Protein AF-A0A6I0EYX5-F1 (afdb_monomer_lite)

Structure (mmCIF, N/CA/C/O backbone):
data_AF-A0A6I0EYX5-F1
#
_entry.id   AF-A0A6I0EYX5-F1
#
loop_
_atom_site.group_PDB
_atom_site.id
_atom_site.type_symbol
_atom_site.label_atom_id
_atom_site.label_alt_id
_atom_site.label_comp_id
_atom_site.label_asym_id
_atom_site.label_entity_id
_atom_site.label_seq_id
_atom_site.pdbx_PDB_ins_code
_atom_site.Cartn_x
_atom_site.Cartn_y
_atom_site.Cartn_z
_atom_site.occupancy
_atom_site.B_iso_or_equiv
_atom_site.auth_seq_id
_atom_site.auth_comp_id
_atom_site.auth_asym_id
_atom_site.auth_atom_id
_atom_site.pdbx_PDB_model_num
ATOM 1 N N . MET A 1 1 ? -55.024 -27.635 -10.609 1.00 46.06 1 MET A N 1
ATOM 2 C CA . MET A 1 1 ? -54.741 -26.179 -10.534 1.00 46.06 1 MET A CA 1
ATOM 3 C C . MET A 1 1 ? -55.210 -25.537 -9.210 1.00 46.06 1 MET A C 1
ATOM 5 O O . MET A 1 1 ? -55.904 -24.530 -9.242 1.00 46.06 1 MET A O 1
ATOM 9 N N . LYS A 1 2 ? -54.822 -26.064 -8.034 1.00 36.72 2 LYS A N 1
ATOM 10 C CA . LYS A 1 2 ? -55.029 -25.368 -6.735 1.00 36.72 2 LYS A CA 1
ATOM 11 C C . LYS A 1 2 ? -53.830 -25.413 -5.769 1.00 36.72 2 LYS A C 1
ATOM 13 O O . LYS A 1 2 ? -53.812 -24.631 -4.834 1.00 36.72 2 LYS A O 1
ATOM 18 N N . SER A 1 3 ? -52.804 -26.229 -6.029 1.00 40.97 3 SER A N 1
ATOM 19 C CA . SER A 1 3 ? -51.569 -26.297 -5.225 1.00 40.97 3 SER A CA 1
ATOM 20 C C . SER A 1 3 ? -50.452 -25.338 -5.668 1.00 40.97 3 SER A C 1
ATOM 22 O O . SER A 1 3 ? -49.517 -25.112 -4.912 1.00 40.97 3 SER A O 1
ATOM 24 N N . LEU A 1 4 ? -50.536 -24.746 -6.868 1.00 35.97 4 LEU A N 1
ATOM 25 C CA . LEU A 1 4 ? -49.438 -23.953 -7.449 1.00 35.97 4 LEU A CA 1
ATOM 26 C C . LEU A 1 4 ? -49.475 -22.446 -7.123 1.00 35.97 4 LEU A C 1
ATOM 28 O O . LEU A 1 4 ? -48.561 -21.725 -7.503 1.00 35.97 4 LEU A O 1
ATOM 32 N N . ARG A 1 5 ? -50.527 -21.946 -6.454 1.00 37.28 5 ARG A N 1
ATOM 33 C CA . ARG A 1 5 ? -50.674 -20.508 -6.129 1.00 37.28 5 ARG A CA 1
ATOM 34 C C . ARG A 1 5 ? -50.276 -20.133 -4.699 1.00 37.28 5 ARG A C 1
ATOM 36 O O . ARG A 1 5 ? -49.998 -18.967 -4.458 1.00 37.28 5 ARG A O 1
ATOM 43 N N . THR A 1 6 ? -50.191 -21.092 -3.777 1.00 35.88 6 THR A N 1
ATOM 44 C CA . THR A 1 6 ? -49.797 -20.822 -2.379 1.00 35.88 6 THR A CA 1
ATOM 45 C C . THR A 1 6 ? -48.276 -20.749 -2.203 1.00 35.88 6 THR A C 1
ATOM 47 O O . THR A 1 6 ? -47.791 -20.010 -1.356 1.00 35.88 6 THR A O 1
ATOM 50 N N . VAL A 1 7 ? -47.509 -21.466 -3.034 1.00 37.62 7 VAL A N 1
ATOM 51 C CA . VAL A 1 7 ? -46.035 -21.517 -2.943 1.00 37.62 7 VAL A CA 1
ATOM 52 C C . VAL A 1 7 ? -45.380 -20.219 -3.438 1.00 37.62 7 VAL A C 1
ATOM 54 O O . VAL A 1 7 ? -44.408 -19.759 -2.852 1.00 37.62 7 VAL A O 1
ATOM 57 N N . VAL A 1 8 ? -45.948 -19.574 -4.464 1.00 35.94 8 VAL A N 1
ATOM 58 C CA . VAL A 1 8 ? -45.394 -18.332 -5.044 1.00 35.94 8 VAL A CA 1
ATOM 59 C C . VAL A 1 8 ? -45.604 -17.110 -4.134 1.00 35.94 8 VAL A C 1
ATOM 61 O O . VAL A 1 8 ? -44.842 -16.156 -4.224 1.00 35.94 8 VAL A O 1
ATOM 64 N N . ALA A 1 9 ? -46.587 -17.143 -3.227 1.00 33.66 9 ALA A N 1
ATOM 65 C CA . ALA A 1 9 ? -46.856 -16.048 -2.290 1.00 33.66 9 ALA A CA 1
ATOM 66 C C . ALA A 1 9 ? -46.005 -16.099 -1.005 1.00 33.66 9 ALA A C 1
ATOM 68 O O . ALA A 1 9 ? -45.811 -15.069 -0.370 1.00 33.66 9 ALA A O 1
ATOM 69 N N . LEU A 1 10 ? -45.486 -17.271 -0.613 1.00 31.12 10 LEU A N 1
ATOM 70 C CA . LEU A 1 10 ? -44.603 -17.382 0.559 1.00 31.12 10 LEU A CA 1
ATOM 71 C C . LEU A 1 10 ? -43.159 -16.959 0.244 1.00 31.12 10 LEU A C 1
ATOM 73 O O . LEU A 1 10 ? -42.466 -16.419 1.104 1.00 31.12 10 LEU A O 1
ATOM 77 N N . ILE A 1 11 ? -42.717 -17.185 -0.997 1.00 36.56 11 ILE A N 1
ATOM 78 C CA . ILE A 1 11 ? -41.337 -16.927 -1.434 1.00 36.56 11 ILE A CA 1
ATOM 79 C C . ILE A 1 11 ? -41.055 -15.419 -1.569 1.00 36.56 11 ILE A C 1
ATOM 81 O O . ILE A 1 11 ? -39.943 -14.990 -1.290 1.00 36.56 11 ILE A O 1
ATOM 85 N N . THR A 1 12 ? -42.048 -14.588 -1.898 1.00 29.97 12 THR A N 1
ATOM 86 C CA . THR A 1 12 ? -41.880 -13.123 -1.990 1.00 29.97 12 THR A CA 1
ATOM 87 C C . THR A 1 12 ? -41.937 -12.381 -0.653 1.00 29.97 12 THR A C 1
ATOM 89 O O . THR A 1 12 ? -41.487 -11.241 -0.593 1.00 29.97 12 THR A O 1
ATOM 92 N N . SER A 1 13 ? -42.440 -12.990 0.428 1.00 30.88 13 SER A N 1
ATOM 93 C CA . SER A 1 13 ? -42.492 -12.340 1.751 1.00 30.88 13 SER A CA 1
ATOM 94 C C . SER A 1 13 ? -41.307 -12.676 2.660 1.00 30.88 13 SER A C 1
ATOM 96 O O . SER A 1 13 ? -40.979 -11.871 3.527 1.00 30.88 13 SER A O 1
ATOM 98 N N . PHE A 1 14 ? -40.624 -13.809 2.461 1.00 30.06 14 PHE A N 1
ATOM 99 C CA . PHE A 1 14 ? -39.436 -14.149 3.262 1.00 30.06 14 PHE A CA 1
ATOM 100 C C . PHE A 1 14 ? -38.163 -13.416 2.797 1.00 30.06 14 PHE A C 1
ATOM 102 O O . PHE A 1 14 ? -37.278 -13.145 3.604 1.00 30.06 14 PHE A O 1
ATOM 109 N N . SER A 1 15 ? -38.094 -13.010 1.523 1.00 31.97 15 SER A N 1
ATOM 110 C CA . SER A 1 15 ? -36.965 -12.245 0.964 1.00 31.97 15 SER A CA 1
ATOM 111 C C . SER A 1 15 ? -36.895 -10.778 1.413 1.00 31.97 15 SER A C 1
ATOM 113 O O . SER A 1 15 ? -35.872 -10.139 1.196 1.00 31.97 15 SER A O 1
ATOM 115 N N . LEU A 1 16 ? -37.950 -10.239 2.038 1.00 30.38 16 LEU A N 1
ATOM 116 C CA . LEU A 1 16 ? -38.005 -8.846 2.512 1.00 30.38 16 LEU A CA 1
ATOM 117 C C . LEU A 1 16 ? -37.761 -8.677 4.021 1.00 30.38 16 LEU A C 1
ATOM 119 O O . LEU A 1 16 ? -37.631 -7.547 4.479 1.00 30.38 16 LEU A O 1
ATOM 123 N N . PHE A 1 17 ? -37.668 -9.767 4.793 1.00 29.83 17 PHE A N 1
ATOM 124 C CA . PHE A 1 17 ? -37.456 -9.707 6.251 1.00 29.83 17 PHE A CA 1
ATOM 125 C C . PHE A 1 17 ? -36.028 -10.073 6.697 1.00 29.83 17 PHE A C 1
ATOM 127 O O . PHE A 1 17 ? -35.719 -10.030 7.883 1.00 29.83 17 PHE A O 1
ATOM 134 N N . LEU A 1 18 ? -35.151 -10.420 5.749 1.00 30.50 18 LEU A N 1
ATOM 135 C CA . LEU A 1 18 ? -33.746 -10.791 5.985 1.00 30.50 18 LEU A CA 1
ATOM 136 C C . LEU A 1 18 ? -32.741 -9.693 5.583 1.00 30.50 18 LEU A C 1
ATOM 138 O O . LEU A 1 18 ? -31.539 -9.887 5.720 1.00 30.50 18 LEU A O 1
ATOM 142 N N . PHE A 1 19 ? -33.225 -8.531 5.131 1.00 28.98 19 PHE A N 1
ATOM 143 C CA . PHE A 1 19 ? -32.396 -7.396 4.697 1.00 28.98 19 PHE A CA 1
ATOM 144 C C . PHE A 1 19 ? -32.144 -6.327 5.780 1.00 28.98 19 PHE A C 1
ATOM 146 O O . PHE A 1 19 ? -31.508 -5.317 5.496 1.00 28.98 19 PHE A O 1
ATOM 153 N N . SER A 1 20 ? -32.630 -6.522 7.011 1.00 31.20 20 SER A N 1
ATOM 154 C CA . SER A 1 20 ? -32.615 -5.499 8.074 1.00 31.20 20 SER A CA 1
ATOM 155 C C . SER A 1 20 ? -31.669 -5.771 9.255 1.00 31.20 20 SER A C 1
ATOM 157 O O . SER A 1 20 ? -31.618 -4.950 10.165 1.00 31.20 20 SER A O 1
ATOM 159 N N . PHE A 1 21 ? -30.911 -6.877 9.255 1.00 32.16 21 PHE A N 1
ATOM 160 C CA . PHE A 1 21 ? -29.957 -7.218 10.330 1.00 32.16 21 PHE A CA 1
ATOM 161 C C . PHE A 1 21 ? -28.644 -7.853 9.833 1.00 32.16 21 PHE A C 1
ATOM 163 O O . PHE A 1 21 ? -28.059 -8.707 10.497 1.00 32.16 21 PHE A O 1
ATOM 170 N N . LEU A 1 22 ? -28.141 -7.403 8.683 1.00 28.30 22 LEU A N 1
ATOM 171 C CA . LEU A 1 22 ? -26.702 -7.459 8.421 1.00 28.30 22 LEU A CA 1
ATOM 172 C C . LEU A 1 22 ? -26.082 -6.157 8.948 1.00 28.30 22 LEU A C 1
ATOM 174 O O . LEU A 1 22 ? -26.618 -5.090 8.638 1.00 28.30 22 LEU A O 1
ATOM 178 N N . PRO A 1 23 ? -24.955 -6.186 9.685 1.00 32.25 23 PRO A N 1
ATOM 179 C CA . PRO A 1 23 ? -24.099 -5.013 9.704 1.00 32.25 23 PRO A CA 1
ATOM 180 C C . PRO A 1 23 ? -23.655 -4.783 8.257 1.00 32.25 23 PRO A C 1
ATOM 182 O O . PRO A 1 23 ? -23.140 -5.703 7.617 1.00 32.25 23 PRO A O 1
ATOM 185 N N . PHE A 1 24 ? -23.875 -3.579 7.726 1.00 30.22 24 PHE A N 1
ATOM 186 C CA . PHE A 1 24 ? -23.270 -3.179 6.460 1.00 30.22 24 PHE A CA 1
ATOM 187 C C . PHE A 1 24 ? -21.750 -3.187 6.652 1.00 30.22 24 PHE A C 1
ATOM 189 O O . PHE A 1 24 ? -21.158 -2.218 7.123 1.00 30.22 24 PHE A O 1
ATOM 196 N N . ALA A 1 25 ? -21.113 -4.301 6.297 1.00 35.81 25 ALA A N 1
ATOM 197 C CA . ALA A 1 25 ? -19.703 -4.313 5.967 1.00 35.81 25 ALA A CA 1
ATOM 198 C C . ALA A 1 25 ? -19.576 -3.569 4.634 1.00 35.81 25 ALA A C 1
ATOM 200 O O . ALA A 1 25 ? -19.610 -4.183 3.568 1.00 35.81 25 ALA A O 1
ATOM 201 N N . GLU A 1 26 ? -19.535 -2.235 4.702 1.00 48.94 26 GLU A N 1
ATOM 202 C CA . GLU A 1 26 ? -19.276 -1.399 3.534 1.00 48.94 26 GLU A CA 1
ATOM 203 C C . GLU A 1 26 ? -17.995 -1.900 2.869 1.00 48.94 26 GLU A C 1
ATOM 205 O O . GLU A 1 26 ? -16.942 -1.997 3.509 1.00 48.94 26 GLU A O 1
ATOM 210 N N . ALA A 1 27 ? -18.104 -2.285 1.597 1.00 51.84 27 ALA A N 1
ATOM 211 C CA . ALA A 1 27 ? -16.985 -2.810 0.838 1.00 51.84 27 ALA A CA 1
ATOM 212 C C . ALA A 1 27 ? -15.971 -1.683 0.612 1.00 51.84 27 ALA A C 1
ATOM 214 O O . ALA A 1 27 ? -16.095 -0.903 -0.328 1.00 51.84 27 ALA A O 1
ATOM 215 N N . ARG A 1 28 ? -14.984 -1.579 1.507 1.00 73.50 28 ARG A N 1
ATOM 216 C CA . ARG A 1 28 ? -13.880 -0.629 1.366 1.00 73.50 28 ARG A CA 1
ATOM 217 C C . ARG A 1 28 ? -13.025 -1.019 0.169 1.00 73.50 28 ARG A C 1
ATOM 219 O O . ARG A 1 28 ? -12.548 -2.155 0.095 1.00 73.50 28 ARG A O 1
ATOM 226 N N . TRP A 1 29 ? -12.806 -0.051 -0.713 1.00 84.31 29 TRP A N 1
ATOM 227 C CA . TRP A 1 29 ? -11.843 -0.142 -1.802 1.00 84.31 29 TRP A CA 1
ATOM 228 C C . TRP A 1 29 ? -10.444 -0.491 -1.282 1.00 84.31 29 TRP A C 1
ATOM 230 O O . TRP A 1 29 ? -10.041 -0.044 -0.206 1.00 84.31 29 TRP A O 1
ATOM 240 N N . LYS A 1 30 ? -9.690 -1.268 -2.059 1.00 87.50 30 LYS A N 1
ATOM 241 C CA . LYS A 1 30 ? -8.296 -1.645 -1.798 1.00 87.50 30 LYS A CA 1
ATOM 242 C C . LYS A 1 30 ? -7.387 -1.122 -2.903 1.00 87.50 30 LYS A C 1
ATOM 244 O O . LYS A 1 30 ? -7.807 -0.929 -4.040 1.00 87.50 30 LYS A O 1
ATOM 249 N N . GLU A 1 31 ? -6.111 -0.921 -2.579 1.00 90.38 31 GLU A N 1
ATOM 250 C CA . GLU A 1 31 ? -5.102 -0.570 -3.583 1.00 90.38 31 GLU A CA 1
ATOM 251 C C . GLU A 1 31 ? -5.043 -1.628 -4.700 1.00 90.38 31 GLU A C 1
ATOM 253 O O . GLU A 1 31 ? -4.935 -2.825 -4.433 1.00 90.38 31 GLU A O 1
ATOM 258 N N . GLY A 1 32 ? -5.103 -1.179 -5.956 1.00 91.38 32 GLY A N 1
ATOM 259 C CA . GLY A 1 32 ? -5.141 -2.029 -7.147 1.00 91.38 32 GLY A CA 1
ATOM 260 C C . GLY A 1 32 ? -6.540 -2.374 -7.676 1.00 91.38 32 GLY A C 1
ATOM 261 O O . GLY A 1 32 ? -6.627 -2.797 -8.833 1.00 91.38 32 GLY A O 1
ATOM 262 N N . ASP A 1 33 ? -7.611 -2.157 -6.902 1.00 92.75 33 ASP A N 1
ATOM 263 C CA . ASP A 1 33 ? -8.990 -2.420 -7.341 1.00 92.75 33 ASP A CA 1
ATOM 264 C C . ASP A 1 33 ? -9.352 -1.593 -8.584 1.00 92.75 33 ASP A C 1
ATOM 266 O O . ASP A 1 33 ? -8.981 -0.421 -8.697 1.00 92.75 33 ASP A O 1
ATOM 270 N N . ILE A 1 34 ? -10.104 -2.197 -9.512 1.00 92.62 34 ILE A N 1
ATOM 271 C CA . ILE A 1 34 ? -10.719 -1.493 -10.647 1.00 92.62 34 ILE A CA 1
ATOM 272 C C . ILE A 1 34 ? -12.049 -0.907 -10.180 1.00 92.62 34 ILE A C 1
ATOM 274 O O . ILE A 1 34 ? -12.917 -1.637 -9.703 1.00 92.62 34 ILE A O 1
ATOM 278 N N . LEU A 1 35 ? -12.222 0.399 -10.362 1.00 92.56 35 LEU A N 1
ATOM 279 C CA . LEU A 1 35 ? -13.445 1.094 -9.978 1.00 92.56 35 LEU A CA 1
ATOM 280 C C . LEU A 1 35 ? -14.527 0.960 -11.068 1.00 92.56 35 LEU A C 1
ATOM 282 O O . LEU A 1 35 ? -14.225 1.165 -12.252 1.00 92.56 35 LEU A O 1
ATOM 286 N N . PRO A 1 36 ? -15.794 0.683 -10.703 1.00 91.81 36 PRO A N 1
ATOM 287 C CA . PRO A 1 36 ? -16.935 0.822 -11.604 1.00 91.81 36 PRO A CA 1
ATOM 288 C C . PRO A 1 36 ? -17.028 2.247 -12.157 1.00 91.81 36 PRO A C 1
ATOM 290 O O . PRO A 1 36 ? -16.757 3.212 -11.445 1.00 91.81 36 PRO A O 1
ATOM 293 N N . ARG A 1 37 ? -17.436 2.399 -13.425 1.00 90.19 37 ARG A N 1
ATOM 294 C CA . ARG A 1 37 ? -17.467 3.720 -14.081 1.00 90.19 37 ARG A CA 1
ATOM 295 C C . ARG A 1 37 ? -18.379 4.715 -13.365 1.00 90.19 37 ARG A C 1
ATOM 297 O O . ARG A 1 37 ? -18.042 5.891 -13.280 1.00 90.19 37 ARG A O 1
ATOM 304 N N . ASP A 1 38 ? -19.493 4.241 -12.817 1.00 90.25 38 ASP A N 1
ATOM 305 C CA . ASP A 1 38 ? -20.479 5.087 -12.142 1.00 90.25 38 ASP A CA 1
ATOM 306 C C . ASP A 1 38 ? -19.919 5.757 -10.874 1.00 90.25 38 ASP A C 1
ATOM 308 O O . ASP A 1 38 ? -20.288 6.889 -10.573 1.00 90.25 38 ASP A O 1
ATOM 312 N N . THR A 1 39 ? -18.948 5.129 -10.198 1.00 90.25 39 THR A N 1
ATOM 313 C CA . THR A 1 39 ? -18.297 5.644 -8.978 1.00 90.25 39 THR A CA 1
ATOM 314 C C . THR A 1 39 ? -17.519 6.950 -9.207 1.00 90.25 39 THR A C 1
ATOM 316 O O . THR A 1 39 ? -17.331 7.724 -8.272 1.00 90.25 39 THR A O 1
ATOM 319 N N . TYR A 1 40 ? -17.068 7.219 -10.439 1.00 92.19 40 TYR A N 1
ATOM 320 C CA . TYR A 1 40 ? -16.309 8.430 -10.794 1.00 92.19 40 TYR A CA 1
ATOM 321 C C . TYR A 1 40 ? -16.869 9.192 -12.007 1.00 92.19 40 TYR A C 1
ATOM 323 O O . TYR A 1 40 ? -16.319 10.225 -12.385 1.00 92.19 40 TYR A O 1
ATOM 331 N N . SER A 1 41 ? -17.974 8.742 -12.610 1.00 91.44 41 SER A N 1
ATOM 332 C CA . SER A 1 41 ? -18.598 9.410 -13.765 1.00 91.44 41 SER A CA 1
ATOM 333 C C . SER A 1 41 ? -19.108 10.821 -13.442 1.00 91.44 41 SER A C 1
ATOM 335 O O . SER A 1 41 ? -19.143 11.683 -14.320 1.00 91.44 41 SER A O 1
ATOM 337 N N . SER A 1 42 ? -19.461 11.067 -12.178 1.00 92.81 42 SER A N 1
ATOM 338 C CA . SER A 1 42 ? -19.901 12.359 -11.645 1.00 92.81 42 SER A CA 1
ATOM 339 C C . SER A 1 42 ? -18.754 13.277 -11.200 1.00 92.81 42 SER A C 1
ATOM 341 O O . SER A 1 42 ? -19.028 14.368 -10.698 1.00 92.81 42 SER A O 1
ATOM 343 N N . ALA A 1 43 ? -17.489 12.866 -11.372 1.00 94.94 43 ALA A N 1
ATOM 344 C CA . ALA A 1 43 ? -16.348 13.594 -10.833 1.00 94.94 43 ALA A CA 1
ATOM 345 C C . ALA A 1 43 ? -16.235 15.014 -11.405 1.00 94.94 43 ALA A C 1
ATOM 347 O O . ALA A 1 43 ? -16.074 15.215 -12.615 1.00 94.94 43 ALA A O 1
ATOM 348 N N . GLN A 1 44 ? -16.285 16.012 -10.522 1.00 96.19 44 GLN A N 1
ATOM 349 C CA . GLN A 1 44 ? -16.081 17.408 -10.908 1.00 96.19 44 GLN A CA 1
ATOM 350 C C . GLN A 1 44 ? -14.587 17.665 -11.163 1.00 96.19 44 GLN A C 1
ATOM 352 O O . GLN A 1 44 ? -13.725 16.941 -10.665 1.00 96.19 44 GLN A O 1
ATOM 357 N N . SER A 1 45 ? -14.255 18.654 -11.996 1.00 95.50 45 SER A N 1
ATOM 358 C CA . SER A 1 45 ? -12.857 18.954 -12.338 1.00 95.50 45 SER A CA 1
ATOM 359 C C . SER A 1 45 ? -12.304 20.068 -11.454 1.00 95.50 45 SER A C 1
ATOM 361 O O . SER A 1 45 ? -12.756 21.209 -11.532 1.00 95.50 45 SER A O 1
ATOM 363 N N . LEU A 1 46 ? -11.281 19.742 -10.664 1.00 96.81 46 LEU A N 1
ATOM 364 C CA . LEU A 1 46 ? -10.512 20.689 -9.855 1.00 96.81 46 LEU A CA 1
ATOM 365 C C . LEU A 1 46 ? -9.428 21.413 -10.672 1.00 96.81 46 LEU A C 1
ATOM 367 O O . LEU A 1 46 ? -8.972 22.489 -10.288 1.00 96.81 46 LEU A O 1
ATOM 371 N N . SER A 1 47 ? -8.999 20.833 -11.795 1.00 94.19 47 SER A N 1
ATOM 372 C CA . SER A 1 47 ? -7.975 21.372 -12.703 1.00 94.19 47 SER A CA 1
ATOM 373 C C . SER A 1 47 ? -8.537 22.292 -13.793 1.00 94.19 47 SER A C 1
ATOM 375 O O . SER A 1 47 ? -7.821 23.174 -14.275 1.00 94.19 47 SER A O 1
ATOM 377 N N . GLY A 1 48 ? -9.812 22.129 -14.159 1.00 90.06 48 GLY A N 1
ATOM 378 C CA . GLY A 1 48 ? -10.443 22.841 -15.268 1.00 90.06 48 GLY A CA 1
ATOM 379 C C . GLY A 1 48 ? -10.335 24.359 -15.143 1.00 90.06 48 GLY A C 1
ATOM 380 O O . GLY A 1 48 ? -10.761 24.966 -14.159 1.00 90.06 48 GLY A O 1
ATOM 381 N N . GLY A 1 49 ? -9.717 24.993 -16.141 1.00 84.81 49 GLY A N 1
ATOM 382 C CA . GLY A 1 49 ? -9.523 26.444 -16.186 1.00 84.81 49 GLY A CA 1
ATOM 383 C C . GLY A 1 49 ? -8.551 27.027 -15.145 1.00 84.81 49 GLY A C 1
ATOM 384 O O . GLY A 1 49 ? -8.378 28.254 -15.123 1.00 84.81 49 GLY A O 1
ATOM 385 N N . GLN A 1 50 ? -7.905 26.192 -14.320 1.00 91.38 50 GLN A N 1
ATOM 386 C CA . GLN A 1 50 ? -6.885 26.590 -13.347 1.00 91.38 50 GLN A CA 1
ATOM 387 C C . GLN A 1 50 ? -5.517 26.825 -13.999 1.00 91.38 50 GLN A C 1
ATOM 389 O O . GLN A 1 50 ? -5.240 26.398 -15.117 1.00 91.38 50 GLN A O 1
ATOM 394 N N . VAL A 1 51 ? -4.637 27.497 -13.255 1.00 89.56 51 VAL A N 1
ATOM 395 C CA . VAL A 1 51 ? -3.217 27.693 -13.585 1.00 89.56 51 VAL A CA 1
ATOM 396 C C . VAL A 1 51 ? -2.371 27.020 -12.498 1.00 89.56 51 VAL A C 1
ATOM 398 O O . VAL A 1 51 ? -2.699 27.127 -11.307 1.00 89.56 51 VAL A O 1
ATOM 401 N N . LEU A 1 52 ? -1.315 26.319 -12.911 1.00 91.44 52 LEU A N 1
ATOM 402 C CA . LEU A 1 52 ? -0.282 25.727 -12.059 1.00 91.44 52 LEU A CA 1
ATOM 403 C C . LEU A 1 52 ? 0.754 26.785 -11.668 1.00 91.44 52 LEU A C 1
ATOM 405 O O . LEU A 1 52 ? 1.159 27.595 -12.505 1.00 91.44 52 LEU A O 1
ATOM 409 N N . SER A 1 53 ? 1.216 26.749 -10.419 1.00 91.94 53 SER A N 1
ATOM 410 C CA . SER A 1 53 ? 2.405 27.500 -10.011 1.00 91.94 53 SER A CA 1
ATOM 411 C C . SER A 1 53 ? 3.640 26.845 -10.624 1.00 91.94 53 SER A C 1
ATOM 413 O O . SER A 1 53 ? 3.740 25.617 -10.637 1.00 91.94 53 SER A O 1
ATOM 415 N N . ILE A 1 54 ? 4.564 27.655 -11.133 1.00 88.12 54 ILE A N 1
ATOM 416 C CA . ILE A 1 54 ? 5.793 27.201 -11.784 1.00 88.12 54 ILE A CA 1
ATOM 417 C C . ILE A 1 54 ? 6.989 27.621 -10.939 1.00 88.12 54 ILE A C 1
ATOM 419 O O . ILE A 1 54 ? 7.126 28.798 -10.604 1.00 88.12 54 ILE A O 1
ATOM 423 N N . GLU A 1 55 ? 7.890 26.683 -10.669 1.00 83.88 55 GLU A N 1
ATOM 424 C CA . GLU A 1 55 ? 9.210 26.986 -10.124 1.00 83.88 55 GLU A CA 1
ATOM 425 C C . GLU A 1 55 ? 10.253 26.950 -11.250 1.00 83.88 55 GLU A C 1
ATOM 427 O O . GLU A 1 55 ? 10.310 26.023 -12.058 1.00 83.88 55 GLU A O 1
ATOM 432 N N . GLY A 1 56 ? 11.074 28.002 -11.330 1.00 75.25 56 GLY A N 1
ATOM 433 C CA . GLY A 1 56 ? 12.156 28.132 -12.314 1.00 75.25 56 GLY A CA 1
ATOM 434 C C . GLY A 1 56 ? 13.449 27.424 -11.901 1.00 75.25 56 GLY A C 1
ATOM 435 O O . GLY A 1 56 ? 14.525 27.790 -12.368 1.00 75.25 56 GLY A O 1
ATOM 436 N N . ASP A 1 57 ? 13.374 26.468 -10.975 1.00 83.88 57 ASP A N 1
ATOM 437 C CA . ASP A 1 57 ? 14.530 25.818 -10.362 1.00 83.88 57 ASP A CA 1
ATOM 438 C C . ASP A 1 57 ? 15.319 24.953 -11.357 1.00 83.88 57 ASP A C 1
ATOM 440 O O . ASP A 1 57 ? 16.542 24.881 -11.251 1.00 83.88 57 ASP A O 1
ATOM 444 N N . LYS A 1 58 ? 14.671 24.351 -12.359 1.00 90.56 58 LYS A N 1
ATOM 445 C CA . LYS A 1 58 ? 15.304 23.437 -13.324 1.00 90.56 58 LYS A CA 1
ATOM 446 C C . LYS A 1 58 ? 15.000 23.814 -14.770 1.00 90.56 58 LYS A C 1
ATOM 448 O O . LYS A 1 58 ? 13.866 24.130 -15.127 1.00 90.56 58 LYS A O 1
ATOM 453 N N . ASN A 1 59 ? 16.013 23.673 -15.622 1.00 93.44 59 ASN A N 1
ATOM 454 C CA . ASN A 1 59 ? 15.816 23.529 -17.065 1.00 93.44 59 ASN A CA 1
ATOM 455 C C . ASN A 1 59 ? 15.688 22.039 -17.406 1.00 93.44 59 ASN A C 1
ATOM 457 O O . ASN A 1 59 ? 16.292 21.206 -16.730 1.00 93.44 59 ASN A O 1
ATOM 461 N N . LEU A 1 60 ? 14.969 21.703 -18.476 1.00 94.06 60 LEU A N 1
ATOM 462 C CA . LEU A 1 60 ? 14.876 20.339 -19.002 1.00 94.06 60 LEU A CA 1
ATOM 463 C C . LEU A 1 60 ? 15.626 20.238 -20.336 1.00 94.06 60 LEU A C 1
ATOM 465 O O . LEU A 1 60 ? 15.218 20.833 -21.332 1.00 94.06 60 LEU A O 1
ATOM 469 N N . PHE A 1 61 ? 16.689 19.438 -20.374 1.00 94.31 61 PHE A N 1
ATOM 470 C CA . PHE A 1 61 ? 17.267 18.937 -21.619 1.00 94.31 61 PHE A CA 1
ATOM 471 C C . PHE A 1 61 ? 16.529 17.655 -22.017 1.00 94.31 61 PHE A C 1
ATOM 473 O O . PHE A 1 61 ? 16.681 16.618 -21.365 1.00 94.31 61 PHE A O 1
ATOM 480 N N . PHE A 1 62 ? 15.721 17.732 -23.076 1.00 91.56 62 PHE A N 1
ATOM 481 C CA . PHE A 1 62 ? 14.930 16.609 -23.579 1.00 91.56 62 PHE A CA 1
ATOM 482 C C . PHE A 1 62 ? 15.462 16.118 -24.928 1.00 91.56 62 PHE A C 1
ATOM 484 O O . PHE A 1 62 ? 15.787 16.916 -25.812 1.00 91.56 62 PHE A O 1
ATOM 491 N N . SER A 1 63 ? 15.542 14.796 -25.104 1.00 88.88 63 SER A N 1
ATOM 492 C CA . SER A 1 63 ? 16.005 14.185 -26.349 1.00 88.88 63 SER A CA 1
ATOM 493 C C . SER A 1 63 ? 15.323 12.849 -26.657 1.00 88.88 63 SER A C 1
ATOM 495 O O . SER A 1 63 ? 15.595 11.837 -26.019 1.00 88.88 63 SER A O 1
ATOM 497 N N . ASN A 1 64 ? 14.484 12.863 -27.689 1.00 81.31 64 ASN A N 1
ATOM 498 C CA . ASN A 1 64 ? 13.752 11.731 -28.265 1.00 81.31 64 ASN A CA 1
ATOM 499 C C . ASN A 1 64 ? 13.733 11.823 -29.813 1.00 81.31 64 ASN A C 1
ATOM 501 O O . ASN A 1 64 ? 12.852 11.274 -30.463 1.00 81.31 64 ASN A O 1
ATOM 505 N N . ALA A 1 65 ? 14.655 12.591 -30.413 1.00 66.81 65 ALA A N 1
ATOM 506 C CA . ALA A 1 65 ? 14.737 12.814 -31.858 1.00 66.81 65 ALA A CA 1
ATOM 507 C C . ALA A 1 65 ? 16.196 12.868 -32.374 1.00 66.81 65 ALA A C 1
ATOM 509 O O . ALA A 1 65 ? 17.015 13.542 -31.740 1.00 66.81 65 ALA A O 1
ATOM 510 N N . PRO A 1 66 ? 16.507 12.252 -33.535 1.00 69.56 66 PRO A N 1
ATOM 511 C CA . PRO A 1 66 ? 15.675 11.247 -34.201 1.00 69.56 66 PRO A CA 1
ATOM 512 C C . PRO A 1 66 ? 15.361 10.090 -33.245 1.00 69.56 66 PRO A C 1
ATOM 514 O O . PRO A 1 66 ? 16.207 9.697 -32.445 1.00 69.56 66 PRO A O 1
ATOM 517 N N . GLU A 1 67 ? 14.122 9.605 -33.276 1.00 64.75 67 GLU A N 1
ATOM 518 C CA . GLU A 1 67 ? 13.631 8.570 -32.352 1.00 64.75 67 GLU A CA 1
ATOM 519 C C . GLU A 1 67 ? 14.244 7.214 -32.725 1.00 64.75 67 GLU A C 1
ATOM 521 O O . GLU A 1 67 ? 14.543 6.382 -31.869 1.00 64.75 67 GLU A O 1
ATOM 526 N N . MET A 1 68 ? 14.462 7.031 -34.032 1.00 76.75 68 MET A N 1
ATOM 527 C CA . MET A 1 68 ? 14.851 5.782 -34.685 1.00 76.75 68 MET A CA 1
ATOM 528 C C . MET A 1 68 ? 16.091 5.968 -35.590 1.00 76.75 68 MET A C 1
ATOM 530 O O . MET A 1 68 ? 16.027 5.697 -36.793 1.00 76.75 68 MET A O 1
ATOM 534 N N . PRO A 1 69 ? 17.232 6.450 -35.056 1.00 81.19 69 PRO A N 1
ATOM 535 C CA . PRO A 1 69 ? 18.448 6.715 -35.825 1.00 81.19 69 PRO A CA 1
ATOM 536 C C . PRO A 1 69 ? 19.013 5.449 -36.477 1.00 81.19 69 PRO A C 1
ATOM 538 O O . PRO A 1 69 ? 19.365 4.484 -35.798 1.00 81.19 69 PRO A O 1
ATOM 541 N N . THR A 1 70 ? 19.177 5.483 -37.800 1.00 85.50 70 THR A N 1
ATOM 542 C CA . THR A 1 70 ? 19.833 4.414 -38.574 1.00 85.50 70 THR A CA 1
ATOM 543 C C . THR A 1 70 ? 21.344 4.605 -38.717 1.00 85.50 70 THR A C 1
ATOM 545 O O . THR A 1 70 ? 22.048 3.675 -39.112 1.00 85.50 70 THR A O 1
ATOM 548 N N . THR A 1 71 ? 21.862 5.790 -38.377 1.00 87.44 71 THR A N 1
ATOM 549 C CA . THR A 1 71 ? 23.282 6.159 -38.463 1.00 87.44 71 THR A CA 1
ATOM 550 C C . THR A 1 71 ? 23.801 6.710 -37.128 1.00 87.44 71 THR A C 1
ATOM 552 O O . THR A 1 71 ? 23.044 7.331 -36.380 1.00 87.44 71 THR A O 1
ATOM 555 N N . PRO A 1 72 ? 25.087 6.493 -36.791 1.00 91.31 72 PRO A N 1
ATOM 556 C CA . PRO A 1 72 ? 25.662 6.980 -35.542 1.00 91.31 72 PRO A CA 1
ATOM 557 C C . PRO A 1 72 ? 25.983 8.486 -35.613 1.00 91.31 72 PRO A C 1
ATOM 559 O O . PRO A 1 72 ? 26.608 8.960 -36.568 1.00 91.31 72 PRO A O 1
ATOM 562 N N . GLY A 1 73 ? 25.594 9.240 -34.581 1.00 92.19 73 GLY A N 1
ATOM 563 C CA . GLY A 1 73 ? 25.738 10.698 -34.522 1.00 92.19 73 GLY A CA 1
ATOM 564 C C . GLY A 1 73 ? 25.211 11.332 -33.228 1.00 92.19 73 GLY A C 1
ATOM 565 O O . GLY A 1 73 ? 24.882 10.639 -32.261 1.00 92.19 73 GLY A O 1
ATOM 566 N N . ILE A 1 74 ? 25.151 12.667 -33.214 1.00 91.94 74 ILE A N 1
ATOM 567 C CA . ILE A 1 74 ? 24.578 13.463 -32.119 1.00 91.94 74 ILE A CA 1
ATOM 568 C C . ILE A 1 74 ? 23.069 13.601 -32.343 1.00 91.94 74 ILE A C 1
ATOM 570 O O . ILE A 1 74 ? 22.638 13.963 -33.433 1.00 91.94 74 ILE A O 1
ATOM 574 N N . LEU A 1 75 ? 22.264 13.324 -31.320 1.00 88.81 75 LEU A N 1
ATOM 575 C CA . LEU A 1 75 ? 20.799 13.287 -31.415 1.00 88.81 75 LEU A CA 1
ATOM 576 C C . LEU A 1 75 ? 20.184 14.640 -31.036 1.00 88.81 75 LEU A C 1
ATOM 578 O O . LEU A 1 75 ? 19.439 15.232 -31.815 1.00 88.81 75 LEU A O 1
ATOM 582 N N . ALA A 1 76 ? 20.568 15.180 -29.878 1.00 89.75 76 ALA A N 1
ATOM 583 C CA . ALA A 1 76 ? 20.224 16.532 -29.447 1.00 89.75 76 ALA A CA 1
ATOM 584 C C . ALA A 1 76 ? 21.432 17.259 -28.853 1.00 89.75 76 ALA A C 1
ATOM 586 O O . ALA A 1 76 ? 22.383 16.642 -28.362 1.00 89.75 76 ALA A O 1
ATOM 587 N N . ARG A 1 77 ? 21.372 18.591 -28.881 1.00 90.50 77 ARG A N 1
ATOM 588 C CA . ARG A 1 77 ? 22.450 19.493 -28.482 1.00 90.50 77 ARG A CA 1
ATOM 589 C C . ARG A 1 77 ? 21.884 20.727 -27.779 1.00 90.50 77 ARG A C 1
ATOM 591 O O . ARG A 1 77 ? 20.904 21.294 -28.241 1.00 90.50 77 ARG A O 1
ATOM 598 N N . ALA A 1 78 ? 22.540 21.144 -26.701 1.00 92.31 78 ALA A N 1
ATOM 599 C CA . ALA A 1 78 ? 22.349 22.447 -26.070 1.00 92.31 78 ALA A CA 1
ATOM 600 C C . ALA A 1 78 ? 23.701 22.944 -25.542 1.00 92.31 78 ALA A C 1
ATOM 602 O O . ALA A 1 78 ? 24.449 22.168 -24.936 1.00 92.31 78 ALA A O 1
ATOM 603 N N . ASP A 1 79 ? 24.048 24.204 -25.803 1.00 90.69 79 ASP A N 1
ATOM 604 C CA . ASP A 1 79 ? 25.397 24.713 -25.513 1.00 90.69 79 ASP A CA 1
ATOM 605 C C . ASP A 1 79 ? 25.546 25.315 -24.115 1.00 90.69 79 ASP A C 1
ATOM 607 O O . ASP A 1 79 ? 26.630 25.208 -23.545 1.00 90.69 79 ASP A O 1
ATOM 611 N N . ASN A 1 80 ? 24.470 25.847 -23.527 1.00 91.75 80 ASN A N 1
ATOM 612 C CA . ASN A 1 80 ? 24.423 26.236 -22.117 1.00 91.75 80 ASN A CA 1
ATOM 613 C C . ASN A 1 80 ? 23.110 25.774 -21.472 1.00 91.75 80 ASN A C 1
ATOM 615 O O . ASN A 1 80 ? 22.048 26.315 -21.772 1.00 91.75 80 ASN A O 1
ATOM 619 N N . VAL A 1 81 ? 23.177 24.770 -20.596 1.00 94.44 81 VAL A N 1
ATOM 620 C CA . VAL A 1 81 ? 21.979 24.118 -20.038 1.00 94.44 81 VAL A CA 1
ATOM 621 C C . VAL A 1 81 ? 21.547 24.621 -18.659 1.00 94.44 81 VAL A C 1
ATOM 623 O O . VAL A 1 81 ? 20.438 24.303 -18.236 1.00 94.44 81 VAL A O 1
ATOM 626 N N . LEU A 1 82 ? 22.373 25.405 -17.957 1.00 93.50 82 LEU A N 1
ATOM 627 C CA . LEU A 1 82 ? 22.152 25.734 -16.542 1.00 93.50 82 LEU A CA 1
ATOM 628 C C . LEU A 1 82 ? 20.901 26.596 -16.298 1.00 93.50 82 LEU A C 1
ATOM 630 O O . LEU A 1 82 ? 20.671 27.607 -16.971 1.00 93.50 82 LEU A O 1
ATOM 634 N N . SER A 1 83 ? 20.119 26.224 -15.282 1.00 90.44 83 SER A N 1
ATOM 635 C CA . SER A 1 83 ? 19.042 27.056 -14.740 1.00 90.44 83 SER A CA 1
ATOM 636 C C . SER A 1 83 ? 19.586 28.180 -13.842 1.00 90.44 83 SER A C 1
ATOM 638 O O . SER A 1 83 ? 20.795 28.308 -13.617 1.00 90.44 83 SER A O 1
ATOM 640 N N . ILE A 1 84 ? 18.681 28.984 -13.276 1.00 85.31 84 ILE A N 1
ATOM 641 C CA . ILE A 1 84 ? 19.016 29.969 -12.234 1.00 85.31 84 ILE A CA 1
ATOM 642 C C . ILE A 1 84 ? 19.496 29.326 -10.920 1.00 85.31 84 ILE A C 1
ATOM 644 O O . ILE A 1 84 ? 20.217 29.970 -10.164 1.00 85.31 84 ILE A O 1
ATOM 648 N N . SER A 1 85 ? 19.140 28.067 -10.637 1.00 89.12 85 SER A N 1
ATOM 649 C CA . SER A 1 85 ? 19.607 27.353 -9.437 1.00 89.12 85 SER A CA 1
ATOM 650 C C . SER A 1 85 ? 20.938 26.621 -9.657 1.00 89.12 85 SER A C 1
ATOM 652 O O . SER A 1 85 ? 21.643 26.347 -8.682 1.00 89.12 85 SER A O 1
ATOM 654 N N . GLY A 1 86 ? 21.280 26.345 -10.926 1.00 91.06 86 GLY A N 1
ATOM 655 C CA . GLY A 1 86 ? 22.373 25.466 -11.357 1.00 91.06 86 GLY A CA 1
ATOM 656 C C . GLY A 1 86 ? 21.937 24.027 -11.675 1.00 91.06 86 GLY A C 1
ATOM 657 O O . GLY A 1 86 ? 22.763 23.230 -12.117 1.00 91.06 86 GLY A O 1
ATOM 658 N N . GLU A 1 87 ? 20.659 23.688 -11.480 1.00 92.69 87 GLU A N 1
ATOM 659 C CA . GLU A 1 87 ? 20.121 22.344 -11.726 1.00 92.69 87 GLU A CA 1
ATOM 660 C C . GLU A 1 87 ? 19.580 22.150 -13.150 1.00 92.69 87 GLU A C 1
ATOM 662 O O . GLU A 1 87 ? 18.948 23.033 -13.742 1.00 92.69 87 GLU A O 1
ATOM 667 N N . VAL A 1 88 ? 19.800 20.954 -13.697 1.00 95.25 88 VAL A N 1
ATOM 668 C CA . VAL A 1 88 ? 19.338 20.556 -15.031 1.00 95.25 88 VAL A CA 1
ATOM 669 C C . VAL A 1 88 ? 18.712 19.174 -14.957 1.00 95.25 88 VAL A C 1
ATOM 671 O O . VAL A 1 88 ? 19.398 18.191 -14.674 1.00 95.25 88 VAL A O 1
ATOM 674 N N . ARG A 1 89 ? 17.421 19.076 -15.277 1.00 95.00 89 ARG A N 1
ATOM 675 C CA . ARG A 1 89 ? 16.804 17.788 -15.571 1.00 95.00 89 ARG A CA 1
ATOM 676 C C . ARG A 1 89 ? 17.250 17.325 -16.944 1.00 95.00 89 ARG A C 1
ATOM 678 O O . ARG A 1 89 ? 17.154 18.065 -17.923 1.00 95.00 89 ARG A O 1
ATOM 685 N N . ILE A 1 90 ? 17.684 16.079 -17.030 1.00 95.38 90 ILE A N 1
ATOM 686 C CA . ILE A 1 90 ? 17.955 15.417 -18.297 1.00 95.38 90 ILE A CA 1
ATOM 687 C C . ILE A 1 90 ? 16.967 14.270 -18.457 1.00 95.38 90 ILE A C 1
ATOM 689 O O . ILE A 1 90 ? 16.855 13.436 -17.562 1.00 95.38 90 ILE A O 1
ATOM 693 N N . LEU A 1 91 ? 16.284 14.221 -19.600 1.00 93.62 91 LEU A N 1
ATOM 694 C CA . LEU A 1 91 ? 15.456 13.096 -20.027 1.00 93.62 91 LEU A CA 1
ATOM 695 C C . LEU A 1 91 ? 15.815 12.736 -21.468 1.00 93.62 91 LEU A C 1
ATOM 697 O O . LEU A 1 91 ? 15.697 13.570 -22.369 1.00 93.62 91 LEU A O 1
ATOM 701 N N . TYR A 1 92 ? 16.212 11.489 -21.705 1.00 91.75 92 TYR A N 1
ATOM 702 C CA . TYR A 1 92 ? 16.334 10.965 -23.061 1.00 91.75 92 TYR A CA 1
ATOM 703 C C . TYR A 1 92 ? 15.672 9.600 -23.218 1.00 91.75 92 TYR A C 1
ATOM 705 O O . TYR A 1 92 ? 15.577 8.826 -22.265 1.00 91.75 92 TYR A O 1
ATOM 713 N N . SER A 1 93 ? 15.206 9.331 -24.434 1.00 90.06 93 SER A N 1
ATOM 714 C CA . SER A 1 93 ? 14.461 8.134 -24.816 1.00 90.06 93 SER A CA 1
ATOM 715 C C . SER A 1 93 ? 14.747 7.850 -26.290 1.00 90.06 93 SER A C 1
ATOM 717 O O . SER A 1 93 ? 14.379 8.645 -27.146 1.00 90.06 93 SER A O 1
ATOM 719 N N . HIS A 1 94 ? 15.466 6.765 -26.585 1.00 88.31 94 HIS A N 1
ATOM 720 C CA . HIS A 1 94 ? 16.005 6.493 -27.927 1.00 88.31 94 HIS A CA 1
ATOM 721 C C . HIS A 1 94 ? 15.849 5.024 -28.317 1.00 88.31 94 HIS A C 1
ATOM 723 O O . HIS A 1 94 ? 16.136 4.134 -27.509 1.00 88.31 94 HIS A O 1
ATOM 729 N N . PHE A 1 95 ? 15.468 4.765 -29.571 1.00 87.25 95 PHE A N 1
ATOM 730 C CA . PHE A 1 95 ? 15.361 3.419 -30.129 1.00 87.25 95 PHE A CA 1
ATOM 731 C C . PHE A 1 95 ? 16.554 3.092 -31.033 1.00 87.25 95 PHE A C 1
ATOM 733 O O . PHE A 1 95 ? 16.808 3.748 -32.043 1.00 87.25 95 PHE A O 1
ATOM 740 N N . ASN A 1 96 ? 17.297 2.041 -30.691 1.00 90.25 96 ASN A N 1
ATOM 741 C CA . ASN A 1 96 ? 18.457 1.604 -31.453 1.00 90.25 96 ASN A CA 1
ATOM 742 C C . ASN A 1 96 ? 18.049 0.953 -32.785 1.00 90.25 96 ASN A C 1
ATOM 744 O O . ASN A 1 96 ? 17.775 -0.252 -32.857 1.00 90.25 96 ASN A O 1
ATOM 748 N N . MET A 1 97 ? 18.098 1.764 -33.840 1.00 88.81 97 MET A N 1
ATOM 749 C CA . MET A 1 97 ? 17.920 1.362 -35.231 1.00 88.81 97 MET A CA 1
ATOM 750 C C . MET A 1 97 ? 19.224 1.361 -36.037 1.00 88.81 97 MET A C 1
ATOM 752 O O . MET A 1 97 ? 19.148 1.287 -37.260 1.00 88.81 97 MET A O 1
ATOM 756 N N . LEU A 1 98 ? 20.411 1.387 -35.408 1.00 90.62 98 LEU A N 1
ATOM 757 C CA . LEU A 1 98 ? 21.676 1.322 -36.152 1.00 90.62 98 LEU A CA 1
ATOM 758 C C . LEU A 1 98 ? 21.758 0.039 -36.981 1.00 90.62 98 LEU A C 1
ATOM 760 O O . LEU A 1 98 ? 21.549 -1.054 -36.451 1.00 90.62 98 LEU A O 1
ATOM 764 N N . ILE A 1 99 ? 22.106 0.182 -38.261 1.00 88.25 99 ILE A N 1
ATOM 765 C CA . ILE A 1 99 ? 22.226 -0.919 -39.223 1.00 88.25 99 ILE A CA 1
ATOM 766 C C . ILE A 1 99 ? 23.682 -1.046 -39.675 1.00 88.25 99 ILE A C 1
ATOM 768 O O . ILE A 1 99 ? 24.297 -0.063 -40.091 1.00 88.25 99 ILE A O 1
ATOM 772 N N . ASP A 1 100 ? 24.218 -2.265 -39.643 1.00 86.19 100 ASP A N 1
ATOM 773 C CA . ASP A 1 100 ? 25.465 -2.594 -40.329 1.00 86.19 100 ASP A CA 1
ATOM 774 C C . ASP A 1 100 ? 25.181 -2.994 -41.784 1.00 86.19 100 ASP A C 1
ATOM 776 O O . ASP A 1 100 ? 24.484 -3.972 -42.062 1.00 86.19 100 ASP A O 1
ATOM 780 N N . TYR A 1 101 ? 25.740 -2.214 -42.710 1.00 84.81 101 TYR A N 1
ATOM 781 C CA . TYR A 1 101 ? 25.661 -2.407 -44.160 1.00 84.81 101 TYR A CA 1
ATOM 782 C C . TYR A 1 101 ? 26.910 -3.089 -44.750 1.00 84.81 101 TYR A C 1
ATOM 784 O O . TYR A 1 101 ? 27.013 -3.222 -45.968 1.00 84.81 101 TYR A O 1
ATOM 792 N N . SER A 1 102 ? 27.868 -3.522 -43.922 1.00 80.12 102 SER A N 1
ATOM 793 C CA . SER A 1 102 ? 29.094 -4.203 -44.368 1.00 80.12 102 SER A CA 1
ATOM 794 C C . SER A 1 102 ? 28.840 -5.578 -45.004 1.00 80.12 102 SER A C 1
ATOM 796 O O . SER A 1 102 ? 29.705 -6.116 -45.696 1.00 80.12 102 SER A O 1
ATOM 798 N N . SER A 1 103 ? 27.644 -6.139 -44.797 1.00 76.56 103 SER A N 1
ATOM 799 C CA . SER A 1 103 ? 27.213 -7.436 -45.315 1.00 76.56 103 SER A CA 1
ATOM 800 C C . SER A 1 103 ? 26.073 -7.305 -46.335 1.00 76.56 103 SER A C 1
ATOM 802 O O . SER A 1 103 ? 25.245 -6.399 -46.263 1.00 76.56 103 SER A O 1
ATOM 804 N N . ASN A 1 104 ? 25.957 -8.288 -47.236 1.00 80.31 104 ASN A N 1
ATOM 805 C CA . ASN A 1 104 ? 24.877 -8.376 -48.234 1.00 80.31 104 ASN A CA 1
ATOM 806 C C . ASN A 1 104 ? 23.463 -8.551 -47.633 1.00 80.31 104 ASN A C 1
ATOM 808 O O . ASN A 1 104 ? 22.481 -8.573 -48.374 1.00 80.31 104 ASN A O 1
ATOM 812 N N . LYS A 1 105 ? 23.345 -8.718 -46.312 1.00 81.44 105 LYS A N 1
ATOM 813 C CA . LYS A 1 105 ? 22.086 -8.679 -45.563 1.00 81.44 105 LYS A CA 1
ATOM 814 C C . LYS A 1 105 ? 22.248 -7.663 -44.428 1.00 81.44 105 LYS A C 1
ATOM 816 O O . LYS A 1 105 ? 22.868 -8.012 -43.422 1.00 81.44 105 LYS A O 1
ATOM 821 N N . PRO A 1 106 ? 21.748 -6.426 -44.580 1.00 83.44 106 PRO A N 1
ATOM 822 C CA . PRO A 1 106 ? 21.846 -5.427 -43.526 1.00 83.44 106 PRO A CA 1
ATOM 823 C C . PRO A 1 106 ? 21.160 -5.919 -42.250 1.00 83.44 106 PRO A C 1
ATOM 825 O O . PRO A 1 106 ? 20.058 -6.469 -42.313 1.00 83.44 106 PRO A O 1
ATOM 828 N N . VAL A 1 107 ? 21.818 -5.748 -41.105 1.00 88.31 107 VAL A N 1
ATOM 829 C CA . VAL A 1 107 ? 21.313 -6.190 -39.796 1.00 88.31 107 VAL A CA 1
ATOM 830 C C . VAL A 1 107 ? 21.410 -5.070 -38.778 1.00 88.31 107 VAL A C 1
ATOM 832 O O . VAL A 1 107 ? 22.377 -4.309 -38.770 1.00 88.31 107 VAL A O 1
ATOM 835 N N . ASN A 1 108 ? 20.420 -4.984 -37.893 1.00 89.75 108 ASN A N 1
ATOM 836 C CA . ASN A 1 108 ? 20.496 -4.081 -36.756 1.00 89.75 108 ASN A CA 1
ATOM 837 C C . ASN A 1 108 ? 21.558 -4.565 -35.765 1.00 89.75 108 ASN A C 1
ATOM 839 O O . ASN A 1 108 ? 21.640 -5.756 -35.459 1.00 89.75 108 ASN A O 1
ATOM 843 N N . VAL A 1 109 ? 22.356 -3.632 -35.254 1.00 92.31 109 VAL A N 1
ATOM 844 C CA . VAL A 1 109 ? 23.545 -3.912 -34.438 1.00 92.31 109 VAL A CA 1
ATOM 845 C C . VAL A 1 109 ? 23.472 -3.244 -33.062 1.00 92.31 109 VAL A C 1
ATOM 847 O O . VAL A 1 109 ? 22.763 -2.249 -32.904 1.00 92.31 109 VAL A O 1
ATOM 850 N N . PRO A 1 110 ? 24.173 -3.766 -32.036 1.00 94.50 110 PRO A N 1
ATOM 851 C CA . PRO A 1 110 ? 24.181 -3.151 -30.713 1.00 94.50 110 PRO A CA 1
ATOM 852 C C . PRO A 1 110 ? 24.832 -1.761 -30.718 1.00 94.50 110 PRO A C 1
ATOM 854 O O . PRO A 1 110 ? 25.838 -1.525 -31.395 1.00 94.50 110 PRO A O 1
ATOM 857 N N . ALA A 1 111 ? 24.295 -0.857 -29.904 1.00 95.19 111 ALA A N 1
ATOM 858 C CA . ALA A 1 111 ? 24.734 0.531 -29.818 1.00 95.19 111 ALA A CA 1
ATOM 859 C C . ALA A 1 111 ? 25.165 0.921 -28.399 1.00 95.19 111 ALA A C 1
ATOM 861 O O . ALA A 1 111 ? 24.677 0.369 -27.416 1.00 95.19 111 ALA A O 1
ATOM 862 N N . GLN A 1 112 ? 26.044 1.917 -28.307 1.00 95.31 112 GLN A N 1
ATOM 863 C CA . GLN A 1 112 ? 26.214 2.750 -27.122 1.00 95.31 112 GLN A CA 1
ATOM 864 C C . GLN A 1 112 ? 25.352 4.003 -27.296 1.00 95.31 112 GLN A C 1
ATOM 866 O O . GLN A 1 112 ? 25.502 4.725 -28.284 1.00 95.31 112 GLN A O 1
ATOM 871 N N . ILE A 1 113 ? 24.462 4.268 -26.344 1.00 94.94 113 ILE A N 1
ATOM 872 C CA . ILE A 1 113 ? 23.613 5.467 -26.320 1.00 94.94 113 ILE A CA 1
ATOM 873 C C . ILE A 1 113 ? 23.818 6.171 -24.984 1.00 94.94 113 ILE A C 1
ATOM 875 O O . ILE A 1 113 ? 23.988 5.514 -23.956 1.00 94.94 113 ILE A O 1
ATOM 879 N N . GLY A 1 114 ? 23.828 7.502 -24.983 1.00 94.44 114 GLY A N 1
ATOM 880 C CA . GLY A 1 114 ? 24.058 8.247 -23.754 1.00 94.44 114 GLY A CA 1
ATOM 881 C C . GLY A 1 114 ? 24.177 9.751 -23.928 1.00 94.44 114 GLY A C 1
ATOM 882 O O . GLY A 1 114 ? 23.622 10.336 -24.860 1.00 94.44 114 GLY A O 1
ATOM 883 N N . LEU A 1 115 ? 24.913 10.364 -23.001 1.00 95.81 115 LEU A N 1
ATOM 884 C CA . LEU A 1 115 ? 25.127 11.803 -22.889 1.00 95.81 115 LEU A CA 1
ATOM 885 C C . LEU A 1 115 ? 26.616 12.131 -22.782 1.00 95.81 115 LEU A C 1
ATOM 887 O O . LEU A 1 115 ? 27.318 11.530 -21.970 1.00 95.81 115 LEU A O 1
ATOM 891 N N . PHE A 1 116 ? 27.059 13.146 -23.520 1.00 97.38 116 PHE A N 1
ATOM 892 C CA . PHE A 1 116 ? 28.296 13.875 -23.250 1.00 97.38 116 PHE A CA 1
ATOM 893 C C . PHE A 1 116 ? 27.993 15.142 -22.446 1.00 97.38 116 PHE A C 1
ATOM 895 O O . PHE A 1 116 ? 27.095 15.912 -22.800 1.00 97.38 116 PHE A O 1
ATOM 902 N N . PHE A 1 117 ? 28.795 15.372 -21.412 1.00 97.69 117 PHE A N 1
ATOM 903 C CA . PHE A 1 117 ? 28.873 16.609 -20.646 1.00 97.69 117 PHE A CA 1
ATOM 904 C C . PHE A 1 117 ? 30.094 17.397 -21.119 1.00 97.69 117 PHE A C 1
ATOM 906 O O . PHE A 1 117 ? 31.208 16.868 -21.113 1.00 97.69 117 PHE A O 1
ATOM 913 N N . LEU A 1 118 ? 29.888 18.643 -21.538 1.00 96.94 118 LEU A N 1
ATOM 914 C CA . LEU A 1 118 ? 30.937 19.519 -22.056 1.00 96.94 118 LEU A CA 1
ATOM 915 C C . LEU A 1 118 ? 31.236 20.593 -21.019 1.00 96.94 118 LEU A C 1
ATOM 917 O O . LEU A 1 118 ? 30.359 21.400 -20.698 1.00 96.94 118 LEU A O 1
ATOM 921 N N . ASN A 1 119 ? 32.474 20.627 -20.533 1.00 97.31 119 ASN A N 1
ATOM 922 C CA . ASN A 1 119 ? 32.931 21.673 -19.635 1.00 97.31 119 ASN A CA 1
ATOM 923 C C . ASN A 1 119 ? 33.610 22.798 -20.431 1.00 97.31 119 ASN A C 1
ATOM 925 O O . ASN A 1 119 ? 34.833 22.836 -20.553 1.00 97.31 119 ASN A O 1
ATOM 929 N N . ASN A 1 120 ? 32.821 23.747 -20.937 1.00 95.94 120 ASN A N 1
ATOM 930 C CA . ASN A 1 120 ? 33.337 24.947 -21.601 1.00 95.94 120 ASN A CA 1
ATOM 931 C C . ASN A 1 120 ? 33.565 26.083 -20.586 1.00 95.94 120 ASN A C 1
ATOM 933 O O . ASN A 1 120 ? 33.257 27.240 -20.866 1.00 95.94 120 ASN A O 1
ATOM 937 N N . THR A 1 121 ? 34.061 25.763 -19.390 1.00 95.88 121 THR A N 1
ATOM 938 C CA . THR A 1 121 ? 34.462 26.744 -18.372 1.00 95.88 121 THR A CA 1
ATOM 939 C C . THR A 1 121 ? 35.982 26.740 -18.190 1.00 95.88 121 THR A C 1
ATOM 941 O O . THR A 1 121 ? 36.680 25.829 -18.635 1.00 95.88 121 THR A O 1
ATOM 944 N N . SER A 1 122 ? 36.510 27.759 -17.517 1.00 94.25 122 SER A N 1
ATOM 945 C CA . SER A 1 122 ? 37.929 27.892 -17.159 1.00 94.25 122 SER A CA 1
ATOM 946 C C . SER A 1 122 ? 38.359 27.036 -15.955 1.00 94.25 122 SER A C 1
ATOM 948 O O . SER A 1 122 ? 39.529 27.054 -15.573 1.00 94.25 122 SER A O 1
ATOM 950 N N . ARG A 1 123 ? 37.429 26.282 -15.357 1.00 94.25 123 ARG A N 1
ATOM 951 C CA . ARG A 1 123 ? 37.591 25.542 -14.097 1.00 94.25 123 ARG A CA 1
ATOM 952 C C . ARG A 1 123 ? 37.207 24.072 -14.261 1.00 94.25 123 ARG A C 1
ATOM 954 O O . ARG A 1 123 ? 36.538 23.699 -15.219 1.00 94.25 123 ARG A O 1
ATOM 961 N N . SER A 1 124 ? 37.650 23.215 -13.346 1.00 97.50 124 SER A N 1
ATOM 962 C CA . SER A 1 124 ? 37.202 21.815 -13.315 1.00 97.50 124 SER A CA 1
ATOM 963 C C . SER A 1 124 ? 35.813 21.720 -12.686 1.00 97.50 124 SER A C 1
ATOM 965 O O . SER A 1 124 ? 35.518 22.446 -11.735 1.00 97.50 124 SER A O 1
ATOM 967 N N . VAL A 1 125 ? 34.972 20.835 -13.218 1.00 98.06 125 VAL A N 1
ATOM 968 C CA . VAL A 1 125 ? 33.566 20.696 -12.826 1.00 98.06 125 VAL A CA 1
ATOM 969 C C . VAL A 1 125 ? 33.274 19.270 -12.377 1.00 98.06 125 VAL A C 1
ATOM 971 O O . VAL A 1 125 ? 33.421 18.321 -13.148 1.00 98.06 125 VAL A O 1
ATOM 974 N N . ASP A 1 126 ? 32.807 19.129 -11.142 1.00 98.06 126 ASP A N 1
ATOM 975 C CA . ASP A 1 126 ? 32.239 17.895 -10.615 1.00 98.06 126 ASP A CA 1
ATOM 976 C C . ASP A 1 126 ? 30.749 17.836 -10.966 1.00 98.06 126 ASP A C 1
ATOM 978 O O . ASP A 1 126 ? 29.987 18.769 -10.694 1.00 98.06 126 ASP A O 1
ATOM 982 N N . ILE A 1 127 ? 30.327 16.730 -11.573 1.00 97.50 127 ILE A N 1
ATOM 983 C CA . ILE A 1 127 ? 28.956 16.518 -12.035 1.00 97.50 127 ILE A CA 1
ATOM 984 C C . ILE A 1 127 ? 28.274 15.555 -11.073 1.00 97.50 127 ILE A C 1
ATOM 986 O O . ILE A 1 127 ? 28.642 14.383 -10.999 1.00 97.50 127 ILE A O 1
ATOM 990 N N . TYR A 1 128 ? 27.274 16.041 -10.349 1.00 96.12 128 TYR A N 1
ATOM 991 C CA . TYR A 1 128 ? 26.474 15.270 -9.402 1.00 96.12 128 TYR A CA 1
ATOM 992 C C . TYR A 1 128 ? 25.071 15.006 -9.952 1.00 96.12 128 TYR A C 1
ATOM 994 O O . TYR A 1 128 ? 24.584 15.748 -10.804 1.00 96.12 128 TYR A O 1
ATOM 1002 N N . HIS A 1 129 ? 24.394 13.985 -9.424 1.00 93.81 129 HIS A N 1
ATOM 1003 C CA . HIS A 1 129 ? 22.962 13.772 -9.643 1.00 93.81 129 HIS A CA 1
ATOM 1004 C C . HIS A 1 129 ? 22.178 13.657 -8.324 1.00 93.81 129 HIS A C 1
ATOM 1006 O O . HIS A 1 129 ? 22.668 13.089 -7.346 1.00 93.81 129 HIS A O 1
ATOM 1012 N N . LYS A 1 130 ? 20.943 14.175 -8.316 1.00 90.06 130 LYS A N 1
ATOM 1013 C CA . LYS A 1 130 ? 19.959 14.179 -7.213 1.00 90.06 130 LYS A CA 1
ATOM 1014 C C . LYS A 1 130 ? 18.841 13.158 -7.458 1.00 90.06 130 LYS A C 1
ATOM 1016 O O . LYS A 1 130 ? 17.652 13.447 -7.353 1.00 90.06 130 LYS A O 1
ATOM 1021 N N . GLY A 1 131 ? 19.251 11.948 -7.819 1.00 88.94 131 GLY A N 1
ATOM 1022 C CA . GLY A 1 131 ? 18.381 10.925 -8.400 1.00 88.94 131 GLY A CA 1
ATOM 1023 C C . GLY A 1 131 ? 18.679 10.739 -9.886 1.00 88.94 131 GLY A C 1
ATOM 1024 O O . GLY A 1 131 ? 18.834 11.701 -10.636 1.00 88.94 131 GLY A O 1
ATOM 1025 N N . LEU A 1 132 ? 18.858 9.483 -10.281 1.00 91.94 132 LEU A N 1
ATOM 1026 C CA . LEU A 1 132 ? 19.146 9.054 -11.648 1.00 91.94 132 LEU A CA 1
ATOM 1027 C C . LEU A 1 132 ? 18.558 7.661 -11.822 1.00 91.94 132 LEU A C 1
ATOM 1029 O O . LEU A 1 132 ? 18.877 6.748 -11.061 1.00 91.94 132 LEU A O 1
ATOM 1033 N N . ALA A 1 133 ? 17.742 7.509 -12.851 1.00 94.38 133 ALA A N 1
ATOM 1034 C CA . ALA A 1 133 ? 17.192 6.245 -13.289 1.00 94.38 133 ALA A CA 1
ATOM 1035 C C . ALA A 1 133 ? 17.542 6.022 -14.755 1.00 94.38 133 ALA A C 1
ATOM 1037 O O . ALA A 1 133 ? 17.522 6.951 -15.562 1.00 94.38 133 ALA A O 1
ATOM 1038 N N . LYS A 1 134 ? 17.877 4.780 -15.095 1.00 93.62 134 LYS A N 1
ATOM 1039 C CA . LYS A 1 134 ? 18.240 4.363 -16.450 1.00 93.62 134 LYS A CA 1
ATOM 1040 C C . LYS A 1 134 ? 17.686 2.969 -16.695 1.00 93.62 134 LYS A C 1
ATOM 1042 O O . LYS A 1 134 ? 17.670 2.145 -15.782 1.00 93.62 134 LYS A O 1
ATOM 1047 N N . GLY A 1 135 ? 17.295 2.677 -17.924 1.00 93.06 135 GLY A N 1
ATOM 1048 C CA . GLY A 1 135 ? 16.873 1.342 -18.305 1.00 93.06 135 GLY A CA 1
ATOM 1049 C C . GLY A 1 135 ? 17.021 1.091 -19.798 1.00 93.06 135 GLY A C 1
ATOM 1050 O O . GLY A 1 135 ? 16.897 2.000 -20.613 1.00 93.06 135 GLY A O 1
ATOM 1051 N N . ILE A 1 136 ? 17.233 -0.178 -20.137 1.00 93.00 136 ILE A N 1
ATOM 1052 C CA . ILE A 1 136 ? 17.221 -0.709 -21.503 1.00 93.00 136 ILE A CA 1
ATOM 1053 C C . ILE A 1 136 ? 16.170 -1.816 -21.587 1.00 93.00 136 ILE A C 1
ATOM 1055 O O . ILE A 1 136 ? 15.986 -2.541 -20.610 1.00 93.00 136 ILE A O 1
ATOM 1059 N N . ASN A 1 137 ? 15.491 -1.990 -22.724 1.00 90.81 137 ASN A N 1
ATOM 1060 C CA . ASN A 1 137 ? 14.535 -3.098 -22.898 1.00 90.81 137 ASN A CA 1
ATOM 1061 C C . ASN A 1 137 ? 15.158 -4.386 -23.463 1.00 90.81 137 ASN A C 1
ATOM 1063 O O . ASN A 1 137 ? 14.509 -5.434 -23.434 1.00 90.81 137 ASN A O 1
ATOM 1067 N N . LYS A 1 138 ? 16.377 -4.303 -24.012 1.00 90.12 138 LYS A N 1
ATOM 1068 C CA . LYS A 1 138 ? 17.078 -5.406 -24.670 1.00 90.12 138 LYS A CA 1
ATOM 1069 C C . LYS A 1 138 ? 18.556 -5.415 -24.327 1.00 90.12 138 LYS A C 1
ATOM 1071 O O . LYS A 1 138 ? 19.237 -4.397 -24.451 1.00 90.12 138 LYS A O 1
ATOM 1076 N N . THR A 1 139 ? 19.041 -6.595 -23.967 1.00 90.75 139 THR A N 1
ATOM 1077 C CA . THR A 1 139 ? 20.462 -6.885 -23.767 1.00 90.75 139 THR A CA 1
ATOM 1078 C C . THR A 1 139 ? 21.235 -6.817 -25.087 1.00 90.75 139 THR A C 1
ATOM 1080 O O . THR A 1 139 ? 20.651 -6.859 -26.169 1.00 90.75 139 THR A O 1
ATOM 1083 N N . VAL A 1 140 ? 22.567 -6.736 -25.016 1.00 90.94 140 VAL A N 1
ATOM 1084 C CA . VAL A 1 140 ? 23.455 -6.629 -26.195 1.00 90.94 140 VAL A CA 1
ATOM 1085 C C . VAL A 1 140 ? 23.299 -7.805 -27.170 1.00 90.94 140 VAL A C 1
ATOM 1087 O O . VAL A 1 140 ? 23.394 -7.606 -28.377 1.00 90.94 140 VAL A O 1
ATOM 1090 N N . ASP A 1 141 ? 23.003 -9.006 -26.670 1.00 89.62 141 ASP A N 1
ATOM 1091 C CA . ASP A 1 141 ? 22.710 -10.213 -27.457 1.00 89.62 141 ASP A CA 1
ATOM 1092 C C . ASP A 1 141 ? 21.249 -10.296 -27.957 1.00 89.62 141 ASP A C 1
ATOM 1094 O O . ASP A 1 141 ? 20.866 -11.264 -28.607 1.00 89.62 141 ASP A O 1
ATOM 1098 N N . GLY A 1 142 ? 20.435 -9.266 -27.703 1.00 86.94 142 GLY A N 1
ATOM 1099 C CA . GLY A 1 142 ? 19.088 -9.101 -28.256 1.00 86.94 142 GLY A CA 1
ATOM 1100 C C . GLY A 1 142 ? 17.946 -9.690 -27.421 1.00 86.94 142 GLY A C 1
ATOM 1101 O O . GLY A 1 142 ? 16.795 -9.627 -27.862 1.00 86.94 142 GLY A O 1
ATOM 1102 N N . GLN A 1 143 ? 18.212 -10.228 -26.225 1.00 89.38 143 GLN A N 1
ATOM 1103 C CA . GLN A 1 143 ? 17.159 -10.754 -25.350 1.00 89.38 143 GLN A CA 1
ATOM 1104 C C . GLN A 1 143 ? 16.297 -9.619 -24.788 1.00 89.38 143 GLN A C 1
ATOM 1106 O O . GLN A 1 143 ? 16.807 -8.609 -24.308 1.00 89.38 143 GLN A O 1
ATOM 1111 N N . MET A 1 144 ? 14.975 -9.795 -24.825 1.00 87.00 144 MET A N 1
ATOM 1112 C CA . MET A 1 144 ? 14.011 -8.835 -24.279 1.00 87.00 144 MET A CA 1
ATOM 1113 C C . MET A 1 144 ? 13.861 -8.987 -22.765 1.00 87.00 144 MET A C 1
ATOM 1115 O O . MET A 1 144 ? 13.591 -10.085 -22.274 1.00 87.00 144 MET A O 1
ATOM 1119 N N . LEU A 1 145 ? 13.965 -7.864 -22.054 1.00 88.56 145 LEU A N 1
ATOM 1120 C CA . LEU A 1 145 ? 13.833 -7.771 -20.598 1.00 88.56 145 LEU A CA 1
ATOM 1121 C C . LEU A 1 145 ? 12.377 -7.556 -20.152 1.00 88.56 145 LEU A C 1
ATOM 1123 O O . LEU A 1 145 ? 11.963 -8.131 -19.152 1.00 88.56 145 LEU A O 1
ATOM 1127 N N . TYR A 1 146 ? 11.582 -6.814 -20.930 1.00 85.38 146 TYR A N 1
ATOM 1128 C CA . TYR A 1 146 ? 10.164 -6.537 -20.652 1.00 85.38 146 TYR A CA 1
ATOM 1129 C C . TYR A 1 146 ? 9.288 -7.206 -21.716 1.00 85.38 146 TYR A C 1
ATOM 1131 O O . TYR A 1 146 ? 8.872 -6.590 -22.694 1.00 85.38 146 TYR A O 1
ATOM 1139 N N . LYS A 1 147 ? 9.064 -8.518 -21.581 1.00 78.81 147 LYS A N 1
ATOM 1140 C CA . LYS A 1 147 ? 8.314 -9.306 -22.581 1.00 78.81 147 LYS A CA 1
ATOM 1141 C C . LYS A 1 147 ? 6.825 -8.950 -22.643 1.00 78.81 147 LYS A C 1
ATOM 1143 O O . LYS A 1 147 ? 6.171 -9.268 -23.630 1.00 78.81 147 LYS A O 1
ATOM 1148 N N . GLU A 1 148 ? 6.284 -8.316 -21.608 1.00 73.25 148 GLU A N 1
ATOM 1149 C CA . GLU A 1 148 ? 4.851 -8.031 -21.507 1.00 73.25 148 GLU A CA 1
ATOM 1150 C C . GLU A 1 148 ? 4.424 -6.721 -22.184 1.00 73.25 148 GLU A C 1
ATOM 1152 O O . GLU A 1 148 ? 3.238 -6.566 -22.480 1.00 73.25 148 GLU A O 1
ATOM 1157 N N . ASP A 1 149 ? 5.372 -5.821 -22.459 1.00 76.62 149 ASP A N 1
ATOM 1158 C CA . ASP A 1 149 ? 5.213 -4.568 -23.221 1.00 76.62 149 ASP A CA 1
ATOM 1159 C C . ASP A 1 149 ? 5.388 -4.773 -24.743 1.00 76.62 149 ASP A C 1
ATOM 1161 O O . ASP A 1 149 ? 5.570 -3.832 -25.518 1.00 76.62 149 ASP A O 1
ATOM 1165 N N . LEU A 1 150 ? 5.382 -6.037 -25.184 1.00 79.38 150 LEU A N 1
ATOM 1166 C CA . LEU A 1 150 ? 5.421 -6.402 -26.593 1.00 79.38 150 LEU A CA 1
ATOM 1167 C C . LEU A 1 150 ? 4.156 -5.948 -27.320 1.00 79.38 150 LEU A C 1
ATOM 1169 O O . LEU A 1 150 ? 3.037 -6.286 -26.930 1.00 79.38 150 LEU A O 1
ATOM 1173 N N . ALA A 1 151 ? 4.357 -5.244 -28.431 1.00 78.31 151 ALA A N 1
ATOM 1174 C CA . ALA A 1 151 ? 3.285 -4.814 -29.310 1.00 78.31 151 ALA A CA 1
ATOM 1175 C C . ALA A 1 151 ? 2.562 -6.017 -29.949 1.00 78.31 151 ALA A C 1
ATOM 1177 O O . ALA A 1 151 ? 3.217 -6.997 -30.321 1.00 78.31 151 ALA A O 1
ATOM 1178 N N . PRO A 1 152 ? 1.243 -5.928 -30.196 1.00 82.69 152 PRO A N 1
ATOM 1179 C CA . PRO A 1 152 ? 0.527 -6.913 -30.996 1.00 82.69 152 PRO A CA 1
ATOM 1180 C C . PRO A 1 152 ? 1.091 -6.940 -32.429 1.00 82.69 152 PRO A C 1
ATOM 1182 O O . PRO A 1 152 ? 1.389 -5.875 -32.986 1.00 82.69 152 PRO A O 1
ATOM 1185 N N . PRO A 1 153 ? 1.224 -8.120 -33.061 1.00 78.12 153 PRO A N 1
ATOM 1186 C CA . PRO A 1 153 ? 1.781 -8.224 -34.404 1.00 78.12 153 PRO A CA 1
ATOM 1187 C C . PRO A 1 153 ? 0.902 -7.481 -35.415 1.00 78.12 153 PRO A C 1
ATOM 1189 O O . PRO A 1 153 ? -0.313 -7.682 -35.491 1.00 78.12 153 PRO A O 1
ATOM 1192 N N . ARG A 1 154 ? 1.527 -6.612 -36.213 1.00 81.38 154 ARG A N 1
ATOM 1193 C CA . ARG A 1 154 ? 0.863 -5.908 -37.317 1.00 81.38 154 ARG A CA 1
ATOM 1194 C C . ARG A 1 154 ? 0.796 -6.831 -38.544 1.00 81.38 154 ARG A C 1
ATOM 1196 O O . ARG A 1 154 ? 1.809 -7.449 -38.871 1.00 81.38 154 ARG A O 1
ATOM 1203 N N . PRO A 1 155 ? -0.337 -6.906 -39.267 1.00 79.12 155 PRO A N 1
ATOM 1204 C CA . PRO A 1 155 ? -0.423 -7.643 -40.524 1.00 79.12 155 PRO A CA 1
ATOM 1205 C C . PRO A 1 155 ? 0.689 -7.231 -41.499 1.00 79.12 155 PRO A C 1
ATOM 1207 O O . PRO A 1 155 ? 0.853 -6.048 -41.789 1.00 79.12 155 PRO A O 1
ATOM 1210 N N . GLY A 1 156 ? 1.459 -8.208 -41.987 1.00 75.50 156 GLY A N 1
ATOM 1211 C CA . GLY A 1 156 ? 2.579 -7.982 -42.909 1.00 75.50 156 GLY A CA 1
ATOM 1212 C C . GLY A 1 156 ? 3.914 -7.569 -42.268 1.00 75.50 156 GLY A C 1
ATOM 1213 O O . GLY A 1 156 ? 4.851 -7.275 -43.005 1.00 75.50 156 GLY A O 1
ATOM 1214 N N . LEU A 1 157 ? 4.034 -7.552 -40.935 1.00 73.25 157 LEU A N 1
ATOM 1215 C CA . LEU A 1 157 ? 5.294 -7.307 -40.220 1.00 73.25 157 LEU A CA 1
ATOM 1216 C C . LEU A 1 157 ? 5.778 -8.580 -39.510 1.00 73.25 157 LEU A C 1
ATOM 1218 O O . LEU A 1 157 ? 5.092 -9.117 -38.647 1.00 73.25 157 LEU A O 1
ATOM 1222 N N . GLU A 1 158 ? 6.988 -9.030 -39.851 1.00 64.88 158 GLU A N 1
ATOM 1223 C CA . GLU A 1 158 ? 7.624 -10.233 -39.278 1.00 64.88 158 GLU A CA 1
ATOM 1224 C C . GLU A 1 158 ? 8.387 -9.965 -37.963 1.00 64.88 158 GLU A C 1
ATOM 1226 O O . GLU A 1 158 ? 8.928 -10.886 -37.353 1.00 64.88 158 GLU A O 1
ATOM 1231 N N . LEU A 1 159 ? 8.454 -8.704 -37.518 1.00 65.62 159 LEU A N 1
ATOM 1232 C CA . LEU A 1 159 ? 9.217 -8.278 -36.342 1.00 65.62 159 LEU A CA 1
ATOM 1233 C C . LEU A 1 159 ? 8.299 -7.834 -35.198 1.00 65.62 159 LEU A C 1
ATOM 1235 O O . LEU A 1 159 ? 7.417 -6.993 -35.376 1.00 65.62 159 LEU A O 1
ATOM 1239 N N . ASN A 1 160 ? 8.583 -8.341 -33.997 1.00 64.12 160 ASN A N 1
ATOM 1240 C CA . ASN A 1 160 ? 7.947 -7.898 -32.758 1.00 64.12 160 ASN A CA 1
ATOM 1241 C C . ASN A 1 160 ? 8.348 -6.447 -32.442 1.00 64.12 160 ASN A C 1
ATOM 1243 O O . ASN A 1 160 ? 9.516 -6.172 -32.144 1.00 64.12 160 ASN A O 1
ATOM 1247 N N . LEU A 1 161 ? 7.375 -5.534 -32.489 1.00 66.94 161 LEU A N 1
ATOM 1248 C CA . LEU A 1 161 ? 7.544 -4.137 -32.088 1.00 66.94 161 LEU A CA 1
ATOM 1249 C C . LEU A 1 161 ? 7.441 -3.988 -30.559 1.00 66.94 161 LEU A C 1
ATOM 1251 O O . LEU A 1 161 ? 6.953 -4.873 -29.855 1.00 66.94 161 LEU A O 1
ATOM 1255 N N . TYR A 1 162 ? 7.924 -2.861 -30.046 1.00 73.81 162 TYR A N 1
ATOM 1256 C CA . TYR A 1 162 ? 7.949 -2.544 -28.621 1.00 73.81 162 TYR A CA 1
ATOM 1257 C C . TYR A 1 162 ? 7.886 -1.026 -28.450 1.00 73.81 162 TYR A C 1
ATOM 1259 O O . TYR A 1 162 ? 8.626 -0.313 -29.136 1.00 73.81 162 TYR A O 1
ATOM 1267 N N . TYR A 1 163 ? 7.040 -0.551 -27.537 1.00 71.44 163 TYR A N 1
ATOM 1268 C CA . TYR A 1 163 ? 6.717 0.874 -27.404 1.00 71.44 163 TYR A CA 1
ATOM 1269 C C . TYR A 1 163 ? 7.375 1.562 -26.200 1.00 71.44 163 TYR A C 1
ATOM 1271 O O . TYR A 1 163 ? 7.556 2.775 -26.225 1.00 71.44 163 TYR A O 1
ATOM 1279 N N . GLY A 1 164 ? 7.834 0.818 -25.189 1.00 79.38 164 GLY A N 1
ATOM 1280 C CA . GLY A 1 164 ? 8.658 1.366 -24.106 1.00 79.38 164 GLY A CA 1
ATOM 1281 C C . GLY A 1 164 ? 7.898 2.065 -22.996 1.00 79.38 164 GLY A C 1
ATOM 1282 O O . GLY A 1 164 ? 8.531 2.668 -22.132 1.00 79.38 164 GLY A O 1
ATOM 1283 N N . THR A 1 165 ? 6.579 1.920 -22.957 1.00 80.69 165 THR A N 1
ATOM 1284 C CA . THR A 1 165 ? 5.719 2.436 -21.890 1.00 80.69 165 THR A CA 1
ATOM 1285 C C . THR A 1 165 ? 6.042 1.776 -20.545 1.00 80.69 165 THR A C 1
ATOM 1287 O O . THR A 1 165 ? 6.119 2.467 -19.524 1.00 80.69 165 THR A O 1
ATOM 1290 N N . GLU A 1 166 ? 6.321 0.463 -20.530 1.00 87.06 166 GLU A N 1
ATOM 1291 C CA . GLU A 1 166 ? 6.761 -0.252 -19.318 1.00 87.06 166 GLU A CA 1
ATOM 1292 C C . GLU A 1 166 ? 8.158 0.219 -18.879 1.00 87.06 166 GLU A C 1
ATOM 1294 O O . GLU A 1 166 ? 8.380 0.516 -17.703 1.00 87.06 166 GLU A O 1
ATOM 1299 N N . LEU A 1 167 ? 9.085 0.380 -19.833 1.00 90.25 167 LEU A N 1
ATOM 1300 C CA . LEU A 1 167 ? 10.438 0.879 -19.567 1.00 90.25 167 LEU A CA 1
ATOM 1301 C C . LEU A 1 167 ? 10.426 2.310 -19.011 1.00 90.25 167 LEU A C 1
ATOM 1303 O O . LEU A 1 167 ? 11.126 2.600 -18.040 1.00 90.25 167 LEU A O 1
ATOM 1307 N N . GLY A 1 168 ? 9.624 3.196 -19.601 1.00 90.56 168 GLY A N 1
ATOM 1308 C CA . GLY A 1 168 ? 9.472 4.578 -19.162 1.00 90.56 168 GLY A CA 1
ATOM 1309 C C . GLY A 1 168 ? 8.936 4.651 -17.735 1.00 90.56 168 GLY A C 1
ATOM 1310 O O . GLY A 1 168 ? 9.518 5.335 -16.896 1.00 90.56 168 GLY A O 1
ATOM 1311 N N . ASN A 1 169 ? 7.887 3.885 -17.419 1.00 90.94 169 ASN A N 1
ATOM 1312 C CA . ASN A 1 169 ? 7.333 3.829 -16.062 1.00 90.94 169 ASN A CA 1
ATOM 1313 C C . ASN A 1 169 ? 8.309 3.246 -15.042 1.00 90.94 169 ASN A C 1
ATOM 1315 O O . ASN A 1 169 ? 8.399 3.759 -13.925 1.00 90.94 169 ASN A O 1
ATOM 1319 N N . LYS A 1 170 ? 9.087 2.231 -15.433 1.00 92.38 170 LYS A N 1
ATOM 1320 C CA . LYS A 1 170 ? 10.172 1.677 -14.618 1.00 92.38 170 LYS A CA 1
ATOM 1321 C C . LYS A 1 170 ? 11.234 2.738 -14.313 1.00 92.38 170 LYS A C 1
ATOM 1323 O O . LYS A 1 170 ? 11.667 2.840 -13.168 1.00 92.38 170 LYS A O 1
ATOM 1328 N N . VAL A 1 171 ? 11.601 3.572 -15.290 1.00 93.81 171 VAL A N 1
ATOM 1329 C CA . VAL A 1 171 ? 12.524 4.706 -15.095 1.00 93.81 171 VAL A CA 1
ATOM 1330 C C . VAL A 1 171 ? 11.917 5.796 -14.199 1.00 93.81 171 VAL A C 1
ATOM 1332 O O . VAL A 1 171 ? 12.619 6.294 -13.325 1.00 93.81 171 VAL A O 1
ATOM 1335 N N . VAL A 1 172 ? 10.627 6.131 -14.322 1.00 93.19 172 VAL A N 1
ATOM 1336 C CA . VAL A 1 172 ? 9.955 7.077 -13.401 1.00 93.19 172 VAL A CA 1
ATOM 1337 C C . VAL A 1 172 ? 9.919 6.530 -11.967 1.00 93.19 172 VAL A C 1
ATOM 1339 O O . VAL A 1 172 ? 10.267 7.245 -11.029 1.00 93.19 172 VAL A O 1
ATOM 1342 N N . SER A 1 173 ? 9.574 5.252 -11.784 1.00 93.06 173 SER A N 1
ATOM 1343 C CA . SER A 1 173 ? 9.548 4.598 -10.467 1.00 93.06 173 SER A CA 1
ATOM 1344 C C . SER A 1 173 ? 10.932 4.569 -9.808 1.00 93.06 173 SER A C 1
ATOM 1346 O O . SER A 1 173 ? 11.067 4.903 -8.631 1.00 93.06 173 SER A O 1
ATOM 1348 N N . ASP A 1 174 ? 11.976 4.209 -10.559 1.00 93.31 174 ASP A N 1
ATOM 1349 C CA . ASP A 1 174 ? 13.364 4.252 -10.087 1.00 93.31 174 ASP A CA 1
ATOM 1350 C C . ASP A 1 174 ? 13.815 5.693 -9.774 1.00 93.31 174 ASP A C 1
ATOM 1352 O O . ASP A 1 174 ? 14.559 5.928 -8.818 1.00 93.31 174 ASP A O 1
ATOM 1356 N N . PHE A 1 175 ? 13.366 6.682 -10.555 1.00 92.69 175 PHE A N 1
ATOM 1357 C CA . PHE A 1 175 ? 13.705 8.088 -10.339 1.00 92.69 175 PHE A CA 1
ATOM 1358 C C . PHE A 1 175 ? 13.090 8.606 -9.036 1.00 92.69 175 PHE A C 1
ATOM 1360 O O . PHE A 1 175 ? 13.800 9.188 -8.213 1.00 92.69 175 PHE A O 1
ATOM 1367 N N . PHE A 1 176 ? 11.814 8.311 -8.777 1.00 92.19 176 PHE A N 1
ATOM 1368 C CA . PHE A 1 176 ? 11.193 8.566 -7.477 1.00 92.19 176 PHE A CA 1
ATOM 1369 C C . PHE A 1 176 ? 11.963 7.851 -6.351 1.00 92.19 176 PHE A C 1
ATOM 1371 O O . PHE A 1 176 ? 12.422 8.508 -5.421 1.00 92.19 176 PHE A O 1
ATOM 1378 N N . ALA A 1 177 ? 12.238 6.547 -6.469 1.00 89.81 177 ALA A N 1
ATOM 1379 C CA . ALA A 1 177 ? 12.929 5.772 -5.427 1.00 89.81 177 ALA A CA 1
ATOM 1380 C C . ALA A 1 177 ? 14.393 6.198 -5.165 1.00 89.81 177 ALA A C 1
ATOM 1382 O O . ALA A 1 177 ? 14.948 5.920 -4.096 1.00 89.81 177 ALA A O 1
ATOM 1383 N N . SER A 1 178 ? 15.043 6.842 -6.139 1.00 86.75 178 SER A N 1
ATOM 1384 C CA . SER A 1 178 ? 16.392 7.403 -5.992 1.00 86.75 178 SER A CA 1
ATOM 1385 C C . SER A 1 178 ? 16.378 8.837 -5.447 1.00 86.75 178 SER A C 1
ATOM 1387 O O . SER A 1 178 ? 17.225 9.177 -4.621 1.00 86.75 178 SER A O 1
ATOM 1389 N N . SER A 1 179 ? 15.400 9.660 -5.836 1.00 77.81 179 SER A N 1
ATOM 1390 C CA . SER A 1 179 ? 15.286 11.069 -5.424 1.00 77.81 179 SER A CA 1
ATOM 1391 C C . SER A 1 179 ? 14.711 11.275 -4.013 1.00 77.81 179 SER A C 1
ATOM 1393 O O . SER A 1 179 ? 14.900 12.347 -3.430 1.00 77.81 179 SER A O 1
ATOM 1395 N N . THR A 1 180 ? 14.068 10.265 -3.412 1.00 68.38 180 THR A N 1
ATOM 1396 C CA . THR A 1 180 ? 13.675 10.277 -1.985 1.00 68.38 180 THR A CA 1
ATOM 1397 C C . THR A 1 180 ? 14.873 10.211 -1.034 1.00 68.38 180 THR A C 1
ATOM 1399 O O . THR A 1 180 ? 14.770 10.649 0.107 1.00 68.38 180 THR A O 1
ATOM 1402 N N . ARG A 1 181 ? 16.038 9.727 -1.493 1.00 64.38 181 ARG A N 1
ATOM 1403 C CA . ARG A 1 181 ? 17.238 9.547 -0.651 1.00 64.38 181 ARG A CA 1
ATOM 1404 C C . ARG A 1 181 ? 18.013 10.837 -0.370 1.00 64.38 181 ARG A C 1
ATOM 1406 O O . ARG A 1 181 ? 18.901 10.823 0.477 1.00 64.38 181 ARG A O 1
ATOM 1413 N N . GLY A 1 182 ? 17.736 11.921 -1.098 1.00 64.62 182 GLY A N 1
ATOM 1414 C CA . GLY A 1 182 ? 18.305 13.260 -0.871 1.00 64.62 182 GLY A CA 1
ATOM 1415 C C . GLY A 1 182 ? 19.823 13.426 -1.066 1.00 64.62 182 GLY A C 1
ATOM 1416 O O . GLY A 1 182 ? 20.320 14.544 -0.966 1.00 64.62 182 GLY A O 1
ATOM 1417 N N . GLN A 1 183 ? 20.573 12.355 -1.344 1.00 78.12 183 GLN A N 1
ATOM 1418 C CA . GLN A 1 183 ? 22.030 12.392 -1.488 1.00 78.12 183 GLN A CA 1
ATOM 1419 C C . GLN A 1 183 ? 22.460 12.712 -2.924 1.00 78.12 183 GLN A C 1
ATOM 1421 O O . GLN A 1 183 ? 22.148 11.973 -3.858 1.00 78.12 183 GLN A O 1
ATOM 1426 N N . GLU A 1 184 ? 23.245 13.781 -3.086 1.00 89.75 184 GLU A N 1
ATOM 1427 C CA . GLU A 1 184 ? 24.000 14.039 -4.314 1.00 89.75 184 GLU A CA 1
ATOM 1428 C C . GLU A 1 184 ? 25.078 12.961 -4.503 1.00 89.75 184 GLU A C 1
ATOM 1430 O O . GLU A 1 184 ? 25.914 12.743 -3.626 1.00 89.75 184 GLU A O 1
ATOM 1435 N N . SER A 1 185 ? 25.080 12.300 -5.660 1.00 92.38 185 SER A N 1
ATOM 1436 C CA . SER A 1 185 ? 26.076 11.282 -6.021 1.00 92.38 185 SER A CA 1
ATOM 1437 C C . SER A 1 185 ? 26.938 11.760 -7.188 1.00 92.38 185 SER A C 1
ATOM 1439 O O . SER A 1 185 ? 26.407 12.244 -8.187 1.00 92.38 185 SER A O 1
ATOM 1441 N N . LEU A 1 186 ? 28.266 11.657 -7.055 1.00 94.62 186 LEU A N 1
ATOM 1442 C CA . LEU A 1 186 ? 29.220 12.085 -8.083 1.00 94.62 186 LEU A CA 1
ATOM 1443 C C . LEU A 1 186 ? 29.171 11.127 -9.281 1.00 94.62 186 LEU A C 1
ATOM 1445 O O . LEU A 1 186 ? 29.403 9.930 -9.131 1.00 94.62 186 LEU A O 1
ATOM 1449 N N . VAL A 1 187 ? 28.914 11.673 -10.467 1.00 94.19 187 VAL A N 1
ATOM 1450 C CA . VAL A 1 187 ? 28.947 10.962 -11.751 1.00 94.19 187 VAL A CA 1
ATOM 1451 C C . VAL A 1 187 ? 30.371 10.929 -12.295 1.00 94.19 187 VAL A C 1
ATOM 1453 O O . VAL A 1 187 ? 30.889 9.871 -12.637 1.00 94.19 187 VAL A O 1
ATOM 1456 N N . THR A 1 188 ? 30.991 12.105 -12.413 1.00 95.81 188 THR A N 1
ATOM 1457 C CA . THR A 1 188 ? 32.332 12.288 -12.981 1.00 95.81 188 THR A CA 1
ATOM 1458 C C . THR A 1 188 ? 32.861 13.694 -12.675 1.00 95.81 188 THR A C 1
ATOM 1460 O O . THR A 1 188 ? 32.081 14.596 -12.362 1.00 95.81 188 THR A O 1
ATOM 1463 N N . SER A 1 189 ? 34.172 13.885 -12.804 1.00 97.44 189 SER A N 1
ATOM 1464 C CA . SER A 1 189 ? 34.844 15.187 -12.726 1.00 97.44 189 SER A CA 1
ATOM 1465 C C . SER A 1 189 ? 35.466 15.506 -14.084 1.00 97.44 189 SER A C 1
ATOM 1467 O O . SER A 1 189 ? 36.258 14.721 -14.607 1.00 97.44 189 SER A O 1
ATOM 1469 N N . VAL A 1 190 ? 35.118 16.655 -14.661 1.00 98.00 190 VAL A N 1
ATOM 1470 C CA . VAL A 1 190 ? 35.518 17.062 -16.014 1.00 98.00 190 VAL A CA 1
ATOM 1471 C C . VAL A 1 190 ? 36.433 18.280 -15.933 1.00 98.00 190 VAL A C 1
ATOM 1473 O O . VAL A 1 190 ? 36.045 19.323 -15.410 1.00 98.00 190 VAL A O 1
ATOM 1476 N N . ALA A 1 191 ? 37.654 18.171 -16.456 1.00 97.94 191 ALA A N 1
ATOM 1477 C CA . ALA A 1 191 ? 38.595 19.292 -16.505 1.00 97.94 191 ALA A CA 1
ATOM 1478 C C . ALA A 1 191 ? 38.119 20.408 -17.459 1.00 97.94 191 ALA A C 1
ATOM 1480 O O . ALA A 1 191 ? 37.277 20.178 -18.327 1.00 97.94 191 ALA A O 1
ATOM 1481 N N . ALA A 1 192 ? 38.665 21.615 -17.299 1.00 96.81 192 ALA A N 1
ATOM 1482 C CA . ALA A 1 192 ? 38.383 22.753 -18.176 1.00 96.81 192 ALA A CA 1
ATOM 1483 C C . ALA A 1 192 ? 38.663 22.410 -19.655 1.00 96.81 192 ALA A C 1
ATOM 1485 O O . ALA A 1 192 ? 39.762 21.966 -19.990 1.00 96.81 192 ALA A O 1
ATOM 1486 N N . GLY A 1 193 ? 37.677 22.606 -20.535 1.00 93.88 193 GLY A N 1
ATOM 1487 C CA . GLY A 1 193 ? 37.758 22.300 -21.970 1.00 93.88 193 GLY A CA 1
ATOM 1488 C C . GLY A 1 193 ? 37.660 20.813 -22.345 1.00 93.88 193 GLY A C 1
ATOM 1489 O O . GLY A 1 193 ? 37.733 20.484 -23.528 1.00 93.88 193 GLY A O 1
ATOM 1490 N N . GLU A 1 194 ? 37.499 19.911 -21.375 1.00 96.38 194 GLU A N 1
ATOM 1491 C CA . GLU A 1 194 ? 37.359 18.467 -21.596 1.00 96.38 194 GLU A CA 1
ATOM 1492 C C . GLU A 1 194 ? 35.886 18.011 -21.565 1.00 96.38 194 GLU A C 1
ATOM 1494 O O . GLU A 1 194 ? 34.955 18.788 -21.322 1.00 96.38 194 GLU A O 1
ATOM 1499 N N . ILE A 1 195 ? 35.676 16.717 -21.828 1.00 96.75 195 ILE A N 1
ATOM 1500 C CA . ILE A 1 195 ? 34.362 16.064 -21.793 1.00 96.75 195 ILE A CA 1
ATOM 1501 C C . ILE A 1 195 ? 34.292 14.958 -20.739 1.00 96.75 195 ILE A C 1
ATOM 1503 O O . ILE A 1 195 ? 35.261 14.235 -20.505 1.00 96.75 195 ILE A O 1
ATOM 1507 N N . GLY A 1 196 ? 33.107 14.782 -20.163 1.00 96.50 196 GLY A N 1
ATOM 1508 C CA . GLY A 1 196 ? 32.693 13.557 -19.476 1.00 96.50 196 GLY A CA 1
ATOM 1509 C C . GLY A 1 196 ? 31.531 12.903 -20.222 1.00 96.50 196 GLY A C 1
ATOM 1510 O O . GLY A 1 196 ? 30.905 13.537 -21.071 1.00 96.50 196 GLY A O 1
ATOM 1511 N N . TRP A 1 197 ? 31.206 11.648 -19.916 1.00 96.25 197 TRP A N 1
ATOM 1512 C CA . TRP A 1 197 ? 30.016 11.000 -20.473 1.00 96.25 197 TRP A CA 1
ATOM 1513 C C . TRP A 1 197 ? 29.428 9.941 -19.547 1.00 96.25 197 TRP A C 1
ATOM 1515 O O . TRP A 1 197 ? 30.118 9.378 -18.698 1.00 96.25 197 TRP A O 1
ATOM 1525 N N . ILE A 1 198 ? 28.148 9.651 -19.766 1.00 94.81 198 ILE A N 1
ATOM 1526 C CA . ILE A 1 198 ? 27.489 8.423 -19.318 1.00 94.81 198 ILE A CA 1
ATOM 1527 C C . ILE A 1 198 ? 26.836 7.759 -20.525 1.00 94.81 198 ILE A C 1
ATOM 1529 O O . ILE A 1 198 ? 26.259 8.443 -21.368 1.00 94.81 198 ILE A O 1
ATOM 1533 N N . SER A 1 199 ? 26.918 6.436 -20.610 1.00 94.00 199 SER A N 1
ATOM 1534 C CA . SER A 1 199 ? 26.300 5.653 -21.678 1.00 94.00 199 SER A CA 1
ATOM 1535 C C . SER A 1 199 ? 25.833 4.294 -21.175 1.00 94.00 199 SER A C 1
ATOM 1537 O O . SER A 1 199 ? 26.272 3.818 -20.126 1.00 94.00 199 SER A O 1
ATOM 1539 N N . ASP A 1 200 ? 24.932 3.684 -21.936 1.00 94.38 200 ASP A N 1
ATOM 1540 C CA . ASP A 1 200 ? 24.463 2.317 -21.757 1.00 94.38 200 ASP A CA 1
ATOM 1541 C C . ASP A 1 200 ? 24.572 1.554 -23.082 1.00 94.38 200 ASP A C 1
ATOM 1543 O O . ASP A 1 200 ? 24.442 2.124 -24.170 1.00 94.38 200 ASP A O 1
ATOM 1547 N N . ASN A 1 201 ? 24.826 0.249 -22.978 1.00 94.50 201 ASN A N 1
ATOM 1548 C CA . ASN A 1 201 ? 24.880 -0.657 -24.119 1.00 94.50 201 ASN A CA 1
ATOM 1549 C C . ASN A 1 201 ? 23.484 -1.216 -24.401 1.00 94.50 201 ASN A C 1
ATOM 1551 O O . ASN A 1 201 ? 22.881 -1.846 -23.533 1.00 94.50 201 ASN A O 1
ATOM 1555 N N . VAL A 1 202 ? 22.995 -1.023 -25.622 1.00 92.75 202 VAL A N 1
ATOM 1556 C CA . VAL A 1 202 ? 21.618 -1.318 -26.031 1.00 92.75 202 VAL A CA 1
ATOM 1557 C C . VAL A 1 202 ? 21.622 -2.361 -27.143 1.00 92.75 202 VAL A C 1
ATOM 1559 O O . VAL A 1 202 ? 22.363 -2.237 -28.121 1.00 92.75 202 VAL A O 1
ATOM 1562 N N . GLY A 1 203 ? 20.788 -3.393 -27.009 1.00 92.12 203 GLY A N 1
ATOM 1563 C CA . GLY A 1 203 ? 20.625 -4.423 -28.036 1.00 92.12 203 GLY A CA 1
ATOM 1564 C C . GLY A 1 203 ? 20.071 -3.904 -29.371 1.00 92.12 203 GLY A C 1
ATOM 1565 O O . GLY A 1 203 ? 19.540 -2.790 -29.438 1.00 92.12 203 GLY A O 1
ATOM 1566 N N . PRO A 1 204 ? 20.138 -4.711 -30.446 1.00 89.81 204 PRO A N 1
ATOM 1567 C CA . PRO A 1 204 ? 19.465 -4.417 -31.710 1.00 89.81 204 PRO A CA 1
ATOM 1568 C C . PRO A 1 204 ? 17.951 -4.260 -31.525 1.00 89.81 204 PRO A C 1
ATOM 1570 O O . PRO A 1 204 ? 17.319 -5.073 -30.838 1.00 89.81 204 PRO A O 1
ATOM 1573 N N . HIS A 1 205 ? 17.345 -3.249 -32.159 1.00 87.12 205 HIS A N 1
ATOM 1574 C CA . HIS A 1 205 ? 15.925 -2.917 -31.975 1.00 87.12 205 HIS A CA 1
ATOM 1575 C C . HIS A 1 205 ? 15.564 -2.706 -30.491 1.00 87.12 205 HIS A C 1
ATOM 1577 O O . HIS A 1 205 ? 14.514 -3.174 -30.031 1.00 87.12 205 HIS A O 1
ATOM 1583 N N . GLY A 1 206 ? 16.481 -2.127 -29.713 1.00 88.88 206 GLY A N 1
ATOM 1584 C CA . GLY A 1 206 ? 16.338 -1.911 -28.277 1.00 88.88 206 GLY A CA 1
ATOM 1585 C C . GLY A 1 206 ? 16.078 -0.447 -27.935 1.00 88.88 206 GLY A C 1
ATOM 1586 O O . GLY A 1 206 ? 16.697 0.442 -28.504 1.00 88.88 206 GLY A O 1
ATOM 1587 N N . TRP A 1 207 ? 15.181 -0.202 -26.989 1.00 89.12 207 TRP A N 1
ATOM 1588 C CA . TRP A 1 207 ? 14.987 1.095 -26.353 1.00 89.12 207 TRP A CA 1
ATOM 1589 C C . TRP A 1 207 ? 15.954 1.285 -25.193 1.00 89.12 207 TRP A C 1
ATOM 1591 O O . TRP A 1 207 ? 16.216 0.345 -24.436 1.00 89.12 207 TRP A O 1
ATOM 1601 N N . VAL A 1 208 ? 16.387 2.528 -25.011 1.00 91.38 208 VAL A N 1
ATOM 1602 C CA . VAL A 1 208 ? 16.985 3.035 -23.777 1.00 91.38 208 VAL A CA 1
ATOM 1603 C C . VAL A 1 208 ? 16.263 4.301 -23.346 1.00 91.38 208 VAL A C 1
ATOM 1605 O O . VAL A 1 208 ? 15.948 5.156 -24.173 1.00 91.38 208 VAL A O 1
ATOM 1608 N N . ILE A 1 209 ? 16.012 4.416 -22.047 1.00 93.06 209 ILE A N 1
ATOM 1609 C CA . ILE A 1 209 ? 15.433 5.604 -21.425 1.00 93.06 209 ILE A CA 1
ATOM 1610 C C . ILE A 1 209 ? 16.259 5.923 -20.180 1.00 93.06 209 ILE A C 1
ATOM 1612 O O . ILE A 1 209 ? 16.593 5.024 -19.404 1.00 93.06 209 ILE A O 1
ATOM 1616 N N . ALA A 1 210 ? 16.583 7.195 -19.971 1.00 93.38 210 ALA A N 1
ATOM 1617 C CA . ALA A 1 210 ? 17.199 7.653 -18.735 1.00 93.38 210 ALA A CA 1
ATOM 1618 C C . ALA A 1 210 ? 16.699 9.036 -18.333 1.00 93.38 210 ALA A C 1
ATOM 1620 O O . ALA A 1 210 ? 16.423 9.889 -19.179 1.00 93.38 210 ALA A O 1
ATOM 1621 N N . MET A 1 211 ? 16.631 9.247 -17.022 1.00 94.00 211 MET A N 1
ATOM 1622 C CA . MET A 1 211 ? 16.138 10.470 -16.414 1.00 94.00 211 MET A CA 1
ATOM 1623 C C . MET A 1 211 ? 16.886 10.773 -15.117 1.00 94.00 211 MET A C 1
ATOM 1625 O O . MET A 1 211 ? 17.082 9.883 -14.288 1.00 94.00 211 MET A O 1
ATOM 1629 N N . GLY A 1 212 ? 17.289 12.024 -14.919 1.00 93.69 212 GLY A N 1
ATOM 1630 C CA . GLY A 1 212 ? 17.938 12.453 -13.684 1.00 93.69 212 GLY A CA 1
ATOM 1631 C C . GLY A 1 212 ? 18.004 13.968 -13.542 1.00 93.69 212 GLY A C 1
ATOM 1632 O O . GLY A 1 212 ? 17.994 14.687 -14.542 1.00 93.69 212 GLY A O 1
ATOM 1633 N N . ASP A 1 213 ? 18.110 14.429 -12.299 1.00 94.44 213 ASP A N 1
ATOM 1634 C CA . ASP A 1 213 ? 18.358 15.834 -11.965 1.00 94.44 213 ASP A CA 1
ATOM 1635 C C . ASP A 1 213 ? 19.850 16.003 -11.677 1.00 94.44 213 ASP A C 1
ATOM 1637 O O . ASP A 1 213 ? 20.379 15.378 -10.758 1.00 94.44 213 ASP A O 1
ATOM 1641 N N . PHE A 1 214 ? 20.541 16.809 -12.480 1.00 95.81 214 PHE A N 1
ATOM 1642 C CA . PHE A 1 214 ? 21.991 16.983 -12.431 1.00 95.81 214 PHE A CA 1
ATOM 1643 C C . PHE A 1 214 ? 22.370 18.352 -11.870 1.00 95.81 214 PHE A C 1
ATOM 1645 O O . PHE A 1 214 ? 21.731 19.362 -12.171 1.00 95.81 214 PHE A O 1
ATOM 1652 N N . VAL A 1 215 ? 23.442 18.378 -11.078 1.00 95.44 215 VAL A N 1
ATOM 1653 C CA . VAL A 1 215 ? 23.997 19.581 -10.448 1.00 95.44 215 VAL A CA 1
ATOM 1654 C C . VAL A 1 215 ? 25.486 19.654 -10.744 1.00 95.44 215 VAL A C 1
ATOM 1656 O O . VAL A 1 215 ? 26.217 18.679 -10.573 1.00 95.44 215 VAL A O 1
ATOM 1659 N N . PHE A 1 216 ? 25.936 20.825 -11.175 1.00 96.38 216 PHE A N 1
ATOM 1660 C CA . PHE A 1 216 ? 27.318 21.076 -11.561 1.00 96.38 216 PHE A CA 1
ATOM 1661 C C . PHE A 1 216 ? 27.994 21.881 -10.455 1.00 96.38 216 PHE A C 1
ATOM 1663 O O . PHE A 1 216 ? 27.463 22.905 -10.025 1.00 96.38 216 PHE A O 1
ATOM 1670 N N . ARG A 1 217 ? 29.145 21.418 -9.965 1.00 96.62 217 ARG A N 1
ATOM 1671 C CA . ARG A 1 217 ? 29.905 22.079 -8.898 1.00 96.62 217 ARG A CA 1
ATOM 1672 C C . ARG A 1 217 ? 31.330 22.355 -9.339 1.00 96.62 217 ARG A C 1
ATOM 1674 O O . ARG A 1 217 ? 31.913 21.565 -10.073 1.00 96.62 217 ARG A O 1
ATOM 1681 N N . ASP A 1 218 ? 31.912 23.443 -8.858 1.00 96.38 218 ASP A N 1
ATOM 1682 C CA . ASP A 1 218 ? 33.348 23.680 -9.010 1.00 96.38 218 ASP A CA 1
ATOM 1683 C C . ASP A 1 218 ? 34.127 22.583 -8.259 1.00 96.38 218 ASP A C 1
ATOM 1685 O O . ASP A 1 218 ? 33.890 22.348 -7.070 1.00 96.38 218 ASP A O 1
ATOM 1689 N N . SER A 1 219 ? 35.046 21.881 -8.930 1.00 96.69 219 SER A N 1
ATOM 1690 C CA . SER A 1 219 ? 35.777 20.760 -8.319 1.00 96.69 219 SER A CA 1
ATOM 1691 C C . SER A 1 219 ? 36.667 21.177 -7.141 1.00 96.69 219 SER A C 1
ATOM 1693 O O . SER A 1 219 ? 37.054 20.313 -6.348 1.00 96.69 219 SER A O 1
ATOM 1695 N N . HIS A 1 220 ? 37.010 22.460 -7.007 1.00 94.75 220 HIS A N 1
ATOM 1696 C CA . HIS A 1 220 ? 37.828 22.997 -5.924 1.00 94.75 220 HIS A CA 1
ATOM 1697 C C . HIS A 1 220 ? 36.977 23.609 -4.802 1.00 94.75 220 HIS A C 1
ATOM 1699 O O . HIS A 1 220 ? 37.113 23.180 -3.657 1.00 94.75 220 HIS A O 1
ATOM 1705 N N . THR A 1 221 ? 36.085 24.562 -5.105 1.00 95.75 221 THR A N 1
ATOM 1706 C CA . THR A 1 221 ? 35.277 25.249 -4.071 1.00 95.75 221 THR A CA 1
ATOM 1707 C C . THR A 1 221 ? 34.061 24.441 -3.616 1.00 95.75 221 THR A C 1
ATOM 1709 O O . THR A 1 221 ? 33.533 24.685 -2.533 1.00 95.75 221 THR A O 1
ATOM 1712 N N . LYS A 1 222 ? 33.625 23.458 -4.419 1.00 94.44 222 LYS A N 1
ATOM 1713 C CA . LYS A 1 222 ? 32.382 22.674 -4.267 1.00 94.44 222 LYS A CA 1
ATOM 1714 C C . LYS A 1 222 ? 31.089 23.499 -4.330 1.00 94.44 222 LYS A C 1
ATOM 1716 O O . LYS A 1 222 ? 30.003 22.957 -4.103 1.00 94.44 222 LYS A O 1
ATOM 1721 N N . GLU A 1 223 ? 31.170 24.779 -4.676 1.00 95.06 223 GLU A N 1
ATOM 1722 C CA . GLU A 1 223 ? 30.005 25.637 -4.892 1.00 95.06 223 GLU A CA 1
ATOM 1723 C C . GLU A 1 223 ? 29.244 25.216 -6.155 1.00 95.06 223 GLU A C 1
ATOM 1725 O O . GLU A 1 223 ? 29.835 24.705 -7.107 1.00 95.06 223 GLU A O 1
ATOM 1730 N N . ILE A 1 224 ? 27.922 25.414 -6.158 1.00 95.19 224 ILE A N 1
ATOM 1731 C CA . ILE A 1 224 ? 27.079 25.118 -7.324 1.00 95.19 224 ILE A CA 1
ATOM 1732 C C . ILE A 1 224 ? 27.356 26.157 -8.410 1.00 95.19 224 ILE A C 1
ATOM 1734 O O . ILE A 1 224 ? 27.223 27.358 -8.171 1.00 95.19 224 ILE A O 1
ATOM 1738 N N . ILE A 1 225 ? 27.674 25.688 -9.613 1.00 94.50 225 ILE A N 1
ATOM 1739 C CA . ILE A 1 225 ? 27.803 26.527 -10.798 1.00 94.50 225 ILE A CA 1
ATOM 1740 C C . ILE A 1 225 ? 26.396 26.833 -11.307 1.00 94.50 225 ILE A C 1
ATOM 1742 O O . ILE A 1 225 ? 25.642 25.953 -11.722 1.00 94.50 225 ILE A O 1
ATOM 1746 N N . ARG A 1 226 ? 26.050 28.113 -11.257 1.00 91.69 226 ARG A N 1
ATOM 1747 C CA . ARG A 1 226 ? 24.786 28.696 -11.710 1.00 91.69 226 ARG A CA 1
ATOM 1748 C C . ARG A 1 226 ? 24.985 29.534 -12.962 1.00 91.69 226 ARG A C 1
ATOM 1750 O O . ARG A 1 226 ? 26.093 30.005 -13.225 1.00 91.69 226 ARG A O 1
ATOM 1757 N N . ARG A 1 227 ? 23.907 29.788 -13.703 1.00 85.50 227 ARG A N 1
ATOM 1758 C CA . ARG A 1 227 ? 23.944 30.594 -14.934 1.00 85.50 227 ARG A CA 1
ATOM 1759 C C . ARG A 1 227 ? 24.528 32.007 -14.751 1.00 85.50 227 ARG A C 1
ATOM 1761 O O . ARG A 1 227 ? 25.147 32.513 -15.679 1.00 85.50 227 ARG A O 1
ATOM 1768 N N . ASP A 1 228 ? 24.354 32.622 -13.584 1.00 86.75 228 ASP A N 1
ATOM 1769 C CA . ASP A 1 228 ? 24.889 33.941 -13.202 1.00 86.75 228 ASP A CA 1
ATOM 1770 C C . ASP A 1 228 ? 26.339 33.904 -12.673 1.00 86.75 228 ASP A C 1
ATOM 1772 O O . ASP A 1 228 ? 27.000 34.937 -12.618 1.00 86.75 228 ASP A O 1
ATOM 1776 N N . SER A 1 229 ? 26.856 32.717 -12.335 1.00 89.31 229 SER A N 1
ATOM 1777 C CA . SER A 1 229 ? 28.241 32.492 -11.872 1.00 89.31 229 SER A CA 1
ATOM 1778 C C . SER A 1 229 ? 29.250 32.188 -12.995 1.00 89.31 229 SER A C 1
ATOM 1780 O O . SER A 1 229 ? 30.455 32.063 -12.740 1.00 89.31 229 SER A O 1
ATOM 1782 N N . LEU A 1 230 ? 28.761 32.037 -14.230 1.00 91.50 230 LEU A N 1
ATOM 1783 C CA . LEU A 1 230 ? 29.566 31.824 -15.433 1.00 91.50 230 LEU A CA 1
ATOM 1784 C C . LEU A 1 230 ? 30.198 33.144 -15.898 1.00 91.50 230 LEU A C 1
ATOM 1786 O O . LEU A 1 230 ? 29.512 34.158 -16.042 1.00 91.50 230 LEU A O 1
ATOM 1790 N N . ALA A 1 231 ? 31.500 33.133 -16.181 1.00 91.75 231 ALA A N 1
ATOM 1791 C CA . ALA A 1 231 ? 32.163 34.267 -16.820 1.00 91.75 231 ALA A CA 1
ATOM 1792 C C . ALA A 1 231 ? 31.730 34.400 -18.302 1.00 91.75 231 ALA A C 1
ATOM 1794 O O . ALA A 1 231 ? 31.247 33.432 -18.894 1.00 91.75 231 ALA A O 1
ATOM 1795 N N . PRO A 1 232 ? 31.892 35.575 -18.944 1.00 91.81 232 PRO A N 1
ATOM 1796 C CA . PRO A 1 232 ? 31.486 35.771 -20.336 1.00 91.81 232 PRO A CA 1
ATOM 1797 C C . PRO A 1 232 ? 32.114 34.743 -21.290 1.00 91.81 232 PRO A C 1
ATOM 1799 O O . PRO A 1 232 ? 33.332 34.684 -21.437 1.00 91.81 232 PRO A O 1
ATOM 1802 N N . GLY A 1 233 ? 31.266 33.951 -21.950 1.00 88.88 233 GLY A N 1
ATOM 1803 C CA . GLY A 1 233 ? 31.677 32.870 -22.852 1.00 88.88 233 GLY A CA 1
ATOM 1804 C C . GLY A 1 233 ? 31.844 31.495 -22.193 1.00 88.88 233 GLY A C 1
ATOM 1805 O O . GLY A 1 233 ? 31.975 30.515 -22.921 1.00 88.88 233 GLY A O 1
ATOM 1806 N N . GLU A 1 234 ? 31.792 31.388 -20.860 1.00 95.00 234 GLU A N 1
ATOM 1807 C CA . GLU A 1 234 ? 31.726 30.087 -20.186 1.00 95.00 234 GLU A CA 1
ATOM 1808 C C . GLU A 1 234 ? 30.345 29.440 -20.361 1.00 95.00 234 GLU A C 1
ATOM 1810 O O . GLU A 1 234 ? 29.312 30.116 -20.334 1.00 95.00 234 GLU A O 1
ATOM 1815 N N . ALA A 1 235 ? 30.314 28.113 -20.495 1.00 95.38 235 ALA A N 1
ATOM 1816 C CA . ALA A 1 235 ? 29.072 27.345 -20.536 1.00 95.38 235 ALA A CA 1
ATOM 1817 C C . ALA A 1 235 ? 29.253 25.891 -20.075 1.00 95.38 235 ALA A C 1
ATOM 1819 O O . ALA A 1 235 ? 30.341 25.319 -20.160 1.00 95.38 235 ALA A O 1
ATOM 1820 N N . ILE A 1 236 ? 28.150 25.272 -19.649 1.00 96.81 236 ILE A N 1
ATOM 1821 C CA . ILE A 1 236 ? 28.037 23.819 -19.480 1.00 96.81 236 ILE A CA 1
ATOM 1822 C C . ILE A 1 236 ? 27.106 23.303 -20.574 1.00 96.81 236 ILE A C 1
ATOM 1824 O O . ILE A 1 236 ? 25.936 23.687 -20.618 1.00 96.81 236 ILE A O 1
ATOM 1828 N N . GLY A 1 237 ? 27.627 22.452 -21.457 1.00 95.56 237 GLY A N 1
ATOM 1829 C CA . GLY A 1 237 ? 26.896 21.927 -22.611 1.00 95.56 237 GLY A CA 1
ATOM 1830 C C . GLY A 1 237 ? 26.516 20.456 -22.458 1.00 95.56 237 GLY A C 1
ATOM 1831 O O . GLY A 1 237 ? 27.218 19.685 -21.803 1.00 95.56 237 GLY A O 1
ATOM 1832 N N . LEU A 1 238 ? 25.433 20.050 -23.124 1.00 96.12 238 LEU A N 1
ATOM 1833 C CA . LEU A 1 238 ? 25.001 18.653 -23.226 1.00 96.12 238 LEU A CA 1
ATOM 1834 C C . LEU A 1 238 ? 24.876 18.213 -24.685 1.00 96.12 238 LEU A C 1
ATOM 1836 O O . LEU A 1 238 ? 24.474 18.990 -25.560 1.00 96.12 238 LEU A O 1
ATOM 1840 N N . ARG A 1 239 ? 25.199 16.944 -24.945 1.00 94.00 239 ARG A N 1
ATOM 1841 C CA . ARG A 1 239 ? 24.882 16.237 -26.195 1.00 94.00 239 ARG A CA 1
ATOM 1842 C C . ARG A 1 239 ? 24.312 14.874 -25.850 1.00 94.00 239 ARG A C 1
ATOM 1844 O O . ARG A 1 239 ? 24.971 14.143 -25.119 1.00 94.00 239 ARG A O 1
ATOM 1851 N N . SER A 1 240 ? 23.169 14.489 -26.402 1.00 94.44 240 SER A N 1
ATOM 1852 C CA . SER A 1 240 ? 22.801 13.069 -26.462 1.00 94.44 240 SER A CA 1
ATOM 1853 C C . SER A 1 240 ? 23.343 12.454 -27.751 1.00 94.44 240 SER A C 1
ATOM 1855 O O . SER A 1 240 ? 23.502 13.149 -28.758 1.00 94.44 240 SER A O 1
ATOM 1857 N N . PHE A 1 241 ? 23.663 11.164 -27.735 1.00 94.06 241 PHE A N 1
ATOM 1858 C CA . PHE A 1 241 ? 24.299 10.506 -28.875 1.00 94.06 241 PHE A CA 1
ATOM 1859 C C . PHE A 1 241 ? 23.892 9.042 -29.025 1.00 94.06 241 PHE A C 1
ATOM 1861 O O . PHE A 1 241 ? 23.479 8.397 -28.062 1.00 94.06 241 PHE A O 1
ATOM 1868 N N . ILE A 1 242 ? 24.113 8.519 -30.231 1.00 94.06 242 ILE A N 1
ATOM 1869 C CA . ILE A 1 242 ? 24.135 7.087 -30.529 1.00 94.06 242 ILE A CA 1
ATOM 1870 C C . ILE A 1 242 ? 25.391 6.745 -31.336 1.00 94.06 242 ILE A C 1
ATOM 1872 O O . ILE A 1 242 ? 25.710 7.400 -32.329 1.00 94.06 242 ILE A O 1
ATOM 1876 N N . ALA A 1 243 ? 26.105 5.707 -30.915 1.00 94.56 243 ALA A N 1
ATOM 1877 C CA . ALA A 1 243 ? 27.284 5.168 -31.584 1.00 94.56 243 ALA A CA 1
ATOM 1878 C C . ALA A 1 243 ? 27.176 3.640 -31.678 1.00 94.56 243 ALA A C 1
ATOM 1880 O O . ALA A 1 243 ? 26.524 3.011 -30.847 1.00 94.56 243 ALA A O 1
ATOM 1881 N N . HIS A 1 244 ? 27.827 3.008 -32.658 1.00 91.88 244 HIS A N 1
ATOM 1882 C CA . HIS A 1 244 ? 27.951 1.544 -32.642 1.00 91.88 244 HIS A CA 1
ATOM 1883 C C . HIS A 1 244 ? 28.783 1.111 -31.422 1.00 91.88 244 HIS A C 1
ATOM 1885 O O . HIS A 1 244 ? 29.712 1.818 -31.028 1.00 91.88 244 HIS A O 1
ATOM 1891 N N . ASN A 1 245 ? 28.476 -0.041 -30.818 1.00 90.19 245 ASN A N 1
ATOM 1892 C CA . ASN A 1 245 ? 29.098 -0.461 -29.555 1.00 90.19 245 ASN A CA 1
ATOM 1893 C C . ASN A 1 245 ? 30.646 -0.490 -29.623 1.00 90.19 245 ASN A C 1
ATOM 1895 O O . ASN A 1 245 ? 31.318 -0.136 -28.662 1.00 90.19 245 ASN A O 1
ATOM 1899 N N . SER A 1 246 ? 31.234 -0.784 -30.787 1.00 89.00 246 SER A N 1
ATOM 1900 C CA . SER A 1 246 ? 32.695 -0.815 -30.968 1.00 89.00 246 SER A CA 1
ATOM 1901 C C . SER A 1 246 ? 33.414 0.549 -31.035 1.00 89.00 246 SER A C 1
ATOM 1903 O O . SER A 1 246 ? 34.626 0.554 -31.254 1.00 89.00 246 SER A O 1
ATOM 1905 N N . TYR A 1 247 ? 32.726 1.695 -30.940 1.00 92.06 247 TYR A N 1
ATOM 1906 C CA . TYR A 1 247 ? 33.383 3.009 -31.027 1.00 92.06 247 TYR A CA 1
ATOM 1907 C C . TYR A 1 247 ? 34.104 3.408 -29.732 1.00 92.06 247 TYR A C 1
ATOM 1909 O O . TYR A 1 247 ? 33.584 3.265 -28.626 1.00 92.06 247 TYR A O 1
ATOM 1917 N N . ASP A 1 248 ? 35.274 4.028 -29.897 1.00 95.38 248 ASP A N 1
ATOM 1918 C CA . ASP A 1 248 ? 35.887 4.873 -28.871 1.00 95.38 248 ASP A CA 1
ATOM 1919 C C . ASP A 1 248 ? 35.082 6.176 -28.763 1.00 95.38 248 ASP A C 1
ATOM 1921 O O . ASP A 1 248 ? 35.009 6.947 -29.725 1.00 95.38 248 ASP A O 1
ATOM 1925 N N . LEU A 1 249 ? 34.461 6.420 -27.606 1.00 95.75 249 LEU A N 1
ATOM 1926 C CA . LEU A 1 249 ? 33.559 7.559 -27.429 1.00 95.75 249 LEU A CA 1
ATOM 1927 C C . LEU A 1 249 ? 34.267 8.924 -27.452 1.00 95.75 249 LEU A C 1
ATOM 1929 O O . LEU A 1 249 ? 33.644 9.902 -27.865 1.00 95.75 249 LEU A O 1
ATOM 1933 N N . LYS A 1 250 ? 35.555 9.016 -27.084 1.00 95.12 250 LYS A N 1
ATOM 1934 C CA . LYS A 1 250 ? 36.295 10.291 -27.138 1.00 95.12 250 LYS A CA 1
ATOM 1935 C C . LYS A 1 250 ? 36.635 10.656 -28.585 1.00 95.12 250 LYS A C 1
ATOM 1937 O O . LYS A 1 250 ? 36.444 11.808 -28.972 1.00 95.12 250 LYS A O 1
ATOM 1942 N N . LYS A 1 251 ? 37.047 9.685 -29.407 1.00 95.75 251 LYS A N 1
ATOM 1943 C CA . LYS A 1 251 ? 37.241 9.878 -30.858 1.00 95.75 251 LYS A CA 1
ATOM 1944 C C . LYS A 1 251 ? 35.925 10.153 -31.575 1.00 95.75 251 LYS A C 1
ATOM 1946 O O . LYS A 1 251 ? 35.835 11.118 -32.325 1.00 95.75 251 LYS A O 1
ATOM 1951 N N . PHE A 1 252 ? 34.888 9.368 -31.287 1.00 95.69 252 PHE A N 1
ATOM 1952 C CA . PHE A 1 252 ? 33.550 9.578 -31.838 1.00 95.69 252 PHE A CA 1
ATOM 1953 C C . PHE A 1 252 ? 33.035 10.994 -31.545 1.00 95.69 252 PHE A C 1
ATOM 1955 O O . PHE A 1 252 ? 32.537 11.666 -32.446 1.00 95.69 252 PHE A O 1
ATOM 1962 N N . PHE A 1 253 ? 33.216 11.494 -30.318 1.00 95.19 253 PHE A N 1
ATOM 1963 C CA . PHE A 1 253 ? 32.882 12.876 -29.986 1.00 95.19 253 PHE A CA 1
ATOM 1964 C C . PHE A 1 253 ? 33.690 13.888 -30.810 1.00 95.19 253 PHE A C 1
ATOM 1966 O O . PHE A 1 253 ? 33.106 14.814 -31.364 1.00 95.19 253 PHE A O 1
ATOM 1973 N N . GLN A 1 254 ? 35.010 13.715 -30.932 1.00 93.00 254 GLN A N 1
ATOM 1974 C CA . GLN A 1 254 ? 35.860 14.601 -31.742 1.00 93.00 254 GLN A CA 1
ATOM 1975 C C . GLN A 1 254 ? 35.430 14.633 -33.219 1.00 93.00 254 GLN A C 1
ATOM 1977 O O . GLN A 1 254 ? 35.421 15.696 -33.832 1.00 93.00 254 GLN A O 1
ATOM 1982 N N . GLU A 1 255 ? 35.022 13.491 -33.775 1.00 92.19 255 GLU A N 1
ATOM 1983 C CA . GLU A 1 255 ? 34.521 13.374 -35.148 1.00 92.19 255 GLU A CA 1
ATOM 1984 C C . GLU A 1 255 ? 33.112 13.967 -35.332 1.00 92.19 255 GLU A C 1
ATOM 1986 O O . GLU A 1 255 ? 32.803 14.485 -36.406 1.00 92.19 255 GLU A O 1
ATOM 1991 N N . LYS A 1 256 ? 32.236 13.884 -34.319 1.00 91.50 256 LYS A N 1
ATOM 1992 C CA . LYS A 1 256 ? 30.794 14.188 -34.443 1.00 91.50 256 LYS A CA 1
ATOM 1993 C C . LYS A 1 256 ? 30.312 15.440 -33.706 1.00 91.50 256 LYS A C 1
ATOM 1995 O O . LYS A 1 256 ? 29.180 15.855 -33.924 1.00 91.50 256 LYS A O 1
ATOM 2000 N N . ASN A 1 257 ? 31.118 16.087 -32.868 1.00 88.62 257 ASN A N 1
ATOM 2001 C CA . ASN A 1 257 ? 30.723 17.318 -32.173 1.00 88.62 257 ASN A CA 1
ATOM 2002 C C . ASN A 1 257 ? 30.988 18.571 -33.029 1.00 88.62 257 ASN A C 1
ATOM 2004 O O . ASN A 1 257 ? 31.839 19.400 -32.711 1.00 88.62 257 ASN A O 1
ATOM 2008 N N . HIS A 1 258 ? 30.226 18.726 -34.111 1.00 83.06 258 HIS A N 1
ATOM 2009 C CA . HIS A 1 258 ? 30.156 19.961 -34.898 1.00 83.06 258 HIS A CA 1
ATOM 2010 C C . HIS A 1 258 ? 28.696 20.363 -35.164 1.00 83.06 258 HIS A C 1
ATOM 2012 O O . HIS A 1 258 ? 27.774 19.581 -34.941 1.00 83.06 258 HIS A O 1
ATOM 2018 N N . ALA A 1 259 ? 28.470 21.620 -35.558 1.00 65.69 259 ALA A N 1
ATOM 2019 C CA . ALA A 1 259 ? 27.131 22.212 -35.692 1.00 65.69 259 ALA A CA 1
ATOM 2020 C C . ALA A 1 259 ? 26.218 21.442 -36.671 1.00 65.69 259 ALA A C 1
ATOM 2022 O O . ALA A 1 259 ? 25.046 21.207 -36.380 1.00 65.69 259 ALA A O 1
ATOM 2023 N N . GLU A 1 260 ? 26.795 20.976 -37.781 1.00 72.38 260 GLU A N 1
ATOM 2024 C CA . GLU A 1 260 ? 26.115 20.241 -38.857 1.00 72.38 260 GLU A CA 1
ATOM 2025 C C . GLU A 1 260 ? 25.911 18.738 -38.561 1.00 72.38 260 GLU A C 1
ATOM 2027 O O . GLU A 1 260 ? 25.247 18.048 -39.328 1.00 72.38 260 GLU A O 1
ATOM 2032 N N . ALA A 1 261 ? 26.465 18.212 -37.458 1.00 72.69 261 ALA A N 1
ATOM 2033 C CA . ALA A 1 261 ? 26.430 16.782 -37.115 1.00 72.69 261 ALA A CA 1
ATOM 2034 C C . ALA A 1 261 ? 25.326 16.376 -36.123 1.00 72.69 261 ALA A C 1
ATOM 2036 O O . ALA A 1 261 ? 25.258 15.211 -35.715 1.00 72.69 261 ALA A O 1
ATOM 2037 N N . VAL A 1 262 ? 24.446 17.309 -35.748 1.00 84.38 262 VAL A N 1
ATOM 2038 C CA . VAL A 1 262 ? 23.158 16.953 -35.142 1.00 84.38 262 VAL A CA 1
ATOM 2039 C C . VAL A 1 262 ? 22.332 16.248 -36.217 1.00 84.38 262 VAL A C 1
ATOM 2041 O O . VAL A 1 262 ? 22.080 16.821 -37.276 1.00 84.38 262 VAL A O 1
ATOM 2044 N N . LEU A 1 263 ? 21.938 14.998 -35.969 1.00 83.44 263 LEU A N 1
ATOM 2045 C CA . LEU A 1 263 ? 21.231 14.191 -36.958 1.00 83.44 263 LEU A CA 1
ATOM 2046 C C . LEU A 1 263 ? 19.923 14.879 -37.373 1.00 83.44 263 LEU A C 1
ATOM 2048 O O . LEU A 1 263 ? 19.141 15.352 -36.538 1.00 83.44 263 LEU A O 1
ATOM 2052 N N . ALA A 1 264 ? 19.716 14.946 -38.688 1.00 74.81 264 ALA A N 1
ATOM 2053 C CA . ALA A 1 264 ? 18.513 15.501 -39.285 1.00 74.81 264 ALA A CA 1
ATOM 2054 C C . ALA A 1 264 ? 17.290 14.641 -38.942 1.00 74.81 264 ALA A C 1
ATOM 2056 O O . ALA A 1 264 ? 17.394 13.421 -38.812 1.00 74.81 264 ALA A O 1
ATOM 2057 N N . LEU A 1 265 ? 16.133 15.295 -38.831 1.00 69.81 265 LEU A N 1
ATOM 2058 C CA . LEU A 1 265 ? 14.865 14.619 -38.578 1.00 69.81 265 LEU A CA 1
ATOM 2059 C C . LEU A 1 265 ? 14.461 13.745 -39.774 1.00 69.81 265 LEU A C 1
ATOM 2061 O O . LEU A 1 265 ? 14.538 14.168 -40.931 1.00 69.81 265 LEU A O 1
ATOM 2065 N N . GLY A 1 266 ? 14.015 12.527 -39.483 1.00 61.09 266 GLY A N 1
ATOM 2066 C CA . GLY A 1 266 ? 13.484 11.577 -40.453 1.00 61.09 266 GLY A CA 1
ATOM 2067 C C . GLY A 1 266 ? 12.110 11.976 -41.000 1.00 61.09 266 GLY A C 1
ATOM 2068 O O . GLY A 1 266 ? 11.379 12.786 -40.426 1.00 61.09 266 GLY A O 1
ATOM 2069 N N . ALA A 1 267 ? 11.719 11.374 -42.125 1.00 49.12 267 ALA A N 1
ATOM 2070 C CA . ALA A 1 267 ? 10.414 11.619 -42.734 1.00 49.12 267 ALA A CA 1
ATOM 2071 C C . ALA A 1 267 ? 9.273 11.136 -41.814 1.00 49.12 267 ALA A C 1
ATOM 2073 O O . ALA A 1 267 ? 9.035 9.937 -41.683 1.00 49.12 267 ALA A O 1
ATOM 2074 N N . GLY A 1 268 ? 8.553 12.081 -41.203 1.00 51.59 268 GLY 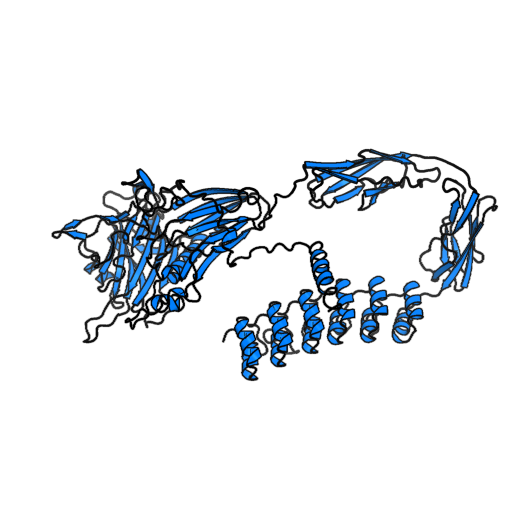A N 1
ATOM 2075 C CA . GLY A 1 268 ? 7.461 11.814 -40.259 1.00 51.59 268 GLY A CA 1
ATOM 2076 C C . GLY A 1 268 ? 7.799 12.079 -38.788 1.00 51.59 268 GLY A C 1
ATOM 2077 O O . GLY A 1 268 ? 6.892 11.995 -37.957 1.00 51.59 268 GLY A O 1
ATOM 2078 N N . GLU A 1 269 ? 9.048 12.435 -38.473 1.00 61.53 269 GLU A N 1
ATOM 2079 C CA . GLU A 1 269 ? 9.442 12.974 -37.167 1.00 61.53 269 GLU A CA 1
ATOM 2080 C C . GLU A 1 269 ? 9.003 14.442 -37.019 1.00 61.53 269 GLU A C 1
ATOM 2082 O O . GLU A 1 269 ? 8.776 15.150 -38.003 1.00 61.53 269 GLU A O 1
ATOM 2087 N N . HIS A 1 270 ? 8.854 14.909 -35.777 1.00 59.88 270 HIS A N 1
ATOM 2088 C CA . HIS A 1 270 ? 8.244 16.206 -35.461 1.00 59.88 270 HIS A CA 1
ATOM 2089 C C . HIS A 1 270 ? 9.119 17.028 -34.511 1.00 59.88 270 HIS A C 1
ATOM 2091 O O . HIS A 1 270 ? 9.774 16.489 -33.625 1.00 59.88 270 HIS A O 1
ATOM 2097 N N . LEU A 1 271 ? 9.021 18.357 -34.612 1.00 56.06 271 LEU A N 1
ATOM 2098 C CA . LEU A 1 271 ? 9.786 19.348 -33.830 1.00 56.06 271 LEU A CA 1
ATOM 2099 C C . LEU A 1 271 ? 9.526 19.342 -32.304 1.00 56.06 271 LEU A C 1
ATOM 2101 O O . LEU A 1 271 ? 10.059 20.173 -31.578 1.00 56.06 271 LEU A O 1
ATOM 2105 N N . HIS A 1 272 ? 8.705 18.422 -31.794 1.00 62.03 272 HIS A N 1
ATOM 2106 C CA . HIS A 1 272 ? 8.292 18.359 -30.388 1.00 62.03 272 HIS A CA 1
ATOM 2107 C C . HIS A 1 272 ? 9.103 17.337 -29.552 1.00 62.03 272 HIS A C 1
ATOM 2109 O O . HIS A 1 272 ? 8.738 16.991 -28.432 1.00 62.03 272 HIS A O 1
ATOM 2115 N N . MET A 1 273 ? 10.187 16.793 -30.112 1.00 71.00 273 MET A N 1
ATOM 2116 C CA . MET A 1 273 ? 10.874 15.617 -29.558 1.00 71.00 273 MET A CA 1
ATOM 2117 C C . MET A 1 273 ? 12.316 15.872 -29.085 1.00 71.00 273 MET A C 1
ATOM 2119 O O . MET A 1 273 ? 12.942 14.966 -28.547 1.00 71.00 273 MET A O 1
ATOM 2123 N N . ARG A 1 274 ? 12.876 17.077 -29.239 1.00 84.00 274 ARG A N 1
ATOM 2124 C CA . ARG A 1 274 ? 14.167 17.447 -28.625 1.00 84.00 274 ARG A CA 1
ATOM 2125 C C . ARG A 1 274 ? 14.270 18.947 -28.379 1.00 84.00 274 ARG A C 1
ATOM 2127 O O . ARG A 1 274 ? 13.638 19.712 -29.096 1.00 84.00 274 ARG A O 1
ATOM 2134 N N . GLY A 1 275 ? 15.089 19.354 -27.412 1.00 88.12 275 GLY A N 1
ATOM 2135 C CA . GLY A 1 275 ? 15.423 20.759 -27.164 1.00 88.12 275 GLY A CA 1
ATOM 2136 C C . GLY A 1 275 ? 15.789 21.044 -25.708 1.00 88.12 275 GLY A C 1
ATOM 2137 O O . GLY A 1 275 ? 15.718 20.161 -24.848 1.00 88.12 275 GLY A O 1
ATOM 2138 N N . LEU A 1 276 ? 16.163 22.296 -25.437 1.00 91.81 276 LEU A N 1
ATOM 2139 C CA . LEU A 1 276 ? 16.313 22.823 -24.082 1.00 91.81 276 LEU A CA 1
ATOM 2140 C C . LEU A 1 276 ? 15.061 23.622 -23.711 1.00 91.81 276 LEU A C 1
ATOM 2142 O O . LEU A 1 276 ? 14.736 24.609 -24.369 1.00 91.81 276 LEU A O 1
ATOM 2146 N N . PHE A 1 277 ? 14.379 23.198 -22.651 1.00 90.56 277 PHE A N 1
ATOM 2147 C CA . PHE A 1 277 ? 13.194 23.847 -22.100 1.00 90.56 277 PHE A CA 1
ATOM 2148 C C . PHE A 1 277 ? 13.581 24.649 -20.860 1.00 90.56 277 PHE A C 1
ATOM 2150 O O . PHE A 1 277 ? 14.146 24.101 -19.909 1.00 90.56 277 PHE A O 1
ATOM 2157 N N . VAL A 1 278 ? 13.287 25.948 -20.882 1.00 88.44 278 VAL A N 1
ATOM 2158 C CA . VAL A 1 278 ? 13.692 26.917 -19.852 1.00 88.44 278 VAL A CA 1
ATOM 2159 C C . VAL A 1 278 ? 12.449 27.511 -19.191 1.00 88.44 278 VAL A C 1
ATOM 2161 O O . VAL A 1 278 ? 11.456 27.784 -19.866 1.00 88.44 278 VAL A O 1
ATOM 2164 N N . GLY A 1 279 ? 12.495 27.713 -17.872 1.00 84.31 279 GLY A N 1
ATOM 2165 C CA . GLY A 1 279 ? 11.397 28.342 -17.133 1.00 84.31 279 GLY A CA 1
ATOM 2166 C C . GLY A 1 279 ? 11.180 29.813 -17.520 1.00 84.31 279 GLY A C 1
ATOM 2167 O O . GLY A 1 279 ? 12.148 30.562 -17.673 1.00 84.31 279 GLY A O 1
ATOM 2168 N N . GLY A 1 280 ? 9.920 30.235 -17.653 1.00 80.62 280 GLY A N 1
ATOM 2169 C CA . GLY A 1 280 ? 9.535 31.630 -17.911 1.00 80.62 280 GLY A CA 1
ATOM 2170 C C . GLY A 1 280 ? 8.227 31.776 -18.695 1.00 80.62 280 GLY A C 1
ATOM 2171 O O . GLY A 1 280 ? 7.459 30.823 -18.832 1.00 80.62 280 GLY A O 1
ATOM 2172 N N . LYS A 1 281 ? 7.978 32.963 -19.264 1.00 77.56 281 LYS A N 1
ATOM 2173 C CA . LYS A 1 281 ? 6.755 33.233 -20.036 1.00 77.56 281 LYS A CA 1
ATOM 2174 C C . LYS A 1 281 ? 6.771 32.629 -21.431 1.00 77.56 281 LYS A C 1
ATOM 2176 O O . LYS A 1 281 ? 7.659 32.905 -22.232 1.00 77.56 281 LYS A O 1
ATOM 2181 N N . SER A 1 282 ? 5.713 31.885 -21.727 1.00 70.12 282 SER A N 1
ATOM 2182 C CA . SER A 1 282 ? 5.379 31.387 -23.058 1.00 70.12 282 SER A CA 1
ATOM 2183 C C . SER A 1 282 ? 5.187 32.513 -24.072 1.00 70.12 282 SER A C 1
ATOM 2185 O O . SER A 1 282 ? 4.419 33.452 -23.860 1.00 70.12 282 SER A O 1
ATOM 2187 N N . VAL A 1 283 ? 5.861 32.380 -25.216 1.00 63.44 283 VAL A N 1
ATOM 2188 C CA . VAL A 1 283 ? 5.797 33.348 -26.327 1.00 63.44 283 VAL A CA 1
ATOM 2189 C C . VAL A 1 283 ? 4.392 33.435 -26.943 1.00 63.44 283 VAL A C 1
ATOM 2191 O O . VAL A 1 283 ? 3.991 34.505 -27.391 1.00 63.44 283 VAL A O 1
ATOM 2194 N N . ASP A 1 284 ? 3.634 32.331 -26.934 1.00 61.41 284 ASP A N 1
ATOM 2195 C CA . ASP A 1 284 ? 2.349 32.231 -27.646 1.00 61.41 284 ASP A CA 1
ATOM 2196 C C . ASP A 1 284 ? 1.133 32.497 -26.739 1.00 61.41 284 ASP A C 1
ATOM 2198 O O . ASP A 1 284 ? 0.107 32.972 -27.218 1.00 61.41 284 ASP A O 1
ATOM 2202 N N . LEU A 1 285 ? 1.226 32.157 -25.443 1.00 64.62 285 LEU A N 1
ATOM 2203 C CA . LEU A 1 285 ? 0.103 32.195 -24.492 1.00 64.62 285 LEU A CA 1
ATOM 2204 C C . LEU A 1 285 ? 0.287 33.238 -23.374 1.00 64.62 285 LEU A C 1
ATOM 2206 O O . LEU A 1 285 ? -0.668 33.548 -22.666 1.00 64.62 285 LEU A O 1
ATOM 2210 N N . GLY A 1 286 ? 1.496 33.779 -23.178 1.00 72.38 286 GLY A N 1
ATOM 2211 C CA . GLY A 1 286 ? 1.806 34.758 -22.127 1.00 72.38 286 GLY A CA 1
ATOM 2212 C C . GLY A 1 286 ? 1.786 34.211 -20.690 1.00 72.38 286 GLY A C 1
ATOM 2213 O O . GLY A 1 286 ? 2.024 34.971 -19.748 1.00 72.38 286 GLY A O 1
ATOM 2214 N N . LEU A 1 287 ? 1.516 32.914 -20.518 1.00 76.88 287 LEU A N 1
ATOM 2215 C CA . LEU A 1 287 ? 1.516 32.191 -19.245 1.00 76.88 287 LEU A CA 1
ATOM 2216 C C . LEU A 1 287 ? 2.932 31.740 -18.866 1.00 76.88 287 LEU A C 1
ATOM 2218 O O . LEU A 1 287 ? 3.738 31.450 -19.750 1.00 76.88 287 LEU A O 1
ATOM 2222 N N . GLU A 1 288 ? 3.218 31.645 -17.567 1.00 83.94 288 GLU A N 1
ATOM 2223 C CA . GLU A 1 288 ? 4.454 31.030 -17.068 1.00 83.94 288 GLU A CA 1
ATOM 2224 C C . GLU A 1 288 ? 4.431 29.511 -17.311 1.00 83.94 288 GLU A C 1
ATOM 2226 O O . GLU A 1 288 ? 3.437 28.840 -17.014 1.00 83.94 288 GLU A O 1
ATOM 2231 N N . GLU A 1 289 ? 5.540 28.969 -17.810 1.00 83.44 289 GLU A N 1
ATOM 2232 C CA . GLU A 1 289 ? 5.773 27.541 -18.043 1.00 83.44 289 GLU A CA 1
ATOM 2233 C C . GLU A 1 289 ? 7.117 27.111 -17.437 1.00 83.44 289 GLU A C 1
ATOM 2235 O O . GLU A 1 289 ? 8.077 27.885 -17.404 1.00 83.44 289 GLU A O 1
ATOM 2240 N N . GLY A 1 290 ? 7.212 25.853 -17.000 1.00 88.19 290 GLY A N 1
ATOM 2241 C CA . GLY A 1 290 ? 8.445 25.268 -16.472 1.00 88.19 290 GLY A CA 1
ATOM 2242 C C . GLY A 1 290 ? 8.305 23.788 -16.109 1.00 88.19 290 GLY A C 1
ATOM 2243 O O . GLY A 1 290 ? 7.237 23.188 -16.282 1.00 88.19 290 GLY A O 1
ATOM 2244 N N . VAL A 1 291 ? 9.416 23.208 -15.646 1.00 89.56 291 VAL A N 1
ATOM 2245 C CA . VAL A 1 291 ? 9.565 21.771 -15.340 1.00 89.56 291 VAL A CA 1
ATOM 2246 C C . VAL A 1 291 ? 8.914 21.404 -14.010 1.00 89.56 291 VAL A C 1
ATOM 2248 O O . VAL A 1 291 ? 8.257 20.370 -13.922 1.00 89.56 291 VAL A O 1
ATOM 2251 N N . SER A 1 292 ? 9.081 22.252 -12.997 1.00 90.88 292 SER A N 1
ATOM 2252 C CA . SER A 1 292 ? 8.562 22.045 -11.648 1.00 90.88 292 SER A CA 1
ATOM 2253 C C . SER A 1 292 ? 7.225 22.759 -11.500 1.00 90.88 292 SER A C 1
ATOM 2255 O O . SER A 1 292 ? 7.147 23.984 -11.624 1.00 90.88 292 SER A O 1
ATOM 2257 N N . ARG A 1 293 ? 6.155 21.993 -11.277 1.00 91.50 293 ARG A N 1
ATOM 2258 C CA . ARG A 1 293 ? 4.775 22.486 -11.247 1.00 91.50 293 ARG A CA 1
ATOM 2259 C C . ARG A 1 293 ? 4.095 22.127 -9.937 1.00 91.50 293 ARG A C 1
ATOM 2261 O O . ARG A 1 293 ? 4.217 20.998 -9.460 1.00 91.50 293 ARG A O 1
ATOM 2268 N N . ARG A 1 294 ? 3.397 23.097 -9.348 1.00 94.38 294 ARG A N 1
ATOM 2269 C CA . ARG A 1 294 ? 2.813 23.013 -8.004 1.00 94.38 294 ARG A CA 1
ATOM 2270 C C . ARG A 1 294 ? 1.378 23.522 -7.980 1.00 94.38 294 ARG A C 1
ATOM 2272 O O . ARG A 1 294 ? 1.049 24.520 -8.627 1.00 94.38 294 ARG A O 1
ATOM 2279 N N . LYS A 1 295 ? 0.524 22.861 -7.200 1.00 95.69 295 LYS A N 1
ATOM 2280 C CA . LYS A 1 295 ? -0.839 23.320 -6.897 1.00 95.69 295 LYS A CA 1
ATOM 2281 C C . LYS A 1 295 ? -1.319 22.696 -5.590 1.00 95.69 295 LYS A C 1
ATOM 2283 O O . LYS A 1 295 ? -1.029 21.534 -5.327 1.00 95.69 295 LYS A O 1
ATOM 2288 N N . THR A 1 296 ? -2.069 23.459 -4.805 1.00 97.31 296 THR A N 1
ATOM 2289 C CA . THR A 1 296 ? -2.770 22.951 -3.622 1.00 97.31 296 THR A CA 1
ATOM 2290 C C . THR A 1 296 ? -4.241 22.743 -3.959 1.00 97.31 296 THR A C 1
ATOM 2292 O O . THR A 1 296 ? -4.855 23.612 -4.583 1.00 97.31 296 THR A O 1
ATOM 2295 N N . PHE A 1 297 ? -4.794 21.615 -3.529 1.00 96.88 297 PHE A N 1
ATOM 2296 C CA . PHE A 1 297 ? -6.209 21.275 -3.604 1.00 96.88 297 PHE A CA 1
ATOM 2297 C C . PHE A 1 297 ? -6.706 20.942 -2.204 1.00 96.88 297 PHE A C 1
ATOM 2299 O O . PHE A 1 297 ? -6.045 20.196 -1.489 1.00 96.88 297 PHE A O 1
ATOM 2306 N N . ALA A 1 298 ? -7.863 21.477 -1.827 1.00 95.44 298 ALA A N 1
ATOM 2307 C CA . ALA A 1 298 ? -8.615 20.969 -0.690 1.00 95.44 298 ALA A CA 1
ATOM 2308 C C . ALA A 1 298 ? -9.624 19.936 -1.196 1.00 95.44 298 ALA A C 1
ATOM 2310 O O . ALA A 1 298 ? -10.153 20.094 -2.298 1.00 95.44 298 ALA A O 1
ATOM 2311 N N . TYR A 1 299 ? -9.856 18.894 -0.404 1.00 95.38 299 TYR A N 1
ATOM 2312 C CA . TYR A 1 299 ? -10.863 17.881 -0.686 1.00 95.38 299 TYR A CA 1
ATOM 2313 C C . TYR A 1 299 ? -11.490 17.394 0.617 1.00 95.38 299 TYR A C 1
ATOM 2315 O O . TYR A 1 299 ? -10.804 16.802 1.454 1.00 95.38 299 TYR A O 1
ATOM 2323 N N . ASP A 1 300 ? -12.786 17.630 0.796 1.00 93.62 300 ASP A N 1
ATOM 2324 C CA . ASP A 1 300 ? -13.563 17.067 1.890 1.00 93.62 300 ASP A CA 1
ATOM 2325 C C . ASP A 1 300 ? -14.407 15.891 1.389 1.00 93.62 300 ASP A C 1
ATOM 2327 O O . ASP A 1 300 ? -15.457 16.040 0.762 1.00 93.62 300 ASP A O 1
ATOM 2331 N N . SER A 1 301 ? -13.932 14.692 1.716 1.00 91.81 301 SER A N 1
ATOM 2332 C CA . SER A 1 301 ? -14.540 13.411 1.345 1.00 91.81 301 SER A CA 1
ATOM 2333 C C . SER A 1 301 ? -15.969 13.196 1.870 1.00 91.81 301 SER A C 1
ATOM 2335 O O . SER A 1 301 ? -16.623 12.242 1.450 1.00 91.81 301 SER A O 1
ATOM 2337 N N . TYR A 1 302 ? -16.466 14.048 2.774 1.00 88.56 302 TYR A N 1
ATOM 2338 C CA . TYR A 1 302 ? -17.840 14.003 3.281 1.00 88.56 302 TYR A CA 1
ATOM 2339 C C . TYR A 1 302 ? -18.807 14.940 2.537 1.00 88.56 302 TYR A C 1
ATOM 2341 O O . TYR A 1 302 ? -20.018 14.795 2.698 1.00 88.56 302 TYR A O 1
ATOM 2349 N N . GLU A 1 303 ? -18.304 15.916 1.772 1.00 90.50 303 GLU A N 1
ATOM 2350 C CA . GLU A 1 303 ? -19.119 16.990 1.174 1.00 90.50 303 GLU A CA 1
ATOM 2351 C C . GLU A 1 303 ? -18.906 17.154 -0.341 1.00 90.50 303 GLU A C 1
ATOM 2353 O O . GLU A 1 303 ? -19.872 17.397 -1.063 1.00 90.50 303 GLU A O 1
ATOM 2358 N N . ASP A 1 304 ? -17.683 16.963 -0.846 1.00 92.81 304 ASP A N 1
ATOM 2359 C CA . ASP A 1 304 ? -17.326 17.281 -2.238 1.00 92.81 304 ASP A CA 1
ATOM 2360 C C . ASP A 1 304 ? -17.721 16.195 -3.258 1.00 92.81 304 ASP A C 1
ATOM 2362 O O . ASP A 1 304 ? -17.733 16.453 -4.466 1.00 92.81 304 ASP A O 1
ATOM 2366 N N . GLY A 1 305 ? -18.019 14.974 -2.796 1.00 92.44 305 GLY A N 1
ATOM 2367 C CA . GLY A 1 305 ? -18.259 13.806 -3.653 1.00 92.44 305 GLY A CA 1
ATOM 2368 C C . GLY A 1 305 ? -17.035 13.428 -4.508 1.00 92.44 305 GLY A C 1
ATOM 2369 O O . GLY A 1 305 ? -15.906 13.751 -4.144 1.00 92.44 305 GLY A O 1
ATOM 2370 N N . PRO A 1 306 ? -17.206 12.714 -5.633 1.00 95.81 306 PRO A N 1
ATOM 2371 C CA . PRO A 1 306 ? -16.116 12.451 -6.571 1.00 95.81 306 PRO A CA 1
ATOM 2372 C C . PRO A 1 306 ? -15.516 13.729 -7.182 1.00 95.81 306 PRO A C 1
ATOM 2374 O O . PRO A 1 306 ? -16.231 14.604 -7.675 1.00 95.81 306 PRO A O 1
ATOM 2377 N N . GLN A 1 307 ? -14.187 13.814 -7.210 1.00 97.69 307 GLN A N 1
ATOM 2378 C CA . GLN A 1 307 ? -13.422 14.936 -7.764 1.00 97.69 307 GLN A CA 1
ATOM 2379 C C . GLN A 1 307 ? -12.271 14.430 -8.649 1.00 97.69 307 GLN A C 1
ATOM 2381 O O . GLN A 1 307 ? -11.802 13.301 -8.505 1.00 97.69 307 GLN A O 1
ATOM 2386 N N . SER A 1 308 ? -11.813 15.258 -9.589 1.00 97.12 308 SER A N 1
ATOM 2387 C CA . SER A 1 308 ? -10.801 14.894 -10.590 1.00 97.12 308 SER A CA 1
ATOM 2388 C C . SER A 1 308 ? -9.789 16.012 -10.851 1.00 97.12 308 SER A C 1
ATOM 2390 O O . SER A 1 308 ? -10.142 17.186 -10.978 1.00 97.12 308 SER A O 1
ATOM 2392 N N . ILE A 1 309 ? -8.518 15.635 -10.970 1.00 96.62 309 ILE A N 1
ATOM 2393 C CA . ILE A 1 309 ? -7.410 16.488 -11.404 1.00 96.62 309 ILE A CA 1
ATOM 2394 C C . ILE A 1 309 ? -6.870 15.891 -12.709 1.00 96.62 309 ILE A C 1
ATOM 2396 O O . ILE A 1 309 ? -6.255 14.824 -12.710 1.00 96.62 309 ILE A O 1
ATOM 2400 N N . THR A 1 310 ? -7.125 16.573 -13.821 1.00 91.31 310 THR A N 1
ATOM 2401 C CA . THR A 1 310 ? -6.789 16.138 -15.180 1.00 91.31 310 THR A CA 1
ATOM 2402 C C . THR A 1 310 ? -5.415 16.665 -15.590 1.00 91.31 310 THR A C 1
ATOM 2404 O O . THR A 1 310 ? -5.196 17.876 -15.665 1.00 91.31 310 THR A O 1
ATOM 2407 N N . ILE A 1 311 ? -4.497 15.745 -15.887 1.00 88.50 311 ILE A N 1
ATOM 2408 C CA . ILE A 1 311 ? -3.126 16.006 -16.342 1.00 88.50 311 ILE A CA 1
ATOM 2409 C C . ILE A 1 311 ? -3.048 15.679 -17.840 1.00 88.50 311 ILE A C 1
ATOM 2411 O O . ILE A 1 311 ? -3.469 14.604 -18.275 1.00 88.50 311 ILE A O 1
ATOM 2415 N N . GLY A 1 312 ? -2.526 16.598 -18.650 1.00 78.31 312 GLY A N 1
ATOM 2416 C CA . GLY A 1 312 ? -2.456 16.454 -20.108 1.00 78.31 312 GLY A CA 1
ATOM 2417 C C . GLY A 1 312 ? -1.249 15.634 -20.577 1.00 78.31 312 GLY A C 1
ATOM 2418 O O . GLY A 1 312 ? -0.172 15.739 -20.004 1.00 78.31 312 GLY A O 1
ATOM 2419 N N . ALA A 1 313 ? -1.392 14.855 -21.660 1.00 69.75 313 ALA A N 1
ATOM 2420 C CA . ALA A 1 313 ? -0.261 14.174 -22.314 1.00 69.75 313 ALA A CA 1
ATOM 2421 C C . ALA A 1 313 ? -0.455 14.016 -23.843 1.00 69.75 313 ALA A C 1
ATOM 2423 O O . ALA A 1 313 ? -1.462 14.464 -24.396 1.00 69.75 313 ALA A O 1
ATOM 2424 N N . HIS A 1 314 ? 0.498 13.354 -24.517 1.00 64.50 314 HIS A N 1
ATOM 2425 C CA . HIS A 1 314 ? 0.584 13.107 -25.973 1.00 64.50 314 HIS A CA 1
ATOM 2426 C C . HIS A 1 314 ? 0.807 14.345 -26.883 1.00 64.50 314 HIS A C 1
ATOM 2428 O O . HIS A 1 314 ? 0.958 15.447 -26.390 1.00 64.50 314 HIS A O 1
ATOM 2434 N N . TYR A 1 315 ? 0.893 14.177 -28.219 1.00 50.06 315 TYR A N 1
ATOM 2435 C CA . TYR A 1 315 ? 1.208 15.244 -29.192 1.00 50.06 315 TYR A CA 1
ATOM 2436 C C . TYR A 1 315 ? 0.243 15.382 -30.383 1.00 50.06 315 TYR A C 1
ATOM 2438 O O . TYR A 1 315 ? 0.094 16.483 -30.905 1.00 50.06 315 TYR A O 1
ATOM 2446 N N . ARG A 1 316 ? -0.432 14.308 -30.833 1.00 50.75 316 ARG A N 1
ATOM 2447 C CA . ARG A 1 316 ? -1.454 14.408 -31.911 1.00 50.75 316 ARG A CA 1
ATOM 2448 C C . ARG A 1 316 ? -2.865 14.673 -31.399 1.00 50.75 316 ARG A C 1
ATOM 2450 O O . ARG A 1 316 ? -3.717 15.089 -32.174 1.00 50.75 316 ARG A O 1
ATOM 2457 N N . ALA A 1 317 ? -3.094 14.434 -30.110 1.00 47.19 317 ALA A N 1
ATOM 2458 C CA . ALA A 1 317 ? -4.393 14.621 -29.472 1.00 47.19 317 ALA A CA 1
ATOM 2459 C C . ALA A 1 317 ? -4.547 16.014 -28.828 1.00 47.19 317 ALA A C 1
ATOM 2461 O O . ALA A 1 317 ? -5.638 16.392 -28.421 1.00 47.19 317 ALA A O 1
ATOM 2462 N N . GLN A 1 318 ? -3.470 16.812 -28.787 1.00 51.41 318 GLN A N 1
ATOM 2463 C CA . GLN A 1 318 ? -3.445 18.120 -28.128 1.00 51.41 318 GLN A CA 1
ATOM 2464 C C . GLN A 1 318 ? -4.003 19.237 -29.003 1.00 51.41 318 GLN A C 1
ATOM 2466 O O . GLN A 1 318 ? -3.345 20.223 -29.331 1.00 51.41 318 GLN A O 1
ATOM 2471 N N . ARG A 1 319 ? -5.286 19.113 -29.315 1.00 52.38 319 ARG A N 1
ATOM 2472 C CA . ARG A 1 319 ? -6.138 20.237 -29.693 1.00 52.38 319 ARG A CA 1
ATOM 2473 C C . ARG A 1 319 ? -6.640 20.962 -28.430 1.00 52.38 319 ARG A C 1
ATOM 2475 O O . ARG A 1 319 ? -7.741 21.476 -28.401 1.00 52.38 319 ARG A O 1
ATOM 2482 N N . PHE A 1 320 ? -5.805 21.044 -27.392 1.00 54.28 320 PHE A N 1
ATOM 2483 C CA . PHE A 1 320 ? -6.137 21.589 -26.068 1.00 54.28 320 PHE A CA 1
ATOM 2484 C C . PHE A 1 320 ? -6.160 23.123 -25.997 1.00 54.28 320 PHE A C 1
ATOM 2486 O O . PHE A 1 320 ? -6.272 23.688 -24.916 1.00 54.28 320 PHE A O 1
ATOM 2493 N N . GLU A 1 321 ? -6.095 23.814 -27.129 1.00 57.53 321 GLU A N 1
ATOM 2494 C CA . GLU A 1 321 ? -6.294 25.261 -27.205 1.00 57.53 321 GLU A CA 1
ATOM 2495 C C . GLU A 1 321 ? -7.786 25.519 -27.463 1.00 57.53 321 GLU A C 1
ATOM 2497 O O . GLU A 1 321 ? -8.355 24.865 -28.332 1.00 57.53 321 GLU A O 1
ATOM 2502 N N . GLU A 1 322 ? -8.411 26.481 -26.772 1.00 58.50 322 GLU A N 1
ATOM 2503 C CA . GLU A 1 322 ? -9.869 26.758 -26.835 1.00 58.50 322 GLU A CA 1
ATOM 2504 C C . GLU A 1 322 ? -10.428 26.943 -28.267 1.00 58.50 322 GLU A C 1
ATOM 2506 O O . GLU A 1 322 ? -11.623 26.795 -28.502 1.00 58.50 322 GLU A O 1
ATOM 2511 N N . HIS A 1 323 ? -9.566 27.265 -29.237 1.00 60.66 323 HIS A N 1
ATOM 2512 C CA . HIS A 1 323 ? -9.902 27.498 -30.644 1.00 60.66 323 HIS A CA 1
ATOM 2513 C C . HIS A 1 323 ? -9.760 26.258 -31.556 1.00 60.66 323 HIS A C 1
ATOM 2515 O O . HIS A 1 323 ? -9.812 26.394 -32.780 1.00 60.66 323 HIS A O 1
ATOM 2521 N N . ARG A 1 324 ? -9.518 25.064 -31.004 1.00 62.50 324 ARG A N 1
ATOM 2522 C CA . ARG A 1 324 ? -9.343 23.811 -31.758 1.00 62.50 324 ARG A CA 1
ATOM 2523 C C . ARG A 1 324 ? -10.516 22.865 -31.515 1.00 62.50 324 ARG A C 1
ATOM 2525 O O . ARG A 1 324 ? -10.974 22.718 -30.390 1.00 62.50 324 ARG A O 1
ATOM 2532 N N . ASP A 1 325 ? -10.899 22.112 -32.545 1.00 54.59 325 ASP A N 1
ATOM 2533 C CA . ASP A 1 325 ? -12.108 21.264 -32.538 1.00 54.59 325 ASP A CA 1
ATOM 2534 C C . ASP A 1 325 ? -12.143 20.120 -31.491 1.00 54.59 325 ASP A C 1
ATOM 2536 O O . ASP A 1 325 ? -13.141 19.412 -31.416 1.00 54.59 325 ASP A O 1
ATOM 2540 N N . VAL A 1 326 ? -11.064 19.876 -30.730 1.00 61.94 326 VAL A N 1
ATOM 2541 C CA . VAL A 1 326 ? -10.952 18.770 -29.752 1.00 61.94 326 VAL A CA 1
ATOM 2542 C C . VAL A 1 326 ? -10.192 19.244 -28.499 1.00 61.94 326 VAL A C 1
ATOM 2544 O O . VAL A 1 326 ? -9.101 18.769 -28.178 1.00 61.94 326 VAL A O 1
ATOM 2547 N N . HIS A 1 327 ? -10.746 20.255 -27.832 1.00 68.44 327 HIS A N 1
ATOM 2548 C CA . HIS A 1 327 ? -10.236 20.806 -26.574 1.00 68.44 327 HIS A CA 1
ATOM 2549 C C . HIS A 1 327 ? -10.867 20.087 -25.374 1.00 68.44 327 HIS A C 1
ATOM 2551 O O . HIS A 1 327 ? -12.089 19.981 -25.294 1.00 68.44 327 HIS A O 1
ATOM 2557 N N . ASP A 1 328 ? -10.039 19.633 -24.428 1.00 76.88 328 ASP A N 1
ATOM 2558 C CA . ASP A 1 328 ? -10.503 19.183 -23.114 1.00 76.88 328 ASP A CA 1
ATOM 2559 C C . ASP A 1 328 ? -10.453 20.371 -22.131 1.00 76.88 328 ASP A C 1
ATOM 2561 O O . ASP A 1 328 ? -9.357 20.819 -21.786 1.00 76.88 328 ASP A O 1
ATOM 2565 N N . PRO A 1 329 ? -11.599 20.899 -21.661 1.00 79.12 329 PRO A N 1
ATOM 2566 C CA . PRO A 1 329 ? -11.634 22.029 -20.734 1.00 79.12 329 PRO A CA 1
ATOM 2567 C C . PRO A 1 329 ? -11.221 21.666 -19.298 1.00 79.12 329 PRO A C 1
ATOM 2569 O O . PRO A 1 329 ? -11.143 22.558 -18.449 1.00 79.12 329 PRO A O 1
ATOM 2572 N N . LYS A 1 330 ? -10.979 20.383 -18.995 1.00 86.56 330 LYS A N 1
ATOM 2573 C CA . LYS A 1 330 ? -10.603 19.910 -17.656 1.00 86.56 330 LYS A CA 1
ATOM 2574 C C . LYS A 1 330 ? -9.110 20.059 -17.354 1.00 86.56 330 LYS A C 1
ATOM 2576 O O . LYS A 1 330 ? -8.751 20.047 -16.181 1.00 86.56 330 LYS A O 1
ATOM 2581 N N . VAL A 1 331 ? -8.230 20.210 -18.349 1.00 86.44 331 VAL A N 1
ATOM 2582 C CA . VAL A 1 331 ? -6.782 20.399 -18.104 1.00 86.44 331 VAL A CA 1
ATOM 2583 C C . VAL A 1 331 ? -6.449 21.814 -17.609 1.00 86.44 331 VAL A C 1
ATOM 2585 O O . VAL A 1 331 ? -7.224 22.761 -17.768 1.00 86.44 331 VAL A O 1
ATOM 2588 N N . PHE A 1 332 ? -5.257 21.977 -17.029 1.00 87.62 332 PHE A N 1
ATOM 2589 C CA . PHE A 1 332 ? -4.733 23.287 -16.638 1.00 87.62 332 PHE A CA 1
ATOM 2590 C C . PHE A 1 332 ? -4.394 24.170 -17.853 1.00 87.62 332 PHE A C 1
ATOM 2592 O O . PHE A 1 332 ? -3.954 23.701 -18.901 1.00 87.62 332 PHE A O 1
ATOM 2599 N N . LYS A 1 333 ? -4.510 25.492 -17.696 1.00 81.50 333 LYS A N 1
ATOM 2600 C CA . LYS A 1 333 ? -4.240 26.473 -18.765 1.00 81.50 333 LYS A CA 1
ATOM 2601 C C . LYS A 1 333 ? -2.771 26.554 -19.192 1.00 81.50 333 LYS A C 1
ATOM 2603 O O . LYS A 1 333 ? -2.499 26.861 -20.347 1.00 81.50 333 LYS A O 1
ATOM 2608 N N . ASN A 1 334 ? -1.830 26.291 -18.283 1.00 80.75 334 ASN A N 1
ATOM 2609 C CA . ASN A 1 334 ? -0.383 26.254 -18.546 1.00 80.75 334 ASN A CA 1
ATOM 2610 C C . ASN A 1 334 ? 0.195 24.830 -18.451 1.00 80.75 334 ASN A C 1
ATOM 2612 O O . ASN A 1 334 ? 1.325 24.626 -18.013 1.00 80.75 334 ASN A O 1
ATOM 2616 N N . GLU A 1 335 ? -0.593 23.838 -18.871 1.00 79.31 335 GLU A N 1
ATOM 2617 C CA . GLU A 1 335 ? -0.223 22.420 -18.836 1.00 79.31 335 GLU A CA 1
ATOM 2618 C C . GLU A 1 335 ? 0.885 22.037 -19.829 1.00 79.31 335 GLU A C 1
ATOM 2620 O O . GLU A 1 335 ? 1.524 20.993 -19.695 1.00 79.31 335 GLU A O 1
ATOM 2625 N N . LEU A 1 336 ? 1.149 22.871 -20.831 1.00 76.62 336 LEU A N 1
ATOM 2626 C CA . LEU A 1 336 ? 2.105 22.570 -21.893 1.00 76.62 336 LEU A CA 1
ATOM 2627 C C . LEU A 1 336 ? 3.470 23.196 -21.599 1.00 76.62 336 LEU A C 1
ATOM 2629 O O . LEU A 1 336 ? 3.564 24.286 -21.046 1.00 76.62 336 LEU A O 1
ATOM 2633 N N . LEU A 1 337 ? 4.541 22.488 -21.957 1.00 80.81 337 LEU A N 1
ATOM 2634 C CA . LEU A 1 337 ? 5.912 22.982 -21.840 1.00 80.81 337 LEU A CA 1
ATOM 2635 C C . LEU A 1 337 ? 6.427 23.328 -23.247 1.00 80.81 337 LEU A C 1
ATOM 2637 O O . LEU A 1 337 ? 6.951 22.482 -23.969 1.00 80.81 337 LEU A O 1
ATOM 2641 N N . ARG A 1 338 ? 6.207 24.576 -23.666 1.00 76.75 338 ARG A N 1
ATOM 2642 C CA . ARG A 1 338 ? 6.440 25.122 -25.014 1.00 76.75 338 ARG A CA 1
ATOM 2643 C C . ARG A 1 338 ? 7.604 26.113 -25.094 1.00 76.75 338 ARG A C 1
ATOM 2645 O O . ARG A 1 338 ? 7.990 26.473 -26.205 1.00 76.75 338 ARG A O 1
ATOM 2652 N N . ASN A 1 339 ? 8.192 26.523 -23.971 1.00 81.81 339 ASN A N 1
ATOM 2653 C CA . ASN A 1 339 ? 9.445 27.296 -23.894 1.00 81.81 339 ASN A CA 1
ATOM 2654 C C . ASN A 1 339 ? 10.702 26.478 -24.244 1.00 81.81 339 ASN A C 1
ATOM 2656 O O . ASN A 1 339 ? 11.768 26.651 -23.649 1.00 81.81 339 ASN A O 1
ATOM 2660 N N . GLY A 1 340 ? 10.570 25.559 -25.197 1.00 86.31 340 GLY A N 1
ATOM 2661 C CA . GLY A 1 340 ? 11.675 24.804 -25.751 1.00 86.31 340 GLY A CA 1
ATOM 2662 C C . GLY A 1 340 ? 12.298 25.531 -26.929 1.00 86.31 340 GLY A C 1
ATOM 2663 O O . GLY A 1 340 ? 11.602 26.040 -27.811 1.00 86.31 340 GLY A O 1
ATOM 2664 N N . ILE A 1 341 ? 13.622 25.505 -26.994 1.00 86.19 341 ILE A N 1
ATOM 2665 C CA . ILE A 1 341 ? 14.368 25.895 -28.188 1.00 86.19 341 ILE A CA 1
ATOM 2666 C C . ILE A 1 341 ? 15.268 24.722 -28.578 1.00 86.19 341 ILE A C 1
ATOM 2668 O O . ILE A 1 341 ? 16.027 24.200 -27.759 1.00 86.19 341 ILE A O 1
ATOM 2672 N N . ASP A 1 342 ? 15.173 24.301 -29.838 1.00 85.81 342 ASP A N 1
ATOM 2673 C CA . ASP A 1 342 ? 16.232 23.545 -30.498 1.00 85.81 342 ASP A CA 1
ATOM 2674 C C . ASP A 1 342 ? 17.038 24.553 -31.325 1.00 85.81 342 ASP A C 1
ATOM 2676 O O . ASP A 1 342 ? 16.661 24.925 -32.438 1.00 85.81 342 ASP A O 1
ATOM 2680 N N . GLU A 1 343 ? 18.133 25.039 -30.734 1.00 82.75 343 GLU A N 1
ATOM 2681 C CA . GLU A 1 343 ? 19.058 26.006 -31.345 1.00 82.75 343 GLU A CA 1
ATOM 2682 C C . GLU A 1 343 ? 19.688 25.454 -32.639 1.00 82.75 343 GLU A C 1
ATOM 2684 O O . GLU A 1 343 ? 20.144 26.221 -33.486 1.00 82.75 343 GLU A O 1
ATOM 2689 N N . PHE A 1 344 ? 19.686 24.125 -32.801 1.00 80.19 344 PHE A N 1
ATOM 2690 C CA . PHE A 1 344 ? 20.364 23.396 -33.870 1.00 80.19 344 PHE A CA 1
ATOM 2691 C C . PHE A 1 344 ? 19.392 22.871 -34.945 1.00 80.19 344 PHE A C 1
ATOM 2693 O O . PHE A 1 344 ? 19.800 22.660 -36.089 1.00 80.19 344 PHE A O 1
ATOM 2700 N N . GLY A 1 345 ? 18.111 22.729 -34.595 1.00 77.94 345 GLY A N 1
ATOM 2701 C CA . GLY A 1 345 ? 16.940 22.624 -35.467 1.00 77.94 345 GLY A CA 1
ATOM 2702 C C . GLY A 1 345 ? 17.135 21.808 -36.743 1.00 77.94 345 GLY A C 1
ATOM 2703 O O . GLY A 1 345 ? 17.268 20.583 -36.694 1.00 77.94 345 GLY A O 1
ATOM 2704 N N . TYR A 1 346 ? 17.099 22.485 -37.892 1.00 73.88 346 TYR A N 1
ATOM 2705 C CA . TYR A 1 346 ? 17.357 21.889 -39.206 1.00 73.88 346 TYR A CA 1
ATOM 2706 C C . TYR A 1 346 ? 18.332 22.739 -40.029 1.00 73.88 346 TYR A C 1
ATOM 2708 O O . TYR A 1 346 ? 18.485 23.939 -39.801 1.00 73.88 346 TYR A O 1
ATOM 2716 N N . ILE A 1 347 ? 18.985 22.115 -41.011 1.00 73.81 347 ILE A N 1
ATOM 2717 C CA . ILE A 1 347 ? 19.888 22.807 -41.936 1.00 73.81 347 ILE A CA 1
ATOM 2718 C C . ILE A 1 347 ? 19.084 23.313 -43.138 1.00 73.81 347 ILE A C 1
ATOM 2720 O O . ILE A 1 347 ? 18.400 22.539 -43.811 1.00 73.81 347 ILE A O 1
ATOM 2724 N N . LYS A 1 348 ? 19.204 24.606 -43.442 1.00 74.50 348 LYS A N 1
ATOM 2725 C CA . LYS A 1 348 ? 18.661 25.249 -44.640 1.00 74.50 348 LYS A CA 1
ATOM 2726 C C . LYS A 1 348 ? 19.783 26.000 -45.349 1.00 74.50 348 LYS A C 1
ATOM 2728 O O . LYS A 1 348 ? 20.440 26.829 -44.737 1.00 74.50 348 LYS A O 1
ATOM 2733 N N . GLU A 1 349 ? 20.005 25.705 -46.630 1.00 81.25 349 GLU A N 1
ATOM 2734 C CA . GLU A 1 349 ? 21.020 26.392 -47.458 1.00 81.25 349 GLU A CA 1
ATOM 2735 C C . GLU A 1 349 ? 22.446 26.354 -46.851 1.00 81.25 349 GLU A C 1
ATOM 2737 O O . GLU A 1 349 ? 23.243 27.269 -47.030 1.00 81.25 349 GLU A O 1
ATOM 2742 N N . GLY A 1 350 ? 22.774 25.280 -46.118 1.00 73.50 350 GLY A N 1
ATOM 2743 C CA . GLY A 1 350 ? 24.056 25.130 -45.413 1.00 73.50 350 GLY A CA 1
ATOM 2744 C C . GLY A 1 350 ? 24.164 25.921 -44.103 1.00 73.50 350 GLY A C 1
ATOM 2745 O O . GLY A 1 350 ? 25.214 25.903 -43.472 1.00 73.50 350 GLY A O 1
ATOM 2746 N N . GLN A 1 351 ? 23.098 26.597 -43.669 1.00 75.44 351 GLN A N 1
ATOM 2747 C CA . GLN A 1 351 ? 23.027 27.285 -42.382 1.00 75.44 351 GLN A CA 1
ATOM 2748 C C . GLN A 1 351 ? 22.068 26.588 -41.419 1.00 75.44 351 GLN A C 1
ATOM 2750 O O . GLN A 1 351 ? 21.087 25.957 -41.812 1.00 75.44 351 GLN A O 1
ATOM 2755 N N . GLN A 1 352 ? 22.364 26.722 -40.133 1.00 76.38 352 GLN A N 1
ATOM 2756 C CA . GLN A 1 352 ? 21.565 26.172 -39.050 1.00 76.38 352 GLN A CA 1
ATOM 2757 C C . GLN A 1 352 ? 20.373 27.082 -38.747 1.00 76.38 352 GLN A C 1
ATOM 2759 O O . GLN A 1 352 ? 20.548 28.274 -38.493 1.00 76.38 352 GLN A O 1
ATOM 2764 N N . VAL A 1 353 ? 19.164 26.525 -38.763 1.00 81.62 353 VAL A N 1
ATOM 2765 C CA . VAL A 1 353 ? 17.929 27.246 -38.446 1.00 81.62 353 VAL A CA 1
ATOM 2766 C C . VAL A 1 353 ? 17.391 26.740 -37.116 1.00 81.62 353 VAL A C 1
ATOM 2768 O O . VAL A 1 353 ? 16.823 25.648 -37.042 1.00 81.62 353 VAL A O 1
ATOM 2771 N N . ALA A 1 354 ? 17.561 27.560 -36.077 1.00 83.88 354 ALA A N 1
ATOM 2772 C CA . ALA A 1 354 ? 16.945 27.341 -34.776 1.00 83.88 354 ALA A CA 1
ATOM 2773 C C . ALA A 1 354 ? 15.415 27.272 -34.904 1.00 83.88 354 ALA A C 1
ATOM 2775 O O . ALA A 1 354 ? 14.802 27.977 -35.712 1.00 83.88 354 ALA A O 1
ATOM 2776 N N . THR A 1 355 ? 14.792 26.420 -34.099 1.00 81.38 355 THR A N 1
ATOM 2777 C CA . THR A 1 355 ? 13.361 26.126 -34.181 1.00 81.38 355 THR A CA 1
ATOM 2778 C C . THR A 1 355 ? 12.746 25.983 -32.795 1.00 81.38 355 THR A C 1
ATOM 2780 O O . THR A 1 355 ? 13.425 25.661 -31.816 1.00 81.38 355 THR A O 1
ATOM 2783 N N . LYS A 1 356 ? 11.441 26.243 -32.702 1.00 81.06 356 LYS A N 1
ATOM 2784 C CA . LYS A 1 356 ? 10.698 26.081 -31.455 1.00 81.06 356 LYS A CA 1
ATOM 2785 C C . LYS A 1 356 ? 10.565 24.594 -31.139 1.00 81.06 356 LYS A C 1
ATOM 2787 O O . LYS A 1 356 ? 9.980 23.849 -31.925 1.00 81.06 356 LYS A O 1
ATOM 2792 N N . ALA A 1 357 ? 11.075 24.193 -29.981 1.00 80.25 357 ALA A N 1
ATOM 2793 C CA . ALA A 1 357 ? 10.847 22.874 -29.419 1.00 80.25 357 ALA A CA 1
ATOM 2794 C C . ALA A 1 357 ? 9.624 22.911 -28.496 1.00 80.25 357 ALA A C 1
ATOM 2796 O O . ALA A 1 357 ? 9.370 23.894 -27.801 1.00 80.25 357 ALA A O 1
ATOM 2797 N N . ILE A 1 358 ? 8.844 21.836 -28.490 1.00 76.06 358 ILE A N 1
ATOM 2798 C CA . ILE A 1 358 ? 7.598 21.752 -27.721 1.00 76.06 358 ILE A CA 1
ATOM 2799 C C . ILE A 1 358 ? 7.569 20.402 -27.014 1.00 76.06 358 ILE A C 1
ATOM 2801 O O . ILE A 1 358 ? 7.597 19.393 -27.689 1.00 76.06 358 ILE A O 1
ATOM 2805 N N . ASN A 1 359 ? 7.485 20.324 -25.691 1.00 81.00 359 ASN A N 1
ATOM 2806 C CA . ASN A 1 359 ? 7.303 19.051 -24.996 1.00 81.00 359 ASN A CA 1
ATOM 2807 C C . ASN A 1 359 ? 5.799 18.832 -24.799 1.00 81.00 359 ASN A C 1
ATOM 2809 O O . ASN A 1 359 ? 5.250 19.101 -23.734 1.00 81.00 359 ASN A O 1
ATOM 2813 N N . ASN A 1 360 ? 5.124 18.396 -25.868 1.00 70.75 360 ASN A N 1
ATOM 2814 C CA . ASN A 1 360 ? 3.670 18.191 -25.863 1.00 70.75 360 ASN A CA 1
ATOM 2815 C C . ASN A 1 360 ? 3.239 17.171 -24.792 1.00 70.75 360 ASN A C 1
ATOM 2817 O O . ASN A 1 360 ? 2.240 17.365 -24.112 1.00 70.75 360 ASN A O 1
ATOM 2821 N N . GLY A 1 361 ? 4.022 16.109 -24.580 1.00 72.50 361 GLY A N 1
ATOM 2822 C CA . GLY A 1 361 ? 3.719 15.109 -23.555 1.00 72.50 361 GLY A CA 1
ATOM 2823 C C . GLY A 1 361 ? 3.959 15.567 -22.113 1.00 72.50 361 GLY A C 1
ATOM 2824 O O . GLY A 1 361 ? 3.692 14.781 -21.210 1.00 72.50 361 GLY A O 1
ATOM 2825 N N . SER A 1 362 ? 4.510 16.772 -21.897 1.00 81.94 362 SER A N 1
ATOM 2826 C CA . SER A 1 362 ? 5.036 17.238 -20.601 1.00 81.94 362 SER A CA 1
ATOM 2827 C C . SER A 1 362 ? 5.908 16.169 -19.918 1.00 81.94 362 SER A C 1
ATOM 2829 O O . SER A 1 362 ? 5.886 15.968 -18.703 1.00 81.94 362 SER A O 1
ATOM 2831 N N . TYR A 1 363 ? 6.677 15.432 -20.729 1.00 86.06 363 TYR A N 1
ATOM 2832 C CA . TYR A 1 363 ? 7.480 14.308 -20.266 1.00 86.06 363 TYR A CA 1
ATOM 2833 C C . TYR A 1 363 ? 8.624 14.808 -19.386 1.00 86.06 363 TYR A C 1
ATOM 2835 O O . TYR A 1 363 ? 9.338 15.740 -19.763 1.00 86.06 363 TYR A O 1
ATOM 2843 N N . GLY A 1 364 ? 8.807 14.183 -18.223 1.00 86.69 364 GLY A N 1
ATOM 2844 C CA . GLY A 1 364 ? 9.799 14.625 -17.240 1.00 86.69 364 GLY A CA 1
ATOM 2845 C C . GLY A 1 364 ? 9.440 15.926 -16.511 1.00 86.69 364 GLY A C 1
ATOM 2846 O O . GLY A 1 364 ? 10.308 16.495 -15.856 1.00 86.69 364 GLY A O 1
ATOM 2847 N N . THR A 1 365 ? 8.199 16.411 -16.592 1.00 89.31 365 THR A N 1
ATOM 2848 C CA . THR A 1 365 ? 7.672 17.470 -15.714 1.00 89.31 365 THR A CA 1
ATOM 2849 C C . THR A 1 365 ? 7.348 16.900 -14.325 1.00 89.31 365 THR A C 1
ATOM 2851 O O . THR A 1 365 ? 6.754 15.827 -14.226 1.00 89.31 365 THR A O 1
ATOM 2854 N N . ASP A 1 366 ? 7.716 17.618 -13.257 1.00 89.56 366 ASP A N 1
ATOM 2855 C CA . ASP A 1 366 ? 7.281 17.319 -11.884 1.00 89.56 366 ASP A CA 1
ATOM 2856 C C . ASP A 1 366 ? 5.922 17.976 -11.633 1.00 89.56 366 ASP A C 1
ATOM 2858 O O . ASP A 1 366 ? 5.862 19.184 -11.393 1.00 89.56 366 ASP A O 1
ATOM 2862 N N . TYR A 1 367 ? 4.842 17.197 -11.626 1.00 93.19 367 TYR A N 1
ATOM 2863 C CA . TYR A 1 367 ? 3.585 17.632 -11.023 1.00 93.19 367 TYR A CA 1
ATOM 2864 C C . TYR A 1 367 ? 3.602 17.218 -9.561 1.00 93.19 367 TYR A C 1
ATOM 2866 O O . TYR A 1 367 ? 3.681 16.034 -9.253 1.00 93.19 367 TYR A O 1
ATOM 2874 N N . GLU A 1 368 ? 3.538 18.174 -8.648 1.00 94.44 368 GLU A N 1
ATOM 2875 C CA . GLU A 1 368 ? 3.488 17.894 -7.217 1.00 94.44 368 GLU A CA 1
ATOM 2876 C C . GLU A 1 368 ? 2.315 18.673 -6.630 1.00 94.44 368 GLU A C 1
ATOM 2878 O O . GLU A 1 368 ? 2.282 19.908 -6.628 1.00 94.44 368 GLU A O 1
ATOM 2883 N N . PHE A 1 369 ? 1.303 17.916 -6.220 1.00 96.94 369 PHE A N 1
ATOM 2884 C CA . PHE A 1 369 ? 0.044 18.433 -5.723 1.00 96.94 369 PHE A CA 1
ATOM 2885 C C . PHE A 1 369 ? -0.021 18.250 -4.213 1.00 96.94 369 PHE A C 1
ATOM 2887 O O . PHE A 1 369 ? 0.069 17.129 -3.710 1.00 96.94 369 PHE A O 1
ATOM 2894 N N . THR A 1 370 ? -0.198 19.357 -3.501 1.00 97.00 370 THR A N 1
ATOM 2895 C CA . THR A 1 370 ? -0.523 19.338 -2.076 1.00 97.00 370 THR A CA 1
ATOM 2896 C C . THR A 1 370 ? -2.021 19.098 -1.948 1.00 97.00 370 THR A C 1
ATOM 2898 O O . THR A 1 370 ? -2.821 19.901 -2.426 1.00 97.00 370 THR A O 1
ATOM 2901 N N . LEU A 1 371 ? -2.398 17.979 -1.350 1.00 96.44 371 LEU A N 1
ATOM 2902 C CA . LEU A 1 371 ? -3.773 17.557 -1.140 1.00 96.44 371 LEU A CA 1
ATOM 2903 C C . LEU A 1 371 ? -4.112 17.759 0.339 1.00 96.44 371 LEU A C 1
ATOM 2905 O O . LEU A 1 371 ? -3.670 16.989 1.187 1.00 96.44 371 LEU A O 1
ATOM 2909 N N . GLU A 1 372 ? -4.880 18.801 0.647 1.00 95.38 372 GLU A N 1
ATOM 2910 C CA . GLU A 1 372 ? -5.459 19.039 1.971 1.00 95.38 372 GLU A CA 1
ATOM 2911 C C . GLU A 1 372 ? -6.735 18.198 2.094 1.00 95.38 372 GLU A C 1
ATOM 2913 O O . GLU A 1 372 ? -7.841 18.649 1.782 1.00 95.38 372 GLU A O 1
ATOM 2918 N N . LEU A 1 373 ? -6.558 16.933 2.473 1.00 94.00 373 LEU A N 1
ATOM 2919 C CA . LEU A 1 373 ? -7.620 15.934 2.536 1.00 94.00 373 LEU A CA 1
ATOM 2920 C C . LEU A 1 373 ? -8.320 15.990 3.894 1.00 94.00 373 LEU A C 1
ATOM 2922 O O . LEU A 1 373 ? -7.664 15.955 4.934 1.00 94.00 373 LEU A O 1
ATOM 2926 N N . THR A 1 374 ? -9.650 16.030 3.898 1.00 92.00 374 THR A N 1
ATOM 2927 C CA . THR A 1 374 ? -10.473 15.891 5.104 1.00 92.00 374 THR A CA 1
ATOM 2928 C C . THR A 1 374 ? -11.337 14.640 5.007 1.00 92.00 374 THR A C 1
ATOM 2930 O O . T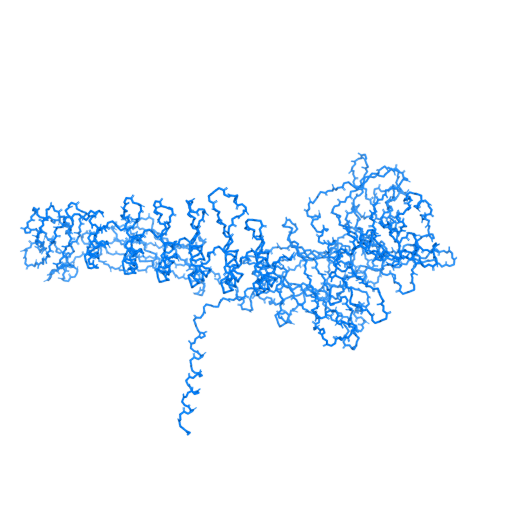HR A 1 374 ? -12.205 14.527 4.143 1.00 92.00 374 THR A O 1
ATOM 2933 N N . GLY A 1 375 ? -11.103 13.709 5.933 1.00 88.56 375 GLY A N 1
ATOM 2934 C CA . GLY A 1 375 ? -11.806 12.431 6.018 1.00 88.56 375 GLY A CA 1
ATOM 2935 C C . GLY A 1 375 ? -11.245 11.328 5.104 1.00 88.56 375 GLY A C 1
ATOM 2936 O O . GLY A 1 375 ? -10.359 11.587 4.281 1.00 88.56 375 GLY A O 1
ATOM 2937 N N . PRO A 1 376 ? -11.748 10.086 5.256 1.00 91.06 376 PRO A N 1
ATOM 2938 C CA . PRO A 1 376 ? -11.243 8.931 4.533 1.00 91.06 376 PRO A CA 1
ATOM 2939 C C . PRO A 1 376 ? -11.339 9.114 3.020 1.00 91.06 376 PRO A C 1
ATOM 2941 O O . PRO A 1 376 ? -12.420 9.341 2.478 1.00 91.06 376 PRO A O 1
ATOM 2944 N N . THR A 1 377 ? -10.198 9.017 2.345 1.00 93.25 377 THR A N 1
ATOM 2945 C CA . THR A 1 377 ? -10.067 9.362 0.927 1.00 93.25 377 THR A CA 1
ATOM 2946 C C . THR A 1 377 ? -9.433 8.217 0.150 1.00 93.25 377 THR A C 1
ATOM 2948 O O . THR A 1 377 ? -8.408 7.656 0.544 1.00 93.25 377 THR A O 1
ATOM 2951 N N . VAL A 1 378 ? -10.017 7.906 -1.001 1.00 94.75 378 VAL A N 1
ATOM 2952 C CA . VAL A 1 378 ? -9.438 7.035 -2.021 1.00 94.75 378 VAL A CA 1
ATOM 2953 C C . VAL A 1 378 ? -8.818 7.911 -3.103 1.00 94.75 378 VAL A C 1
ATOM 2955 O O . VAL A 1 378 ? -9.491 8.752 -3.697 1.00 94.75 378 VAL A O 1
ATOM 2958 N N . ILE A 1 379 ? -7.530 7.695 -3.372 1.00 96.56 379 ILE A N 1
ATOM 2959 C CA . ILE A 1 379 ? -6.839 8.288 -4.519 1.00 96.56 379 ILE A CA 1
ATOM 2960 C C . ILE A 1 379 ? -6.749 7.206 -5.592 1.00 96.56 379 ILE A C 1
ATOM 2962 O O . ILE A 1 379 ? -6.086 6.183 -5.401 1.00 96.56 379 ILE A O 1
ATOM 2966 N N . ALA A 1 380 ? -7.398 7.430 -6.727 1.00 97.19 380 ALA A N 1
ATOM 2967 C CA . ALA A 1 380 ? -7.378 6.531 -7.877 1.00 97.19 380 ALA A CA 1
ATOM 2968 C C . ALA A 1 380 ? -6.800 7.232 -9.112 1.00 97.19 380 ALA A C 1
ATOM 2970 O O . ALA A 1 380 ? -6.759 8.457 -9.185 1.00 97.19 380 ALA A O 1
ATOM 2971 N N . LEU A 1 381 ? -6.339 6.455 -10.088 1.00 96.12 381 LEU A N 1
ATOM 2972 C CA . LEU A 1 381 ? -5.868 6.956 -11.377 1.00 96.12 381 LEU A CA 1
ATOM 2973 C C . LEU A 1 381 ? -6.750 6.391 -12.486 1.00 96.12 381 LEU A C 1
ATOM 2975 O O . LEU A 1 381 ? -7.015 5.188 -12.501 1.00 96.12 381 LEU A O 1
ATOM 2979 N N . GLN A 1 382 ? -7.175 7.242 -13.412 1.00 93.44 382 GLN A N 1
ATOM 2980 C CA . GLN A 1 382 ? -7.884 6.850 -14.627 1.00 93.44 382 GLN A CA 1
ATOM 2981 C C . GLN A 1 382 ? -6.914 6.812 -15.812 1.00 93.44 382 GLN A C 1
ATOM 2983 O O . GLN A 1 382 ? -6.144 7.757 -16.012 1.00 93.44 382 GLN A O 1
ATOM 2988 N N . GLU A 1 383 ? -6.969 5.735 -16.597 1.00 88.75 383 GLU A N 1
ATOM 2989 C CA . GLU A 1 383 ? -6.313 5.659 -17.908 1.00 88.75 383 GLU A CA 1
ATOM 2990 C C . GLU A 1 383 ? -6.941 6.663 -18.895 1.00 88.75 383 GLU A C 1
ATOM 2992 O O . GLU A 1 383 ? -8.020 7.210 -18.651 1.00 88.75 383 GLU A O 1
ATOM 2997 N N . ALA A 1 384 ? -6.283 6.898 -20.027 1.00 83.06 384 ALA A N 1
ATOM 2998 C CA . ALA A 1 384 ? -6.732 7.909 -20.975 1.00 83.06 384 ALA A CA 1
ATOM 2999 C C . ALA A 1 384 ? -8.002 7.521 -21.746 1.00 83.06 384 ALA A C 1
ATOM 3001 O O . ALA A 1 384 ? -8.072 6.468 -22.382 1.00 83.06 384 ALA A O 1
ATOM 3002 N N . GLU A 1 385 ? -8.982 8.427 -21.772 1.00 79.19 385 GLU A N 1
ATOM 3003 C CA . GLU A 1 385 ? -10.156 8.307 -22.640 1.00 79.19 385 GLU A CA 1
ATOM 3004 C C . GLU A 1 385 ? -9.834 8.731 -24.094 1.00 79.19 385 GLU A C 1
ATOM 3006 O O . GLU A 1 385 ? -8.945 9.558 -24.330 1.00 79.19 385 GLU A O 1
ATOM 3011 N N . PRO A 1 386 ? -10.536 8.188 -25.111 1.00 71.12 386 PRO A N 1
ATOM 3012 C CA . PRO A 1 386 ? -10.351 8.601 -26.498 1.00 71.12 386 PRO A CA 1
ATOM 3013 C C . PRO A 1 386 ? -10.826 10.041 -26.708 1.00 71.12 386 PRO A C 1
ATOM 3015 O O . PRO A 1 386 ? -12.006 10.342 -26.562 1.00 71.12 386 PRO A O 1
ATOM 3018 N N . LEU A 1 387 ? -9.919 10.922 -27.127 1.00 59.94 387 LEU A N 1
ATOM 3019 C CA . LEU A 1 387 ? -10.258 12.321 -27.413 1.00 59.94 387 LEU A CA 1
ATOM 3020 C C . LEU A 1 387 ? -11.006 12.523 -28.744 1.00 59.94 387 LEU A C 1
ATOM 3022 O O . LEU A 1 387 ? -11.586 13.581 -28.955 1.00 59.94 387 LEU A O 1
ATOM 3026 N N . HIS A 1 388 ? -11.006 11.549 -29.659 1.00 61.09 388 HIS A N 1
ATOM 3027 C CA . HIS A 1 388 ? -11.710 11.673 -30.941 1.00 61.09 388 HIS A CA 1
ATOM 3028 C C . HIS A 1 388 ? -13.147 11.125 -30.855 1.00 61.09 388 HIS A C 1
ATOM 3030 O O . HIS A 1 388 ? -13.298 9.933 -30.590 1.00 61.09 388 HIS A O 1
ATOM 3036 N N . PRO A 1 389 ? -14.186 11.943 -31.128 1.00 51.25 389 PRO A N 1
ATOM 3037 C CA . PRO A 1 389 ? -15.578 11.484 -31.116 1.00 51.25 389 PRO A CA 1
ATOM 3038 C C . PRO A 1 389 ? -16.000 10.696 -32.373 1.00 51.25 389 PRO A C 1
ATOM 3040 O O . PRO A 1 389 ? -16.982 9.963 -32.304 1.00 51.25 389 PRO A O 1
ATOM 3043 N N . ASP A 1 390 ? -15.265 10.807 -33.490 1.00 47.25 390 ASP A N 1
ATOM 3044 C CA . ASP A 1 390 ? -15.638 10.220 -34.789 1.00 47.25 390 ASP A CA 1
ATOM 3045 C C . ASP A 1 390 ? -14.624 9.159 -35.269 1.00 47.25 390 ASP A C 1
ATOM 3047 O O . ASP A 1 390 ? -13.477 9.518 -35.551 1.00 47.25 390 ASP A O 1
ATOM 3051 N N . ASP A 1 391 ? -15.065 7.893 -35.388 1.00 50.34 391 ASP A N 1
ATOM 3052 C CA . ASP A 1 391 ? -14.544 6.707 -36.128 1.00 50.34 391 ASP A CA 1
ATOM 3053 C C . ASP A 1 391 ? -13.026 6.377 -36.168 1.00 50.34 391 ASP A C 1
ATOM 3055 O O . ASP A 1 391 ? -12.623 5.318 -36.661 1.00 50.34 391 ASP A O 1
ATOM 3059 N N . ASN A 1 392 ? -12.143 7.221 -35.643 1.00 61.88 392 ASN A N 1
ATOM 3060 C CA . ASN A 1 392 ? -10.700 7.016 -35.659 1.00 61.88 392 ASN A CA 1
ATOM 3061 C C . ASN A 1 392 ? -10.265 6.125 -34.496 1.00 61.88 392 ASN A C 1
ATOM 3063 O O . ASN A 1 392 ? -10.320 6.503 -33.326 1.00 61.88 392 ASN A O 1
ATOM 3067 N N . LYS A 1 393 ? -9.748 4.951 -34.853 1.00 74.94 393 LYS A N 1
ATOM 3068 C CA . LYS A 1 393 ? -9.188 3.959 -33.935 1.00 74.94 393 LYS A CA 1
ATOM 3069 C C . LYS A 1 393 ? -8.158 4.585 -32.961 1.00 74.94 393 LYS A C 1
ATOM 3071 O O . LYS A 1 393 ? -7.158 5.127 -33.443 1.00 74.94 393 LYS A O 1
ATOM 3076 N N . PRO A 1 394 ? -8.348 4.486 -31.627 1.00 80.44 394 PRO A N 1
ATOM 3077 C CA . PRO A 1 394 ? -7.376 4.955 -30.633 1.00 80.44 394 PRO A CA 1
ATOM 3078 C C . PRO A 1 394 ? -6.020 4.264 -30.796 1.00 80.44 394 PRO A C 1
ATOM 3080 O O . PRO A 1 394 ? -5.964 3.142 -31.290 1.00 80.44 394 PRO A O 1
ATOM 3083 N N . PHE A 1 395 ? -4.923 4.900 -30.369 1.00 79.56 395 PHE A N 1
ATOM 3084 C CA . PHE A 1 395 ? -3.587 4.301 -30.479 1.00 79.56 395 PHE A CA 1
ATOM 3085 C C . PHE A 1 395 ? -3.503 2.973 -29.719 1.00 79.56 395 PHE A C 1
ATOM 3087 O O . PHE A 1 395 ? -4.063 2.833 -28.635 1.00 79.56 395 PHE A O 1
ATOM 3094 N N . VAL A 1 396 ? -2.747 2.015 -30.267 1.00 81.69 396 VAL A N 1
ATOM 3095 C CA . VAL A 1 396 ? -2.538 0.701 -29.637 1.00 81.69 396 VAL A CA 1
ATOM 3096 C C . VAL A 1 396 ? -2.006 0.850 -28.210 1.00 81.69 396 VAL A C 1
ATOM 3098 O O . VAL A 1 396 ? -2.488 0.182 -27.306 1.00 81.69 396 VAL A O 1
ATOM 3101 N N . ASP A 1 397 ? -1.111 1.806 -27.982 1.00 81.00 397 ASP A N 1
ATOM 3102 C CA . ASP A 1 397 ? -0.495 2.112 -26.687 1.00 81.00 397 ASP A CA 1
ATOM 3103 C C . ASP A 1 397 ? -1.504 2.475 -25.589 1.00 81.00 397 ASP A C 1
ATOM 3105 O O . ASP A 1 397 ? -1.246 2.231 -24.412 1.00 81.00 397 ASP A O 1
ATOM 3109 N N . MET A 1 398 ? -2.684 2.990 -25.956 1.00 84.06 398 MET A N 1
ATOM 3110 C CA . MET A 1 398 ? -3.752 3.292 -24.998 1.00 84.06 398 MET A CA 1
ATOM 3111 C C . MET A 1 398 ? -4.347 2.035 -24.346 1.00 84.06 398 MET A C 1
ATOM 3113 O O . MET A 1 398 ? -4.951 2.141 -23.292 1.00 84.06 398 MET A O 1
ATOM 3117 N N . TYR A 1 399 ? -4.127 0.847 -24.914 1.00 87.19 399 TYR A N 1
ATOM 3118 C CA . TYR A 1 399 ? -4.605 -0.432 -24.374 1.00 87.19 399 TYR A CA 1
ATOM 3119 C C . TYR A 1 399 ? -3.532 -1.207 -23.573 1.00 87.19 399 TYR A C 1
ATOM 3121 O O . TYR A 1 399 ? -3.750 -2.363 -23.202 1.00 87.19 399 TYR A O 1
ATOM 3129 N N . ASN A 1 400 ? -2.365 -0.602 -23.321 1.00 88.12 400 ASN A N 1
ATOM 3130 C CA . ASN A 1 400 ? -1.314 -1.106 -22.423 1.00 88.12 400 ASN A CA 1
ATOM 3131 C C . ASN A 1 400 ? -0.581 0.088 -21.781 1.00 88.12 400 ASN A C 1
ATOM 3133 O O . ASN A 1 400 ? 0.609 0.315 -22.002 1.00 88.12 400 ASN A O 1
ATOM 3137 N N . GLN A 1 401 ? -1.323 0.880 -21.010 1.00 86.44 401 GLN A N 1
ATOM 3138 C CA . GLN A 1 401 ? -0.804 2.044 -20.302 1.00 86.44 401 GLN A CA 1
ATOM 3139 C C . GLN A 1 401 ? -0.233 1.669 -18.939 1.00 86.44 401 GLN A C 1
ATOM 3141 O O . GLN A 1 401 ? -0.619 0.684 -18.306 1.00 86.44 401 GLN A O 1
ATOM 3146 N N . PHE A 1 402 ? 0.675 2.506 -18.462 1.00 88.75 402 PHE A N 1
ATOM 3147 C CA . PHE A 1 402 ? 1.227 2.441 -17.121 1.00 88.75 402 PHE A CA 1
ATOM 3148 C C . PHE A 1 402 ? 1.360 3.877 -16.607 1.00 88.75 402 PHE A C 1
ATOM 3150 O O . PHE A 1 402 ? 1.743 4.763 -17.376 1.00 88.75 402 PHE A O 1
ATOM 3157 N N . LEU A 1 403 ? 1.056 4.098 -15.329 1.00 89.12 403 LEU A N 1
ATOM 3158 C CA . LEU A 1 403 ? 1.212 5.393 -14.673 1.00 89.12 403 LEU A CA 1
ATOM 3159 C C . LEU A 1 403 ? 1.835 5.211 -13.284 1.00 89.12 403 LEU A C 1
ATOM 3161 O O . LEU A 1 403 ? 1.307 4.467 -12.452 1.00 89.12 403 LEU A O 1
ATOM 3165 N N . THR A 1 404 ? 2.949 5.903 -13.038 1.00 91.81 404 THR A N 1
ATOM 3166 C CA . THR A 1 404 ? 3.651 5.909 -11.749 1.00 91.81 404 THR A CA 1
ATOM 3167 C C . THR A 1 404 ? 3.379 7.203 -10.988 1.00 91.81 404 THR A C 1
ATOM 3169 O O . THR A 1 404 ? 3.577 8.303 -11.504 1.00 91.81 404 THR A O 1
ATOM 3172 N N . VAL A 1 405 ? 2.982 7.061 -9.727 1.00 94.38 405 VAL A N 1
ATOM 3173 C CA . VAL A 1 405 ? 2.780 8.148 -8.764 1.00 94.38 405 VAL A CA 1
ATOM 3174 C C . VAL A 1 405 ? 3.528 7.867 -7.461 1.00 94.38 405 VAL A C 1
ATOM 3176 O O . VAL A 1 405 ? 3.902 6.728 -7.169 1.00 94.38 405 VAL A O 1
ATOM 3179 N N . MET A 1 406 ? 3.769 8.914 -6.679 1.00 95.06 406 MET A N 1
ATOM 3180 C CA . MET A 1 406 ? 4.374 8.834 -5.353 1.00 95.06 406 MET A CA 1
ATOM 3181 C C . MET A 1 406 ? 3.583 9.704 -4.381 1.00 95.06 406 MET A C 1
ATOM 3183 O O . MET A 1 406 ? 3.423 10.897 -4.619 1.00 95.06 406 MET A O 1
ATOM 3187 N N . LEU A 1 407 ? 3.132 9.118 -3.275 1.00 94.12 407 LEU A N 1
ATOM 3188 C CA . LEU A 1 407 ? 2.503 9.839 -2.172 1.00 94.12 407 LEU A CA 1
ATOM 3189 C C . LEU A 1 407 ? 3.518 10.029 -1.040 1.00 94.12 407 LEU A C 1
ATOM 3191 O O . LEU A 1 407 ? 4.229 9.087 -0.689 1.00 94.12 407 LEU A O 1
ATOM 3195 N N . ASP A 1 408 ? 3.570 11.235 -0.478 1.00 90.94 408 ASP A N 1
ATOM 3196 C CA . ASP A 1 408 ? 4.395 11.648 0.661 1.00 90.94 408 ASP A CA 1
ATOM 3197 C C . ASP A 1 408 ? 5.860 11.201 0.523 1.00 90.94 408 ASP A C 1
ATOM 3199 O O . ASP A 1 408 ? 6.260 10.163 1.057 1.00 90.94 408 ASP A O 1
ATOM 3203 N N . LYS A 1 409 ? 6.671 11.994 -0.194 1.00 78.62 409 LYS A N 1
ATOM 3204 C CA . LYS A 1 409 ? 8.066 11.686 -0.580 1.00 78.62 409 LYS A CA 1
ATOM 3205 C C . LYS A 1 409 ? 8.906 11.034 0.532 1.00 78.62 409 LYS A C 1
ATOM 3207 O O . LYS A 1 409 ? 9.606 10.057 0.276 1.00 78.62 409 LYS A O 1
ATOM 3212 N N . GLU A 1 410 ? 8.802 11.520 1.768 1.00 71.06 410 GLU A N 1
ATOM 3213 C CA . GLU A 1 410 ? 9.522 10.983 2.937 1.00 71.06 410 GLU A CA 1
ATOM 3214 C C . GLU A 1 410 ? 9.188 9.512 3.245 1.00 71.06 410 GLU A C 1
ATOM 3216 O O . GLU A 1 410 ? 10.045 8.754 3.692 1.00 71.06 410 GLU A O 1
ATOM 3221 N N . THR A 1 411 ? 7.960 9.079 2.953 1.00 69.62 411 THR A N 1
ATOM 3222 C CA . THR A 1 411 ? 7.479 7.705 3.171 1.00 69.62 411 THR A CA 1
ATOM 3223 C C . THR A 1 411 ? 7.740 6.769 1.987 1.00 69.62 411 THR A C 1
ATOM 3225 O O . THR A 1 411 ? 7.551 5.560 2.110 1.00 69.62 411 THR A O 1
ATOM 3228 N N . SER A 1 412 ? 8.185 7.302 0.839 1.00 75.06 412 SER A N 1
ATOM 3229 C CA . SER A 1 412 ? 8.474 6.545 -0.392 1.00 75.06 412 SER A CA 1
ATOM 3230 C C . SER A 1 412 ? 7.328 5.624 -0.863 1.00 75.06 412 SER A C 1
ATOM 3232 O O . SER A 1 412 ? 7.585 4.563 -1.439 1.00 75.06 412 SER A O 1
ATOM 3234 N N . LYS A 1 413 ? 6.055 6.011 -0.663 1.00 90.25 413 LYS A N 1
ATOM 3235 C CA . LYS A 1 413 ? 4.881 5.252 -1.144 1.00 90.25 413 LYS A CA 1
ATOM 3236 C C . LYS A 1 413 ? 4.714 5.405 -2.659 1.00 90.25 413 LYS A C 1
ATOM 3238 O O . LYS A 1 413 ? 3.802 6.072 -3.142 1.00 90.25 413 LYS A O 1
ATOM 3243 N N . ILE A 1 414 ? 5.599 4.784 -3.426 1.00 93.88 414 ILE A N 1
ATOM 3244 C CA . ILE A 1 414 ? 5.530 4.751 -4.890 1.00 93.88 414 ILE A CA 1
ATOM 3245 C C . ILE A 1 414 ? 4.515 3.680 -5.318 1.00 93.88 414 ILE A C 1
ATOM 3247 O O . ILE A 1 414 ? 4.436 2.603 -4.714 1.00 93.88 414 ILE A O 1
ATOM 3251 N N . ARG A 1 415 ? 3.720 3.975 -6.348 1.00 93.88 415 ARG A N 1
ATOM 3252 C CA . ARG A 1 415 ? 2.769 3.049 -6.978 1.00 93.88 415 ARG A CA 1
ATOM 3253 C C . ARG A 1 415 ? 2.871 3.167 -8.490 1.00 93.88 415 ARG A C 1
ATOM 3255 O O . ARG A 1 415 ? 2.849 4.268 -9.021 1.00 93.88 415 ARG A O 1
ATOM 3262 N N . THR A 1 416 ? 2.967 2.032 -9.175 1.00 92.38 416 THR A N 1
ATOM 3263 C CA . THR A 1 416 ? 2.864 1.934 -10.637 1.00 92.38 416 THR A CA 1
ATOM 3264 C C . THR A 1 416 ? 1.597 1.158 -10.960 1.00 92.38 416 THR A C 1
ATOM 3266 O O . THR A 1 416 ? 1.510 -0.028 -10.645 1.00 92.38 416 THR A O 1
ATOM 3269 N N . LEU A 1 417 ? 0.607 1.813 -11.563 1.00 92.31 417 LEU A N 1
ATOM 3270 C CA . LEU A 1 417 ? -0.633 1.168 -11.986 1.00 92.31 417 LEU A CA 1
ATOM 3271 C C . LEU A 1 417 ? -0.569 0.863 -13.480 1.00 92.31 417 LEU A C 1
ATOM 3273 O O . LEU A 1 417 ? -0.314 1.753 -14.287 1.00 92.31 417 LEU A O 1
ATOM 3277 N N . ARG A 1 418 ? -0.811 -0.400 -13.845 1.00 90.44 418 ARG A N 1
ATOM 3278 C CA . ARG A 1 418 ? -0.906 -0.849 -15.239 1.00 90.44 418 ARG A CA 1
ATOM 3279 C C . ARG A 1 418 ? -2.359 -1.005 -15.661 1.00 90.44 418 ARG A C 1
ATOM 3281 O O . ARG A 1 418 ? -3.133 -1.694 -14.987 1.00 90.44 418 ARG A O 1
ATOM 3288 N N . PHE A 1 419 ? -2.685 -0.477 -16.828 1.00 90.38 419 PHE A N 1
ATOM 3289 C CA . PHE A 1 419 ? -3.958 -0.642 -17.508 1.00 90.38 419 PHE A CA 1
ATOM 3290 C C . PHE A 1 419 ? -3.697 -1.353 -18.836 1.00 90.38 419 PHE A C 1
ATOM 3292 O O . PHE A 1 419 ? -3.277 -0.752 -19.821 1.00 90.38 419 PHE A O 1
ATOM 3299 N N . LYS A 1 420 ? -3.857 -2.678 -18.829 1.00 90.06 420 LYS A N 1
ATOM 3300 C CA . LYS A 1 420 ? -3.684 -3.524 -20.009 1.00 90.06 420 LYS A CA 1
ATOM 3301 C C . LYS A 1 420 ? -5.000 -4.200 -20.332 1.00 90.06 420 LYS A C 1
ATOM 3303 O O . LYS A 1 420 ? -5.596 -4.829 -19.460 1.00 90.06 420 LYS A O 1
ATOM 3308 N N . ASP A 1 421 ? -5.424 -4.082 -21.579 1.00 90.75 421 ASP A N 1
ATOM 3309 C CA . ASP A 1 421 ? -6.594 -4.782 -22.079 1.00 90.75 421 ASP A CA 1
ATOM 3310 C C . ASP A 1 421 ? -6.309 -6.297 -22.181 1.00 90.75 421 ASP A C 1
ATOM 3312 O O . ASP A 1 421 ? -5.288 -6.683 -22.764 1.00 90.75 421 ASP A O 1
ATOM 3316 N N . PRO A 1 422 ? -7.174 -7.186 -21.655 1.00 91.62 422 PRO A N 1
ATOM 3317 C CA . PRO A 1 422 ? -6.987 -8.635 -21.787 1.00 91.62 422 PRO A CA 1
ATOM 3318 C C . PRO A 1 422 ? -6.878 -9.094 -23.253 1.00 91.62 422 PRO A C 1
ATOM 3320 O O . PRO A 1 422 ? -6.124 -10.014 -23.586 1.00 91.62 422 PRO A O 1
ATOM 3323 N N . ASN A 1 423 ? -7.572 -8.397 -24.154 1.00 92.31 423 ASN A N 1
ATOM 3324 C CA . ASN A 1 423 ? -7.616 -8.643 -25.589 1.00 92.31 423 ASN A CA 1
ATOM 3325 C C . ASN A 1 423 ? -6.641 -7.747 -26.376 1.00 92.31 423 ASN A C 1
ATOM 3327 O O . ASN A 1 423 ? -6.722 -7.703 -27.602 1.00 92.31 423 ASN A O 1
ATOM 3331 N N . TYR A 1 424 ? -5.662 -7.103 -25.722 1.00 88.69 424 TYR A N 1
ATOM 3332 C CA . TYR A 1 424 ? -4.634 -6.255 -26.352 1.00 88.69 424 TYR A CA 1
ATOM 3333 C C . TYR A 1 424 ? -3.994 -6.894 -27.597 1.00 88.69 424 TYR A C 1
ATOM 3335 O O . TYR A 1 424 ? -3.836 -6.256 -28.638 1.00 88.69 424 TYR A O 1
ATOM 3343 N N . HIS A 1 425 ? -3.698 -8.193 -27.519 1.00 86.12 425 HIS A N 1
ATOM 3344 C CA . HIS A 1 425 ? -3.125 -8.994 -28.603 1.00 86.12 425 HIS A CA 1
ATOM 3345 C C . HIS A 1 425 ? -3.998 -9.061 -29.878 1.00 86.12 425 HIS A C 1
ATOM 3347 O O . HIS A 1 425 ? -3.483 -9.359 -30.955 1.00 86.12 425 HIS A O 1
ATOM 3353 N N . LEU A 1 426 ? -5.297 -8.757 -29.777 1.00 88.81 426 LEU A N 1
ATOM 3354 C CA . LEU A 1 426 ? -6.249 -8.709 -30.888 1.00 88.81 426 LEU A CA 1
ATOM 3355 C C . LEU A 1 426 ? -6.338 -7.336 -31.565 1.00 88.81 426 LEU A C 1
ATOM 3357 O O . LEU A 1 426 ? -7.024 -7.228 -32.579 1.00 88.81 426 LEU A O 1
ATOM 3361 N N . TYR A 1 427 ? -5.642 -6.298 -31.080 1.00 89.31 427 TYR A N 1
ATOM 3362 C CA . TYR A 1 427 ? -5.811 -4.920 -31.567 1.00 89.31 427 TYR A CA 1
ATOM 3363 C C . TYR A 1 427 ? -5.796 -4.802 -33.102 1.00 89.31 427 TYR A C 1
ATOM 3365 O O . TYR A 1 427 ? -6.635 -4.099 -33.665 1.00 89.31 427 TYR A O 1
ATOM 3373 N N . TYR A 1 428 ? -4.885 -5.482 -33.811 1.00 86.69 428 TYR A N 1
ATOM 3374 C CA . TYR A 1 428 ? -4.824 -5.433 -35.282 1.00 86.69 428 TYR A CA 1
ATOM 3375 C C . TYR A 1 428 ? -5.684 -6.479 -36.012 1.00 86.69 428 TYR A C 1
ATOM 3377 O O . TYR A 1 428 ? -5.895 -6.321 -37.212 1.00 86.69 428 TYR A O 1
ATOM 3385 N N . SER A 1 429 ? -6.162 -7.527 -35.336 1.00 87.38 429 SER A N 1
ATOM 3386 C CA . SER A 1 429 ? -6.855 -8.668 -35.958 1.00 87.38 429 SER A CA 1
ATOM 3387 C C . SER A 1 429 ? -8.362 -8.706 -35.691 1.00 87.38 429 SER A C 1
ATOM 3389 O O . SER A 1 429 ? -9.113 -9.171 -36.545 1.00 87.38 429 SER A O 1
ATOM 3391 N N . ASN A 1 430 ? -8.814 -8.219 -34.534 1.00 88.31 430 ASN A N 1
ATOM 3392 C CA . ASN A 1 430 ? -10.220 -8.131 -34.149 1.00 88.31 430 ASN A CA 1
ATOM 3393 C C . ASN A 1 430 ? -10.404 -7.016 -33.104 1.00 88.31 430 ASN A C 1
ATOM 3395 O O . ASN A 1 430 ? -10.370 -7.264 -31.900 1.00 88.31 430 ASN A O 1
ATOM 3399 N N . PHE A 1 431 ? -10.541 -5.774 -33.576 1.00 87.12 431 PHE A N 1
ATOM 3400 C CA . PHE A 1 431 ? -10.583 -4.598 -32.702 1.00 87.12 431 PHE A CA 1
ATOM 3401 C C . PHE A 1 431 ? -11.833 -4.550 -31.809 1.00 87.12 431 PHE A C 1
ATOM 3403 O O . PHE A 1 431 ? -11.734 -4.159 -30.651 1.00 87.12 431 PHE A O 1
ATOM 3410 N N . ASP A 1 432 ? -12.969 -5.049 -32.300 1.00 89.00 432 ASP A N 1
ATOM 3411 C CA . ASP A 1 432 ? -14.267 -5.034 -31.603 1.00 89.00 432 ASP A CA 1
ATOM 3412 C C . ASP A 1 432 ? -14.308 -5.941 -30.352 1.00 89.00 432 ASP A C 1
ATOM 3414 O O . ASP A 1 432 ? -15.337 -6.062 -29.686 1.00 89.00 432 ASP A O 1
ATOM 3418 N N . ARG A 1 433 ? -13.198 -6.628 -30.044 1.00 92.69 433 ARG A N 1
ATOM 3419 C CA . ARG A 1 433 ? -13.004 -7.442 -28.836 1.00 92.69 433 ARG A CA 1
ATOM 3420 C C . ARG A 1 433 ? -12.311 -6.706 -27.691 1.00 92.69 433 ARG A C 1
ATOM 3422 O O . ARG A 1 433 ? -12.289 -7.256 -26.592 1.00 92.69 433 ARG A O 1
ATOM 3429 N N . LEU A 1 434 ? -11.724 -5.534 -27.924 1.00 90.06 434 LEU A N 1
ATOM 3430 C CA . LEU A 1 434 ? -11.091 -4.757 -26.859 1.00 90.06 434 LEU A CA 1
ATOM 3431 C C . LEU A 1 434 ? -12.163 -4.055 -26.020 1.00 90.06 434 LEU A C 1
ATOM 3433 O O . LEU A 1 434 ? -13.227 -3.687 -26.521 1.00 90.06 434 LEU A O 1
ATOM 3437 N N . GLU A 1 435 ? -11.899 -3.893 -24.730 1.00 90.81 435 GLU A N 1
ATOM 3438 C CA . GLU A 1 435 ? -12.818 -3.221 -23.817 1.00 90.81 435 GLU A CA 1
ATOM 3439 C C . GLU A 1 435 ? -12.739 -1.692 -24.005 1.00 90.81 435 GLU A C 1
ATOM 3441 O O . GLU A 1 435 ? -11.712 -1.172 -24.451 1.00 90.81 435 GLU A O 1
ATOM 3446 N N . PRO A 1 436 ? -13.789 -0.930 -23.648 1.00 88.50 436 PRO A N 1
ATOM 3447 C CA . PRO A 1 436 ? -13.720 0.527 -23.648 1.00 88.50 436 PRO A CA 1
ATOM 3448 C C . PRO A 1 436 ? -12.583 1.055 -22.762 1.00 88.50 436 PRO A C 1
ATOM 3450 O O . PRO A 1 436 ? -12.366 0.564 -21.653 1.00 88.50 436 PRO A O 1
ATOM 3453 N N . LEU A 1 437 ? -11.895 2.081 -23.263 1.00 88.50 437 LEU A N 1
ATOM 3454 C CA . LEU A 1 437 ? -10.879 2.835 -22.528 1.00 88.50 437 LEU A CA 1
ATOM 3455 C C . LEU A 1 437 ? -11.514 3.766 -21.484 1.00 88.50 437 LEU A C 1
ATOM 3457 O O . LEU A 1 437 ? -12.690 4.125 -21.587 1.00 88.50 437 LEU A O 1
ATOM 3461 N N . GLY A 1 438 ? -10.706 4.192 -20.515 1.00 88.94 438 GLY A N 1
ATOM 3462 C CA . GLY A 1 438 ? -11.093 5.112 -19.444 1.00 88.94 438 GLY A CA 1
ATOM 3463 C C . GLY A 1 438 ? -11.316 4.436 -18.092 1.00 88.94 438 GLY A C 1
ATOM 3464 O O . GLY A 1 438 ? -11.992 5.009 -17.242 1.00 88.94 438 GLY A O 1
ATOM 3465 N N . LYS A 1 439 ? -10.787 3.227 -17.878 1.00 92.75 439 LYS A N 1
ATOM 3466 C CA . LYS A 1 439 ? -10.852 2.490 -16.608 1.00 92.75 439 LYS A CA 1
ATOM 3467 C C . LYS A 1 439 ? -10.068 3.227 -15.518 1.00 92.75 439 LYS A C 1
ATOM 3469 O O . LYS A 1 439 ? -8.971 3.729 -15.766 1.00 92.75 439 LYS A O 1
ATOM 3474 N N . ALA A 1 440 ? -10.588 3.222 -14.292 1.00 95.38 440 ALA A N 1
ATOM 3475 C CA . ALA A 1 440 ? -9.890 3.741 -13.117 1.00 95.38 440 ALA A CA 1
ATOM 3476 C C . ALA A 1 440 ? -9.429 2.618 -12.181 1.00 95.38 440 ALA A C 1
ATOM 3478 O O . ALA A 1 440 ? -10.113 1.604 -12.028 1.00 95.38 440 ALA A O 1
ATOM 3479 N N . LYS A 1 441 ? -8.271 2.813 -11.543 1.00 96.31 441 LYS A N 1
ATOM 3480 C CA . LYS A 1 441 ? -7.704 1.910 -10.536 1.00 96.31 441 LYS A CA 1
ATOM 3481 C C . LYS A 1 441 ? -7.267 2.661 -9.288 1.00 96.31 441 LYS A C 1
ATOM 3483 O O . LYS A 1 441 ? -6.677 3.735 -9.386 1.00 96.31 441 LYS A O 1
ATOM 3488 N N . VAL A 1 442 ? -7.502 2.072 -8.123 1.00 96.06 442 VAL A N 1
ATOM 3489 C CA . VAL A 1 442 ? -7.102 2.643 -6.830 1.00 96.06 442 VAL A CA 1
ATOM 3490 C C . VAL A 1 442 ? -5.579 2.623 -6.684 1.00 96.06 442 VAL A C 1
ATOM 3492 O O . VAL A 1 442 ? -4.955 1.568 -6.799 1.00 96.06 442 VAL A O 1
ATOM 3495 N N . ALA A 1 443 ? -4.980 3.781 -6.404 1.00 96.31 443 ALA A N 1
ATOM 3496 C CA . ALA A 1 443 ? -3.556 3.916 -6.098 1.00 96.31 443 ALA A CA 1
ATOM 3497 C C . ALA A 1 443 ? -3.294 3.873 -4.589 1.00 96.31 443 ALA A C 1
ATOM 3499 O O . ALA A 1 443 ? -2.372 3.182 -4.158 1.00 96.31 443 ALA A O 1
ATOM 3500 N N . TYR A 1 444 ? -4.108 4.586 -3.805 1.00 95.38 444 TYR A N 1
ATOM 3501 C CA . TYR A 1 444 ? -3.963 4.712 -2.355 1.00 95.38 444 TYR A CA 1
ATOM 3502 C C . TYR A 1 444 ? -5.321 4.726 -1.657 1.00 95.38 444 TYR A C 1
ATOM 3504 O O . TYR A 1 444 ? -6.285 5.306 -2.162 1.00 95.38 444 TYR A O 1
ATOM 3512 N N . VAL A 1 445 ? -5.356 4.149 -0.459 1.00 93.12 445 VAL A N 1
ATOM 3513 C CA . VAL A 1 445 ? -6.492 4.201 0.467 1.00 93.12 445 VAL A CA 1
ATOM 3514 C C . VAL A 1 445 ? -6.014 4.876 1.750 1.00 93.12 445 VAL A C 1
ATOM 3516 O O . VAL A 1 445 ? -5.025 4.446 2.344 1.00 93.12 445 VAL A O 1
ATOM 3519 N N . LEU A 1 446 ? -6.669 5.966 2.148 1.00 91.12 446 LEU A N 1
ATOM 3520 C CA . LEU A 1 446 ? -6.290 6.777 3.304 1.00 91.12 446 LEU A CA 1
ATOM 3521 C C . LEU A 1 446 ? -7.436 6.756 4.322 1.00 91.12 446 LEU A C 1
ATOM 3523 O O . LEU A 1 446 ? -8.388 7.516 4.198 1.00 91.12 446 LEU A O 1
ATOM 3527 N N . ASP A 1 447 ? -7.351 5.871 5.319 1.00 79.56 447 ASP A N 1
ATOM 3528 C CA . ASP A 1 447 ? -8.416 5.623 6.312 1.00 79.56 447 ASP A CA 1
ATOM 3529 C C . ASP A 1 447 ? -8.532 6.681 7.439 1.00 79.56 447 ASP A C 1
ATOM 3531 O O . ASP A 1 447 ? -9.416 6.577 8.291 1.00 79.56 447 ASP A O 1
ATOM 3535 N N . ASP A 1 448 ? -7.628 7.665 7.517 1.00 69.94 448 ASP A N 1
ATOM 3536 C CA . ASP A 1 448 ? -7.516 8.554 8.685 1.00 69.94 448 ASP A CA 1
ATOM 3537 C C . ASP A 1 448 ? -8.500 9.739 8.631 1.00 69.94 448 ASP A C 1
ATOM 3539 O O . ASP A 1 448 ? -8.489 10.556 7.715 1.00 69.94 448 ASP A O 1
ATOM 3543 N N . VAL A 1 449 ? -9.352 9.847 9.653 1.00 58.78 449 VAL A N 1
ATOM 3544 C CA . VAL A 1 449 ? -10.488 10.786 9.741 1.00 58.78 449 VAL A CA 1
ATOM 3545 C C . VAL A 1 449 ? -10.112 12.218 10.175 1.00 58.78 449 VAL A C 1
ATOM 3547 O O . VAL A 1 449 ? -10.976 12.969 10.629 1.00 58.78 449 VAL A O 1
ATOM 3550 N N . SER A 1 450 ? -8.842 12.616 10.063 1.00 67.19 450 SER A N 1
ATOM 3551 C CA . SER A 1 450 ? -8.356 13.964 10.402 1.00 67.19 450 SER A CA 1
ATOM 3552 C C . SER A 1 450 ? -7.941 14.757 9.157 1.00 67.19 450 SER A C 1
ATOM 3554 O O . SER A 1 450 ? -7.454 14.171 8.196 1.00 67.19 450 SER A O 1
ATOM 3556 N N . THR A 1 451 ? -8.122 16.085 9.157 1.00 81.38 451 THR A N 1
ATOM 3557 C CA . THR A 1 451 ? -7.628 16.939 8.060 1.00 81.38 451 THR A CA 1
ATOM 3558 C C . THR A 1 451 ? -6.105 16.859 7.986 1.00 81.38 451 THR A C 1
ATOM 3560 O O . THR A 1 451 ? -5.424 17.178 8.966 1.00 81.38 451 THR A O 1
ATOM 3563 N N . ARG A 1 452 ? -5.566 16.423 6.843 1.00 87.75 452 ARG A N 1
ATOM 3564 C CA . ARG A 1 452 ? -4.128 16.236 6.620 1.00 87.75 452 ARG A CA 1
ATOM 3565 C C . ARG A 1 452 ? -3.690 16.693 5.239 1.00 87.75 452 ARG A C 1
ATOM 3567 O O . ARG A 1 452 ? -4.337 16.401 4.239 1.00 87.75 452 ARG A O 1
ATOM 3574 N N . SER A 1 453 ? -2.524 17.326 5.222 1.00 92.56 453 SER A N 1
ATOM 3575 C CA . SER A 1 453 ? -1.789 17.650 4.009 1.00 92.56 453 SER A CA 1
ATOM 3576 C C . SER A 1 453 ? -0.998 16.427 3.544 1.00 92.56 453 SER A C 1
ATOM 3578 O O . SER A 1 453 ? -0.203 15.872 4.308 1.00 92.56 453 SER A O 1
ATOM 3580 N N . HIS A 1 454 ? -1.218 16.013 2.302 1.00 93.62 454 HIS A N 1
ATOM 3581 C CA . HIS A 1 454 ? -0.466 14.969 1.611 1.00 93.62 454 HIS A CA 1
ATOM 3582 C C . HIS A 1 454 ? 0.185 15.534 0.351 1.00 93.62 454 HIS A C 1
ATOM 3584 O O . HIS A 1 454 ? -0.381 16.405 -0.305 1.00 93.62 454 HIS A O 1
ATOM 3590 N N . THR A 1 455 ? 1.341 15.006 -0.046 1.00 95.38 455 THR A N 1
ATOM 3591 C CA . THR A 1 455 ? 2.020 15.450 -1.276 1.00 95.38 455 THR A CA 1
ATOM 3592 C C . THR A 1 455 ? 2.004 14.336 -2.311 1.00 95.38 455 THR A C 1
ATOM 3594 O O . THR A 1 455 ? 2.721 13.346 -2.168 1.00 95.38 455 THR A O 1
ATOM 3597 N N . LEU A 1 456 ? 1.204 14.500 -3.366 1.00 96.62 456 LEU A N 1
ATOM 3598 C CA . LEU A 1 456 ? 1.143 13.578 -4.498 1.00 96.62 456 LEU A CA 1
ATOM 3599 C C . LEU A 1 456 ? 2.040 14.081 -5.635 1.00 96.62 456 LEU A C 1
ATOM 3601 O O . LEU A 1 456 ? 1.733 15.083 -6.281 1.00 96.62 456 LEU A O 1
ATOM 3605 N N . THR A 1 457 ? 3.125 13.363 -5.913 1.00 94.62 457 THR A N 1
ATOM 3606 C CA . THR A 1 457 ? 3.961 13.582 -7.097 1.00 94.62 457 THR A CA 1
ATOM 3607 C C . THR A 1 457 ? 3.503 12.677 -8.242 1.00 94.62 457 THR A C 1
ATOM 3609 O O . THR A 1 457 ? 3.441 11.453 -8.099 1.00 94.62 457 THR A O 1
ATOM 3612 N N . VAL A 1 458 ? 3.228 13.277 -9.398 1.00 92.81 458 VAL A N 1
ATOM 3613 C CA . VAL A 1 458 ? 2.915 12.605 -10.662 1.00 92.81 458 VAL A CA 1
ATOM 3614 C C . VAL A 1 458 ? 3.947 13.023 -11.704 1.00 92.81 458 VAL A C 1
ATOM 3616 O O . VAL A 1 458 ? 4.324 14.191 -11.798 1.00 92.81 458 VAL A O 1
ATOM 3619 N N . MET A 1 459 ? 4.406 12.068 -12.505 1.00 90.44 459 MET A N 1
ATOM 3620 C CA . MET A 1 459 ? 5.292 12.339 -13.630 1.00 90.44 459 MET A CA 1
ATOM 3621 C C . MET A 1 459 ? 4.920 11.437 -14.794 1.00 90.44 459 MET A C 1
ATOM 3623 O O . MET A 1 459 ? 4.770 10.229 -14.626 1.00 90.44 459 MET A O 1
ATOM 3627 N N . LEU A 1 460 ? 4.802 12.031 -15.978 1.00 85.44 460 LEU A N 1
ATOM 3628 C CA . LEU A 1 460 ? 4.472 11.312 -17.199 1.00 85.44 460 LEU A CA 1
ATOM 3629 C C . LEU A 1 460 ? 5.752 10.748 -17.839 1.00 85.44 460 LEU A C 1
ATOM 3631 O O . LEU A 1 460 ? 6.632 11.527 -18.230 1.00 85.44 460 LEU A O 1
ATOM 3635 N N . PRO A 1 461 ? 5.887 9.415 -17.956 1.00 80.44 461 PRO A N 1
ATOM 3636 C CA . PRO A 1 461 ? 6.999 8.811 -18.675 1.00 80.44 461 PRO A CA 1
ATOM 3637 C C . PRO A 1 461 ? 6.895 9.045 -20.188 1.00 80.44 461 PRO A C 1
ATOM 3639 O O . PRO A 1 461 ? 5.788 9.246 -20.703 1.00 80.44 461 PRO A O 1
ATOM 3642 N N . PRO A 1 462 ? 8.019 8.946 -20.925 1.00 77.00 462 PRO A N 1
ATOM 3643 C CA . PRO A 1 462 ? 8.000 8.875 -22.383 1.00 77.00 462 PRO A CA 1
ATOM 3644 C C . PRO A 1 462 ? 7.006 7.822 -22.888 1.00 77.00 462 PRO A C 1
ATOM 3646 O O . PRO A 1 462 ? 6.811 6.787 -22.251 1.00 77.00 462 PRO A O 1
ATOM 3649 N N . ASN A 1 463 ? 6.390 8.100 -24.037 1.00 74.56 463 ASN A N 1
ATOM 3650 C CA . ASN A 1 463 ? 5.393 7.242 -24.691 1.00 74.56 463 ASN A CA 1
ATOM 3651 C C . ASN A 1 463 ? 4.127 6.979 -23.842 1.00 74.56 463 ASN A C 1
ATOM 3653 O O . ASN A 1 463 ? 3.459 5.958 -23.986 1.00 74.56 463 ASN A O 1
ATOM 3657 N N . SER A 1 464 ? 3.752 7.951 -23.001 1.00 75.75 464 SER A N 1
ATOM 3658 C CA . SER A 1 464 ? 2.455 7.993 -22.309 1.00 75.75 464 SER A CA 1
ATOM 3659 C C . SER A 1 464 ? 1.429 8.822 -23.084 1.00 75.75 464 SER A C 1
ATOM 3661 O O . SER A 1 464 ? 1.708 9.942 -23.517 1.00 75.75 464 SER A O 1
ATOM 3663 N N . TYR A 1 465 ? 0.213 8.294 -23.218 1.00 76.06 465 TYR A N 1
ATOM 3664 C CA . TYR A 1 465 ? -0.866 8.895 -24.003 1.00 76.06 465 TYR A CA 1
ATOM 3665 C C . TYR A 1 465 ? -2.004 9.312 -23.073 1.00 76.06 465 TYR A C 1
ATOM 3667 O O . TYR A 1 465 ? -2.492 8.470 -22.337 1.00 76.06 465 TYR A O 1
ATOM 3675 N N . GLY A 1 466 ? -2.409 10.582 -23.095 1.00 76.44 466 GLY A N 1
ATOM 3676 C CA . GLY A 1 466 ? -3.342 11.170 -22.123 1.00 76.44 466 GLY A CA 1
ATOM 3677 C C . GLY A 1 466 ? -4.504 11.925 -22.779 1.00 76.44 466 GLY A C 1
ATOM 3678 O O . GLY A 1 466 ? -4.641 11.867 -24.006 1.00 76.44 466 GLY A O 1
ATOM 3679 N N . PRO A 1 467 ? -5.297 12.680 -21.995 1.00 82.38 467 PRO A N 1
ATOM 3680 C CA . PRO A 1 467 ? -5.082 13.031 -20.585 1.00 82.38 467 PRO A CA 1
ATOM 3681 C C . PRO A 1 467 ? -5.268 11.860 -19.612 1.00 82.38 467 PRO A C 1
ATOM 3683 O O . PRO A 1 467 ? -5.903 10.868 -19.946 1.00 82.38 467 PRO A O 1
ATOM 3686 N N . PHE A 1 468 ? -4.732 12.003 -18.402 1.00 87.31 468 PHE A N 1
ATOM 3687 C CA . PHE A 1 468 ? -4.949 11.095 -17.272 1.00 87.31 468 PHE A CA 1
ATOM 3688 C C . PHE A 1 468 ? -5.645 11.848 -16.138 1.00 87.31 468 PHE A C 1
ATOM 3690 O O . PHE A 1 468 ? -5.344 13.022 -15.912 1.00 87.31 468 PHE A O 1
ATOM 3697 N N . ASN A 1 469 ? -6.521 11.182 -15.384 1.00 92.12 469 ASN A N 1
ATOM 3698 C CA . ASN A 1 469 ? -7.146 11.782 -14.201 1.00 92.12 469 ASN A CA 1
ATOM 3699 C C . ASN A 1 469 ? -6.576 11.177 -12.919 1.00 92.12 469 ASN A C 1
ATOM 3701 O O . ASN A 1 469 ? -6.584 9.959 -12.749 1.00 92.12 469 ASN A O 1
ATOM 3705 N N . VAL A 1 470 ? -6.154 12.031 -11.988 1.00 96.88 470 VAL A N 1
ATOM 3706 C CA . VAL A 1 470 ? -6.106 11.681 -10.565 1.00 96.88 470 VAL A CA 1
ATOM 3707 C C . VAL A 1 470 ? -7.509 11.908 -10.013 1.00 96.88 470 VAL A C 1
ATOM 3709 O O . VAL A 1 470 ? -8.023 13.023 -10.073 1.00 96.88 470 VAL A O 1
ATOM 3712 N N . LEU A 1 471 ? -8.135 10.859 -9.502 1.00 97.88 471 LEU A N 1
ATOM 3713 C CA . LEU A 1 471 ? -9.455 10.895 -8.887 1.00 97.88 471 LEU A CA 1
ATOM 3714 C C . LEU A 1 471 ? -9.301 10.946 -7.366 1.00 97.88 471 LEU A C 1
ATOM 3716 O O . LEU A 1 471 ? -8.548 10.153 -6.798 1.00 97.88 471 LEU A O 1
ATOM 3720 N N . LEU A 1 472 ? -10.036 11.852 -6.727 1.00 97.25 472 LEU A N 1
ATOM 3721 C CA . LEU A 1 472 ? -10.219 11.911 -5.279 1.00 97.25 472 LEU A CA 1
ATOM 3722 C C . LEU A 1 472 ? -11.664 11.504 -4.992 1.00 97.25 472 LEU A C 1
ATOM 3724 O O . LEU A 1 472 ? -12.595 12.097 -5.540 1.00 97.25 472 LEU A O 1
ATOM 3728 N N . LEU A 1 473 ? -11.842 10.445 -4.210 1.00 95.12 473 LEU A N 1
ATOM 3729 C CA . LEU A 1 473 ? -13.134 9.802 -3.982 1.00 95.12 473 LEU A CA 1
ATOM 3730 C C . LEU A 1 473 ? -13.351 9.564 -2.478 1.00 95.12 473 LEU A C 1
ATOM 3732 O O . LEU A 1 473 ? -12.372 9.318 -1.762 1.00 95.12 473 LEU A O 1
ATOM 3736 N N . PRO A 1 474 ? -14.605 9.549 -1.991 1.00 92.06 474 PRO A N 1
ATOM 3737 C CA . PRO A 1 474 ? -14.915 9.036 -0.660 1.00 92.06 474 PRO A CA 1
ATOM 3738 C C . PRO A 1 474 ? -14.568 7.541 -0.561 1.00 92.06 474 PRO A C 1
ATOM 3740 O O . PRO A 1 474 ? -14.560 6.826 -1.567 1.00 92.06 474 PRO A O 1
ATOM 3743 N N . LEU A 1 475 ? -14.311 7.037 0.648 1.00 87.75 475 LEU A N 1
ATOM 3744 C CA . LEU A 1 475 ? -14.036 5.612 0.869 1.00 87.75 475 LEU A CA 1
ATOM 3745 C C . LEU A 1 475 ? -15.282 4.732 0.663 1.00 87.75 475 LEU A C 1
ATOM 3747 O O . LEU A 1 475 ? -15.142 3.573 0.272 1.00 87.75 475 LEU A O 1
ATOM 3751 N N . SER A 1 476 ? -16.483 5.275 0.886 1.00 80.19 476 SER A N 1
ATOM 3752 C CA . SER A 1 476 ? -17.764 4.633 0.567 1.00 80.19 476 SER A CA 1
ATOM 3753 C C . SER A 1 476 ? -18.795 5.635 0.031 1.00 80.19 476 SER A C 1
ATOM 3755 O O . SER A 1 476 ? -18.749 6.824 0.337 1.00 80.19 476 SER A O 1
ATOM 3757 N N . GLU A 1 477 ? -19.752 5.163 -0.777 1.00 68.94 477 GLU A N 1
ATOM 3758 C CA . GLU A 1 477 ? -20.765 6.020 -1.429 1.00 68.94 477 GLU A CA 1
ATOM 3759 C C . GLU A 1 477 ? -21.684 6.759 -0.440 1.00 68.94 477 GLU A C 1
ATOM 3761 O O . GLU A 1 477 ? -22.238 7.801 -0.779 1.00 68.94 477 GLU A O 1
ATOM 3766 N N . ASN A 1 478 ? -21.832 6.239 0.784 1.00 71.69 478 ASN A N 1
ATOM 3767 C CA . ASN A 1 478 ? -22.654 6.823 1.849 1.00 71.69 478 ASN A CA 1
ATOM 3768 C C . ASN A 1 478 ? -21.806 7.384 3.004 1.00 71.69 478 ASN A C 1
ATOM 3770 O O . ASN A 1 478 ? -22.296 7.500 4.128 1.00 71.69 478 ASN A O 1
ATOM 3774 N N . GLN A 1 479 ? -20.540 7.723 2.749 1.00 79.44 479 GLN A N 1
ATOM 3775 C CA . GLN A 1 479 ? -19.625 8.251 3.756 1.00 79.44 479 GLN A CA 1
ATOM 3776 C C . GLN A 1 479 ? -20.141 9.571 4.357 1.00 79.44 479 GLN A C 1
ATOM 3778 O O . GLN A 1 479 ? -20.132 10.620 3.718 1.00 79.44 479 GLN A O 1
ATOM 3783 N N . GLN A 1 480 ? -20.563 9.527 5.623 1.00 77.00 480 GLN A N 1
ATOM 3784 C CA . GLN A 1 480 ? -21.060 10.689 6.365 1.00 77.00 480 GLN A CA 1
ATOM 3785 C C . GLN A 1 480 ? -20.009 11.228 7.336 1.00 77.00 480 GLN A C 1
ATOM 3787 O O . GLN A 1 480 ? -19.253 10.464 7.942 1.00 77.00 480 GLN A O 1
ATOM 3792 N N . ARG A 1 481 ? -19.987 12.555 7.519 1.00 82.50 481 ARG A N 1
ATOM 3793 C CA . ARG A 1 481 ? -19.098 13.213 8.484 1.00 82.50 481 ARG A CA 1
ATOM 3794 C C . ARG A 1 481 ? -19.391 12.679 9.897 1.00 82.50 481 ARG A C 1
ATOM 3796 O O . ARG A 1 481 ? -20.548 12.737 10.317 1.00 82.50 481 ARG A O 1
ATOM 3803 N N . PRO A 1 482 ? -18.383 12.196 10.653 1.00 73.12 482 PRO A N 1
ATOM 3804 C CA . PRO A 1 482 ? -18.573 11.745 12.024 1.00 73.12 482 PRO A CA 1
ATOM 3805 C C . PRO A 1 482 ? -19.269 12.809 12.871 1.00 73.12 482 PRO A C 1
ATOM 3807 O O . PRO A 1 482 ? -18.868 13.975 12.898 1.00 73.12 482 PRO A O 1
ATOM 3810 N N . VAL A 1 483 ? -20.324 12.393 13.565 1.00 72.50 483 VAL A N 1
ATOM 3811 C CA . VAL A 1 483 ? -21.160 13.290 14.357 1.00 72.50 483 VAL A CA 1
ATOM 3812 C C . VAL A 1 483 ? -20.437 13.630 15.663 1.00 72.50 483 VAL A C 1
ATOM 3814 O O . VAL A 1 483 ? -20.483 12.879 16.636 1.00 72.50 483 VAL A O 1
ATOM 3817 N N . SER A 1 484 ? -19.727 14.758 15.664 1.00 72.38 484 SER A N 1
ATOM 3818 C CA . SER A 1 484 ? -18.964 15.244 16.818 1.00 72.38 484 SER A CA 1
ATOM 3819 C C . SER A 1 484 ? -19.861 15.634 17.994 1.00 72.38 484 SER A C 1
ATOM 3821 O O . SER A 1 484 ? -20.861 16.335 17.831 1.00 72.38 484 SER A O 1
ATOM 3823 N N . ILE A 1 485 ? -19.446 15.242 19.199 1.00 79.50 485 ILE A N 1
ATOM 3824 C CA . ILE A 1 485 ? -20.122 15.578 20.455 1.00 79.50 485 ILE A CA 1
ATOM 3825 C C . ILE A 1 485 ? -19.973 17.083 20.732 1.00 79.50 485 ILE A C 1
ATOM 3827 O O . ILE A 1 485 ? -18.883 17.565 21.043 1.00 79.50 485 ILE A O 1
ATOM 3831 N N . SER A 1 486 ? -21.078 17.825 20.647 1.00 81.00 486 SER A N 1
ATOM 3832 C CA . SER A 1 486 ? -21.155 19.256 20.975 1.00 81.00 486 SER A CA 1
ATOM 3833 C C . SER A 1 486 ? -21.535 19.518 22.436 1.00 81.00 486 SER A C 1
ATOM 3835 O O . SER A 1 486 ? -21.216 20.577 22.975 1.00 81.00 486 SER A O 1
ATOM 3837 N N . SER A 1 487 ? -22.173 18.552 23.105 1.00 84.56 487 SER A N 1
ATOM 3838 C CA . SER A 1 487 ? -22.433 18.588 24.548 1.00 84.56 487 SER A CA 1
ATOM 3839 C C . SER A 1 487 ? -22.362 17.190 25.156 1.00 84.56 487 SER A C 1
ATOM 3841 O O . SER A 1 487 ? -22.783 16.223 24.526 1.00 84.56 487 SER A O 1
ATOM 3843 N N . PHE A 1 488 ? -21.825 17.095 26.371 1.00 90.69 488 PHE A N 1
ATOM 3844 C CA . PHE A 1 488 ? -21.615 15.846 27.104 1.00 90.69 488 PHE A CA 1
ATOM 3845 C C . PHE A 1 488 ? -21.841 16.125 28.591 1.00 90.69 488 PHE A C 1
ATOM 3847 O O . PHE A 1 488 ? -20.921 16.551 29.291 1.00 90.69 488 PHE A O 1
ATOM 3854 N N . ASN A 1 489 ? -23.075 15.949 29.057 1.00 91.62 489 ASN A N 1
ATOM 3855 C CA . ASN A 1 489 ? -23.483 16.315 30.412 1.00 91.62 489 ASN A CA 1
ATOM 3856 C C . ASN A 1 489 ? -23.983 15.096 31.174 1.00 91.62 489 ASN A C 1
ATOM 3858 O O . ASN A 1 489 ? -24.793 14.330 30.661 1.00 91.62 489 ASN A O 1
ATOM 3862 N N . VAL A 1 490 ? -23.538 14.931 32.417 1.00 91.69 490 VAL A N 1
ATOM 3863 C CA . VAL A 1 490 ? -24.188 13.997 33.336 1.00 91.69 490 VAL A CA 1
ATOM 3864 C C . VAL A 1 490 ? -25.482 14.611 33.865 1.00 91.69 490 VAL A C 1
ATOM 3866 O O . VAL A 1 490 ? -25.507 15.779 34.243 1.00 91.69 490 VAL A O 1
ATOM 3869 N N . VAL A 1 491 ? -26.556 13.823 33.873 1.00 89.44 491 VAL A N 1
ATOM 3870 C CA . VAL A 1 491 ? -27.883 14.243 34.328 1.00 89.44 491 VAL A CA 1
ATOM 3871 C C . VAL A 1 491 ? -28.473 13.172 35.258 1.00 89.44 491 VAL A C 1
ATOM 3873 O O . VAL A 1 491 ? -28.492 11.993 34.885 1.00 89.44 491 VAL A O 1
ATOM 3876 N N . PRO A 1 492 ? -28.987 13.549 36.444 1.00 89.00 492 PRO A N 1
ATOM 3877 C CA . PRO A 1 492 ? -28.872 14.875 37.067 1.00 89.00 492 PRO A CA 1
ATOM 3878 C C . PRO A 1 492 ? -27.422 15.218 37.467 1.00 89.00 492 PRO A C 1
ATOM 3880 O O . PRO A 1 492 ? -26.622 14.337 37.773 1.00 89.00 492 PRO A O 1
ATOM 3883 N N . ASP A 1 493 ? -27.090 16.507 37.487 1.00 86.44 493 ASP A N 1
ATOM 3884 C CA . ASP A 1 493 ? -25.791 17.044 37.921 1.00 86.44 493 ASP A CA 1
ATOM 3885 C C . ASP A 1 493 ? -25.680 17.185 39.454 1.00 86.44 493 ASP A C 1
ATOM 3887 O O . ASP A 1 493 ? -24.576 17.264 39.998 1.00 86.44 493 ASP A O 1
ATOM 3891 N N . GLN A 1 494 ? -26.809 17.145 40.167 1.00 88.56 494 GLN A N 1
ATOM 3892 C CA . GLN A 1 494 ? -26.879 17.044 41.626 1.00 88.56 494 GLN A CA 1
ATOM 3893 C C . GLN A 1 494 ? -27.847 15.939 42.073 1.00 88.56 494 GLN A C 1
ATOM 3895 O O . GLN A 1 494 ? -28.981 15.852 41.603 1.00 88.56 494 GLN A O 1
ATOM 3900 N N . VAL A 1 495 ? -27.416 15.110 43.028 1.00 87.75 495 VAL A N 1
ATOM 3901 C CA . VAL A 1 495 ? -28.200 14.009 43.606 1.00 87.75 495 VAL A CA 1
ATOM 3902 C C . VAL A 1 495 ? -28.201 14.090 45.131 1.00 87.75 495 VAL A C 1
ATOM 3904 O O . VAL A 1 495 ? -27.154 14.167 45.766 1.00 87.75 495 VAL A O 1
ATOM 3907 N N . SER A 1 496 ? -29.385 13.997 45.737 1.00 82.12 496 SER A N 1
ATOM 3908 C CA . SER A 1 496 ? -29.545 13.785 47.180 1.00 82.12 496 SER A CA 1
ATOM 3909 C C . SER A 1 496 ? -30.107 12.393 47.447 1.00 82.12 496 SER A C 1
ATOM 3911 O O . SER A 1 496 ? -31.221 12.083 47.032 1.00 82.12 496 SER A O 1
ATOM 3913 N N . LEU A 1 497 ? -29.341 11.577 48.163 1.00 80.69 497 LEU A N 1
ATOM 3914 C CA . LEU A 1 497 ? -29.716 10.247 48.630 1.00 80.69 497 LEU A CA 1
ATOM 3915 C C . LEU A 1 497 ? -30.091 10.295 50.118 1.00 80.69 497 LEU A C 1
ATOM 3917 O O . LEU A 1 497 ? -29.727 11.217 50.860 1.00 80.69 497 LEU A O 1
ATOM 3921 N N . LEU A 1 498 ? -30.808 9.275 50.575 1.00 67.25 498 LEU A N 1
ATOM 3922 C CA . LEU 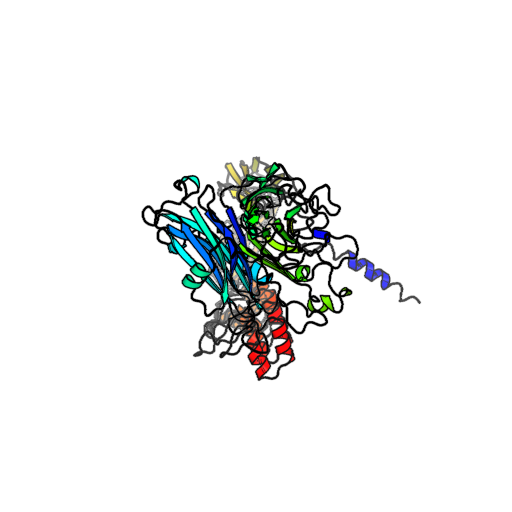A 1 498 ? -31.084 9.044 51.989 1.00 67.25 498 LEU A CA 1
ATOM 3923 C C . LEU A 1 498 ? -30.501 7.681 52.368 1.00 67.25 498 LEU A C 1
ATOM 3925 O O . LEU A 1 498 ? -30.857 6.672 51.765 1.00 67.25 498 LEU A O 1
ATOM 3929 N N . LEU A 1 499 ? -29.616 7.659 53.367 1.00 64.62 499 LEU A N 1
ATOM 3930 C CA . LEU A 1 499 ? -29.457 6.459 54.180 1.00 64.62 499 LEU A CA 1
ATOM 3931 C C . LEU A 1 499 ? -30.673 6.353 55.110 1.00 64.62 499 LEU A C 1
ATOM 3933 O O . LEU A 1 499 ? -31.576 7.195 55.102 1.00 64.62 499 LEU A O 1
ATOM 3937 N N . ASP A 1 500 ? -30.688 5.337 55.949 1.00 55.00 500 ASP A N 1
ATOM 3938 C CA . ASP A 1 500 ? -31.595 5.240 57.076 1.00 55.00 500 ASP A CA 1
ATOM 3939 C C . ASP A 1 500 ? -30.810 4.833 58.343 1.00 55.00 500 ASP A C 1
ATOM 3941 O O . ASP A 1 500 ? -29.575 4.821 58.335 1.00 55.00 500 ASP A O 1
ATOM 3945 N N . GLY A 1 501 ? -31.479 4.662 59.487 1.00 50.59 501 GLY A N 1
ATOM 3946 C CA . GLY A 1 501 ? -30.895 4.729 60.842 1.00 50.59 501 GLY A CA 1
ATOM 3947 C C . GLY A 1 501 ? -29.733 3.775 61.174 1.00 50.59 501 GLY A C 1
ATOM 3948 O O . GLY A 1 501 ? -29.136 3.898 62.243 1.00 50.59 501 GLY A O 1
ATOM 3949 N N . VAL A 1 502 ? -29.391 2.851 60.273 1.00 47.28 502 VAL A N 1
ATOM 3950 C CA . VAL A 1 502 ? -28.320 1.847 60.415 1.00 47.28 502 VAL A CA 1
ATOM 3951 C C . VAL A 1 502 ? -27.126 2.115 59.475 1.00 47.28 502 VAL A C 1
ATOM 3953 O O . VAL A 1 502 ? -26.181 1.332 59.431 1.00 47.28 502 VAL A O 1
ATOM 3956 N N . GLY A 1 503 ? -27.131 3.208 58.702 1.00 48.81 503 GLY A N 1
ATOM 3957 C CA . GLY A 1 503 ? -26.025 3.560 57.796 1.00 48.81 503 GLY A CA 1
ATOM 3958 C C . GLY A 1 503 ? -25.926 2.690 56.537 1.00 48.81 503 GLY A C 1
ATOM 3959 O O . GLY A 1 503 ? -24.984 2.831 55.766 1.00 48.81 503 GLY A O 1
ATOM 3960 N N . ARG A 1 504 ? -26.918 1.829 56.297 1.00 48.03 504 ARG A N 1
ATOM 3961 C CA . ARG A 1 504 ? -27.329 1.437 54.943 1.00 48.03 504 ARG A CA 1
ATOM 3962 C C . ARG A 1 504 ? -28.456 2.366 54.517 1.00 48.03 504 ARG A C 1
ATOM 3964 O O . ARG A 1 504 ? -29.034 3.043 55.364 1.00 48.03 504 ARG A O 1
ATOM 3971 N N . GLY A 1 505 ? -28.701 2.449 53.217 1.00 44.22 505 GLY A N 1
ATOM 3972 C CA . GLY A 1 505 ? -29.763 3.283 52.687 1.00 44.22 505 GLY A CA 1
ATOM 3973 C C . GLY A 1 505 ? -30.788 2.474 51.946 1.00 44.22 505 GLY A C 1
ATOM 3974 O O . GLY A 1 505 ? -30.435 1.666 51.086 1.00 44.22 505 GLY A O 1
ATOM 3975 N N . GLN A 1 506 ? -32.045 2.776 52.247 1.00 41.88 506 GLN A N 1
ATOM 3976 C CA . GLN A 1 506 ? -33.180 2.565 51.370 1.00 41.88 506 GLN A CA 1
ATOM 3977 C C . GLN A 1 506 ? -32.748 2.854 49.922 1.00 41.88 506 GLN A C 1
ATOM 3979 O O . GLN A 1 506 ? -32.315 3.969 49.611 1.00 41.88 506 GLN A O 1
ATOM 3984 N N . GLN A 1 507 ? -32.816 1.842 49.048 1.00 49.34 507 GLN A N 1
ATOM 3985 C CA . GLN A 1 507 ? -32.360 1.933 47.657 1.00 49.34 507 GLN A CA 1
ATOM 3986 C C . GLN A 1 507 ? -33.257 2.871 46.835 1.00 49.34 507 GLN A C 1
ATOM 3988 O O . GLN A 1 507 ? -34.035 2.465 45.973 1.00 49.34 507 GLN A O 1
ATOM 3993 N N . THR A 1 508 ? -33.071 4.172 47.030 1.00 47.25 508 THR A N 1
ATOM 3994 C CA . THR A 1 508 ? -33.349 5.174 46.006 1.00 47.25 508 THR A CA 1
ATOM 3995 C C . THR A 1 508 ? -32.295 5.000 44.916 1.00 47.25 508 THR A C 1
ATOM 3997 O O . THR A 1 508 ? -31.274 5.676 44.895 1.00 47.25 508 THR A O 1
ATOM 4000 N N . SER A 1 509 ? -32.527 4.017 44.037 1.00 50.91 509 SER A N 1
ATOM 4001 C CA . SER A 1 509 ? -31.718 3.723 42.849 1.00 50.91 509 SER A CA 1
ATOM 4002 C C . SER A 1 509 ? -31.704 4.938 41.920 1.00 50.91 509 SER A C 1
ATOM 4004 O O . SER A 1 509 ? -32.479 5.024 40.966 1.00 50.91 509 SER A O 1
ATOM 4006 N N . THR A 1 510 ? -30.844 5.911 42.206 1.00 71.06 510 THR A N 1
ATOM 4007 C CA . THR A 1 510 ? -30.661 7.089 41.367 1.00 71.06 510 THR A CA 1
ATOM 4008 C C . THR A 1 510 ? -29.600 6.783 40.327 1.00 71.06 510 THR A C 1
ATOM 4010 O O . THR A 1 510 ? -28.406 6.718 40.620 1.00 71.06 510 THR A O 1
ATOM 4013 N N . LYS A 1 511 ? -30.064 6.584 39.095 1.00 87.12 511 LYS A N 1
ATOM 4014 C CA . LYS A 1 511 ? -29.214 6.364 37.934 1.00 87.12 511 LYS A CA 1
ATOM 4015 C C . LYS A 1 511 ? -28.795 7.703 37.337 1.00 87.12 511 LYS A C 1
ATOM 4017 O O . LYS A 1 511 ? -29.648 8.468 36.889 1.00 87.12 511 LYS A O 1
ATOM 4022 N N . LEU A 1 512 ? -27.493 7.954 37.279 1.00 89.69 512 LEU A N 1
ATOM 4023 C CA . LEU A 1 512 ? -26.938 9.003 36.437 1.00 89.69 512 LEU A CA 1
ATOM 4024 C C . LEU A 1 512 ? -26.975 8.546 34.977 1.00 89.69 512 LEU A C 1
ATOM 4026 O O . LEU A 1 512 ? -26.621 7.414 34.648 1.00 89.69 512 LEU A O 1
ATOM 4030 N N . SER A 1 513 ? -27.407 9.437 34.097 1.00 89.12 513 SER A N 1
ATOM 4031 C CA . SER A 1 513 ? -27.360 9.260 32.645 1.00 89.12 513 SER A CA 1
ATOM 4032 C C . SER A 1 513 ? -26.397 10.276 32.037 1.00 89.12 513 SER A C 1
ATOM 4034 O O . SER A 1 513 ? -26.061 11.268 32.680 1.00 89.12 513 SER A O 1
ATOM 4036 N N . VAL A 1 514 ? -25.953 10.046 30.801 1.00 90.06 514 VAL A N 1
ATOM 4037 C CA . VAL A 1 514 ? -25.221 11.063 30.032 1.00 90.06 514 VAL A CA 1
ATOM 4038 C C . VAL A 1 514 ? -26.122 11.565 28.916 1.00 90.06 514 VAL A C 1
ATOM 4040 O O . VAL A 1 514 ? -26.543 10.789 28.060 1.00 90.06 514 VAL A O 1
ATOM 4043 N N . GLU A 1 515 ? -26.404 12.860 28.919 1.00 89.31 515 GLU A N 1
ATOM 4044 C CA . GLU A 1 515 ? -26.976 13.547 27.772 1.00 89.31 515 GLU A CA 1
ATOM 4045 C C . GLU A 1 515 ? -25.850 13.939 26.818 1.00 89.31 515 GLU A C 1
ATOM 4047 O O . GLU A 1 515 ? -24.945 14.709 27.156 1.00 89.31 515 GLU A O 1
ATOM 4052 N N . ILE A 1 516 ? -25.911 13.367 25.619 1.00 87.44 516 ILE A N 1
ATOM 4053 C CA . ILE A 1 516 ? -24.966 13.603 24.533 1.00 87.44 516 ILE A CA 1
ATOM 4054 C C . ILE A 1 516 ? -25.720 14.334 23.431 1.00 87.44 516 ILE A C 1
ATOM 4056 O O . ILE A 1 516 ? -26.797 13.899 23.018 1.00 87.44 516 ILE A O 1
ATOM 4060 N N . MET A 1 517 ? -25.164 15.457 22.980 1.00 83.44 517 MET A N 1
ATOM 4061 C CA . MET A 1 517 ? -25.712 16.232 21.872 1.00 83.44 517 MET A CA 1
ATOM 4062 C C . MET A 1 517 ? -24.726 16.273 20.699 1.00 83.44 517 MET A C 1
ATOM 4064 O O . MET A 1 517 ? -23.539 16.521 20.926 1.00 83.44 517 MET A O 1
ATOM 4068 N N . PRO A 1 518 ? -25.208 16.106 19.455 1.00 83.81 518 PRO A N 1
ATOM 4069 C CA . PRO A 1 518 ? -26.546 15.601 19.109 1.00 83.81 518 PRO A CA 1
ATOM 4070 C C . PRO A 1 518 ? -26.698 14.115 19.520 1.00 83.81 518 PRO A C 1
ATOM 4072 O O . PRO A 1 518 ? -25.704 13.444 19.793 1.00 83.81 518 PRO A O 1
ATOM 4075 N N . LYS A 1 519 ? -27.932 13.600 19.608 1.00 77.12 519 LYS A N 1
ATOM 4076 C CA . LYS A 1 519 ? -28.218 12.261 20.179 1.00 77.12 519 LYS A CA 1
ATOM 4077 C C . LYS A 1 519 ? -27.655 11.105 19.351 1.00 77.12 519 LYS A C 1
ATOM 4079 O O . LYS A 1 519 ? -27.506 9.994 19.847 1.00 77.12 519 LYS A O 1
ATOM 4084 N N . GLU A 1 520 ? -27.378 11.385 18.089 1.00 72.94 520 GLU A N 1
ATOM 4085 C CA . GLU A 1 520 ? -26.846 10.484 17.080 1.00 72.94 520 GLU A CA 1
ATOM 4086 C C . GLU A 1 520 ? -25.315 10.331 17.192 1.00 72.94 520 GLU A C 1
ATOM 4088 O O . GLU A 1 520 ? -24.741 9.467 16.532 1.00 72.94 520 GLU A O 1
ATOM 4093 N N . ALA A 1 521 ? -24.646 11.140 18.027 1.00 74.00 521 ALA A N 1
ATOM 4094 C CA . ALA A 1 521 ? -23.211 11.039 18.277 1.00 74.00 521 ALA A CA 1
ATOM 4095 C C . ALA A 1 521 ? -22.879 9.767 19.091 1.00 74.00 521 ALA A C 1
ATOM 4097 O O . ALA A 1 521 ? -23.317 9.641 20.241 1.00 74.00 521 ALA A O 1
ATOM 4098 N N . PRO A 1 522 ? -22.092 8.817 18.552 1.00 65.69 522 PRO A N 1
ATOM 4099 C CA . PRO A 1 522 ? -21.764 7.590 19.263 1.00 65.69 522 PRO A CA 1
ATOM 4100 C C . PRO A 1 522 ? -20.729 7.855 20.363 1.00 65.69 522 PRO A C 1
ATOM 4102 O O . PRO A 1 522 ? -19.618 8.305 20.086 1.00 65.69 522 PRO A O 1
ATOM 4105 N N . ALA A 1 523 ? -21.049 7.499 21.609 1.00 67.12 523 ALA A N 1
ATOM 4106 C CA . ALA A 1 523 ? -20.063 7.462 22.684 1.00 67.12 523 ALA A CA 1
ATOM 4107 C C . ALA A 1 523 ? -20.294 6.286 23.634 1.00 67.12 523 ALA A C 1
ATOM 4109 O O . ALA A 1 523 ? -21.375 6.113 24.197 1.00 67.12 523 ALA A O 1
ATOM 4110 N N . LYS A 1 524 ? -19.228 5.530 23.890 1.00 80.19 524 LYS A N 1
ATOM 4111 C CA . LYS A 1 524 ? -19.092 4.783 25.139 1.00 80.19 524 LYS A CA 1
ATOM 4112 C C . LYS A 1 524 ? -18.555 5.704 26.226 1.00 80.19 524 LYS A C 1
ATOM 4114 O O . LYS A 1 524 ? -17.794 6.634 25.947 1.00 80.19 524 LYS A O 1
ATOM 4119 N N . VAL A 1 525 ? -18.927 5.407 27.467 1.00 89.75 525 VAL A N 1
ATOM 4120 C CA . VAL A 1 525 ? -18.584 6.218 28.635 1.00 89.75 525 VAL A CA 1
ATOM 4121 C C . VAL A 1 525 ? -18.006 5.369 29.762 1.00 89.75 525 VAL A C 1
ATOM 4123 O O . VAL A 1 525 ? -18.343 4.196 29.915 1.00 89.75 525 VAL A O 1
ATOM 4126 N N . ILE A 1 526 ? -17.129 5.981 30.550 1.00 91.81 526 ILE A N 1
ATOM 4127 C CA . ILE A 1 526 ? -16.437 5.400 31.698 1.00 91.81 526 ILE A CA 1
ATOM 4128 C C . ILE A 1 526 ? -16.779 6.254 32.920 1.00 91.81 526 ILE A C 1
ATOM 4130 O O . ILE A 1 526 ? -16.596 7.474 32.896 1.00 91.81 526 ILE A O 1
ATOM 4134 N N . TRP A 1 527 ? -17.266 5.613 33.981 1.00 94.12 527 TRP A N 1
ATOM 4135 C CA . TRP A 1 527 ? -17.676 6.257 35.231 1.00 94.12 527 TRP A CA 1
ATOM 4136 C C . TRP A 1 527 ? -16.631 6.064 36.336 1.00 94.12 527 TRP A C 1
ATOM 4138 O O . TRP A 1 527 ? -15.984 5.020 36.413 1.00 94.12 527 TRP A O 1
ATOM 4148 N N . SER A 1 528 ? -16.482 7.049 37.221 1.00 94.12 528 SER A N 1
ATOM 4149 C CA . SER A 1 528 ? -15.649 6.950 38.425 1.00 94.12 528 SER A CA 1
ATOM 4150 C C . SER A 1 528 ? -16.172 7.823 39.572 1.00 94.12 528 SER A C 1
ATOM 4152 O O . SER A 1 528 ? -16.865 8.813 39.351 1.00 94.12 528 SER A O 1
ATOM 4154 N N . SER A 1 529 ? -15.836 7.457 40.812 1.00 94.12 529 SER A N 1
ATOM 4155 C CA . SER A 1 529 ? -16.122 8.236 42.026 1.00 94.12 529 SER A CA 1
ATOM 4156 C C . SER A 1 529 ? -14.817 8.720 42.649 1.00 94.12 529 SER A C 1
ATOM 4158 O O . SER A 1 529 ? -13.862 7.947 42.742 1.00 94.12 529 SER A O 1
ATOM 4160 N N . ASN A 1 530 ? -14.768 9.972 43.112 1.00 94.94 530 ASN A N 1
ATOM 4161 C CA . ASN A 1 530 ? -13.621 10.482 43.873 1.00 94.94 530 ASN A CA 1
ATOM 4162 C C . ASN A 1 530 ? -13.616 10.037 45.352 1.00 94.94 530 ASN A C 1
ATOM 4164 O O . ASN A 1 530 ? -12.588 10.155 46.019 1.00 94.94 530 ASN A O 1
ATOM 4168 N N . ARG A 1 531 ? -14.753 9.544 45.860 1.00 93.12 531 ARG A N 1
ATOM 4169 C CA . ARG A 1 531 ? -14.973 9.072 47.236 1.00 93.12 531 ARG A CA 1
ATOM 4170 C C . ARG A 1 531 ? -15.819 7.791 47.217 1.00 93.12 531 ARG A C 1
ATOM 4172 O O . ARG A 1 531 ? -16.988 7.815 47.611 1.00 93.12 531 ARG A O 1
ATOM 4179 N N . PRO A 1 532 ? -15.257 6.661 46.739 1.00 89.88 532 PRO A N 1
ATOM 4180 C CA . PRO A 1 532 ? -15.961 5.376 46.697 1.00 89.88 532 PRO A CA 1
ATOM 4181 C C . PRO A 1 532 ? -16.348 4.852 48.090 1.00 89.88 532 PRO A C 1
ATOM 4183 O O . PRO A 1 532 ? -17.236 4.017 48.200 1.00 89.88 532 PRO A O 1
ATOM 4186 N N . ASP A 1 533 ? -15.727 5.368 49.152 1.00 84.94 533 ASP A N 1
ATOM 4187 C CA . ASP A 1 533 ? -16.092 5.129 50.550 1.00 84.94 533 ASP A CA 1
ATOM 4188 C C . ASP A 1 533 ? -17.418 5.795 50.972 1.00 84.94 533 ASP A C 1
ATOM 4190 O O . ASP A 1 533 ? -18.027 5.373 51.951 1.00 84.94 533 ASP A O 1
ATOM 4194 N N . ILE A 1 534 ? -17.878 6.812 50.234 1.00 85.31 534 ILE A N 1
ATOM 4195 C CA . ILE A 1 534 ? -19.167 7.491 50.443 1.00 85.31 534 ILE A CA 1
ATOM 4196 C C . ILE A 1 534 ? -20.200 7.006 49.423 1.00 85.31 534 ILE A C 1
ATOM 4198 O O . ILE A 1 534 ? -21.325 6.679 49.800 1.00 85.31 534 ILE A O 1
ATOM 4202 N N . VAL A 1 535 ? -19.834 6.942 48.138 1.00 89.00 535 VAL A N 1
ATOM 4203 C CA . VAL A 1 535 ? -20.718 6.485 47.054 1.00 89.00 535 VAL A CA 1
ATOM 4204 C C . VAL A 1 535 ? -19.919 5.882 45.897 1.00 89.00 535 VAL A C 1
ATOM 4206 O O . VAL A 1 535 ? -18.951 6.472 45.409 1.00 89.00 535 VAL A O 1
ATOM 4209 N N . THR A 1 536 ? -20.343 4.715 45.420 1.00 89.94 536 THR A N 1
ATOM 4210 C CA . THR A 1 536 ? -19.810 4.074 44.206 1.00 89.94 536 THR A CA 1
ATOM 4211 C C . THR A 1 536 ? -20.749 4.260 43.019 1.00 89.94 536 THR A C 1
ATOM 4213 O O . THR A 1 536 ? -21.955 4.423 43.197 1.00 89.94 536 THR A O 1
ATOM 4216 N N . VAL A 1 537 ? -20.193 4.194 41.806 1.00 92.56 537 VAL A N 1
ATOM 4217 C CA . VAL A 1 537 ? -20.936 4.242 40.538 1.00 92.56 537 VAL A CA 1
ATOM 4218 C C . VAL A 1 537 ? -20.601 3.022 39.673 1.00 92.56 537 VAL A C 1
ATOM 4220 O O . VAL A 1 537 ? -19.442 2.610 39.614 1.00 92.56 537 VAL A O 1
ATOM 4223 N N . SER A 1 538 ? -21.606 2.426 39.031 1.00 90.25 538 SER A N 1
ATOM 4224 C CA . SER A 1 538 ? -21.446 1.290 38.108 1.00 90.25 538 SER A CA 1
ATOM 4225 C C . SER A 1 538 ? -21.122 1.729 36.672 1.00 90.25 538 SER A C 1
ATOM 4227 O O . SER A 1 538 ? -21.217 2.903 36.318 1.00 90.25 538 SER A O 1
ATOM 4229 N N . SER A 1 539 ? -20.790 0.771 35.800 1.00 87.38 539 SER A N 1
ATOM 4230 C CA . SER A 1 539 ? -20.570 1.024 34.366 1.00 87.38 539 SER A CA 1
ATOM 4231 C C . SER A 1 539 ? -21.811 1.545 33.630 1.00 87.38 539 SER A C 1
ATOM 4233 O O . SER A 1 539 ? -21.667 2.207 32.605 1.00 87.38 539 SER A O 1
ATOM 4235 N N . ASP A 1 540 ? -23.017 1.290 34.148 1.00 87.88 540 ASP A N 1
ATOM 4236 C CA . ASP A 1 540 ? -24.274 1.805 33.599 1.00 87.88 540 ASP A CA 1
ATOM 4237 C C . ASP A 1 540 ? -24.773 3.092 34.284 1.00 87.88 540 ASP A C 1
ATOM 4239 O O . ASP A 1 540 ? -25.856 3.558 33.933 1.00 87.88 540 ASP A O 1
ATOM 4243 N N . GLY A 1 541 ? -24.008 3.673 35.218 1.00 88.00 541 GLY A N 1
ATOM 4244 C CA . GLY A 1 541 ? -24.317 4.947 35.883 1.00 88.00 541 GLY A CA 1
ATOM 4245 C C . GLY A 1 541 ? -25.169 4.851 37.158 1.00 88.00 541 GLY A C 1
ATOM 4246 O O . GLY A 1 541 ? -25.608 5.879 37.671 1.00 88.00 541 GLY A O 1
ATOM 4247 N N . GLN A 1 542 ? -25.424 3.656 37.699 1.00 90.19 542 GLN A N 1
ATOM 4248 C CA . GLN A 1 542 ? -26.159 3.493 38.964 1.00 90.19 542 GLN A CA 1
ATOM 4249 C C . GLN A 1 542 ? -25.304 3.910 40.160 1.00 90.19 542 GLN A C 1
ATOM 4251 O O . GLN A 1 542 ? -24.145 3.504 40.263 1.00 90.19 542 GLN A O 1
ATOM 4256 N N . LEU A 1 543 ? -25.890 4.677 41.081 1.00 89.62 543 LEU A N 1
ATOM 4257 C CA . LEU A 1 543 ? -25.246 5.096 42.325 1.00 89.62 543 LEU A CA 1
ATOM 4258 C C . LEU A 1 543 ? -25.601 4.179 43.497 1.00 89.62 543 LEU A C 1
ATOM 4260 O O . LEU A 1 543 ? -26.749 3.770 43.660 1.00 89.62 543 LEU A O 1
ATOM 4264 N N . GLN A 1 544 ? -24.622 3.927 44.365 1.00 86.88 544 GLN A N 1
ATOM 4265 C CA . GLN A 1 544 ? -24.806 3.207 45.625 1.00 86.88 544 GLN A CA 1
ATOM 4266 C C . GLN A 1 544 ? -24.115 3.964 46.761 1.00 86.88 544 GLN A C 1
ATOM 4268 O O . GLN A 1 544 ? -22.891 4.081 46.762 1.00 86.88 544 GLN A O 1
ATOM 4273 N N . ALA A 1 545 ? -24.896 4.478 47.716 1.00 82.94 545 ALA A N 1
ATOM 4274 C CA . ALA A 1 545 ? -24.386 5.163 48.903 1.00 82.94 545 ALA A CA 1
ATOM 4275 C C . ALA A 1 545 ? -23.972 4.177 50.005 1.00 82.94 545 ALA A C 1
ATOM 4277 O O . ALA A 1 545 ? -24.670 3.197 50.267 1.00 82.94 545 ALA A O 1
ATOM 4278 N N . HIS A 1 546 ? -22.866 4.494 50.679 1.00 81.19 546 HIS A N 1
ATOM 4279 C CA . HIS A 1 546 ? -22.247 3.689 51.739 1.00 81.19 546 HIS A CA 1
ATOM 4280 C C . HIS A 1 546 ? -22.074 4.454 53.060 1.00 81.19 546 HIS A C 1
ATOM 4282 O O . HIS A 1 546 ? -21.988 3.829 54.113 1.00 81.19 546 HIS A O 1
ATOM 4288 N N . ALA A 1 547 ? -22.026 5.793 53.026 1.00 77.88 547 ALA A N 1
ATOM 4289 C CA . ALA A 1 547 ? -21.864 6.634 54.214 1.00 77.88 547 ALA A CA 1
ATOM 4290 C C . ALA A 1 547 ? -22.505 8.026 54.048 1.00 77.88 547 ALA A C 1
ATOM 4292 O O . ALA A 1 547 ? -22.717 8.501 52.933 1.00 77.88 547 ALA A O 1
ATOM 4293 N N . VAL A 1 548 ? -22.804 8.691 55.172 1.00 80.69 548 VAL A N 1
ATOM 4294 C CA . VAL A 1 548 ? -23.237 10.100 55.197 1.00 80.69 548 VAL A CA 1
ATOM 4295 C C . VAL A 1 548 ? -22.059 10.984 54.783 1.00 80.69 548 VAL A C 1
ATOM 4297 O O . VAL A 1 548 ? -21.010 10.956 55.427 1.00 80.69 548 VAL A O 1
ATOM 4300 N N . GLY A 1 549 ? -22.229 11.783 53.731 1.00 82.62 549 GLY A N 1
ATOM 4301 C CA . GLY A 1 549 ? -21.188 12.675 53.226 1.00 82.62 549 GLY A CA 1
ATOM 4302 C C . GLY A 1 549 ? -21.486 13.210 51.828 1.00 82.62 549 GLY A C 1
ATOM 4303 O O . GLY A 1 549 ? -22.607 13.082 51.337 1.00 82.62 549 GLY A O 1
ATOM 4304 N N . GLU A 1 550 ? -20.461 13.795 51.206 1.00 88.44 550 GLU A N 1
ATOM 4305 C CA . GLU A 1 550 ? -20.498 14.345 49.847 1.00 88.44 550 GLU A CA 1
ATOM 4306 C C . GLU A 1 550 ? -19.415 13.717 48.959 1.00 88.44 550 GLU A C 1
ATOM 4308 O O . GLU A 1 550 ? -18.309 13.416 49.421 1.00 88.44 550 GLU A O 1
ATOM 4313 N N . ALA A 1 551 ? -19.716 13.555 47.672 1.00 91.88 551 ALA A N 1
ATOM 4314 C CA . ALA A 1 551 ? -18.806 13.003 46.673 1.00 91.88 551 ALA A CA 1
ATOM 4315 C C . ALA A 1 551 ? -19.053 13.588 45.274 1.00 91.88 551 ALA A C 1
ATOM 4317 O O . ALA A 1 551 ? -20.116 14.141 44.991 1.00 91.88 551 ALA A O 1
ATOM 4318 N N . ILE A 1 552 ? -18.067 13.429 44.388 1.00 93.69 552 ILE A N 1
ATOM 4319 C CA . ILE A 1 552 ? -18.156 13.793 42.971 1.00 93.69 552 ILE A CA 1
ATOM 4320 C C . ILE A 1 552 ? -18.013 12.532 42.124 1.00 93.69 552 ILE A C 1
ATOM 4322 O O . ILE A 1 552 ? -16.998 11.831 42.181 1.00 93.69 552 ILE A O 1
ATOM 4326 N N . ILE A 1 553 ? -19.021 12.290 41.294 1.00 94.62 553 ILE A N 1
ATOM 4327 C CA . ILE A 1 553 ? -19.008 11.268 40.254 1.00 94.62 553 ILE A CA 1
ATOM 4328 C C . ILE A 1 553 ? -18.567 11.915 38.946 1.00 94.62 553 ILE A C 1
ATOM 4330 O O . ILE A 1 553 ? -19.113 12.940 38.551 1.00 94.62 553 ILE A O 1
ATOM 4334 N N . THR A 1 554 ? -17.582 11.328 38.273 1.00 93.88 554 THR A N 1
ATOM 4335 C CA . THR A 1 554 ? -17.092 11.779 36.966 1.00 93.88 554 THR A CA 1
ATOM 4336 C C . THR A 1 554 ? -17.470 10.767 35.898 1.00 93.88 554 THR A C 1
ATOM 4338 O O . THR A 1 554 ? -17.275 9.566 36.080 1.00 93.88 554 THR A O 1
ATOM 4341 N N . VAL A 1 555 ? -17.946 11.254 34.756 1.00 93.62 555 VAL A N 1
ATOM 4342 C CA . VAL A 1 555 ? -18.109 10.467 33.534 1.00 93.62 555 VAL A CA 1
ATOM 4343 C C . VAL A 1 555 ? -17.182 10.999 32.448 1.00 93.62 555 VAL A C 1
ATOM 4345 O O . VAL A 1 555 ? -16.989 12.207 32.321 1.00 93.62 555 VAL A O 1
ATOM 4348 N N . THR A 1 556 ? -16.548 10.098 31.705 1.00 91.56 556 THR A N 1
ATOM 4349 C CA . THR A 1 556 ? -15.546 10.391 30.668 1.00 91.56 556 THR A CA 1
ATOM 4350 C C . THR A 1 556 ? -15.865 9.585 29.407 1.00 91.56 556 THR A C 1
ATOM 4352 O O . THR A 1 556 ? -16.248 8.424 29.524 1.00 91.56 556 THR A O 1
ATOM 4355 N N . SER A 1 557 ? -15.723 10.157 28.209 1.00 88.31 557 SER A N 1
ATOM 4356 C CA . SER A 1 557 ? -15.821 9.400 26.948 1.00 88.31 557 SER A CA 1
ATOM 4357 C C . SER A 1 557 ? -14.697 8.358 26.829 1.00 88.31 557 SER A C 1
ATOM 4359 O O . SER A 1 557 ? -13.613 8.558 27.368 1.00 88.31 557 SER A O 1
ATOM 4361 N N . GLU A 1 558 ? -14.915 7.243 26.120 1.00 81.44 558 GLU A N 1
ATOM 4362 C CA . GLU A 1 558 ? -13.897 6.175 25.966 1.00 81.44 558 GLU A CA 1
ATOM 4363 C C . GLU A 1 558 ? -12.579 6.687 25.337 1.00 81.44 558 GLU A C 1
ATOM 4365 O O . GLU A 1 558 ? -11.505 6.196 25.673 1.00 81.44 558 GLU A O 1
ATOM 4370 N N . ASP A 1 559 ? -12.638 7.736 24.505 1.00 76.44 559 ASP A N 1
ATOM 4371 C CA . ASP A 1 559 ? -11.468 8.415 23.924 1.00 76.44 559 ASP A CA 1
ATOM 4372 C C . ASP A 1 559 ? -10.802 9.461 24.850 1.00 76.44 559 ASP A C 1
ATOM 4374 O O . ASP A 1 559 ? -9.811 10.091 24.478 1.00 76.44 559 ASP A O 1
ATOM 4378 N N . GLY A 1 560 ? -11.351 9.673 26.048 1.00 79.62 560 GLY A N 1
ATOM 4379 C CA . GLY A 1 560 ? -10.844 10.573 27.082 1.00 79.62 560 GLY A CA 1
ATOM 4380 C C . GLY A 1 560 ? -11.103 12.071 26.872 1.00 79.62 560 GLY A C 1
ATOM 4381 O O . GLY A 1 560 ? -10.774 12.850 27.774 1.00 79.62 560 GLY A O 1
ATOM 4382 N N . LYS A 1 561 ? -11.670 12.492 25.730 1.00 81.56 561 LYS A N 1
ATOM 4383 C CA . LYS A 1 561 ? -11.760 13.913 25.335 1.00 81.56 561 LYS A CA 1
ATOM 4384 C C . LYS A 1 561 ? -12.886 14.694 26.012 1.00 81.56 561 LYS A C 1
ATOM 4386 O O . LYS A 1 561 ? -12.721 15.887 26.256 1.00 81.56 561 LYS A O 1
ATOM 4391 N N . HIS A 1 562 ? -14.004 14.046 26.330 1.00 86.81 562 HIS A N 1
ATOM 4392 C CA . HIS A 1 562 ? -15.174 14.683 26.937 1.00 86.81 562 HIS A CA 1
ATOM 4393 C C . HIS A 1 562 ? -15.361 14.192 28.371 1.00 86.81 562 HIS A C 1
ATOM 4395 O O . HIS A 1 562 ? -15.231 12.998 28.645 1.00 86.81 562 HIS A O 1
ATOM 4401 N N . LYS A 1 563 ? -15.648 15.114 29.298 1.00 91.56 563 LYS A N 1
ATOM 4402 C CA . LYS A 1 563 ? -15.830 14.821 30.726 1.00 91.56 563 LYS A CA 1
ATOM 4403 C C . LYS A 1 563 ? -16.951 15.659 31.322 1.00 91.56 563 LYS A C 1
ATOM 4405 O O . LYS A 1 563 ? -17.083 16.830 30.982 1.00 91.56 563 LYS A O 1
ATOM 4410 N N . SER A 1 564 ? -17.706 15.067 32.240 1.00 94.19 564 SER A N 1
ATOM 4411 C CA . SER A 1 564 ? -18.747 15.741 33.020 1.00 94.19 564 SER A CA 1
ATOM 4412 C C . SER A 1 564 ? -18.782 15.200 34.448 1.00 94.19 564 SER A C 1
ATOM 4414 O O . SER A 1 564 ? -18.281 14.102 34.704 1.00 94.19 564 SER A O 1
ATOM 4416 N N . THR A 1 565 ? -19.341 15.961 35.389 1.00 94.88 565 THR A N 1
ATOM 4417 C CA . THR A 1 565 ? -19.305 15.632 36.824 1.00 94.88 565 THR A CA 1
ATOM 4418 C C . THR A 1 565 ? -20.618 15.936 37.532 1.00 94.88 565 THR A C 1
ATOM 4420 O O . THR A 1 565 ? -21.154 17.024 37.347 1.00 94.88 565 THR A O 1
ATOM 4423 N N . ALA A 1 566 ? -21.073 15.023 38.392 1.00 94.38 566 ALA A N 1
ATOM 4424 C CA . ALA A 1 566 ? -22.244 15.190 39.251 1.00 94.38 566 ALA A CA 1
ATOM 4425 C C . ALA A 1 566 ? -21.846 15.196 40.735 1.00 94.38 566 ALA A C 1
ATOM 4427 O O . ALA A 1 566 ? -20.948 14.453 41.143 1.00 94.38 566 ALA A O 1
ATOM 4428 N N . GLN A 1 567 ? -22.525 16.007 41.546 1.00 93.06 567 GLN A N 1
ATOM 4429 C CA . GLN A 1 567 ? -22.380 16.043 43.006 1.00 93.06 567 GLN A CA 1
ATOM 4430 C C . GLN A 1 567 ? -23.421 15.140 43.680 1.00 93.06 567 GLN A C 1
ATOM 4432 O O . GLN A 1 567 ? -24.581 15.119 43.269 1.00 93.06 567 GLN A O 1
ATOM 4437 N N . VAL A 1 568 ? -23.026 14.411 44.727 1.00 91.50 568 VAL A N 1
ATOM 4438 C CA . VAL A 1 568 ? -23.904 13.479 45.460 1.00 91.50 568 VAL A CA 1
ATOM 4439 C C . VAL A 1 568 ? -23.797 13.704 46.974 1.00 91.50 568 VAL A C 1
ATOM 4441 O O . VAL A 1 568 ? -22.682 13.701 47.494 1.00 91.50 568 VAL A O 1
ATOM 4444 N N . SER A 1 569 ? -24.933 13.838 47.675 1.00 86.25 569 SER A N 1
ATOM 4445 C CA . SER A 1 569 ? -25.049 14.073 49.137 1.00 86.25 569 SER A CA 1
ATOM 4446 C C . SER A 1 569 ? -26.021 13.077 49.811 1.00 86.25 569 SER A C 1
ATOM 4448 O O . SER A 1 569 ? -26.944 12.611 49.146 1.00 86.25 569 SER A O 1
ATOM 4450 N N . VAL A 1 570 ? -25.865 12.731 51.106 1.00 84.25 570 VAL A N 1
ATOM 4451 C CA . VAL A 1 570 ? -26.541 11.549 51.726 1.00 84.25 570 VAL A CA 1
ATOM 4452 C C . VAL A 1 570 ? -27.067 11.753 53.190 1.00 84.25 570 VAL A C 1
ATOM 4454 O O . VAL A 1 570 ? -26.304 12.245 54.016 1.00 84.25 570 VAL A O 1
ATOM 4457 N N . HIS A 1 571 ? -28.321 11.349 53.551 1.00 71.38 571 HIS A N 1
ATOM 4458 C CA . HIS A 1 571 ? -29.019 11.659 54.860 1.00 71.38 571 HIS A CA 1
ATOM 4459 C C . HIS A 1 571 ? -29.724 10.456 55.614 1.00 71.38 571 HIS A C 1
ATOM 4461 O O . HIS A 1 571 ? -29.142 9.390 55.557 1.00 71.38 571 HIS A O 1
ATOM 4467 N N . SER A 1 572 ? -30.858 10.551 56.382 1.00 56.69 572 SER A N 1
ATOM 4468 C CA . SER A 1 572 ? -31.402 9.449 57.287 1.00 56.69 572 SER A CA 1
ATOM 4469 C C . SER A 1 572 ? -32.955 9.390 57.597 1.00 56.69 572 SER A C 1
ATOM 4471 O O . SER A 1 572 ? -33.610 10.428 57.470 1.00 56.69 572 SER A O 1
ATOM 4473 N N . ARG A 1 573 ? -33.562 8.231 58.029 1.00 52.12 573 ARG A N 1
ATOM 4474 C CA . ARG A 1 573 ? -35.026 7.991 58.393 1.00 52.12 573 ARG A CA 1
ATOM 4475 C C . ARG A 1 573 ? -35.380 6.648 59.170 1.00 52.12 573 ARG A C 1
ATOM 4477 O O . ARG A 1 573 ? -34.461 5.859 59.358 1.00 52.12 573 ARG A O 1
ATOM 4484 N N . VAL A 1 574 ? -36.651 6.378 59.626 1.00 47.31 574 VAL A N 1
ATOM 4485 C CA . VAL A 1 574 ? -37.153 5.191 60.458 1.00 47.31 574 VAL A CA 1
ATOM 4486 C C . VAL A 1 574 ? -38.678 4.790 60.284 1.00 47.31 574 VAL A C 1
ATOM 4488 O O . VAL A 1 574 ? -39.488 5.716 60.197 1.00 47.31 574 VAL A O 1
ATOM 4491 N N . VAL A 1 575 ? -39.091 3.482 60.322 1.00 51.84 575 VAL A N 1
ATOM 4492 C CA . VAL A 1 575 ? -40.492 2.863 60.295 1.00 51.84 575 VAL A CA 1
ATOM 4493 C C . VAL A 1 575 ? -40.542 1.450 61.034 1.00 51.84 575 VAL A C 1
ATOM 4495 O O . VAL A 1 575 ? -39.452 0.973 61.352 1.00 51.84 575 VAL A O 1
ATOM 4498 N N . PRO A 1 576 ? -41.694 0.773 61.388 1.00 54.41 576 PRO A N 1
ATOM 4499 C CA . PRO A 1 576 ? -41.751 -0.539 62.125 1.00 54.41 576 PRO A CA 1
ATOM 4500 C C . PRO A 1 576 ? -42.241 -1.816 61.352 1.00 54.41 576 PRO A C 1
ATOM 4502 O O . PRO A 1 576 ? -42.763 -1.694 60.249 1.00 54.41 576 PRO A O 1
ATOM 4505 N N . ALA A 1 577 ? -42.100 -3.030 61.943 1.00 63.91 577 ALA A N 1
ATOM 4506 C CA . ALA A 1 577 ? -42.188 -4.371 61.288 1.00 63.91 577 ALA A CA 1
ATOM 4507 C C . ALA A 1 577 ? -43.485 -5.206 61.429 1.00 63.91 577 ALA A C 1
ATOM 4509 O O . ALA A 1 577 ? -44.192 -5.116 62.430 1.00 63.91 577 ALA A O 1
ATOM 4510 N N . GLU A 1 578 ? -43.697 -6.135 60.480 1.00 80.00 578 GLU A N 1
ATOM 4511 C CA . GLU A 1 578 ? -44.835 -7.075 60.402 1.00 80.00 578 GLU A CA 1
ATOM 4512 C C . GLU A 1 578 ? -44.471 -8.563 60.147 1.00 80.00 578 GLU A C 1
ATOM 4514 O O . GLU A 1 578 ? -45.185 -9.445 60.626 1.00 80.00 578 GLU A O 1
ATOM 4519 N N . SER A 1 579 ? -43.402 -8.897 59.406 1.00 80.31 579 SER A N 1
ATOM 4520 C CA . SER A 1 579 ? -42.985 -10.303 59.160 1.00 80.31 579 SER A CA 1
ATOM 4521 C C . SER A 1 579 ? -41.481 -10.460 58.880 1.00 80.31 579 SER A C 1
ATOM 4523 O O . SER A 1 579 ? -40.812 -9.468 58.619 1.00 80.31 579 SER A O 1
ATOM 4525 N N . ILE A 1 580 ? -40.938 -11.688 58.933 1.00 89.94 580 ILE A N 1
ATOM 4526 C CA . ILE A 1 580 ? -39.528 -12.004 58.614 1.00 89.94 580 ILE A CA 1
ATOM 4527 C C . ILE A 1 580 ? -39.426 -13.267 57.743 1.00 89.94 580 ILE A C 1
ATOM 4529 O O . ILE A 1 580 ? -40.152 -14.236 57.969 1.00 89.94 580 ILE A O 1
ATOM 4533 N N . TYR A 1 581 ? -38.513 -13.281 56.771 1.00 87.19 581 TYR A N 1
ATOM 4534 C CA . TYR A 1 581 ? -38.190 -14.450 55.943 1.00 87.19 581 TYR A CA 1
ATOM 4535 C C . TYR A 1 581 ? -36.686 -14.544 55.655 1.00 87.19 581 TYR A C 1
ATOM 4537 O O . TYR A 1 581 ? -35.953 -13.569 55.814 1.00 87.19 581 TYR A O 1
ATOM 4545 N N . LEU A 1 582 ? -36.219 -15.722 55.228 1.00 90.25 582 LEU A N 1
ATOM 4546 C CA . LEU A 1 582 ? -34.840 -15.937 54.776 1.00 90.25 582 LEU A CA 1
ATOM 4547 C C . LEU A 1 582 ? -34.770 -16.028 53.251 1.00 90.25 582 LEU A C 1
ATOM 4549 O O . LEU A 1 582 ? -35.648 -16.605 52.615 1.00 90.25 582 LEU A O 1
ATOM 4553 N N . ASN A 1 583 ? -33.682 -15.528 52.665 1.00 89.31 583 ASN A N 1
ATOM 4554 C CA . ASN A 1 583 ? -33.416 -15.616 51.226 1.00 89.31 583 ASN A CA 1
ATOM 4555 C C . ASN A 1 583 ? -33.232 -17.053 50.698 1.00 89.31 583 ASN A C 1
ATOM 4557 O O . ASN A 1 583 ? -33.279 -17.267 49.486 1.00 89.31 583 ASN A O 1
ATOM 4561 N N . ARG A 1 584 ? -32.970 -18.028 51.579 1.00 86.56 584 ARG A N 1
ATOM 4562 C CA . ARG A 1 584 ? -32.785 -19.448 51.251 1.00 86.56 584 ARG A CA 1
ATOM 4563 C C . ARG A 1 584 ? -33.291 -20.318 52.398 1.00 86.56 584 ARG A C 1
ATOM 4565 O O . ARG A 1 584 ? -32.907 -20.103 53.541 1.00 86.56 584 ARG A O 1
ATOM 4572 N N . GLU A 1 585 ? -34.062 -21.358 52.086 1.00 85.69 585 GLU A N 1
ATOM 4573 C CA . GLU A 1 585 ? -34.466 -22.388 53.062 1.00 85.69 585 GLU A CA 1
ATOM 4574 C C . GLU A 1 585 ? -33.368 -23.432 53.322 1.00 85.69 585 GLU A C 1
ATOM 4576 O O . GLU A 1 585 ? -33.455 -24.213 54.271 1.00 85.69 585 GLU A O 1
ATOM 4581 N N . ARG A 1 586 ? -32.340 -23.493 52.464 1.00 85.44 586 ARG A N 1
ATOM 4582 C CA . ARG A 1 586 ? -31.223 -24.441 52.564 1.00 85.44 586 ARG A CA 1
ATOM 4583 C C . ARG A 1 586 ? -29.895 -23.784 52.205 1.00 85.44 586 ARG A C 1
ATOM 4585 O O . ARG A 1 586 ? -29.835 -22.954 51.300 1.00 85.44 586 ARG A O 1
ATOM 4592 N N . LEU A 1 587 ? -28.830 -24.211 52.875 1.00 86.31 587 LEU A N 1
ATOM 4593 C CA . LEU A 1 587 ? -27.455 -23.780 52.638 1.00 86.31 587 LEU A CA 1
ATOM 4594 C C . LEU A 1 587 ? -26.537 -25.007 52.601 1.00 86.31 587 LEU A C 1
ATOM 4596 O O . LEU A 1 587 ? -26.701 -25.924 53.404 1.00 86.31 587 LEU A O 1
ATOM 4600 N N . GLN A 1 588 ? -25.567 -25.021 51.689 1.00 84.31 588 GLN A N 1
ATOM 4601 C CA . GLN A 1 588 ? -24.483 -26.002 51.697 1.00 84.31 588 GLN A CA 1
ATOM 4602 C C . GLN A 1 588 ? -23.164 -25.279 51.943 1.00 84.31 588 GLN A C 1
ATOM 4604 O O . GLN A 1 588 ? -22.853 -24.309 51.255 1.00 84.31 588 GLN A O 1
ATOM 4609 N N . LEU A 1 589 ? -22.413 -25.763 52.925 1.00 83.56 589 LEU A N 1
ATOM 4610 C CA . LEU A 1 589 ? -21.095 -25.278 53.311 1.00 83.56 589 LEU A CA 1
ATOM 4611 C C . LEU A 1 589 ? -20.092 -26.427 53.244 1.00 83.56 589 LEU A C 1
ATOM 4613 O O . LEU A 1 589 ? -20.462 -27.602 53.333 1.00 83.56 589 LEU A O 1
ATOM 4617 N N . THR A 1 590 ? -18.817 -26.081 53.173 1.00 80.00 590 THR A N 1
ATOM 4618 C CA . THR A 1 590 ? -17.713 -27.004 53.423 1.00 80.00 590 THR A CA 1
ATOM 4619 C C . THR A 1 590 ? -17.117 -26.722 54.814 1.00 80.00 590 THR A C 1
ATOM 4621 O O . THR A 1 590 ? -17.213 -25.604 55.321 1.00 80.00 590 THR A O 1
ATOM 4624 N N . VAL A 1 591 ? -16.554 -27.736 55.482 1.00 79.94 591 VAL A N 1
ATOM 4625 C CA . VAL A 1 591 ? -15.832 -27.550 56.758 1.00 79.94 591 VAL A CA 1
ATOM 4626 C C . VAL A 1 591 ? -14.678 -26.562 56.561 1.00 79.94 591 VAL A C 1
ATOM 4628 O O . VAL A 1 591 ? -13.862 -26.755 55.663 1.00 79.94 591 VAL A O 1
ATOM 4631 N N . ASP A 1 592 ? -14.617 -25.541 57.419 1.00 70.75 592 ASP A N 1
ATOM 4632 C CA . ASP A 1 592 ? -13.617 -24.458 57.428 1.00 70.75 592 ASP A CA 1
ATOM 4633 C C . ASP A 1 592 ? -13.574 -23.531 56.201 1.00 70.75 592 ASP A C 1
ATOM 4635 O O . ASP A 1 592 ? -12.684 -22.682 56.100 1.00 70.75 592 ASP A O 1
ATOM 4639 N N . ASP A 1 593 ? -14.575 -23.634 55.330 1.00 68.75 593 ASP A N 1
ATOM 4640 C CA . ASP A 1 593 ? -14.768 -22.790 54.148 1.00 68.75 593 ASP A CA 1
ATOM 4641 C C . ASP A 1 593 ? -15.137 -21.333 54.500 1.00 68.75 593 ASP A C 1
ATOM 4643 O O . ASP A 1 593 ? -15.453 -20.997 55.652 1.00 68.75 593 ASP A O 1
ATOM 4647 N N . GLU A 1 594 ? -15.113 -20.451 53.500 1.00 75.31 594 GLU A N 1
ATOM 4648 C CA . GLU A 1 594 ? -15.552 -19.065 53.661 1.00 75.31 594 GLU A CA 1
ATOM 4649 C C . GLU A 1 594 ? -17.039 -18.986 54.041 1.00 75.31 594 GLU A C 1
ATOM 4651 O O . GLU A 1 594 ? -17.886 -19.780 53.621 1.00 75.31 594 GLU A O 1
ATOM 4656 N N . THR A 1 595 ? -17.378 -18.017 54.891 1.00 84.00 595 THR A N 1
ATOM 4657 C CA . THR A 1 595 ? -18.715 -17.937 55.479 1.00 84.00 595 THR A CA 1
ATOM 4658 C C . THR A 1 595 ? -19.747 -17.446 54.470 1.00 84.00 595 THR A C 1
ATOM 4660 O O . THR A 1 595 ? -19.640 -16.319 53.984 1.00 84.00 595 THR A O 1
ATOM 4663 N N . GLN A 1 596 ? -20.798 -18.226 54.214 1.00 86.94 596 GLN A N 1
ATOM 4664 C CA . GLN A 1 596 ? -21.893 -17.796 53.337 1.00 86.94 596 GLN A CA 1
ATOM 4665 C C . GLN A 1 596 ? -23.000 -17.106 54.133 1.00 86.94 596 GLN A C 1
ATOM 4667 O O . GLN A 1 596 ? -23.392 -17.567 55.204 1.00 86.94 596 GLN A O 1
ATOM 4672 N N . GLN A 1 597 ? -23.540 -16.014 53.593 1.00 92.38 597 GLN A N 1
ATOM 4673 C CA . GLN A 1 597 ? -24.575 -15.232 54.264 1.00 92.38 597 GLN A CA 1
ATOM 4674 C C . GLN A 1 597 ? -25.984 -15.764 53.974 1.00 92.38 597 GLN A C 1
ATOM 4676 O O . GLN A 1 597 ? -26.419 -15.822 52.819 1.00 92.38 597 GLN A O 1
ATOM 4681 N N . LEU A 1 598 ? -26.731 -16.075 55.032 1.00 90.25 598 LEU A N 1
ATOM 4682 C CA . LEU A 1 598 ? -28.189 -16.062 54.993 1.00 90.25 598 LEU A CA 1
ATOM 4683 C C . LEU A 1 598 ? -28.650 -14.623 55.213 1.00 90.25 598 LEU A C 1
ATOM 4685 O O . LEU A 1 598 ? -28.220 -13.957 56.152 1.00 90.25 598 LEU A O 1
ATOM 4689 N N . ILE A 1 599 ? -29.528 -14.139 54.343 1.00 91.31 599 ILE A N 1
ATOM 4690 C CA . ILE A 1 599 ? -30.105 -12.801 54.459 1.00 91.31 599 ILE A CA 1
ATOM 4691 C C . ILE A 1 599 ? -31.506 -12.972 55.023 1.00 91.31 599 ILE A C 1
ATOM 4693 O O . ILE A 1 599 ? -32.340 -13.641 54.413 1.00 91.31 599 ILE A O 1
ATOM 4697 N N . ALA A 1 600 ? -31.738 -12.376 56.189 1.00 87.19 600 ALA A N 1
ATOM 4698 C CA . ALA A 1 600 ? -33.066 -12.217 56.749 1.00 87.19 600 ALA A CA 1
ATOM 4699 C C . ALA A 1 600 ? -33.638 -10.872 56.303 1.00 87.19 600 ALA A C 1
ATOM 4701 O O . ALA A 1 600 ? -33.007 -9.833 56.498 1.00 87.19 600 ALA A O 1
ATOM 4702 N N . SER A 1 601 ? -34.829 -10.908 55.722 1.00 87.56 601 SER A N 1
ATOM 4703 C CA . SER A 1 601 ? -35.571 -9.734 55.278 1.00 87.56 601 SER A CA 1
ATOM 4704 C C . SER A 1 601 ? -36.817 -9.591 56.136 1.00 87.56 601 SER A C 1
ATOM 4706 O O . SER A 1 601 ? -37.559 -10.556 56.323 1.00 87.56 601 SER A O 1
ATOM 4708 N N . ILE A 1 602 ? -37.026 -8.390 56.669 1.00 81.81 602 ILE A N 1
ATOM 4709 C CA . ILE A 1 602 ? -38.228 -8.015 57.411 1.00 81.81 602 ILE A CA 1
ATOM 4710 C C . ILE A 1 602 ? -39.145 -7.229 56.466 1.00 81.81 602 ILE A C 1
ATOM 4712 O O . ILE A 1 602 ? -38.657 -6.456 55.644 1.00 81.81 602 ILE A O 1
ATOM 4716 N N . LEU A 1 603 ? -40.460 -7.441 56.565 1.00 74.31 603 LEU A N 1
ATOM 4717 C CA . LEU A 1 603 ? -41.469 -6.636 55.869 1.00 74.31 603 LEU A CA 1
ATOM 4718 C C . LEU A 1 603 ? -42.362 -5.889 56.867 1.00 74.31 603 LEU A C 1
ATOM 4720 O O . LEU A 1 603 ? -42.613 -6.439 57.944 1.00 74.31 603 LEU A O 1
ATOM 4724 N N . PRO A 1 604 ? -42.895 -4.707 56.503 1.00 67.81 604 PRO A N 1
ATOM 4725 C CA . PRO A 1 604 ? -42.530 -3.926 55.311 1.00 67.81 604 PRO A CA 1
ATOM 4726 C C . PRO A 1 604 ? -41.055 -3.470 55.382 1.00 67.81 604 PRO A C 1
ATOM 4728 O O . PRO A 1 604 ? -40.494 -3.399 56.470 1.00 67.81 604 PRO A O 1
ATOM 4731 N N . GLU A 1 605 ? -40.384 -3.271 54.243 1.00 65.31 605 GLU A N 1
ATOM 4732 C CA . GLU A 1 605 ? -38.908 -3.146 54.180 1.00 65.31 605 GLU A CA 1
ATOM 4733 C C . GLU A 1 605 ? -38.364 -1.940 54.967 1.00 65.31 605 GLU A C 1
ATOM 4735 O O . GLU A 1 605 ? -37.231 -1.944 55.441 1.00 65.31 605 GLU A O 1
ATOM 4740 N N . GLU A 1 606 ? -39.192 -0.918 55.174 1.00 61.91 606 GLU A N 1
ATOM 4741 C CA . GLU A 1 606 ? -38.864 0.277 55.948 1.00 61.91 606 GLU A CA 1
ATOM 4742 C C . GLU A 1 606 ? -38.690 0.001 57.460 1.00 61.91 606 GLU A C 1
ATOM 4744 O O . GLU A 1 606 ? -38.219 0.862 58.211 1.00 61.91 606 GLU A O 1
ATOM 4749 N N . ALA A 1 607 ? -39.076 -1.191 57.916 1.00 62.41 607 ALA A N 1
ATOM 4750 C CA . ALA A 1 607 ? -39.071 -1.620 59.302 1.00 62.41 607 ALA A CA 1
ATOM 4751 C C . ALA A 1 607 ? -37.667 -1.803 59.910 1.00 62.41 607 ALA A C 1
ATOM 4753 O O . ALA A 1 607 ? -37.002 -2.819 59.702 1.00 62.41 607 ALA A O 1
ATOM 4754 N N . GLN A 1 608 ? -37.248 -0.882 60.779 1.00 62.09 608 GLN A N 1
ATOM 4755 C CA . GLN A 1 608 ? -35.954 -0.958 61.474 1.00 62.09 608 GLN A CA 1
ATOM 4756 C C . GLN A 1 608 ? -36.004 -1.815 62.747 1.00 62.09 608 GLN A C 1
ATOM 4758 O O . GLN A 1 608 ? -35.766 -1.347 63.860 1.00 62.09 608 GLN A O 1
ATOM 4763 N N . GLU A 1 609 ? -36.284 -3.103 62.567 1.00 69.19 609 GLU A N 1
ATOM 4764 C CA . GLU A 1 609 ? -36.180 -4.131 63.605 1.00 69.19 609 GLU A CA 1
ATOM 4765 C C . GLU A 1 609 ? -34.854 -4.894 63.482 1.00 69.19 609 GLU A C 1
ATOM 4767 O O . GLU A 1 609 ? -34.412 -5.263 62.392 1.00 69.19 609 GLU A O 1
ATOM 4772 N N . LYS A 1 610 ? -34.188 -5.141 64.615 1.00 80.50 610 LYS A N 1
ATOM 4773 C CA . LYS A 1 610 ? -32.904 -5.850 64.615 1.00 80.50 610 LYS A CA 1
ATOM 4774 C C . LYS A 1 610 ? -33.137 -7.357 64.546 1.00 80.50 610 LYS A C 1
ATOM 4776 O O . LYS A 1 610 ? -33.766 -7.929 65.433 1.00 80.50 610 LYS A O 1
ATOM 4781 N N . VAL A 1 611 ? -32.546 -8.003 63.541 1.00 87.50 611 VAL A N 1
ATOM 4782 C CA . VAL A 1 611 ? -32.515 -9.466 63.434 1.00 87.50 611 VAL A CA 1
ATOM 4783 C C . VAL A 1 611 ? -31.475 -10.059 64.390 1.00 87.50 611 VAL A C 1
ATOM 4785 O O . VAL A 1 611 ? -30.333 -9.600 64.464 1.00 87.50 611 VAL A O 1
ATOM 4788 N N . TYR A 1 612 ? -31.869 -11.118 65.089 1.00 88.44 612 TYR A N 1
ATOM 4789 C CA . TYR A 1 612 ? -31.037 -11.947 65.952 1.00 88.44 612 TYR A CA 1
ATOM 4790 C C . TYR A 1 612 ? -30.911 -13.342 65.349 1.00 88.44 612 TYR A C 1
ATOM 4792 O O . TYR A 1 612 ? -31.912 -13.963 64.993 1.00 88.44 612 TYR A O 1
ATOM 4800 N N . TRP A 1 613 ? -29.681 -13.840 65.265 1.00 93.94 613 TRP A N 1
ATOM 4801 C CA . TRP A 1 613 ? -29.365 -15.132 64.665 1.00 93.94 613 TRP A CA 1
ATOM 4802 C C . TRP A 1 613 ? -29.010 -16.180 65.721 1.00 93.94 613 TRP A C 1
ATOM 4804 O O . TRP A 1 613 ? -28.508 -15.855 66.797 1.00 93.94 613 TRP A O 1
ATOM 4814 N N . SER A 1 614 ? -29.283 -17.448 65.417 1.00 92.81 614 SER A N 1
ATOM 4815 C CA . SER A 1 614 ? -28.968 -18.595 66.274 1.00 92.81 614 SER A CA 1
ATOM 4816 C C . SER A 1 614 ? -28.779 -19.872 65.454 1.00 92.81 614 SER A C 1
ATOM 4818 O O . SER A 1 614 ? -29.339 -19.994 64.364 1.00 92.81 614 SER A O 1
ATOM 4820 N N . SER A 1 615 ? -28.007 -20.824 65.985 1.00 95.25 615 SER A N 1
ATOM 4821 C CA . SER A 1 615 ? -27.846 -22.173 65.428 1.00 95.25 615 SER A CA 1
ATOM 4822 C C . SER A 1 615 ? -28.433 -23.229 66.359 1.00 95.25 615 SER A C 1
ATOM 4824 O O . SER A 1 615 ? -28.342 -23.107 67.580 1.00 95.25 615 SER A O 1
ATOM 4826 N N . SER A 1 616 ? -29.004 -24.294 65.792 1.00 94.69 616 SER A N 1
ATOM 4827 C CA . SER A 1 616 ? -29.433 -25.473 66.551 1.00 94.69 616 SER A CA 1
ATOM 4828 C C . SER A 1 616 ? -28.267 -26.346 67.030 1.00 94.69 616 SER A C 1
ATOM 4830 O O . SER A 1 616 ? -28.441 -27.099 67.984 1.00 94.69 616 SER A O 1
ATOM 4832 N N . ASP A 1 617 ? -27.112 -26.290 66.356 1.00 93.31 617 ASP A N 1
ATOM 4833 C CA . ASP A 1 617 ? -25.879 -26.967 66.774 1.00 93.31 617 ASP A CA 1
ATOM 4834 C C . ASP A 1 617 ? -24.644 -26.197 66.276 1.00 93.31 617 ASP A C 1
ATOM 4836 O O . ASP A 1 617 ? -24.186 -26.350 65.139 1.00 93.31 617 ASP A O 1
ATOM 4840 N N . GLU A 1 618 ? -24.085 -25.375 67.163 1.00 92.19 618 GLU A N 1
ATOM 4841 C CA . GLU A 1 618 ? -22.885 -24.570 66.909 1.00 92.19 618 GLU A CA 1
ATOM 4842 C C . GLU A 1 618 ? -21.621 -25.407 66.650 1.00 92.19 618 GLU A C 1
ATOM 4844 O O . GLU A 1 618 ? -20.659 -24.888 66.087 1.00 92.19 618 GLU A O 1
ATOM 4849 N N . LYS A 1 619 ? -21.608 -26.706 66.992 1.00 89.25 619 LYS A N 1
ATOM 4850 C CA . LYS A 1 619 ? -20.488 -27.601 66.651 1.00 89.25 619 LYS A CA 1
ATOM 4851 C C . LYS A 1 619 ? -20.478 -27.972 65.173 1.00 89.25 619 LYS A C 1
ATOM 4853 O O . LYS A 1 619 ? -19.421 -28.296 64.646 1.00 89.25 619 LYS A O 1
ATOM 4858 N N . ILE A 1 620 ? -21.645 -27.961 64.529 1.00 88.69 620 ILE A N 1
ATOM 4859 C CA . ILE A 1 620 ? -21.799 -28.242 63.101 1.00 88.69 620 ILE A CA 1
ATOM 4860 C C . ILE A 1 620 ? -21.673 -26.934 62.325 1.00 88.69 620 ILE A C 1
ATOM 4862 O O . ILE A 1 620 ? -20.815 -26.835 61.451 1.00 88.69 620 ILE A O 1
ATOM 4866 N N . ALA A 1 621 ? -22.470 -25.917 62.670 1.00 90.81 621 ALA A N 1
ATOM 4867 C CA . ALA A 1 621 ? -22.394 -24.604 62.038 1.00 90.81 621 ALA A CA 1
ATOM 4868 C C . ALA A 1 621 ? -22.731 -23.463 63.009 1.00 90.81 621 ALA A C 1
ATOM 4870 O O . ALA A 1 621 ? -23.732 -23.525 63.721 1.00 90.81 621 ALA A O 1
ATOM 4871 N N . THR A 1 622 ? -21.944 -22.386 62.993 1.00 92.56 622 THR A N 1
ATOM 4872 C CA . THR A 1 622 ? -22.254 -21.131 63.708 1.00 92.56 622 THR A CA 1
ATOM 4873 C C . THR A 1 622 ? -22.772 -20.081 62.742 1.00 92.56 622 THR A C 1
ATOM 4875 O O . THR A 1 622 ? -22.331 -20.045 61.596 1.00 92.56 622 THR A O 1
ATOM 4878 N N . VAL A 1 623 ? -23.608 -19.167 63.226 1.00 94.44 623 VAL A N 1
ATOM 4879 C CA . VAL A 1 623 ? -24.040 -17.970 62.495 1.00 94.44 623 VAL A CA 1
ATOM 4880 C C . VAL A 1 623 ? -23.627 -16.715 63.266 1.00 94.44 623 VAL A C 1
ATOM 4882 O O . VAL A 1 623 ? -23.747 -16.681 64.490 1.00 94.44 623 VAL A O 1
ATOM 4885 N N . ASP A 1 624 ? -23.107 -15.704 62.573 1.00 91.62 624 ASP A N 1
ATOM 4886 C CA . ASP A 1 624 ? -22.759 -14.415 63.176 1.00 91.62 624 ASP A CA 1
ATOM 4887 C C . ASP A 1 624 ? -23.967 -13.457 63.254 1.00 91.62 624 ASP A C 1
ATOM 4889 O O . ASP A 1 624 ? -25.059 -13.727 62.753 1.00 91.62 624 ASP A O 1
ATOM 4893 N N . GLN A 1 625 ? -23.772 -12.291 63.872 1.00 88.44 625 GLN A N 1
ATOM 4894 C CA . GLN A 1 625 ? -24.817 -11.266 64.005 1.00 88.44 625 GLN A CA 1
ATOM 4895 C C . GLN A 1 625 ? -25.328 -10.681 62.672 1.00 88.44 625 GLN A C 1
ATOM 4897 O O . GLN A 1 625 ? -26.362 -10.016 62.667 1.00 88.44 625 GLN A O 1
ATOM 4902 N N . ASN A 1 626 ? -24.623 -10.906 61.561 1.00 89.50 626 ASN A N 1
ATOM 4903 C CA . ASN A 1 626 ? -24.980 -10.437 60.224 1.00 89.50 626 ASN A CA 1
ATOM 4904 C C . ASN A 1 626 ? -25.581 -11.555 59.347 1.00 89.50 626 ASN A C 1
ATOM 4906 O O . ASN A 1 626 ? -25.897 -11.296 58.185 1.00 89.50 626 ASN A O 1
ATOM 4910 N N . GLY A 1 627 ? -25.732 -12.778 59.867 1.00 89.81 627 GLY A N 1
ATOM 4911 C CA . GLY A 1 627 ? -26.233 -13.933 59.120 1.00 89.81 627 GLY A CA 1
ATOM 4912 C C . GLY A 1 627 ? -25.163 -14.725 58.361 1.00 89.81 627 GLY A C 1
ATOM 4913 O O . GLY A 1 627 ? -25.512 -15.623 57.595 1.00 89.81 627 GLY A O 1
ATOM 4914 N N . TYR A 1 628 ? -23.869 -14.440 58.550 1.00 91.38 628 TYR A N 1
ATOM 4915 C CA . TYR A 1 628 ? -22.789 -15.251 57.980 1.00 91.38 628 TYR A CA 1
ATOM 4916 C C . TYR A 1 628 ? -22.680 -16.581 58.715 1.00 91.38 628 TYR A C 1
ATOM 4918 O O . TYR A 1 628 ? -22.389 -16.625 59.911 1.00 91.38 628 TYR A O 1
ATOM 4926 N N . VAL A 1 629 ? -22.895 -17.674 57.988 1.00 91.69 629 VAL A N 1
ATOM 4927 C CA . VAL A 1 629 ? -22.828 -19.036 58.510 1.00 91.69 629 VAL A CA 1
ATOM 4928 C C . VAL A 1 629 ? -21.471 -19.657 58.178 1.00 91.69 629 VAL A C 1
ATOM 4930 O O . VAL A 1 629 ? -21.046 -19.651 57.022 1.00 91.69 629 VAL A O 1
ATOM 4933 N N . ARG A 1 630 ? -20.804 -20.229 59.186 1.00 90.50 630 ARG A N 1
ATOM 4934 C CA . ARG A 1 630 ? -19.563 -21.011 59.059 1.00 90.50 630 ARG A CA 1
ATOM 4935 C C . ARG A 1 630 ? -19.826 -22.471 59.407 1.00 90.50 630 ARG A C 1
ATOM 4937 O O . ARG A 1 630 ? -20.445 -22.736 60.435 1.00 90.50 630 ARG A O 1
ATOM 4944 N N . GLY A 1 631 ? -19.326 -23.400 58.593 1.00 88.44 631 GLY A N 1
ATOM 4945 C CA . GLY A 1 631 ? -19.335 -24.833 58.891 1.00 88.44 631 GLY A CA 1
ATOM 4946 C C . GLY A 1 631 ? -18.069 -25.262 59.637 1.00 88.44 631 GLY A C 1
ATOM 4947 O O . GLY A 1 631 ? -16.965 -24.989 59.172 1.00 88.44 631 GLY A O 1
ATOM 4948 N N . HIS A 1 632 ? -18.226 -25.950 60.770 1.00 84.56 632 HIS A N 1
ATOM 4949 C CA . HIS A 1 632 ? -17.128 -26.412 61.639 1.00 84.56 632 HIS A CA 1
ATOM 4950 C C . HIS A 1 632 ? -16.971 -27.935 61.668 1.00 84.56 632 HIS A C 1
ATOM 4952 O O . HIS A 1 632 ? -15.865 -28.438 61.844 1.00 84.56 632 HIS A O 1
ATOM 4958 N N . ALA A 1 633 ? -18.059 -28.688 61.493 1.00 84.50 633 ALA A N 1
ATOM 4959 C CA . ALA A 1 633 ? -18.024 -30.149 61.470 1.00 84.50 633 ALA A CA 1
ATOM 4960 C C . ALA A 1 633 ? -19.068 -30.714 60.507 1.00 84.50 633 ALA A C 1
ATOM 4962 O O . ALA A 1 633 ? -20.122 -30.117 60.305 1.00 84.50 633 ALA A O 1
ATOM 4963 N N . ILE A 1 634 ? -18.781 -31.887 59.934 1.00 85.62 634 ILE A N 1
ATOM 4964 C CA . ILE A 1 634 ? -19.684 -32.562 58.994 1.00 85.62 634 ILE A CA 1
ATOM 4965 C C . ILE A 1 634 ? -21.003 -32.901 59.696 1.00 85.62 634 ILE A C 1
ATOM 4967 O O . ILE A 1 634 ? -21.007 -33.588 60.719 1.00 85.62 634 ILE A O 1
ATOM 4971 N N . GLY A 1 635 ? -22.123 -32.455 59.128 1.00 85.06 635 GLY A N 1
ATOM 4972 C CA . GLY A 1 635 ? -23.442 -32.661 59.717 1.00 85.06 635 GLY A CA 1
ATOM 4973 C C . GLY A 1 635 ? -24.508 -31.717 59.169 1.00 85.06 635 GLY A C 1
ATOM 4974 O O . GLY A 1 635 ? -24.325 -31.069 58.138 1.00 85.06 635 GLY A O 1
ATOM 4975 N N . GLN A 1 636 ? -25.632 -31.652 59.882 1.00 90.94 636 GLN A N 1
ATOM 4976 C CA . GLN A 1 636 ? -26.773 -30.800 59.562 1.00 90.94 636 GLN A CA 1
ATOM 4977 C C . GLN A 1 636 ? -27.151 -29.950 60.783 1.00 90.94 636 GLN A C 1
ATOM 4979 O O . GLN A 1 636 ? -27.352 -30.493 61.867 1.00 90.94 636 GLN A O 1
ATOM 4984 N N . ALA A 1 637 ? -27.290 -28.639 60.598 1.00 90.62 637 ALA A N 1
ATOM 4985 C CA . ALA A 1 637 ? -27.766 -27.696 61.610 1.00 90.62 637 ALA A CA 1
ATOM 4986 C C . ALA A 1 637 ? -28.882 -26.813 61.034 1.00 90.62 637 ALA A C 1
ATOM 4988 O O . ALA A 1 637 ? -28.970 -26.624 59.824 1.00 90.62 637 ALA A O 1
ATOM 4989 N N . THR A 1 638 ? -29.730 -26.252 61.890 1.00 94.12 638 THR A N 1
ATOM 4990 C CA . THR A 1 638 ? -30.749 -25.271 61.501 1.00 94.12 638 THR A CA 1
ATOM 4991 C C . THR A 1 638 ? -30.326 -23.899 62.002 1.00 94.12 638 THR A C 1
ATOM 4993 O O . THR A 1 638 ? -30.092 -23.727 63.198 1.00 94.12 638 THR A O 1
ATOM 4996 N N . ILE A 1 639 ? -30.248 -22.925 61.100 1.00 95.50 639 ILE A N 1
ATOM 4997 C CA . ILE A 1 639 ? -29.991 -21.522 61.429 1.00 95.50 639 ILE A CA 1
ATOM 4998 C C . ILE A 1 639 ? -31.319 -20.770 61.448 1.00 95.50 639 ILE A C 1
ATOM 5000 O O . ILE A 1 639 ? -32.103 -20.898 60.510 1.00 95.50 639 ILE A O 1
ATOM 5004 N N . THR A 1 640 ? -31.565 -19.982 62.492 1.00 93.12 640 THR A N 1
ATOM 5005 C CA . THR A 1 640 ? -32.818 -19.234 62.684 1.00 93.12 640 THR A CA 1
ATOM 5006 C C . THR A 1 640 ? -32.538 -17.751 62.893 1.00 93.12 640 THR A C 1
ATOM 5008 O O . THR A 1 640 ? -31.728 -17.390 63.750 1.00 93.12 640 THR A O 1
ATOM 5011 N N . ALA A 1 641 ? -33.250 -16.914 62.140 1.00 92.00 641 ALA A N 1
ATOM 5012 C CA . ALA A 1 641 ? -33.363 -15.471 62.318 1.00 92.00 641 ALA A CA 1
ATOM 5013 C C . ALA A 1 641 ? -34.652 -15.128 63.081 1.00 92.00 641 ALA A C 1
ATOM 5015 O O . ALA A 1 641 ? -35.696 -15.727 62.819 1.00 92.00 641 ALA A O 1
ATOM 5016 N N . ALA A 1 642 ? -34.594 -14.157 63.992 1.00 88.88 642 ALA A N 1
ATOM 5017 C CA . ALA A 1 642 ? -35.731 -13.706 64.795 1.00 88.88 642 ALA A CA 1
ATOM 5018 C C . ALA A 1 642 ? -35.694 -12.193 65.082 1.00 88.88 642 ALA A C 1
ATOM 5020 O O . ALA A 1 642 ? -34.614 -11.604 65.113 1.00 88.88 642 ALA A O 1
ATOM 5021 N N . THR A 1 643 ? -36.845 -11.572 65.352 1.00 85.69 643 THR A N 1
ATOM 5022 C CA . THR A 1 643 ? -36.926 -10.200 65.903 1.00 85.69 643 THR A CA 1
ATOM 5023 C C . THR A 1 643 ? -36.463 -10.130 67.364 1.00 85.69 643 THR A C 1
ATOM 5025 O O . THR A 1 643 ? -36.300 -11.158 68.029 1.00 85.69 643 THR A O 1
ATOM 5028 N N . ALA A 1 644 ? -36.249 -8.917 67.890 1.00 78.62 644 ALA A N 1
ATOM 5029 C CA . ALA A 1 644 ? -35.743 -8.695 69.251 1.00 78.62 644 ALA A CA 1
ATOM 5030 C C . ALA A 1 644 ? -36.640 -9.298 70.350 1.00 78.62 644 ALA A C 1
ATOM 5032 O O . ALA A 1 644 ? -36.151 -9.844 71.341 1.00 78.62 644 ALA A O 1
ATOM 5033 N N . ASP A 1 645 ? -37.955 -9.230 70.148 1.00 75.25 645 ASP A N 1
ATOM 5034 C CA . ASP A 1 645 ? -38.997 -9.820 70.994 1.00 75.25 645 ASP A CA 1
ATOM 5035 C C . ASP A 1 645 ? -39.254 -11.316 70.709 1.00 75.25 645 ASP A C 1
ATOM 5037 O O . ASP A 1 645 ? -39.993 -11.974 71.443 1.00 75.25 645 ASP A O 1
ATOM 5041 N N . ARG A 1 646 ? -38.617 -11.860 69.662 1.00 78.12 646 ARG A N 1
ATOM 5042 C CA . ARG A 1 646 ? -38.799 -13.202 69.087 1.00 78.12 646 ARG A CA 1
ATOM 5043 C C . ARG A 1 646 ? -40.206 -13.510 68.556 1.00 78.12 646 ARG A C 1
ATOM 5045 O O . ARG A 1 646 ? -40.494 -14.689 68.324 1.00 78.12 646 ARG A O 1
ATOM 5052 N N . ALA A 1 647 ? -41.058 -12.504 68.347 1.00 78.75 647 ALA A N 1
ATOM 5053 C CA . ALA A 1 647 ? -42.419 -12.691 67.841 1.00 78.75 647 ALA A CA 1
ATOM 5054 C C . ALA A 1 647 ? -42.456 -13.183 66.384 1.00 78.75 647 ALA A C 1
ATOM 5056 O O . ALA A 1 647 ? -43.363 -13.926 66.009 1.00 78.75 647 ALA A O 1
ATOM 5057 N N . LEU A 1 648 ? -41.454 -12.815 65.580 1.00 86.56 648 LEU A N 1
ATOM 5058 C CA . LEU A 1 648 ? -41.311 -13.206 64.177 1.00 86.56 648 LEU A CA 1
ATOM 5059 C C . LEU A 1 648 ? -40.023 -14.021 64.005 1.00 86.56 648 LEU A C 1
ATOM 5061 O O . LEU A 1 648 ? -38.978 -13.630 64.529 1.00 86.56 648 LEU A O 1
ATOM 5065 N N . GLN A 1 649 ? -40.086 -15.158 63.296 1.00 91.38 649 GLN A N 1
ATOM 5066 C CA . GLN A 1 649 ? -38.946 -16.071 63.101 1.00 91.38 649 GLN A CA 1
ATOM 5067 C C . GLN A 1 649 ? -38.950 -16.730 61.713 1.00 91.38 649 GLN A C 1
ATOM 5069 O O . GLN A 1 649 ? -40.012 -17.053 61.185 1.00 91.38 649 GLN A O 1
ATOM 5074 N N . ALA A 1 650 ? -37.762 -16.991 61.160 1.00 91.00 650 ALA A N 1
ATOM 5075 C CA . ALA A 1 650 ? -37.559 -17.758 59.928 1.00 91.00 650 ALA A CA 1
ATOM 5076 C C . ALA A 1 650 ? -36.275 -18.608 60.011 1.00 91.00 650 ALA A C 1
ATOM 5078 O O . ALA A 1 650 ? -35.291 -18.184 60.618 1.00 91.00 650 ALA A O 1
ATOM 5079 N N . SER A 1 651 ? -36.270 -19.801 59.403 1.00 93.12 651 SER A N 1
ATOM 5080 C CA . SER A 1 651 ? -35.199 -20.801 59.575 1.00 93.12 651 SER A CA 1
ATOM 5081 C C . SER A 1 651 ? -34.729 -21.424 58.259 1.00 93.12 651 SER A C 1
ATOM 5083 O O . SER A 1 651 ? -35.524 -21.621 57.344 1.00 93.12 651 SER A O 1
ATOM 5085 N N . ALA A 1 652 ? -33.444 -21.780 58.186 1.00 92.56 652 ALA A N 1
ATOM 5086 C CA . ALA A 1 652 ? -32.812 -22.453 57.053 1.00 92.56 652 ALA A CA 1
ATOM 5087 C C . ALA A 1 652 ? -32.014 -23.685 57.499 1.00 92.56 652 ALA A C 1
ATOM 5089 O O . ALA A 1 652 ? -31.399 -23.696 58.568 1.00 92.56 652 ALA A O 1
ATOM 5090 N N . LEU A 1 653 ? -31.988 -24.712 56.651 1.00 89.50 653 LEU A N 1
ATOM 5091 C CA . LEU A 1 653 ? -31.284 -25.967 56.896 1.00 89.50 653 LEU A CA 1
ATOM 5092 C C . LEU A 1 653 ? -29.879 -25.944 56.283 1.00 89.50 653 LEU A C 1
ATOM 5094 O O . LEU A 1 653 ? -29.724 -25.841 55.067 1.00 89.50 653 LEU A O 1
ATOM 5098 N N . VAL A 1 654 ? -28.854 -26.065 57.117 1.00 90.06 654 VAL A N 1
ATOM 5099 C CA . VAL A 1 654 ? -27.445 -25.984 56.728 1.00 90.06 654 VAL A CA 1
ATOM 5100 C C . VAL A 1 654 ? -26.824 -27.372 56.733 1.00 90.06 654 VAL A C 1
ATOM 5102 O O . VAL A 1 654 ? -26.809 -28.043 57.763 1.00 90.06 654 VAL A O 1
ATOM 5105 N N . PHE A 1 655 ? -26.282 -27.781 55.590 1.00 84.44 655 PHE A N 1
ATOM 5106 C CA . PHE A 1 655 ? -25.482 -28.992 55.435 1.00 84.44 655 PHE A CA 1
ATOM 5107 C C . PHE A 1 655 ? -24.008 -28.613 55.355 1.00 84.44 655 PHE A C 1
ATOM 5109 O O . PHE A 1 655 ? -23.626 -27.803 54.510 1.00 84.44 655 PHE A O 1
ATOM 5116 N N . VAL A 1 656 ? -23.180 -29.206 56.211 1.00 85.06 656 VAL A N 1
ATOM 5117 C CA . VAL A 1 656 ? -21.730 -28.999 56.211 1.00 85.06 656 VAL A CA 1
ATOM 5118 C C . VAL A 1 656 ? -21.057 -30.267 55.696 1.00 85.06 656 VAL A C 1
ATOM 5120 O O . VAL A 1 656 ? -21.198 -31.343 56.278 1.00 85.06 656 VAL A O 1
ATOM 5123 N N . ASN A 1 657 ? -20.341 -30.135 54.585 1.00 79.69 657 ASN A N 1
ATOM 5124 C CA . ASN A 1 657 ? -19.715 -31.219 53.834 1.00 79.69 657 ASN A CA 1
ATOM 5125 C C . ASN A 1 657 ? -18.182 -31.196 53.973 1.00 79.69 657 ASN A C 1
ATOM 5127 O O . ASN A 1 657 ? -17.587 -30.193 54.360 1.00 79.69 657 ASN A O 1
ATOM 5131 N N . SER A 1 658 ? -17.508 -32.290 53.611 1.00 76.12 658 SER A N 1
ATOM 5132 C CA . SER A 1 658 ? -16.044 -32.286 53.478 1.00 76.12 658 SER A CA 1
ATOM 5133 C C . SER A 1 658 ? -15.590 -31.529 52.216 1.00 76.12 658 SER A C 1
ATOM 5135 O O . SER A 1 658 ? -16.300 -31.593 51.201 1.00 76.12 658 SER A O 1
ATOM 5137 N N . PRO A 1 659 ? -14.388 -30.913 52.219 1.00 73.06 659 PRO A N 1
ATOM 5138 C CA . PRO A 1 659 ? -13.795 -30.335 51.014 1.00 73.06 659 PRO A CA 1
ATOM 5139 C C . PRO A 1 659 ? -13.687 -31.362 49.887 1.00 73.06 659 PRO A C 1
ATOM 5141 O O . PRO A 1 659 ? -13.361 -32.530 50.130 1.00 73.06 659 PRO A O 1
ATOM 5144 N N . VAL A 1 660 ? -13.953 -30.939 48.651 1.00 83.06 660 VAL A N 1
ATOM 5145 C CA . VAL A 1 660 ? -13.748 -31.791 47.477 1.00 83.06 660 VAL A CA 1
ATOM 5146 C C . VAL A 1 660 ? -12.262 -31.778 47.130 1.00 83.06 660 VAL A C 1
ATOM 5148 O O . VAL A 1 660 ? -11.732 -30.766 46.687 1.00 83.06 660 VAL A O 1
ATOM 5151 N N . ARG A 1 661 ? -11.575 -32.905 47.335 1.00 86.56 661 ARG A N 1
ATOM 5152 C CA . ARG A 1 661 ? -10.164 -33.045 46.950 1.00 86.56 661 ARG A CA 1
ATOM 5153 C C . ARG A 1 661 ? -10.063 -33.213 45.435 1.00 86.56 661 ARG A C 1
ATOM 5155 O O . ARG A 1 661 ? -10.817 -34.003 44.870 1.00 86.56 661 ARG A O 1
ATOM 5162 N N . ASP A 1 662 ? -9.063 -32.599 44.810 1.00 88.50 662 ASP A N 1
ATOM 5163 C CA . ASP A 1 662 ? -8.764 -32.729 43.374 1.00 88.50 662 ASP A CA 1
ATOM 5164 C C . ASP A 1 662 ? -8.757 -34.190 42.891 1.00 88.50 662 ASP A C 1
ATOM 5166 O O . ASP A 1 662 ? -9.301 -34.501 41.836 1.00 88.50 662 ASP A O 1
ATOM 5170 N N . ILE A 1 663 ? -8.213 -35.115 43.693 1.00 87.50 663 ILE A N 1
ATOM 5171 C CA . ILE A 1 663 ? -8.182 -36.550 43.367 1.00 87.50 663 ILE A CA 1
ATOM 5172 C C . ILE A 1 663 ? -9.576 -37.203 43.332 1.00 87.50 663 ILE A C 1
ATOM 5174 O O . ILE A 1 663 ? -9.813 -38.092 42.516 1.00 87.50 663 ILE A O 1
ATOM 5178 N N . ASP A 1 664 ? -10.507 -36.761 44.181 1.00 89.25 664 ASP A N 1
ATOM 5179 C CA . ASP A 1 664 ? -11.884 -37.263 44.187 1.00 89.25 664 ASP A CA 1
ATOM 5180 C C . ASP A 1 664 ? -12.681 -36.637 43.039 1.00 89.25 664 ASP A C 1
ATOM 5182 O O . ASP A 1 664 ? -13.410 -37.346 42.346 1.00 89.25 664 ASP A O 1
ATOM 5186 N N . PHE A 1 665 ? -12.480 -35.339 42.787 1.00 93.50 665 PHE A N 1
ATOM 5187 C CA . PHE A 1 665 ? -13.088 -34.634 41.662 1.00 93.50 665 PHE A CA 1
ATOM 5188 C C . PHE A 1 665 ? -12.671 -35.235 40.320 1.00 93.50 665 PHE A C 1
ATOM 5190 O O . PHE A 1 665 ? -13.533 -35.579 39.519 1.00 93.50 665 PHE A O 1
ATOM 5197 N N . LEU A 1 666 ? -11.371 -35.444 40.088 1.00 92.19 666 LEU A N 1
ATOM 5198 C CA . LEU A 1 666 ? -10.869 -36.064 38.858 1.00 92.19 666 LEU A CA 1
ATOM 5199 C C . LEU A 1 666 ? -11.368 -37.508 38.700 1.00 92.19 666 LEU A C 1
ATOM 5201 O O . LEU A 1 666 ? -11.698 -37.921 37.591 1.00 92.19 666 LEU A O 1
ATOM 5205 N N . LYS A 1 667 ? -11.510 -38.263 39.797 1.00 91.50 667 LYS A N 1
ATOM 5206 C CA . LYS A 1 667 ? -12.090 -39.613 39.763 1.00 91.50 667 LYS A CA 1
ATOM 5207 C C . LYS A 1 667 ? -13.578 -39.601 39.393 1.00 91.50 667 LYS A C 1
ATOM 5209 O O . LYS A 1 667 ? -14.010 -40.426 38.586 1.00 91.50 667 LYS A O 1
ATOM 5214 N N . VAL A 1 668 ? -14.369 -38.688 39.958 1.00 93.06 668 VAL A N 1
ATOM 5215 C CA . VAL A 1 668 ? -15.795 -38.513 39.614 1.00 93.06 668 VAL A CA 1
ATOM 5216 C C . VAL A 1 668 ? -15.956 -37.975 38.194 1.00 93.06 668 VAL A C 1
ATOM 5218 O O . VAL A 1 668 ? -16.815 -38.442 37.453 1.00 93.06 668 VAL A O 1
ATOM 5221 N N . LEU A 1 669 ? -15.071 -37.082 37.756 1.00 92.25 669 LEU A N 1
ATOM 5222 C CA . LEU A 1 669 ? -15.002 -36.631 36.375 1.00 92.25 669 LEU A CA 1
ATOM 5223 C C . LEU A 1 669 ? -14.777 -37.807 35.412 1.00 92.25 669 LEU A C 1
ATOM 5225 O O . LEU A 1 669 ? -15.379 -37.816 34.344 1.00 92.25 669 LEU A O 1
ATOM 5229 N N . GLU A 1 670 ? -13.948 -38.791 35.768 1.00 88.19 670 GLU A N 1
ATOM 5230 C CA . GLU A 1 670 ? -13.665 -39.989 34.958 1.00 88.19 670 GLU A CA 1
ATOM 5231 C C . GLU A 1 670 ? -14.731 -41.088 35.029 1.00 88.19 670 GLU A C 1
ATOM 5233 O O . GLU A 1 670 ? -14.998 -41.734 34.018 1.00 88.19 670 GLU A O 1
ATOM 5238 N N . THR A 1 671 ? -15.312 -41.330 36.206 1.00 89.25 671 THR A N 1
ATOM 5239 C CA . THR A 1 671 ? -16.089 -42.558 36.483 1.00 89.25 671 THR A CA 1
ATOM 5240 C C . THR A 1 671 ? -17.436 -42.339 37.172 1.00 89.25 671 THR A C 1
ATOM 5242 O O . THR A 1 671 ? -18.214 -43.285 37.284 1.00 89.25 671 THR A O 1
ATOM 5245 N N . GLY A 1 672 ? -17.721 -41.120 37.631 1.00 88.88 672 GLY A N 1
ATOM 5246 C CA . GLY A 1 672 ? -18.978 -40.754 38.277 1.00 88.88 672 GLY A CA 1
ATOM 5247 C C . GLY A 1 672 ? -20.071 -40.337 37.293 1.00 88.88 672 GLY A C 1
ATOM 5248 O O . GLY A 1 672 ? -19.842 -40.114 36.098 1.00 88.88 672 GLY A O 1
ATOM 5249 N N . SER A 1 673 ? -21.284 -40.217 37.819 1.00 93.44 673 SER A N 1
ATOM 5250 C CA . SER A 1 673 ? -22.433 -39.666 37.102 1.00 93.44 673 SER A CA 1
ATOM 5251 C C . SER A 1 673 ? -22.266 -38.167 36.813 1.00 93.44 673 SER A C 1
ATOM 5253 O O . SER A 1 673 ? -21.450 -37.469 37.419 1.00 93.44 673 SER A O 1
ATOM 5255 N N . TYR A 1 674 ? -23.065 -37.652 35.875 1.00 91.75 674 TYR A N 1
ATOM 5256 C CA . TYR A 1 674 ? -23.077 -36.218 35.574 1.00 91.75 674 TYR A CA 1
ATOM 5257 C C . TYR A 1 674 ? -23.524 -35.378 36.782 1.00 91.75 674 TYR A C 1
ATOM 5259 O O . TYR A 1 674 ? -22.962 -34.312 37.016 1.00 91.75 674 TYR A O 1
ATOM 5267 N N . ASP A 1 675 ? -24.471 -35.885 37.574 1.00 91.62 675 ASP A N 1
ATOM 5268 C CA . ASP A 1 675 ? -25.014 -35.180 38.737 1.00 91.62 675 ASP A CA 1
ATOM 5269 C C . ASP A 1 675 ? -24.014 -35.159 39.907 1.00 91.62 675 ASP A C 1
ATOM 5271 O O . ASP A 1 675 ? -23.887 -34.146 40.589 1.00 91.62 675 ASP A O 1
ATOM 5275 N N . GLU A 1 676 ? -23.229 -36.228 40.103 1.00 90.31 676 GLU A N 1
ATOM 5276 C CA . GLU A 1 676 ? -22.107 -36.232 41.058 1.00 90.31 676 GLU A CA 1
ATOM 5277 C C . GLU A 1 676 ? -20.999 -35.258 40.637 1.00 90.31 676 GLU A C 1
ATOM 5279 O O . GLU A 1 676 ? -20.465 -34.536 41.479 1.00 90.31 676 GLU A O 1
ATOM 5284 N N . PHE A 1 677 ? -20.671 -35.201 39.339 1.00 94.81 677 PHE A N 1
ATOM 5285 C CA . PHE A 1 677 ? -19.737 -34.212 38.796 1.00 94.81 677 PHE A CA 1
ATOM 5286 C C . PHE A 1 677 ? -20.239 -32.782 39.040 1.00 94.81 677 PHE A C 1
ATOM 5288 O O . PHE A 1 677 ? -19.500 -31.969 39.594 1.00 94.81 677 PHE A O 1
ATOM 5295 N N . LEU A 1 678 ? -21.489 -32.486 38.670 1.00 91.88 678 LEU A N 1
ATOM 5296 C CA . LEU A 1 678 ? -22.075 -31.156 38.823 1.00 91.88 678 LEU A CA 1
ATOM 5297 C C . LEU A 1 678 ? -22.145 -30.759 40.301 1.00 91.88 678 LEU A C 1
ATOM 5299 O O . LEU A 1 678 ? -21.688 -29.678 40.655 1.00 91.88 678 LEU A O 1
ATOM 5303 N N . SER A 1 679 ? -22.589 -31.665 41.176 1.00 86.88 679 SER A N 1
ATOM 5304 C CA . SER A 1 679 ? -22.615 -31.442 42.624 1.00 86.88 679 SER A CA 1
ATOM 5305 C C . SER A 1 679 ? -21.224 -31.171 43.207 1.00 86.88 679 SER A C 1
ATOM 5307 O O . SER A 1 679 ? -21.097 -30.370 44.130 1.00 86.88 679 SER A O 1
ATOM 5309 N N . MET A 1 680 ? -20.162 -31.793 42.682 1.00 88.62 680 MET A N 1
ATOM 5310 C CA . MET A 1 680 ? -18.794 -31.466 43.094 1.00 88.62 680 MET A CA 1
ATOM 5311 C C . MET A 1 680 ? -18.356 -30.075 42.619 1.00 88.62 680 MET A C 1
ATOM 5313 O O . MET A 1 680 ? -17.759 -29.349 43.411 1.00 88.62 680 MET A O 1
ATOM 5317 N N . VAL A 1 681 ? -18.683 -29.672 41.387 1.00 89.00 681 VAL A N 1
ATOM 5318 C CA . VAL A 1 681 ? -18.411 -28.307 40.891 1.00 89.00 681 VAL A CA 1
ATOM 5319 C C . VAL A 1 681 ? -19.179 -27.259 41.708 1.00 89.00 681 VAL A C 1
ATOM 5321 O O . VAL A 1 681 ? -18.588 -26.284 42.161 1.00 89.00 681 VAL A O 1
ATOM 5324 N N . GLU A 1 682 ? -20.463 -27.491 41.993 1.00 84.25 682 GLU A N 1
ATOM 5325 C CA . GLU A 1 682 ? -21.296 -26.633 42.854 1.00 84.25 682 GLU A CA 1
ATOM 5326 C C . GLU A 1 682 ? -20.785 -26.554 44.303 1.00 84.25 682 GLU A C 1
ATOM 5328 O O . GLU A 1 682 ? -20.974 -25.541 44.972 1.00 84.25 682 GLU A O 1
ATOM 5333 N N . ARG A 1 683 ? -20.096 -27.597 44.783 1.00 80.75 683 ARG A N 1
ATOM 5334 C CA . ARG A 1 683 ? -19.388 -27.635 46.076 1.00 80.75 683 ARG A CA 1
ATOM 5335 C C . ARG A 1 683 ? -17.965 -27.057 46.024 1.00 80.75 683 ARG A C 1
ATOM 5337 O O . ARG A 1 683 ? -17.196 -27.279 46.958 1.00 80.75 683 ARG A O 1
ATOM 5344 N N . GLY A 1 684 ? -17.604 -26.341 44.958 1.00 79.69 684 GLY A N 1
ATOM 5345 C CA . GLY A 1 684 ? -16.321 -25.645 44.845 1.00 79.69 684 GLY A CA 1
ATOM 5346 C C . GLY A 1 684 ? -15.134 -26.539 44.477 1.00 79.69 684 GLY A C 1
ATOM 5347 O O . GLY A 1 684 ? -14.007 -26.245 44.868 1.00 79.69 684 GLY A O 1
ATOM 5348 N N . ALA A 1 685 ? -15.350 -27.640 43.748 1.00 89.06 685 ALA A N 1
ATOM 5349 C CA . ALA A 1 685 ? -14.240 -28.432 43.222 1.00 89.06 685 ALA A CA 1
ATOM 5350 C C . ALA A 1 685 ? -13.325 -27.601 42.304 1.00 89.06 685 ALA A C 1
ATOM 5352 O O . ALA A 1 685 ? -13.793 -26.819 41.476 1.00 89.06 685 ALA A O 1
ATOM 5353 N N . ASN A 1 686 ? -12.013 -27.828 42.403 1.00 91.25 686 ASN A N 1
ATOM 5354 C CA . ASN A 1 686 ? -11.021 -27.184 41.548 1.00 91.25 686 ASN A CA 1
ATOM 5355 C C . ASN A 1 686 ? -11.202 -27.605 40.074 1.00 91.25 686 ASN A C 1
ATOM 5357 O O . ASN A 1 686 ? -10.704 -28.646 39.644 1.00 91.25 686 ASN A O 1
ATOM 5361 N N . VAL A 1 687 ? -11.874 -26.775 39.271 1.00 94.44 687 VAL A N 1
ATOM 5362 C CA . VAL A 1 687 ? -12.104 -27.028 37.833 1.00 94.44 687 VAL A CA 1
ATOM 5363 C C . VAL A 1 687 ? -10.818 -27.052 36.994 1.00 94.44 687 VAL A C 1
ATOM 5365 O O . VAL A 1 687 ? -10.826 -27.567 35.878 1.00 94.44 687 VAL A O 1
ATOM 5368 N N . ASN A 1 688 ? -9.704 -26.556 37.543 1.00 95.00 688 ASN A N 1
ATOM 5369 C CA . ASN A 1 688 ? -8.368 -26.594 36.945 1.00 95.00 688 ASN A CA 1
ATOM 5370 C C . ASN A 1 688 ? -7.468 -27.686 37.567 1.00 95.00 688 ASN A C 1
ATOM 5372 O O . ASN A 1 688 ? -6.259 -27.705 37.335 1.00 95.00 688 ASN A O 1
ATOM 5376 N N . ALA A 1 689 ? -8.039 -28.623 38.337 1.00 93.25 689 ALA A N 1
ATOM 5377 C CA . ALA A 1 689 ? -7.329 -29.791 38.856 1.00 93.25 689 ALA A CA 1
ATOM 5378 C C . ALA A 1 689 ? -6.688 -30.604 37.721 1.00 93.25 689 ALA A C 1
ATOM 5380 O O . ALA A 1 689 ? -7.303 -30.811 36.669 1.00 93.25 689 ALA A O 1
ATOM 5381 N N . LYS A 1 690 ? -5.467 -31.102 37.956 1.00 93.69 690 LYS A N 1
ATOM 5382 C CA . LYS A 1 690 ? -4.678 -31.885 36.992 1.00 93.69 690 LYS A CA 1
ATOM 5383 C C . LYS A 1 690 ? -4.339 -33.271 37.517 1.00 93.69 690 LYS A C 1
ATOM 5385 O O . LYS A 1 690 ? -4.083 -33.449 38.705 1.00 93.69 690 LYS A O 1
ATOM 5390 N N . ASP A 1 691 ? -4.276 -34.239 36.608 1.00 91.50 691 ASP A N 1
ATOM 5391 C CA . ASP A 1 691 ? -3.681 -35.544 36.898 1.00 91.50 691 ASP A CA 1
ATOM 5392 C C . ASP A 1 691 ? -2.138 -35.516 36.858 1.00 91.50 691 ASP A C 1
ATOM 5394 O O . ASP A 1 691 ? -1.502 -34.499 36.570 1.00 91.50 691 ASP A O 1
ATOM 5398 N N . SER A 1 692 ? -1.516 -36.669 37.114 1.00 89.81 692 SER A N 1
ATOM 5399 C CA . SER A 1 692 ? -0.059 -36.855 37.052 1.00 89.81 692 SER A CA 1
ATOM 5400 C C . SER A 1 692 ? 0.553 -36.723 35.648 1.00 89.81 692 SER A C 1
ATOM 5402 O O . SER A 1 692 ? 1.775 -36.702 35.520 1.00 89.81 692 SER A O 1
ATOM 5404 N N . GLN A 1 693 ? -0.267 -36.618 34.598 1.00 89.19 693 GLN A N 1
ATOM 5405 C CA . GLN A 1 693 ? 0.133 -36.349 33.213 1.00 89.19 693 GLN A CA 1
ATOM 5406 C C . GLN A 1 693 ? -0.153 -34.885 32.815 1.00 89.19 693 GLN A C 1
ATOM 5408 O O . GLN A 1 693 ? -0.043 -34.516 31.645 1.00 89.19 693 GLN A O 1
ATOM 5413 N N . GLY A 1 694 ? -0.519 -34.033 33.779 1.00 91.69 694 GLY A N 1
ATOM 5414 C CA . GLY A 1 694 ? -0.837 -32.627 33.556 1.00 91.69 694 GLY A CA 1
ATOM 5415 C C . GLY A 1 694 ? -2.166 -32.386 32.832 1.00 91.69 694 GLY A C 1
ATOM 5416 O O . GLY A 1 694 ? -2.440 -31.244 32.473 1.00 91.69 694 GLY A O 1
ATOM 5417 N N . ASN A 1 695 ? -2.994 -33.411 32.606 1.00 93.94 695 ASN A N 1
ATOM 5418 C CA . ASN A 1 695 ? -4.296 -33.240 31.966 1.00 93.94 695 ASN A CA 1
ATOM 5419 C C . ASN A 1 695 ? -5.260 -32.585 32.961 1.00 93.94 695 ASN A C 1
ATOM 5421 O O . ASN A 1 695 ? -5.582 -33.185 33.992 1.00 93.94 695 ASN A O 1
ATOM 5425 N N . SER A 1 696 ? -5.735 -31.379 32.641 1.00 94.62 696 SER A N 1
ATOM 5426 C CA . SER A 1 696 ? -6.764 -30.690 33.424 1.00 94.62 696 SER A CA 1
ATOM 5427 C C . SER A 1 696 ? -8.131 -31.377 33.304 1.00 94.62 696 SER A C 1
ATOM 5429 O O . SER A 1 696 ? -8.364 -32.188 32.398 1.00 94.62 696 SER A O 1
ATOM 5431 N N . ALA A 1 697 ? -9.077 -31.037 34.184 1.00 95.19 697 ALA A N 1
ATOM 5432 C CA . ALA A 1 697 ? -10.452 -31.533 34.086 1.00 95.19 697 ALA A CA 1
ATOM 5433 C C . ALA A 1 697 ? -11.110 -31.188 32.731 1.00 95.19 697 ALA A C 1
ATOM 5435 O O . ALA A 1 697 ? -11.852 -32.001 32.169 1.00 95.19 697 ALA A O 1
ATOM 5436 N N . LEU A 1 698 ? -10.789 -30.022 32.154 1.00 96.31 698 LEU A N 1
ATOM 5437 C CA . LEU A 1 698 ? -11.227 -29.643 30.806 1.00 96.31 698 LEU A CA 1
ATOM 5438 C C . LEU A 1 698 ? -10.669 -30.613 29.754 1.00 96.31 698 LEU A C 1
ATOM 5440 O O . LEU A 1 698 ? -11.419 -31.156 28.943 1.00 96.31 698 LEU A O 1
ATOM 5444 N N . PHE A 1 699 ? -9.370 -30.909 29.826 1.00 94.81 699 PHE A N 1
ATOM 5445 C CA . PHE A 1 699 ? -8.690 -31.838 28.921 1.00 94.81 699 PHE A CA 1
ATOM 5446 C C . PHE A 1 699 ? -9.262 -33.266 29.012 1.00 94.81 699 PHE A C 1
ATOM 5448 O O . PHE A 1 699 ? -9.528 -33.904 27.993 1.00 94.81 699 PHE A O 1
ATOM 5455 N N . LYS A 1 700 ? -9.547 -33.756 30.226 1.00 93.06 700 LYS A N 1
ATOM 5456 C CA . LYS A 1 700 ? -10.211 -35.056 30.440 1.00 93.06 700 LYS A CA 1
ATOM 5457 C C . LYS A 1 700 ? -11.633 -35.097 29.878 1.00 93.06 700 LYS A C 1
ATOM 5459 O O . LYS A 1 700 ? -12.029 -36.113 29.310 1.00 93.06 700 LYS A O 1
ATOM 5464 N N . SER A 1 701 ? -12.386 -34.005 29.990 1.00 94.81 701 SER A N 1
ATOM 5465 C CA . SER A 1 701 ? -13.755 -33.918 29.458 1.00 94.81 701 SER A CA 1
ATOM 5466 C C . SER A 1 701 ? -13.788 -33.978 27.926 1.00 94.81 701 SER A C 1
ATOM 5468 O O . SER A 1 701 ? -14.676 -34.618 27.358 1.00 94.81 701 SER A O 1
ATOM 5470 N N . LEU A 1 702 ? -12.777 -33.405 27.260 1.00 94.38 702 LEU A N 1
ATOM 5471 C CA . LEU A 1 702 ? -12.553 -33.569 25.818 1.00 94.38 702 LEU A CA 1
ATOM 5472 C C . LEU A 1 702 ? -12.233 -35.024 25.456 1.00 94.38 702 LEU A C 1
ATOM 5474 O O . LEU A 1 702 ? -12.868 -35.587 24.566 1.00 94.38 702 LEU A O 1
ATOM 5478 N N . MET A 1 703 ? -11.319 -35.684 26.178 1.00 91.88 703 MET A N 1
ATOM 5479 C CA . MET A 1 703 ? -11.013 -37.107 25.947 1.00 91.88 703 MET A CA 1
ATOM 5480 C C . MET A 1 703 ? -12.256 -38.007 26.087 1.00 91.88 703 MET A C 1
ATOM 5482 O O . MET A 1 703 ? -12.404 -38.974 25.341 1.00 91.88 703 MET A O 1
ATOM 5486 N N . GLN A 1 704 ? -13.174 -37.665 26.998 1.00 92.38 704 GLN A N 1
ATOM 5487 C CA . GLN A 1 704 ? -14.454 -38.357 27.205 1.00 92.38 704 GLN A CA 1
ATOM 5488 C C . GLN A 1 704 ? -15.550 -38.010 26.186 1.00 92.38 704 GLN A C 1
ATOM 5490 O O . GLN A 1 704 ? -16.569 -38.698 26.154 1.00 92.38 704 GLN A O 1
ATOM 5495 N N . LYS A 1 705 ? -15.379 -36.958 25.374 1.00 94.56 705 LYS A N 1
ATOM 5496 C CA . LYS A 1 705 ? -16.411 -36.410 24.472 1.00 94.56 705 LYS A CA 1
ATOM 5497 C C . LYS A 1 705 ? -17.685 -35.899 25.183 1.00 94.56 705 LYS A C 1
ATOM 5499 O O . LYS A 1 705 ? -18.722 -35.767 24.536 1.00 94.56 705 LYS A O 1
ATOM 5504 N N . ASP A 1 706 ? -17.632 -35.546 26.476 1.00 95.00 706 ASP A N 1
ATOM 5505 C CA . ASP A 1 706 ? -18.793 -34.975 27.193 1.00 95.00 706 ASP A CA 1
ATOM 5506 C C . ASP A 1 706 ? -18.817 -33.436 27.118 1.00 95.00 706 ASP A C 1
ATOM 5508 O O . ASP A 1 706 ? -18.232 -32.729 27.944 1.00 95.00 706 ASP A O 1
ATOM 5512 N N . LEU A 1 707 ? -19.536 -32.909 26.120 1.00 95.00 707 LEU A N 1
ATOM 5513 C CA . LEU A 1 707 ? -19.698 -31.466 25.903 1.00 95.00 707 LEU A CA 1
ATOM 5514 C C . LEU A 1 707 ? -20.368 -30.759 27.093 1.00 95.00 707 LEU A C 1
ATOM 5516 O O . LEU A 1 707 ? -20.116 -29.579 27.315 1.00 95.00 707 LEU A O 1
ATOM 5520 N N . ARG A 1 708 ? -21.191 -31.455 27.889 1.00 96.56 708 ARG A N 1
ATOM 5521 C CA . ARG A 1 708 ? -21.858 -30.845 29.051 1.00 96.56 708 ARG A CA 1
ATOM 5522 C C . ARG A 1 708 ? -20.840 -30.537 30.144 1.00 96.56 708 ARG A C 1
ATOM 5524 O O . ARG A 1 708 ? -20.849 -29.436 30.684 1.00 96.56 708 ARG A O 1
ATOM 5531 N N . LYS A 1 709 ? -19.918 -31.473 30.410 1.00 96.44 709 LYS A N 1
ATOM 5532 C CA . LYS A 1 709 ? -18.796 -31.257 31.340 1.00 96.44 709 LYS A CA 1
ATOM 5533 C C . LYS A 1 709 ? -17.892 -30.124 30.855 1.00 96.44 709 LYS A C 1
ATOM 5535 O O . LYS A 1 709 ? -17.571 -29.250 31.647 1.00 96.44 709 LYS A O 1
ATOM 5540 N N . VAL A 1 710 ? -17.557 -30.083 29.559 1.00 96.94 710 VAL A N 1
ATOM 5541 C CA . VAL A 1 710 ? -16.784 -28.976 28.955 1.00 96.94 710 VAL A CA 1
ATOM 5542 C C . VAL A 1 710 ? -17.459 -27.621 29.198 1.00 96.94 710 VAL A C 1
ATOM 5544 O O . VAL A 1 710 ? -16.807 -26.708 29.697 1.00 96.94 710 VAL A O 1
ATOM 5547 N N . LYS A 1 711 ? -18.767 -27.509 28.933 1.00 96.00 711 LYS A N 1
ATOM 5548 C CA . LYS A 1 711 ? -19.553 -26.286 29.168 1.00 96.00 711 LYS A CA 1
ATOM 5549 C C . LYS A 1 711 ? -19.561 -25.847 30.628 1.00 96.00 711 LYS A C 1
ATOM 5551 O O . LYS A 1 711 ? -19.308 -24.681 30.907 1.00 96.00 711 LYS A O 1
ATOM 5556 N N . VAL A 1 712 ? -19.818 -26.771 31.555 1.00 96.12 712 VAL A N 1
ATOM 5557 C CA . VAL A 1 712 ? -19.795 -26.477 32.997 1.00 96.12 712 VAL A CA 1
ATOM 5558 C C . VAL A 1 712 ? -18.401 -26.032 33.435 1.00 96.12 712 VAL A C 1
ATOM 5560 O O . VAL A 1 712 ? -18.274 -25.011 34.096 1.00 96.12 712 VAL A O 1
ATOM 5563 N N . LEU A 1 713 ? -17.343 -26.737 33.032 1.00 96.56 713 LEU A N 1
ATOM 5564 C CA . LEU A 1 713 ? -15.973 -26.382 33.410 1.00 96.56 713 LEU A CA 1
ATOM 5565 C C . LEU A 1 713 ? -15.580 -24.987 32.907 1.00 96.56 713 LEU A C 1
ATOM 5567 O O . LEU A 1 713 ? -15.062 -24.194 33.688 1.00 96.56 713 LEU A O 1
ATOM 5571 N N . LEU A 1 714 ? -15.865 -24.660 31.643 1.00 95.50 714 LEU A N 1
ATOM 5572 C CA . LEU A 1 714 ? -15.583 -23.334 31.077 1.00 95.50 714 LEU A CA 1
ATOM 5573 C C . LEU A 1 714 ? -16.409 -22.235 31.768 1.00 95.50 714 LEU A C 1
ATOM 5575 O O . LEU A 1 714 ? -15.848 -21.213 32.159 1.00 95.50 714 LEU A O 1
ATOM 5579 N N . ALA A 1 715 ? -17.701 -22.471 32.021 1.00 93.12 715 ALA A N 1
ATOM 5580 C CA . ALA A 1 715 ? -18.567 -21.533 32.745 1.00 93.12 715 ALA A CA 1
ATOM 5581 C C . ALA A 1 715 ? -18.126 -21.283 34.202 1.00 93.12 715 ALA A C 1
ATOM 5583 O O . ALA A 1 715 ? -18.382 -20.207 34.738 1.00 93.12 715 ALA A O 1
ATOM 5584 N N . TYR A 1 716 ? -17.446 -22.248 34.829 1.00 91.44 716 TYR A N 1
ATOM 5585 C CA . TYR A 1 716 ? -16.885 -22.143 36.181 1.00 91.44 716 TYR A CA 1
ATOM 5586 C C . TYR A 1 716 ? -15.384 -21.772 36.191 1.00 91.44 716 TYR A C 1
ATOM 5588 O O . TYR A 1 716 ? -14.736 -21.858 37.233 1.00 91.44 716 TYR A O 1
ATOM 5596 N N . GLY A 1 717 ? -14.820 -21.317 35.063 1.00 89.69 717 GLY A N 1
ATOM 5597 C CA . GLY A 1 717 ? -13.475 -20.727 35.007 1.00 89.69 717 GLY A CA 1
ATOM 5598 C C . GLY A 1 717 ? -12.323 -21.694 34.705 1.00 89.69 717 GLY A C 1
ATOM 5599 O O . GLY A 1 717 ? -11.185 -21.439 35.108 1.00 89.69 717 GLY A O 1
ATOM 5600 N N . ALA A 1 718 ? -12.579 -22.802 34.004 1.00 94.62 718 ALA A N 1
ATOM 5601 C CA . ALA A 1 718 ? -11.511 -23.666 33.503 1.00 94.62 718 ALA A CA 1
ATOM 5602 C C . ALA A 1 718 ? -10.689 -22.982 32.394 1.00 94.62 718 ALA A C 1
ATOM 5604 O O . ALA A 1 718 ? -11.245 -22.357 31.492 1.00 94.62 718 ALA A O 1
ATOM 5605 N N . TYR A 1 719 ? -9.363 -23.128 32.422 1.00 94.81 719 TYR A N 1
ATOM 5606 C CA . TYR A 1 719 ? -8.460 -22.434 31.499 1.00 94.81 719 TYR A CA 1
ATOM 5607 C C . TYR A 1 719 ? -8.415 -23.099 30.102 1.00 94.81 719 TYR A C 1
ATOM 5609 O O . TYR A 1 719 ? -7.875 -24.200 29.965 1.00 94.81 719 TYR A O 1
ATOM 5617 N N . PRO A 1 720 ? -8.897 -22.440 29.023 1.00 95.12 720 PRO A N 1
ATOM 5618 C CA . PRO A 1 720 ? -9.015 -23.057 27.692 1.00 95.12 720 PRO A CA 1
ATOM 5619 C C . PRO A 1 720 ? -7.669 -23.272 26.979 1.00 95.12 720 PRO A C 1
ATOM 5621 O O . PRO A 1 720 ? -7.569 -24.097 26.071 1.00 95.12 720 PRO A O 1
ATOM 5624 N N . ASN A 1 721 ? -6.628 -22.553 27.408 1.00 95.94 721 ASN A N 1
ATOM 5625 C CA . ASN A 1 721 ? -5.298 -22.530 26.789 1.00 95.94 721 ASN A CA 1
ATOM 5626 C C . ASN A 1 721 ? -4.254 -23.369 27.545 1.00 95.94 721 ASN A C 1
ATOM 5628 O O . ASN A 1 721 ? -3.076 -23.375 27.188 1.00 95.94 721 ASN A O 1
ATOM 5632 N N . GLU A 1 722 ? -4.660 -24.060 28.610 1.00 93.12 722 GLU A N 1
ATOM 5633 C CA . GLU A 1 722 ? -3.730 -24.737 29.504 1.00 93.12 722 GLU A CA 1
ATOM 5634 C C . GLU A 1 722 ? -3.154 -26.024 28.895 1.00 93.12 722 GLU A C 1
ATOM 5636 O O . GLU A 1 722 ? -3.884 -26.929 28.499 1.00 93.12 722 GLU A O 1
ATOM 5641 N N . LYS A 1 723 ? -1.823 -26.116 28.838 1.00 94.56 723 LYS A N 1
ATOM 5642 C CA . LYS A 1 723 ? -1.114 -27.271 28.276 1.00 94.56 723 LYS A CA 1
ATOM 5643 C C . LYS A 1 723 ? -1.030 -28.440 29.259 1.00 94.56 723 LYS A C 1
ATOM 5645 O O . LYS A 1 723 ? -0.744 -28.237 30.442 1.00 94.56 723 LYS A O 1
ATOM 5650 N N . ASN A 1 724 ? -1.183 -29.661 28.744 1.00 93.69 724 ASN A N 1
ATOM 5651 C CA . ASN A 1 724 ? -0.809 -30.882 29.464 1.00 93.69 724 ASN A CA 1
ATOM 5652 C C . ASN A 1 724 ? 0.713 -31.143 29.400 1.00 93.69 724 ASN A C 1
ATOM 5654 O O . ASN A 1 724 ? 1.461 -30.376 28.786 1.00 93.69 724 ASN A O 1
ATOM 5658 N N . SER A 1 725 ? 1.192 -32.240 30.001 1.00 93.75 725 SER A N 1
ATOM 5659 C CA . SER A 1 725 ? 2.629 -32.567 30.003 1.00 93.75 725 SER A CA 1
ATOM 5660 C C . SER A 1 725 ? 3.224 -32.794 28.609 1.00 93.75 725 SER A C 1
ATOM 5662 O O . SER A 1 725 ? 4.438 -32.674 28.464 1.00 93.75 725 SER A O 1
ATOM 5664 N N . GLU A 1 726 ? 2.418 -33.063 27.577 1.00 91.25 726 GLU A N 1
ATOM 5665 C CA . GLU A 1 726 ? 2.862 -33.181 26.179 1.00 91.25 726 GLU A CA 1
ATOM 5666 C C . GLU A 1 726 ? 2.710 -31.881 25.371 1.00 91.25 726 GLU A C 1
ATOM 5668 O O . GLU A 1 726 ? 2.681 -31.912 24.143 1.00 91.25 726 GLU A O 1
ATOM 5673 N N . SER A 1 727 ? 2.644 -30.724 26.044 1.00 93.69 727 SER A N 1
ATOM 5674 C CA . SER A 1 727 ? 2.487 -29.389 25.438 1.00 93.69 727 SER A CA 1
ATOM 5675 C C . SER A 1 727 ? 1.210 -29.210 24.593 1.00 93.69 727 SER A C 1
ATOM 5677 O O . SER A 1 727 ? 1.092 -28.223 23.862 1.00 93.69 727 SER A O 1
ATOM 5679 N N . MET A 1 728 ? 0.238 -30.124 24.690 1.00 94.50 728 MET A N 1
ATOM 5680 C CA . MET A 1 728 ? -1.014 -30.069 23.932 1.00 94.50 728 MET A CA 1
ATOM 5681 C C . MET A 1 728 ? -2.057 -29.219 24.668 1.00 94.50 728 MET A C 1
ATOM 5683 O O . MET A 1 728 ? -2.232 -29.371 25.877 1.00 94.50 728 MET A O 1
ATOM 5687 N N . THR A 1 729 ? -2.768 -28.348 23.945 1.00 95.88 729 THR A N 1
ATOM 5688 C CA . THR A 1 729 ? -3.895 -27.561 24.482 1.00 95.88 729 THR A CA 1
ATOM 5689 C C . THR A 1 729 ? -5.242 -28.274 24.281 1.00 95.88 729 THR A C 1
ATOM 5691 O O . THR A 1 729 ? -5.365 -29.116 23.384 1.00 95.88 729 THR A O 1
ATOM 5694 N N . PRO A 1 730 ? -6.288 -27.911 25.050 1.00 96.75 730 PRO A N 1
ATOM 5695 C CA . PRO A 1 730 ? -7.668 -28.335 24.817 1.00 96.75 730 PRO A CA 1
ATOM 5696 C C . PRO A 1 730 ? -8.115 -28.185 23.355 1.00 96.75 730 PRO A C 1
ATOM 5698 O O . PRO A 1 730 ? -8.677 -29.117 22.782 1.00 96.75 730 PRO A O 1
ATOM 5701 N N . LEU A 1 731 ? -7.799 -27.054 22.713 1.00 97.62 731 LEU A N 1
ATOM 5702 C CA . LEU A 1 731 ? -8.179 -26.795 21.322 1.00 97.62 731 LEU A CA 1
ATOM 5703 C C . LEU A 1 731 ? -7.456 -27.721 20.326 1.00 97.62 731 LEU A C 1
ATOM 5705 O O . LEU A 1 731 ? -8.088 -28.219 19.397 1.00 97.62 731 LEU A O 1
ATOM 5709 N N . MET A 1 732 ? -6.171 -28.029 20.547 1.00 96.50 732 MET A N 1
ATOM 5710 C CA . MET A 1 732 ? -5.442 -29.024 19.743 1.00 96.50 732 MET A CA 1
ATOM 5711 C C . MET A 1 732 ? -6.045 -30.426 19.871 1.00 96.50 732 MET A C 1
ATOM 5713 O O . MET A 1 732 ? -6.141 -31.131 18.867 1.00 96.50 732 MET A O 1
ATOM 5717 N N . MET A 1 733 ? -6.443 -30.827 21.083 1.00 95.44 733 MET A N 1
ATOM 5718 C CA . MET A 1 733 ? -7.053 -32.135 21.340 1.00 95.44 733 MET A CA 1
ATOM 5719 C C . MET A 1 733 ? -8.438 -32.237 20.687 1.00 95.44 733 MET A C 1
ATOM 5721 O O . MET A 1 733 ? -8.703 -33.180 19.942 1.00 95.44 733 MET A O 1
ATOM 5725 N N . ALA A 1 734 ? -9.298 -31.233 20.887 1.00 97.12 734 ALA A N 1
ATOM 5726 C CA . ALA A 1 734 ? -10.620 -31.171 20.262 1.00 97.12 734 ALA A CA 1
ATOM 5727 C C . ALA A 1 734 ? -10.527 -31.214 18.724 1.00 97.12 734 ALA A C 1
ATOM 5729 O O . ALA A 1 734 ? -11.296 -31.926 18.071 1.00 97.12 734 ALA A O 1
ATOM 5730 N N . ALA A 1 735 ? -9.540 -30.510 18.156 1.00 96.88 735 ALA A N 1
ATOM 5731 C CA . ALA A 1 735 ? -9.270 -30.514 16.726 1.00 96.88 735 ALA A CA 1
ATOM 5732 C C . ALA A 1 735 ? -8.763 -31.870 16.209 1.00 96.88 735 ALA A C 1
ATOM 5734 O O . ALA A 1 735 ? -9.242 -32.331 15.177 1.00 96.88 735 ALA A O 1
ATOM 5735 N N . GLN A 1 736 ? -7.863 -32.542 16.937 1.00 94.50 736 GLN A N 1
ATOM 5736 C CA . GLN A 1 736 ? -7.348 -33.872 16.578 1.00 94.50 736 GLN A CA 1
ATOM 5737 C C . GLN A 1 736 ? -8.403 -34.987 16.711 1.00 94.50 736 GLN A C 1
ATOM 5739 O O . GLN A 1 736 ? -8.343 -35.977 15.992 1.00 94.50 736 GLN A O 1
ATOM 5744 N N . MET A 1 737 ? -9.368 -34.854 17.627 1.00 94.19 737 MET A N 1
ATOM 5745 C CA . MET A 1 737 ? -10.386 -35.881 17.910 1.00 94.19 737 MET A CA 1
ATOM 5746 C C . MET A 1 737 ? -11.696 -35.733 17.106 1.00 94.19 737 MET A C 1
ATOM 5748 O O . MET A 1 737 ? -12.675 -36.431 17.403 1.00 94.19 737 MET A O 1
ATOM 5752 N N . ASN A 1 738 ? -11.734 -34.829 16.122 1.00 96.44 738 ASN A N 1
ATOM 5753 C CA . ASN A 1 738 ? -12.913 -34.440 15.336 1.00 96.44 738 ASN A CA 1
ATOM 5754 C C . ASN A 1 738 ? -14.112 -33.927 16.170 1.00 96.44 738 ASN A C 1
ATOM 5756 O O . ASN A 1 738 ? -15.265 -34.292 15.933 1.00 96.44 738 ASN A O 1
ATOM 5760 N N . GLN A 1 739 ? -13.862 -33.103 17.192 1.00 95.88 739 GLN A N 1
ATOM 5761 C CA . GLN A 1 739 ? -14.883 -32.657 18.151 1.00 95.88 739 GLN A CA 1
ATOM 5762 C C . GLN A 1 739 ? -15.413 -31.251 17.825 1.00 95.88 739 GLN A C 1
ATOM 5764 O O . GLN A 1 739 ? -15.224 -30.307 18.591 1.00 95.88 739 GLN A O 1
ATOM 5769 N N . LYS A 1 740 ? -16.101 -31.109 16.685 1.00 96.44 740 LYS A N 1
ATOM 5770 C CA . LYS A 1 740 ? -16.571 -29.820 16.132 1.00 96.44 740 LYS A CA 1
ATOM 5771 C C . LYS A 1 740 ? -17.261 -28.892 17.144 1.00 96.44 740 LYS A C 1
ATOM 5773 O O . LYS A 1 740 ? -16.925 -27.713 17.221 1.00 96.44 740 LYS A O 1
ATOM 5778 N N . ASP A 1 741 ? -18.193 -29.404 17.944 1.00 96.50 741 ASP A N 1
ATOM 5779 C CA . ASP A 1 741 ? -18.935 -28.565 18.898 1.00 96.50 741 ASP A CA 1
ATOM 5780 C C . ASP A 1 741 ? -18.112 -28.191 20.141 1.00 96.50 741 ASP A C 1
ATOM 5782 O O . ASP A 1 741 ? -18.353 -27.150 20.743 1.00 96.50 741 ASP A O 1
ATOM 5786 N N . MET A 1 742 ? -17.087 -28.978 20.484 1.00 96.94 742 MET A N 1
ATOM 5787 C CA . MET A 1 742 ? -16.120 -28.616 21.526 1.00 96.94 742 MET A CA 1
ATOM 5788 C C . MET A 1 742 ? -15.113 -27.580 21.021 1.00 96.94 742 MET A C 1
ATOM 5790 O O . MET A 1 742 ? -14.765 -26.673 21.767 1.00 96.94 742 MET A O 1
ATOM 5794 N N . VAL A 1 743 ? -14.702 -27.652 19.747 1.00 97.81 743 VAL A N 1
ATOM 5795 C CA . VAL A 1 743 ? -13.926 -26.582 19.096 1.00 97.81 743 VAL A CA 1
ATOM 5796 C C . VAL A 1 743 ? -14.705 -25.266 19.145 1.00 97.81 743 VAL A C 1
ATOM 5798 O O . VAL A 1 743 ? -14.166 -24.269 19.609 1.00 97.81 743 VAL A O 1
ATOM 5801 N N . ARG A 1 744 ? -15.991 -25.264 18.769 1.00 96.88 744 ARG A N 1
ATOM 5802 C CA . ARG A 1 744 ? -16.853 -24.069 18.861 1.00 96.88 744 ARG A CA 1
ATOM 5803 C C . ARG A 1 744 ? -16.948 -23.508 20.280 1.00 96.88 744 ARG A C 1
ATOM 5805 O O . ARG A 1 744 ? -16.830 -22.301 20.449 1.00 96.88 744 ARG A O 1
ATOM 5812 N N . GLU A 1 745 ? -17.125 -24.363 21.286 1.00 97.25 745 GLU A N 1
ATOM 5813 C CA . GLU A 1 745 ? -17.215 -23.932 22.688 1.00 97.25 745 GLU A CA 1
ATOM 5814 C C . GLU A 1 745 ? -15.902 -23.318 23.202 1.00 97.25 745 GLU A C 1
ATOM 5816 O O . GLU A 1 745 ? -15.909 -22.298 23.893 1.00 97.25 745 GLU A O 1
ATOM 5821 N N . LEU A 1 746 ? -14.763 -23.907 22.826 1.00 97.19 746 LEU A N 1
ATOM 5822 C CA . LEU A 1 746 ? -13.436 -23.394 23.166 1.00 97.19 746 LEU A CA 1
ATOM 5823 C C . LEU A 1 746 ? -13.155 -22.053 22.473 1.00 97.19 746 LEU A C 1
ATOM 5825 O O . LEU A 1 746 ? -12.644 -21.140 23.117 1.00 97.19 746 LEU A O 1
ATOM 5829 N N . LEU A 1 747 ? -13.536 -21.896 21.201 1.00 95.31 747 LEU A N 1
ATOM 5830 C CA . LEU A 1 747 ? -13.417 -20.625 20.475 1.00 95.31 747 LEU A CA 1
ATOM 5831 C C . LEU A 1 747 ? -14.332 -19.539 21.062 1.00 95.31 747 LEU A C 1
ATOM 5833 O O . LEU 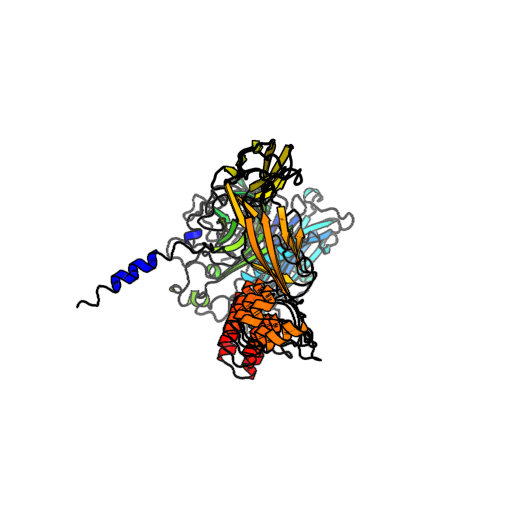A 1 747 ? -13.888 -18.411 21.259 1.00 95.31 747 LEU A O 1
ATOM 5837 N N . ALA A 1 748 ? -15.572 -19.882 21.427 1.00 94.38 748 ALA A N 1
ATOM 5838 C CA . ALA A 1 748 ? -16.474 -18.980 22.150 1.00 94.38 748 ALA A CA 1
ATOM 5839 C C . ALA A 1 748 ? -15.909 -18.566 23.524 1.00 94.38 748 ALA A C 1
ATOM 5841 O O . ALA A 1 748 ? -16.142 -17.448 23.977 1.00 94.38 748 ALA A O 1
ATOM 5842 N N . SER A 1 749 ? -15.107 -19.438 24.142 1.00 91.69 749 SER A N 1
ATOM 5843 C CA . SER A 1 749 ? -14.367 -19.190 25.387 1.00 91.69 749 SER A CA 1
ATOM 5844 C C . SER A 1 749 ? -12.974 -18.573 25.168 1.00 91.69 749 SER A C 1
ATOM 5846 O O . SER A 1 749 ? -12.130 -18.642 26.057 1.00 91.69 749 SER A O 1
ATOM 5848 N N . GLN A 1 750 ? -12.715 -17.974 23.997 1.00 91.38 750 GLN A N 1
ATOM 5849 C CA . GLN A 1 750 ? -11.467 -17.271 23.656 1.00 91.38 750 GLN A CA 1
ATOM 5850 C C . GLN A 1 750 ? -10.190 -18.139 23.733 1.00 91.38 750 GLN A C 1
ATOM 5852 O O . GLN A 1 750 ? -9.119 -17.669 24.126 1.00 91.38 750 GLN A O 1
ATOM 5857 N N . ALA A 1 751 ? -10.279 -19.412 23.335 1.00 94.56 751 ALA A N 1
ATOM 5858 C CA . ALA A 1 751 ? -9.098 -20.249 23.130 1.00 94.56 751 ALA A CA 1
ATOM 5859 C C . ALA A 1 751 ? -8.187 -19.683 22.019 1.00 94.56 751 ALA A C 1
ATOM 5861 O O . ALA A 1 751 ? -8.655 -19.316 20.942 1.00 94.56 751 ALA A O 1
ATOM 5862 N N . ASP A 1 752 ? -6.877 -19.653 22.265 1.00 93.31 752 ASP A N 1
ATOM 5863 C CA . ASP A 1 752 ? -5.875 -19.149 21.325 1.00 93.31 752 ASP A CA 1
ATOM 5864 C C . ASP A 1 752 ? -5.541 -20.213 20.263 1.00 93.31 752 ASP A C 1
ATOM 5866 O O . ASP A 1 752 ? -5.022 -21.299 20.549 1.00 93.31 752 ASP A O 1
ATOM 5870 N N . LEU A 1 753 ? -5.849 -19.864 19.014 1.00 93.56 753 LEU A N 1
ATOM 5871 C CA . LEU A 1 753 ? -5.663 -20.660 17.799 1.00 93.56 753 LEU A CA 1
ATOM 5872 C C . LEU A 1 753 ? -4.191 -20.994 17.508 1.00 93.56 753 LEU A C 1
ATOM 5874 O O . LEU A 1 753 ? -3.894 -22.033 16.909 1.00 93.56 753 LEU A O 1
ATOM 5878 N N . ASN A 1 754 ? -3.278 -20.104 17.906 1.00 88.31 754 ASN A N 1
ATOM 5879 C CA . ASN A 1 754 ? -1.901 -20.044 17.420 1.00 88.31 754 ASN A CA 1
ATOM 5880 C C . ASN A 1 754 ? -0.868 -20.533 18.448 1.00 88.31 754 ASN A C 1
ATOM 5882 O O . ASN A 1 754 ? 0.335 -20.518 18.168 1.00 88.31 754 ASN A O 1
ATOM 5886 N N . ILE A 1 755 ? -1.310 -21.031 19.612 1.00 92.94 755 ILE A N 1
ATOM 5887 C CA . ILE A 1 755 ? -0.428 -21.732 20.552 1.00 92.94 755 ILE A CA 1
ATOM 5888 C C . ILE A 1 755 ? 0.227 -22.919 19.840 1.00 92.94 755 ILE A C 1
ATOM 5890 O O . ILE A 1 755 ? -0.431 -23.717 19.173 1.00 92.94 755 ILE A O 1
ATOM 5894 N N . LYS A 1 756 ? 1.541 -23.049 20.030 1.00 91.62 756 LYS A N 1
ATOM 5895 C CA . LYS A 1 756 ? 2.374 -24.113 19.464 1.00 91.62 756 LYS A CA 1
ATOM 5896 C C . LYS A 1 756 ? 2.673 -25.191 20.497 1.00 91.62 756 LYS A C 1
ATOM 5898 O O . LYS A 1 756 ? 2.979 -24.872 21.644 1.00 91.62 756 LYS A O 1
ATOM 5903 N N . ASN A 1 757 ? 2.658 -26.452 20.087 1.00 91.19 757 ASN A N 1
ATOM 5904 C CA . ASN A 1 757 ? 3.156 -27.579 20.865 1.00 91.19 757 ASN A CA 1
ATOM 5905 C C . ASN A 1 757 ? 4.664 -27.743 20.615 1.00 91.19 757 ASN A C 1
ATOM 5907 O O . ASN A 1 757 ? 5.083 -28.227 19.563 1.00 91.19 757 ASN A O 1
ATOM 5911 N N . GLU A 1 758 ? 5.494 -27.354 21.581 1.00 87.12 758 GLU A N 1
ATOM 5912 C CA . GLU A 1 758 ? 6.957 -27.372 21.449 1.00 87.12 758 GLU A CA 1
ATOM 5913 C C . GLU A 1 758 ? 7.544 -28.790 21.368 1.00 87.12 758 GLU A C 1
ATOM 5915 O O . GLU A 1 758 ? 8.621 -28.974 20.801 1.00 87.12 758 GLU A O 1
ATOM 5920 N N . LYS A 1 759 ? 6.840 -29.796 21.902 1.00 86.75 759 LYS A N 1
ATOM 5921 C CA . LYS A 1 759 ? 7.274 -31.201 21.917 1.00 86.75 759 LYS A CA 1
ATOM 5922 C C . LYS A 1 759 ? 6.974 -31.938 20.613 1.00 86.75 759 LYS A C 1
ATOM 5924 O O . LYS A 1 759 ? 7.738 -32.817 20.228 1.00 86.75 759 LYS A O 1
ATOM 5929 N N . MET A 1 760 ? 5.895 -31.571 19.922 1.00 80.62 760 MET A N 1
ATOM 5930 C CA . MET A 1 760 ? 5.465 -32.206 18.668 1.00 80.62 760 MET A CA 1
ATOM 5931 C C . MET A 1 760 ? 5.968 -31.489 17.403 1.00 80.62 760 MET A C 1
ATOM 5933 O O . MET A 1 760 ? 5.521 -31.804 16.308 1.00 80.62 760 MET A O 1
ATOM 5937 N N . GLY A 1 761 ? 6.907 -30.543 17.517 1.00 77.12 761 GLY A N 1
ATOM 5938 C CA . GLY A 1 761 ? 7.430 -29.811 16.355 1.00 77.12 761 GLY A CA 1
ATOM 5939 C C . GLY A 1 761 ? 6.580 -28.599 15.968 1.00 77.12 761 GLY A C 1
ATOM 5940 O O . GLY A 1 761 ? 6.305 -28.388 14.792 1.00 77.12 761 GLY A O 1
ATOM 5941 N N . GLU A 1 762 ? 6.165 -27.817 16.968 1.00 86.06 762 GLU A N 1
ATOM 5942 C CA . GLU A 1 762 ? 5.392 -26.568 16.857 1.00 86.06 762 GLU A CA 1
ATOM 5943 C C . GLU A 1 762 ? 3.934 -26.721 16.362 1.00 86.06 762 GLU A C 1
ATOM 5945 O O . GLU A 1 762 ? 3.363 -25.771 15.833 1.00 86.06 762 GLU A O 1
ATOM 5950 N N . TRP A 1 763 ? 3.293 -27.884 16.568 1.00 88.94 763 TRP A N 1
ATOM 5951 C CA . TRP A 1 763 ? 1.898 -28.132 16.142 1.00 88.94 763 TRP A CA 1
ATOM 5952 C C . TRP A 1 763 ? 0.903 -27.132 16.745 1.00 88.94 763 TRP A C 1
ATOM 5954 O O . TRP A 1 763 ? 0.971 -26.840 17.935 1.00 88.94 763 TRP A O 1
ATOM 5964 N N . THR A 1 764 ? -0.052 -26.663 15.941 1.00 94.25 764 THR A N 1
ATOM 5965 C CA . THR A 1 764 ? -1.188 -25.826 16.374 1.00 94.25 764 THR A CA 1
ATOM 5966 C C . THR A 1 764 ? -2.499 -26.604 16.243 1.00 94.25 764 THR A C 1
ATOM 5968 O O . THR A 1 764 ? -2.521 -27.705 15.685 1.00 94.25 764 THR A O 1
ATOM 5971 N N . ALA A 1 765 ? -3.618 -26.022 16.688 1.00 95.94 765 ALA A N 1
ATOM 5972 C CA . ALA A 1 765 ? -4.939 -26.612 16.471 1.00 95.94 765 ALA A CA 1
ATOM 5973 C C . ALA A 1 765 ? -5.254 -26.840 14.979 1.00 95.94 765 ALA A C 1
ATOM 5975 O O . ALA A 1 765 ? -5.816 -27.878 14.625 1.00 95.94 765 ALA A O 1
ATOM 5976 N N . LEU A 1 766 ? -4.832 -25.922 14.097 1.00 96.19 766 LEU A N 1
ATOM 5977 C CA . LEU A 1 766 ? -5.027 -26.068 12.653 1.00 96.19 766 LEU A CA 1
ATOM 5978 C C . LEU A 1 766 ? -4.257 -27.275 12.096 1.00 96.19 766 LEU A C 1
ATOM 5980 O O . LEU A 1 766 ? -4.836 -28.024 11.309 1.00 96.19 766 LEU A O 1
ATOM 5984 N N . PHE A 1 767 ? -3.018 -27.554 12.540 1.00 92.50 767 PHE A N 1
ATOM 5985 C CA . PHE A 1 767 ? -2.368 -28.803 12.112 1.00 92.50 767 PHE A CA 1
ATOM 5986 C C . PHE A 1 767 ? -3.061 -30.029 12.656 1.00 92.50 767 PHE A C 1
ATOM 5988 O O . PHE A 1 767 ? -3.198 -30.998 11.925 1.00 92.50 767 PHE A O 1
ATOM 5995 N N . SER A 1 768 ? -3.485 -30.010 13.921 1.00 93.56 768 SER A N 1
ATOM 5996 C CA . SER A 1 768 ? -4.164 -31.158 14.516 1.00 93.56 768 SER A CA 1
ATOM 5997 C C . SER A 1 768 ? -5.371 -31.590 13.679 1.00 93.56 768 SER A C 1
ATOM 5999 O O . SER A 1 768 ? -5.555 -32.787 13.469 1.00 93.56 768 SER A O 1
ATOM 6001 N N . ALA A 1 769 ? -6.131 -30.633 13.132 1.00 95.31 769 ALA A N 1
ATOM 6002 C CA . ALA A 1 769 ? -7.211 -30.903 12.184 1.00 95.31 769 ALA A CA 1
ATOM 6003 C C . ALA A 1 769 ? -6.706 -31.352 10.796 1.00 95.31 769 ALA A C 1
ATOM 6005 O O . ALA A 1 769 ? -7.171 -32.362 10.271 1.00 95.31 769 ALA A O 1
ATOM 6006 N N . VAL A 1 770 ? -5.745 -30.636 10.198 1.00 93.94 770 VAL A N 1
ATOM 6007 C CA . VAL A 1 770 ? -5.211 -30.915 8.845 1.00 93.94 770 VAL A CA 1
ATOM 6008 C C . VAL A 1 770 ? -4.506 -32.275 8.764 1.00 93.94 770 VAL A C 1
ATOM 6010 O O . VAL A 1 770 ? -4.734 -33.045 7.833 1.00 93.94 770 VAL A O 1
ATOM 6013 N N . TRP A 1 771 ? -3.681 -32.602 9.756 1.00 90.50 771 TRP A N 1
ATOM 6014 C CA . TRP A 1 771 ? -2.961 -33.868 9.861 1.00 90.50 771 TRP A CA 1
ATOM 6015 C C . TRP A 1 771 ? -3.916 -35.055 10.028 1.00 90.50 771 TRP A C 1
ATOM 6017 O O . TRP A 1 771 ? -3.731 -36.086 9.381 1.00 90.50 771 TRP A O 1
ATOM 6027 N N . ALA A 1 772 ? -4.966 -34.889 10.840 1.00 90.44 772 ALA A N 1
ATOM 6028 C CA . ALA A 1 772 ? -5.996 -35.903 11.063 1.00 90.44 772 ALA A CA 1
ATOM 6029 C C . ALA A 1 772 ? -7.042 -35.998 9.928 1.00 90.44 772 ALA A C 1
ATOM 6031 O O . ALA A 1 772 ? -7.853 -36.924 9.923 1.00 90.44 772 ALA A O 1
ATOM 6032 N N . GLY A 1 773 ? -7.028 -35.074 8.957 1.00 91.06 773 GLY A N 1
ATOM 6033 C CA . GLY A 1 773 ? -7.998 -35.027 7.856 1.00 91.06 773 GLY A CA 1
ATOM 6034 C C . GLY A 1 773 ? -9.401 -34.616 8.312 1.00 91.06 773 GLY A C 1
ATOM 6035 O O . GLY A 1 773 ? -10.390 -35.244 7.944 1.00 91.06 773 GLY A O 1
ATOM 6036 N N . HIS A 1 774 ? -9.503 -33.619 9.192 1.00 95.31 774 HIS A N 1
ATOM 6037 C CA . HIS A 1 774 ? -10.766 -33.137 9.758 1.00 95.31 774 HIS A CA 1
ATOM 6038 C C . HIS A 1 774 ? -11.153 -31.792 9.143 1.00 95.31 774 HIS A C 1
ATOM 6040 O O . HIS A 1 774 ? -11.063 -30.742 9.781 1.00 95.31 774 HIS A O 1
ATOM 6046 N N . HIS A 1 775 ? -11.585 -31.846 7.878 1.00 93.56 775 HIS A N 1
ATOM 6047 C CA . HIS A 1 775 ? -11.900 -30.690 7.033 1.00 93.56 775 HIS A CA 1
ATOM 6048 C C . HIS A 1 775 ? -12.787 -29.657 7.711 1.00 93.56 775 HIS A C 1
ATOM 6050 O O . HIS A 1 775 ? -12.380 -28.510 7.824 1.00 93.56 775 HIS A O 1
ATOM 6056 N N . GLU A 1 776 ? -13.958 -30.054 8.219 1.00 95.19 776 GLU A N 1
ATOM 6057 C CA . GLU A 1 776 ? -14.904 -29.130 8.866 1.00 95.19 776 GLU A CA 1
ATOM 6058 C C . GLU A 1 776 ? -14.278 -28.339 10.024 1.00 95.19 776 GLU A C 1
ATOM 6060 O O . GLU A 1 776 ? -14.651 -27.194 10.261 1.00 95.19 776 GLU A O 1
ATOM 6065 N N . ILE A 1 777 ? -13.324 -28.934 10.745 1.00 97.44 777 ILE A N 1
ATOM 6066 C CA . ILE A 1 777 ? -12.608 -28.250 11.824 1.00 97.44 777 ILE A CA 1
ATOM 6067 C C . ILE A 1 777 ? -11.497 -27.366 11.262 1.00 97.44 777 ILE A C 1
ATOM 6069 O O . ILE A 1 777 ? -11.322 -26.255 11.751 1.00 97.44 777 ILE A O 1
ATOM 6073 N N . ALA A 1 778 ? -10.774 -27.811 10.233 1.00 96.19 778 ALA A N 1
ATOM 6074 C CA . ALA A 1 778 ? -9.800 -26.963 9.552 1.00 96.19 778 ALA A CA 1
ATOM 6075 C C . ALA A 1 778 ? -10.472 -25.699 8.981 1.00 96.19 778 ALA A C 1
ATOM 6077 O O . ALA A 1 778 ? -9.969 -24.608 9.222 1.00 96.19 778 ALA A O 1
ATOM 6078 N N . TYR A 1 779 ? -11.643 -25.824 8.340 1.00 95.69 779 TYR A N 1
ATOM 6079 C CA . TYR A 1 779 ? -12.471 -24.688 7.914 1.00 95.69 779 TYR A CA 1
ATOM 6080 C C . TYR A 1 779 ? -12.827 -23.773 9.094 1.00 95.69 779 TYR A C 1
ATOM 6082 O O . TYR A 1 779 ? -12.489 -22.597 9.050 1.00 95.69 779 TYR A O 1
ATOM 6090 N N . LEU A 1 780 ? -13.412 -24.300 10.178 1.00 96.94 780 LEU A N 1
ATOM 6091 C CA . LEU A 1 780 ? -13.790 -23.486 11.347 1.00 96.94 780 LEU A CA 1
ATOM 6092 C C . LEU A 1 780 ? -12.604 -22.763 12.007 1.00 96.94 780 LEU A C 1
ATOM 6094 O O . LEU A 1 780 ? -12.766 -21.662 12.525 1.00 96.94 780 LEU A O 1
ATOM 6098 N N . LEU A 1 781 ? -11.416 -23.372 12.014 1.00 97.31 781 LEU A N 1
ATOM 6099 C CA . LEU A 1 781 ? -10.204 -22.750 12.551 1.00 97.31 781 LEU A CA 1
ATOM 6100 C C . LEU A 1 781 ? -9.653 -21.668 11.608 1.00 97.31 781 LEU A C 1
ATOM 6102 O O . LEU A 1 781 ? -9.187 -20.640 12.091 1.00 97.31 781 LEU A O 1
ATOM 6106 N N . LEU A 1 782 ? -9.734 -21.868 10.289 1.00 95.81 782 LEU A N 1
ATOM 6107 C CA . LEU A 1 782 ? -9.369 -20.864 9.282 1.00 95.81 782 LEU A CA 1
ATOM 6108 C C . LEU A 1 782 ? -10.335 -19.667 9.296 1.00 95.81 782 LEU A C 1
ATOM 6110 O O . LEU A 1 782 ? -9.876 -18.528 9.317 1.00 95.81 782 LEU A O 1
ATOM 6114 N N . GLU A 1 783 ? -11.647 -19.909 9.384 1.00 95.19 783 GLU A N 1
ATOM 6115 C CA . GLU A 1 783 ? -12.679 -18.872 9.553 1.00 95.19 783 GLU A CA 1
ATOM 6116 C C . GLU A 1 783 ? -12.485 -18.073 10.853 1.00 95.19 783 GLU A C 1
ATOM 6118 O O . GLU A 1 783 ? -12.733 -16.870 10.889 1.00 95.19 783 GLU A O 1
ATOM 6123 N N . ALA A 1 784 ? -11.996 -18.722 11.916 1.00 93.75 784 ALA A N 1
ATOM 6124 C CA . ALA A 1 784 ? -11.635 -18.068 13.173 1.00 93.75 784 ALA A CA 1
ATOM 6125 C C . ALA A 1 784 ? -10.296 -17.296 13.119 1.00 93.75 784 ALA A C 1
ATOM 6127 O O . ALA A 1 784 ? -9.963 -16.604 14.080 1.00 93.75 784 ALA A O 1
ATOM 6128 N N . GLY A 1 785 ? -9.532 -17.386 12.023 1.00 93.06 785 GLY A N 1
ATOM 6129 C CA . GLY A 1 785 ? -8.274 -16.656 11.828 1.00 93.06 785 GLY A CA 1
ATOM 6130 C C . GLY A 1 785 ? -6.998 -17.410 12.224 1.00 93.06 785 GLY A C 1
ATOM 6131 O O . GLY A 1 785 ? -6.000 -16.775 12.568 1.00 93.06 785 GLY A O 1
ATOM 6132 N N . ALA A 1 786 ? -6.995 -18.747 12.201 1.00 94.25 786 ALA A N 1
ATOM 6133 C CA . ALA A 1 786 ? -5.760 -19.522 12.335 1.00 94.25 786 ALA A CA 1
ATOM 6134 C C . ALA A 1 786 ? -4.835 -19.293 11.125 1.00 94.25 786 ALA A C 1
ATOM 6136 O O . ALA A 1 786 ? -5.269 -19.408 9.980 1.00 94.25 786 ALA A O 1
ATOM 6137 N N . ASP A 1 787 ? -3.552 -19.020 11.375 1.00 92.69 787 ASP A N 1
ATOM 6138 C CA . ASP A 1 787 ? -2.555 -18.786 10.320 1.00 92.69 787 ASP A CA 1
ATOM 6139 C C . ASP A 1 787 ? -2.357 -20.052 9.453 1.00 92.69 787 ASP A C 1
ATOM 6141 O O . ASP A 1 787 ? -1.936 -21.074 9.988 1.00 92.69 787 ASP A O 1
ATOM 6145 N N . PRO A 1 788 ? -2.602 -20.045 8.128 1.00 93.81 788 PRO A N 1
ATOM 6146 C CA . PRO A 1 788 ? -2.401 -21.224 7.280 1.00 93.81 788 PRO A CA 1
ATOM 6147 C C . PRO A 1 788 ? -0.926 -21.498 6.920 1.00 93.81 788 PRO A C 1
ATOM 6149 O O . PRO A 1 788 ? -0.632 -22.535 6.320 1.00 93.81 788 PRO A O 1
ATOM 6152 N N . ASN A 1 789 ? 0.002 -20.593 7.255 1.00 91.62 789 ASN A N 1
ATOM 6153 C CA . ASN A 1 789 ? 1.410 -20.601 6.820 1.00 91.62 789 ASN A CA 1
ATOM 6154 C C . ASN A 1 789 ? 2.403 -21.133 7.858 1.00 91.62 789 ASN A C 1
ATOM 6156 O O . ASN A 1 789 ? 3.607 -21.247 7.601 1.00 91.62 789 ASN A O 1
ATOM 6160 N N . ILE A 1 790 ? 1.888 -21.504 9.021 1.00 85.88 790 ILE A N 1
ATOM 6161 C CA . ILE A 1 790 ? 2.578 -22.238 10.075 1.00 85.88 790 ILE A CA 1
ATOM 6162 C C . ILE A 1 790 ? 3.322 -23.480 9.559 1.00 85.88 790 ILE A C 1
ATOM 6164 O O . ILE A 1 790 ? 2.886 -24.193 8.655 1.00 85.88 790 ILE A O 1
ATOM 6168 N N . ARG A 1 791 ? 4.497 -23.713 10.151 1.00 83.50 791 ARG A N 1
ATOM 6169 C CA . ARG A 1 791 ? 5.470 -24.732 9.739 1.00 83.50 791 ARG A CA 1
ATOM 6170 C C . ARG A 1 791 ? 5.747 -25.701 10.877 1.00 83.50 791 ARG A C 1
ATOM 6172 O O . ARG A 1 791 ? 6.062 -25.267 11.983 1.00 83.50 791 ARG A O 1
ATOM 6179 N N . TYR A 1 792 ? 5.742 -26.989 10.562 1.00 79.88 792 TYR A N 1
ATOM 6180 C CA . TYR A 1 792 ? 5.952 -28.080 11.510 1.00 79.88 792 TYR A CA 1
ATOM 6181 C C . TYR A 1 792 ? 7.139 -28.919 11.087 1.00 79.88 792 TYR A C 1
ATOM 6183 O O . TYR A 1 792 ? 7.234 -29.328 9.933 1.00 79.88 792 TYR A O 1
ATOM 6191 N N . TYR A 1 793 ? 8.052 -29.202 12.004 1.00 79.88 793 TYR A N 1
ATOM 6192 C CA . TYR A 1 793 ? 9.257 -29.963 11.689 1.00 79.88 793 TYR A CA 1
ATOM 6193 C C . TYR A 1 793 ? 9.343 -31.222 12.545 1.00 79.88 793 TYR A C 1
ATOM 6195 O O . TYR A 1 793 ? 9.105 -31.202 13.750 1.00 79.88 793 TYR A O 1
ATOM 6203 N N . GLU A 1 794 ? 9.722 -32.329 11.913 1.00 69.00 794 GLU A N 1
ATOM 6204 C CA . GLU A 1 794 ? 10.096 -33.547 12.627 1.00 69.00 794 GLU A CA 1
ATOM 6205 C C . GLU A 1 794 ? 11.343 -33.282 13.483 1.00 69.00 794 GLU A C 1
ATOM 6207 O O . GLU A 1 794 ? 12.249 -32.538 13.086 1.00 69.00 794 GLU A O 1
ATOM 6212 N N . ALA A 1 795 ? 11.408 -33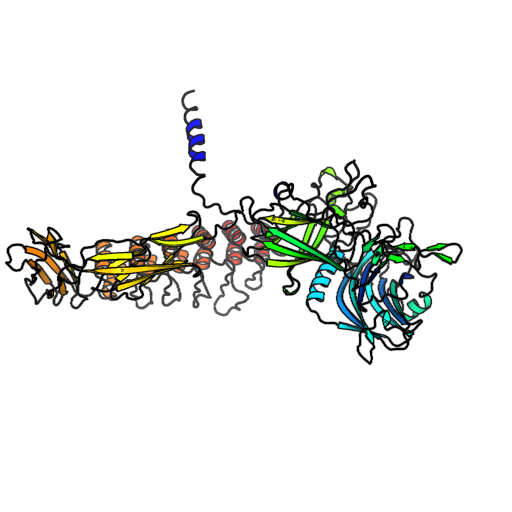.898 14.665 1.00 61.41 795 ALA A N 1
ATOM 6213 C CA . ALA A 1 795 ? 12.548 -33.753 15.562 1.00 61.41 795 ALA A CA 1
ATOM 6214 C C . ALA A 1 795 ? 13.849 -34.200 14.864 1.00 61.41 795 ALA A C 1
ATOM 6216 O O . ALA A 1 795 ? 14.001 -35.360 14.490 1.00 61.41 795 ALA A O 1
ATOM 6217 N N . GLY A 1 796 ? 14.787 -33.264 14.686 1.00 63.38 796 GLY A N 1
ATOM 6218 C CA . GLY A 1 796 ? 16.059 -33.487 13.987 1.00 63.38 796 GLY A CA 1
ATOM 6219 C C . GLY A 1 796 ? 16.127 -32.959 12.545 1.00 63.38 796 GLY A C 1
ATOM 6220 O O . GLY A 1 796 ? 17.226 -32.894 11.995 1.00 63.38 796 GLY A O 1
ATOM 6221 N N . LYS A 1 797 ? 15.011 -32.521 11.941 1.00 67.00 797 LYS A N 1
ATOM 6222 C CA . LYS A 1 797 ? 15.016 -31.803 10.650 1.00 67.00 797 LYS A CA 1
ATOM 6223 C C . LYS A 1 797 ? 15.279 -30.298 10.825 1.00 67.00 797 LYS A C 1
ATOM 6225 O O . LYS A 1 797 ? 15.161 -29.736 11.914 1.00 67.00 797 LYS A O 1
ATOM 6230 N N . ARG A 1 798 ? 15.657 -29.625 9.732 1.00 68.06 798 ARG A N 1
ATOM 6231 C CA . ARG A 1 798 ? 15.880 -28.168 9.694 1.00 68.06 798 ARG A CA 1
ATOM 6232 C C . ARG A 1 798 ? 14.542 -27.422 9.696 1.00 68.06 798 ARG A C 1
ATOM 6234 O O . ARG A 1 798 ? 13.632 -27.795 8.962 1.00 68.06 798 ARG A O 1
ATOM 6241 N N . LYS A 1 799 ? 14.435 -26.313 10.442 1.00 68.31 799 LYS A N 1
ATOM 6242 C CA . LYS A 1 799 ? 13.181 -25.532 10.535 1.00 68.31 799 LYS A CA 1
ATOM 6243 C C . LYS A 1 799 ? 12.685 -24.985 9.186 1.00 68.31 799 LYS A C 1
ATOM 6245 O O . LYS A 1 799 ? 11.478 -24.854 8.994 1.00 68.31 799 LYS A O 1
ATOM 6250 N N . GLN A 1 800 ? 13.582 -24.688 8.240 1.00 68.12 800 GLN A N 1
ATOM 6251 C CA . GLN A 1 800 ? 13.188 -24.211 6.907 1.00 68.12 800 GLN A CA 1
ATOM 6252 C C . GLN A 1 800 ? 12.530 -25.274 6.008 1.00 68.12 800 GLN A C 1
ATOM 6254 O O . GLN A 1 800 ? 11.939 -24.895 4.999 1.00 68.12 800 GLN A O 1
ATOM 6259 N N . ASP A 1 801 ? 12.601 -26.554 6.380 1.00 70.12 801 ASP A N 1
ATOM 6260 C CA . ASP A 1 801 ? 12.130 -27.692 5.579 1.00 70.12 801 ASP A CA 1
ATOM 6261 C C . ASP A 1 801 ? 10.829 -28.314 6.134 1.00 70.12 801 ASP A C 1
ATOM 6263 O O . ASP A 1 801 ? 10.413 -29.384 5.697 1.00 70.12 801 ASP A O 1
ATOM 6267 N N . GLY A 1 802 ? 10.184 -27.656 7.105 1.00 81.38 802 GLY A N 1
ATOM 6268 C CA . GLY A 1 802 ? 8.974 -28.154 7.762 1.00 81.38 802 GLY A CA 1
ATOM 6269 C C . GLY A 1 802 ? 7.754 -28.312 6.843 1.00 81.38 802 GLY A C 1
ATOM 6270 O O . GLY A 1 802 ? 7.593 -27.600 5.851 1.00 81.38 802 GLY A O 1
ATOM 6271 N N . TRP A 1 803 ? 6.862 -29.229 7.216 1.00 86.38 803 TRP A N 1
ATOM 6272 C CA . TRP A 1 803 ? 5.520 -29.370 6.656 1.00 86.38 803 TRP A CA 1
ATOM 6273 C C . TRP A 1 803 ? 4.712 -28.092 6.878 1.00 86.38 803 TRP A C 1
ATOM 6275 O O . TRP A 1 803 ? 4.707 -27.547 7.979 1.00 86.38 803 TRP A O 1
ATOM 6285 N N . THR A 1 804 ? 3.998 -27.638 5.852 1.00 90.06 804 THR A N 1
ATOM 6286 C CA . THR A 1 804 ? 2.918 -26.648 5.988 1.00 90.06 804 THR A CA 1
ATOM 6287 C C . THR A 1 804 ? 1.566 -27.341 5.819 1.00 90.06 804 THR A C 1
ATOM 6289 O O . THR A 1 804 ? 1.519 -28.405 5.187 1.00 90.06 804 THR A O 1
ATOM 6292 N N . PRO A 1 805 ? 0.453 -26.762 6.310 1.00 93.00 805 PRO A N 1
ATOM 6293 C CA . PRO A 1 805 ? -0.886 -27.270 6.032 1.00 93.00 805 PRO A CA 1
ATOM 6294 C C . PRO A 1 805 ? -1.125 -27.503 4.534 1.00 93.00 805 PRO A C 1
ATOM 6296 O O . PRO A 1 805 ? -1.630 -28.553 4.146 1.00 93.00 805 PRO A O 1
ATOM 6299 N N . LEU A 1 806 ? -0.672 -26.566 3.690 1.00 95.19 806 LEU A N 1
ATOM 6300 C CA . LEU A 1 806 ? -0.807 -26.641 2.235 1.00 95.19 806 LEU A CA 1
ATOM 6301 C C . LEU A 1 806 ? 0.006 -27.794 1.628 1.00 95.19 806 LEU A C 1
ATOM 6303 O O . LEU A 1 806 ? -0.535 -28.573 0.848 1.00 95.19 806 LEU A O 1
ATOM 6307 N N . ASN A 1 807 ? 1.279 -27.963 2.011 1.00 91.75 807 ASN A N 1
ATOM 6308 C CA . ASN A 1 807 ? 2.076 -29.104 1.543 1.00 91.75 807 ASN A CA 1
ATOM 6309 C C . ASN A 1 807 ? 1.506 -30.444 2.033 1.00 91.75 807 ASN A C 1
ATOM 6311 O O . ASN A 1 807 ? 1.595 -31.431 1.307 1.00 91.75 807 ASN A O 1
ATOM 6315 N N . TRP A 1 808 ? 0.898 -30.496 3.224 1.00 91.44 808 TRP A N 1
ATOM 6316 C CA . TRP A 1 808 ? 0.246 -31.706 3.731 1.00 91.44 808 TRP A CA 1
ATOM 6317 C C . TRP A 1 808 ? -1.039 -32.042 2.962 1.00 91.44 808 TRP A C 1
ATOM 6319 O O . TRP A 1 808 ? -1.184 -33.164 2.480 1.00 91.44 808 TRP A O 1
ATOM 6329 N N . ALA A 1 809 ? -1.939 -31.075 2.761 1.00 93.94 809 ALA A N 1
ATOM 6330 C CA . ALA A 1 809 ? -3.140 -31.256 1.941 1.00 93.94 809 ALA A CA 1
ATOM 6331 C C . ALA A 1 809 ? -2.778 -31.730 0.520 1.00 93.94 809 ALA A C 1
ATOM 6333 O O . ALA A 1 809 ? -3.272 -32.752 0.034 1.00 93.94 809 ALA A O 1
ATOM 6334 N N . VAL A 1 810 ? -1.795 -31.075 -0.102 1.00 94.44 810 VAL A N 1
ATOM 6335 C CA . VAL A 1 810 ? -1.296 -31.460 -1.425 1.00 94.44 810 VAL A CA 1
ATOM 6336 C C . VAL A 1 810 ? -0.646 -32.847 -1.411 1.00 94.44 810 VAL A C 1
ATOM 6338 O O . VAL A 1 810 ? -0.884 -33.624 -2.339 1.00 94.44 810 VAL A O 1
ATOM 6341 N N . SER A 1 811 ? 0.120 -33.221 -0.373 1.00 90.19 811 SER A N 1
ATOM 6342 C CA . SER A 1 811 ? 0.742 -34.555 -0.256 1.00 90.19 811 SER A CA 1
ATOM 6343 C C . SER A 1 811 ? -0.282 -35.683 -0.045 1.00 90.19 811 SER A C 1
ATOM 6345 O O . SER A 1 811 ? -0.027 -36.828 -0.445 1.00 90.19 811 SER A O 1
ATOM 6347 N N . ARG A 1 812 ? -1.473 -35.356 0.468 1.00 90.81 812 ARG A N 1
ATOM 6348 C CA . ARG A 1 812 ? -2.619 -36.259 0.649 1.00 90.81 812 ARG A CA 1
ATOM 6349 C C . ARG A 1 812 ? -3.546 -36.394 -0.569 1.00 90.81 812 ARG A C 1
ATOM 6351 O O . ARG A 1 812 ? -4.384 -37.291 -0.553 1.00 90.81 812 ARG A O 1
ATOM 6358 N N . ASN A 1 813 ? -3.343 -35.605 -1.631 1.00 94.31 813 ASN A N 1
ATOM 6359 C CA . ASN A 1 813 ? -4.288 -35.420 -2.749 1.00 94.31 813 ASN A CA 1
ATOM 6360 C C . ASN A 1 813 ? -5.628 -34.789 -2.317 1.00 94.31 813 ASN A C 1
ATOM 6362 O O . ASN A 1 813 ? -6.692 -35.165 -2.805 1.00 94.31 813 ASN A O 1
ATOM 6366 N N . ASP A 1 814 ? -5.572 -33.865 -1.364 1.00 94.44 814 ASP A N 1
ATOM 6367 C CA . ASP A 1 814 ? -6.743 -33.288 -0.715 1.00 94.44 814 ASP A CA 1
ATOM 6368 C C . ASP A 1 814 ? -7.149 -31.970 -1.391 1.00 94.44 814 ASP A C 1
ATOM 6370 O O . ASP A 1 814 ? -6.629 -30.897 -1.074 1.00 94.44 814 ASP A O 1
ATOM 6374 N N . VAL A 1 815 ? -8.020 -32.068 -2.399 1.00 94.62 815 VAL A N 1
ATOM 6375 C CA . VAL A 1 815 ? -8.460 -30.932 -3.233 1.00 94.62 815 VAL A CA 1
ATOM 6376 C C . VAL A 1 815 ? -9.242 -29.910 -2.413 1.00 94.62 815 VAL A C 1
ATOM 6378 O O . VAL A 1 815 ? -8.936 -28.720 -2.465 1.00 94.62 815 VAL A O 1
ATOM 6381 N N . GLU A 1 816 ? -10.192 -30.382 -1.610 1.00 93.94 816 GLU A N 1
ATOM 6382 C CA . GLU A 1 816 ? -11.078 -29.560 -0.782 1.00 93.94 816 GLU A CA 1
ATOM 6383 C C . GLU A 1 816 ? -10.277 -28.770 0.264 1.00 93.94 816 GLU A C 1
ATOM 6385 O O . GLU A 1 816 ? -10.405 -27.545 0.354 1.00 93.94 816 GLU A O 1
ATOM 6390 N N . LEU A 1 817 ? -9.362 -29.434 0.983 1.00 94.81 817 LEU A N 1
ATOM 6391 C CA . LEU A 1 817 ? -8.494 -28.772 1.960 1.00 94.81 817 LEU A CA 1
ATOM 6392 C C . LEU A 1 817 ? -7.471 -27.839 1.304 1.00 94.81 817 LEU A C 1
ATOM 6394 O O . LEU A 1 817 ? -7.149 -26.792 1.863 1.00 94.81 817 LEU A O 1
ATOM 6398 N N . THR A 1 818 ? -6.969 -28.179 0.114 1.00 96.25 818 THR A N 1
ATOM 6399 C CA . THR A 1 818 ? -6.065 -27.293 -0.636 1.00 96.25 818 THR A CA 1
ATOM 6400 C C . THR A 1 818 ? -6.784 -26.005 -1.034 1.00 96.25 818 THR A C 1
ATOM 6402 O O . THR A 1 818 ? -6.261 -24.923 -0.784 1.00 96.25 818 THR A O 1
ATOM 6405 N N . GLN A 1 819 ? -8.002 -26.094 -1.580 1.00 95.25 819 GLN A N 1
ATOM 6406 C CA . GLN A 1 819 ? -8.825 -24.921 -1.897 1.00 95.25 819 GLN A CA 1
ATOM 6407 C C . GLN A 1 819 ? -9.116 -24.081 -0.647 1.00 95.25 819 GLN A C 1
ATOM 6409 O O . GLN A 1 819 ? -8.961 -22.862 -0.688 1.00 95.25 819 GLN A O 1
ATOM 6414 N N . ALA A 1 820 ? -9.460 -24.728 0.474 1.00 94.12 820 ALA A N 1
ATOM 6415 C CA . ALA 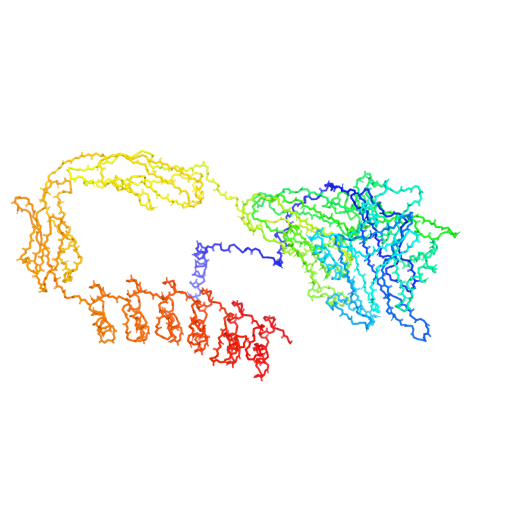A 1 820 ? -9.688 -24.072 1.761 1.00 94.12 820 ALA A CA 1
ATOM 6416 C C . ALA A 1 820 ? -8.493 -23.217 2.199 1.00 94.12 820 ALA A C 1
ATOM 6418 O O . ALA A 1 820 ? -8.643 -22.039 2.521 1.00 94.12 820 ALA A O 1
ATOM 6419 N N . LEU A 1 821 ? -7.302 -23.817 2.189 1.00 96.44 821 LEU A N 1
ATOM 6420 C CA . LEU A 1 821 ? -6.066 -23.191 2.641 1.00 96.44 821 LEU A CA 1
ATOM 6421 C C . LEU A 1 821 ? -5.640 -22.047 1.717 1.00 96.44 821 LEU A C 1
ATOM 6423 O O . LEU A 1 821 ? -5.273 -20.979 2.203 1.00 96.44 821 LEU A O 1
ATOM 6427 N N . LEU A 1 822 ? -5.737 -22.230 0.397 1.00 96.56 822 LEU A N 1
ATOM 6428 C CA . LEU A 1 822 ? -5.432 -21.178 -0.578 1.00 96.56 822 LEU A CA 1
ATOM 6429 C C . LEU A 1 822 ? -6.388 -19.983 -0.440 1.00 96.56 822 LEU A C 1
ATOM 6431 O O . LEU A 1 822 ? -5.930 -18.844 -0.414 1.00 96.56 822 LEU A O 1
ATOM 6435 N N . ALA A 1 823 ? -7.691 -20.230 -0.263 1.00 95.06 823 ALA A N 1
ATOM 6436 C CA . ALA A 1 823 ? -8.691 -19.177 -0.059 1.00 95.06 823 ALA A CA 1
ATOM 6437 C C . ALA A 1 823 ? -8.454 -18.345 1.218 1.00 95.06 823 ALA A C 1
ATOM 6439 O O . ALA A 1 823 ? -8.823 -17.174 1.256 1.00 95.06 823 ALA A O 1
ATOM 6440 N N . HIS A 1 824 ? -7.803 -18.924 2.232 1.00 94.94 824 HIS A N 1
ATOM 6441 C CA . HIS A 1 824 ? -7.446 -18.247 3.484 1.00 94.94 824 HIS A CA 1
ATOM 6442 C C . HIS A 1 824 ? -5.996 -17.722 3.513 1.00 94.94 824 HIS A C 1
ATOM 6444 O O . HIS A 1 824 ? -5.526 -17.280 4.558 1.00 94.94 824 HIS A O 1
ATOM 6450 N N . GLY A 1 825 ? -5.286 -17.719 2.376 1.00 94.25 825 GLY A N 1
ATOM 6451 C CA . GLY A 1 825 ? -3.971 -17.077 2.245 1.00 94.25 825 GLY A CA 1
ATOM 6452 C C . GLY A 1 825 ? -2.759 -17.983 2.481 1.00 94.25 825 GLY A C 1
ATOM 6453 O O . GLY A 1 825 ? -1.710 -17.499 2.913 1.00 94.25 825 GLY A O 1
ATOM 6454 N N . ALA A 1 826 ? -2.867 -19.287 2.210 1.00 95.44 826 ALA A N 1
ATOM 6455 C CA . ALA A 1 826 ? -1.711 -20.182 2.220 1.00 95.44 826 ALA A CA 1
ATOM 6456 C C . ALA A 1 826 ? -0.706 -19.850 1.094 1.00 95.44 826 ALA A C 1
ATOM 6458 O O . ALA A 1 826 ? -1.037 -19.867 -0.090 1.00 95.44 826 ALA A O 1
ATOM 6459 N N . ASP A 1 827 ? 0.546 -19.604 1.472 1.00 94.94 827 ASP A N 1
ATOM 6460 C CA . ASP A 1 827 ? 1.663 -19.245 0.603 1.00 94.94 827 ASP A CA 1
ATOM 6461 C C . ASP A 1 827 ? 2.178 -20.473 -0.168 1.00 94.94 827 ASP A C 1
ATOM 6463 O O . ASP A 1 827 ? 2.784 -21.406 0.375 1.00 94.94 827 ASP A O 1
ATOM 6467 N N . THR A 1 828 ? 1.956 -20.438 -1.482 1.00 95.94 828 THR A N 1
ATOM 6468 C CA . THR A 1 828 ? 2.347 -21.468 -2.453 1.00 95.94 828 THR A CA 1
ATOM 6469 C C . THR A 1 828 ? 3.862 -21.595 -2.656 1.00 95.94 828 THR A C 1
ATOM 6471 O O . THR A 1 828 ? 4.314 -22.527 -3.326 1.00 95.94 828 THR A O 1
ATOM 6474 N N . SER A 1 829 ? 4.672 -20.702 -2.077 1.00 93.44 829 SER A N 1
ATOM 6475 C CA . SER A 1 829 ? 6.136 -20.725 -2.148 1.00 93.44 829 SER A CA 1
ATOM 6476 C C . SER A 1 829 ? 6.813 -21.455 -0.980 1.00 93.44 829 SER A C 1
ATOM 6478 O O . SER A 1 829 ? 7.992 -21.816 -1.089 1.00 93.44 829 SER A O 1
ATOM 6480 N N . LEU A 1 830 ? 6.098 -21.717 0.124 1.00 91.19 830 LEU A N 1
ATOM 6481 C CA . LEU A 1 830 ? 6.671 -22.356 1.313 1.00 91.19 830 LEU A CA 1
ATOM 6482 C C . LEU A 1 830 ? 7.082 -23.802 1.019 1.00 91.19 830 LEU A C 1
ATOM 6484 O O . LEU A 1 830 ? 6.280 -24.623 0.580 1.00 91.19 830 LEU A O 1
ATOM 6488 N N . ARG A 1 831 ? 8.348 -24.124 1.292 1.00 86.81 831 ARG A N 1
ATOM 6489 C CA . ARG A 1 831 ? 8.932 -25.436 0.996 1.00 86.81 831 ARG A CA 1
ATOM 6490 C C . ARG A 1 831 ? 8.856 -26.402 2.174 1.00 86.81 831 ARG A C 1
ATOM 6492 O O . ARG A 1 831 ? 9.093 -25.999 3.311 1.00 86.81 831 ARG A O 1
ATOM 6499 N N . THR A 1 832 ? 8.647 -27.675 1.855 1.00 85.38 832 THR A N 1
ATOM 6500 C CA . THR A 1 832 ? 8.754 -28.826 2.761 1.00 85.38 832 THR A CA 1
ATOM 6501 C C . THR A 1 832 ? 9.751 -29.824 2.174 1.00 85.38 832 THR A C 1
ATOM 6503 O O . THR A 1 832 ? 9.643 -30.167 0.999 1.00 85.38 832 THR A O 1
ATOM 6506 N N . ASP A 1 833 ? 10.760 -30.237 2.949 1.00 81.75 833 ASP A N 1
ATOM 6507 C CA . ASP A 1 833 ? 11.917 -31.032 2.483 1.00 81.75 833 ASP A CA 1
ATOM 6508 C C . ASP A 1 833 ? 12.552 -30.491 1.168 1.00 81.75 833 ASP A C 1
ATOM 6510 O O . ASP A 1 833 ? 13.081 -31.237 0.345 1.00 81.75 833 ASP A O 1
ATOM 6514 N N . GLY A 1 834 ? 12.491 -29.168 0.952 1.00 84.44 834 GLY A N 1
ATOM 6515 C CA . GLY A 1 834 ? 12.969 -28.473 -0.253 1.00 84.44 834 GLY A CA 1
ATOM 6516 C C . GLY A 1 834 ? 11.958 -28.324 -1.406 1.00 84.44 834 GLY A C 1
ATOM 6517 O O . GLY A 1 834 ? 12.212 -27.537 -2.319 1.00 84.44 834 GLY A O 1
ATOM 6518 N N . TRP A 1 835 ? 10.805 -28.995 -1.357 1.00 88.56 835 TRP A N 1
ATOM 6519 C CA . TRP A 1 835 ? 9.776 -28.998 -2.408 1.00 88.56 835 TRP A CA 1
ATOM 6520 C C . TRP A 1 835 ? 8.689 -27.954 -2.136 1.00 88.56 835 TRP A C 1
ATOM 6522 O O . TRP A 1 835 ? 8.219 -27.839 -1.006 1.00 88.56 835 TRP A O 1
ATOM 6532 N N . THR A 1 836 ? 8.260 -27.200 -3.154 1.00 92.94 836 THR A N 1
ATOM 6533 C CA . THR A 1 836 ? 7.034 -26.379 -3.060 1.00 92.94 836 THR A CA 1
ATOM 6534 C C . THR A 1 836 ? 5.782 -27.262 -3.193 1.00 92.94 836 THR A C 1
ATOM 6536 O O . THR A 1 836 ? 5.876 -28.371 -3.732 1.00 92.94 836 THR A O 1
ATOM 6539 N N . PRO A 1 837 ? 4.591 -26.774 -2.799 1.00 94.94 837 PRO A N 1
ATOM 6540 C CA . PRO A 1 837 ? 3.319 -27.428 -3.085 1.00 94.94 837 PRO A CA 1
ATOM 6541 C C . PRO A 1 837 ? 3.173 -27.829 -4.557 1.00 94.94 837 PRO A C 1
ATOM 6543 O O . PRO A 1 837 ? 2.775 -28.954 -4.841 1.00 94.94 837 PRO A O 1
ATOM 6546 N N . LEU A 1 838 ? 3.558 -26.959 -5.501 1.00 96.94 838 LEU A N 1
ATOM 6547 C CA . LEU A 1 838 ? 3.461 -27.268 -6.932 1.00 96.94 838 LEU A CA 1
ATOM 6548 C C . LEU A 1 838 ? 4.410 -28.401 -7.336 1.00 96.94 838 LEU A C 1
ATOM 6550 O O . LEU A 1 838 ? 4.001 -29.313 -8.049 1.00 96.94 838 LEU A O 1
ATOM 6554 N N . MET A 1 839 ? 5.650 -28.400 -6.838 1.00 94.75 839 MET A N 1
ATOM 6555 C CA . MET A 1 839 ? 6.591 -29.497 -7.087 1.00 94.75 839 MET A CA 1
ATOM 6556 C C . MET A 1 839 ? 6.060 -30.822 -6.511 1.00 94.75 839 MET A C 1
ATOM 6558 O O . MET A 1 839 ? 6.142 -31.852 -7.179 1.00 94.75 839 MET A O 1
ATOM 6562 N N . ASN A 1 840 ? 5.465 -30.796 -5.311 1.00 92.56 840 ASN A N 1
ATOM 6563 C CA . ASN A 1 840 ? 4.805 -31.954 -4.698 1.00 92.56 840 ASN A CA 1
ATOM 6564 C C . ASN A 1 840 ? 3.621 -32.455 -5.547 1.00 92.56 840 ASN A C 1
ATOM 6566 O O . ASN A 1 840 ? 3.537 -33.649 -5.840 1.00 92.56 840 ASN A O 1
ATOM 6570 N N . ALA A 1 841 ? 2.722 -31.566 -5.981 1.00 95.94 841 ALA A N 1
ATOM 6571 C CA . ALA A 1 841 ? 1.599 -31.921 -6.849 1.00 95.94 841 ALA A CA 1
ATOM 6572 C C . ALA A 1 841 ? 2.079 -32.559 -8.165 1.00 95.94 841 ALA A C 1
ATOM 6574 O O . ALA A 1 841 ? 1.589 -33.625 -8.543 1.00 95.94 841 ALA A O 1
ATOM 6575 N N . SER A 1 842 ? 3.084 -31.962 -8.810 1.00 95.06 842 SER A N 1
ATOM 6576 C CA . SER A 1 842 ? 3.680 -32.455 -10.056 1.00 95.06 842 SER A CA 1
ATOM 6577 C C . SER A 1 842 ? 4.343 -33.826 -9.896 1.00 95.06 842 SER A C 1
ATOM 6579 O O . SER A 1 842 ? 4.101 -34.714 -10.712 1.00 95.06 842 SER A O 1
ATOM 6581 N N . TRP A 1 843 ? 5.120 -34.046 -8.829 1.00 92.94 843 TRP A N 1
ATOM 6582 C CA . TRP A 1 843 ? 5.788 -35.328 -8.559 1.00 92.94 843 TRP A CA 1
ATOM 6583 C C . TRP A 1 843 ? 4.808 -36.494 -8.407 1.00 92.94 843 TRP A C 1
ATOM 6585 O O . TRP A 1 843 ? 5.031 -37.575 -8.948 1.00 92.94 843 TRP A O 1
ATOM 6595 N N . TYR A 1 844 ? 3.697 -36.266 -7.704 1.00 90.56 844 TYR A N 1
ATOM 6596 C CA . TYR A 1 844 ? 2.656 -37.275 -7.508 1.00 90.56 844 TYR A CA 1
ATOM 6597 C C . TYR A 1 844 ? 1.613 -37.319 -8.646 1.00 90.56 844 TYR A C 1
ATOM 6599 O O . TYR A 1 844 ? 0.619 -38.033 -8.518 1.00 90.56 844 TYR A O 1
ATOM 6607 N N . GLY A 1 845 ? 1.809 -36.579 -9.747 1.00 92.81 845 GLY A N 1
ATOM 6608 C CA . GLY A 1 845 ? 0.921 -36.585 -10.921 1.00 92.81 845 GLY A CA 1
ATOM 6609 C C . GLY A 1 845 ? -0.457 -35.947 -10.693 1.00 92.81 845 GLY A C 1
ATOM 6610 O O . GLY A 1 845 ? -1.430 -36.294 -11.364 1.00 92.81 845 GLY A O 1
ATOM 6611 N N . ARG A 1 846 ? -0.574 -35.035 -9.724 1.00 94.81 846 ARG A N 1
ATOM 6612 C CA . ARG A 1 846 ? -1.843 -34.495 -9.212 1.00 94.81 846 ARG A CA 1
ATOM 6613 C C . ARG A 1 846 ? -2.272 -33.260 -9.995 1.00 94.81 846 ARG A C 1
ATOM 6615 O O . ARG A 1 846 ? -2.215 -32.143 -9.490 1.00 94.81 846 ARG A O 1
ATOM 6622 N N . MET A 1 847 ? -2.691 -33.482 -11.240 1.00 94.12 847 MET A N 1
ATOM 6623 C CA . MET A 1 847 ? -2.994 -32.423 -12.215 1.00 94.12 847 MET A CA 1
ATOM 6624 C C . MET A 1 847 ? -3.964 -31.354 -11.695 1.00 94.12 847 MET A C 1
ATOM 6626 O O . MET A 1 847 ? -3.691 -30.171 -11.862 1.00 94.12 847 MET A O 1
ATOM 6630 N N . GLU A 1 848 ? -5.051 -31.749 -11.028 1.00 96.88 848 GLU A N 1
ATOM 6631 C CA . GLU A 1 848 ? -6.041 -30.814 -10.471 1.00 96.88 848 GLU A CA 1
ATOM 6632 C C . GLU A 1 848 ? -5.431 -29.894 -9.401 1.00 96.88 848 GLU A C 1
ATOM 6634 O O . GLU A 1 848 ? -5.580 -28.676 -9.465 1.00 96.88 848 GLU A O 1
ATOM 6639 N N . LEU A 1 849 ? -4.655 -30.461 -8.472 1.00 97.25 849 LEU A N 1
ATOM 6640 C CA . LEU A 1 849 ? -3.934 -29.690 -7.458 1.00 97.25 849 LEU A CA 1
ATOM 6641 C C . LEU A 1 849 ? -2.858 -28.793 -8.073 1.00 97.25 849 LEU A C 1
ATOM 6643 O O . LEU A 1 849 ? -2.724 -27.647 -7.658 1.00 97.25 849 LEU A O 1
ATOM 6647 N N . ALA A 1 850 ? -2.124 -29.270 -9.081 1.00 96.31 850 ALA A N 1
ATOM 6648 C CA . ALA A 1 850 ? -1.155 -28.447 -9.799 1.00 96.31 850 ALA A CA 1
ATOM 6649 C C . ALA A 1 850 ? -1.841 -27.249 -10.484 1.00 96.31 850 ALA A C 1
ATOM 6651 O O . ALA A 1 850 ? -1.364 -26.125 -10.363 1.00 96.31 850 ALA A O 1
ATOM 6652 N N . THR A 1 851 ? -2.999 -27.457 -11.124 1.00 95.75 851 THR A N 1
ATOM 6653 C CA . THR A 1 851 ? -3.809 -26.375 -11.710 1.00 95.75 851 THR A CA 1
ATOM 6654 C C . THR A 1 851 ? -4.286 -25.374 -10.655 1.00 95.75 851 THR A C 1
ATOM 6656 O O . THR A 1 851 ? -4.113 -24.175 -10.853 1.00 95.75 851 THR A O 1
ATOM 6659 N N . LEU A 1 852 ? -4.820 -25.838 -9.520 1.00 96.69 852 LEU A N 1
ATOM 6660 C CA . LEU A 1 852 ? -5.269 -24.967 -8.422 1.00 96.69 852 LEU A CA 1
ATOM 6661 C C . LEU A 1 852 ? -4.124 -24.138 -7.824 1.00 96.69 852 LEU A C 1
ATOM 6663 O O . LEU A 1 852 ? -4.291 -22.955 -7.541 1.00 96.69 852 LEU A O 1
ATOM 6667 N N . LEU A 1 853 ? -2.942 -24.738 -7.671 1.00 97.38 853 LEU A N 1
ATOM 6668 C CA . LEU A 1 853 ? -1.755 -24.052 -7.163 1.00 97.38 853 LEU A CA 1
ATOM 6669 C C . LEU A 1 853 ? -1.248 -22.987 -8.143 1.00 97.38 853 LEU A C 1
ATOM 6671 O O . LEU A 1 853 ? -0.923 -21.885 -7.711 1.00 97.38 853 LEU A O 1
ATOM 6675 N N . LEU A 1 854 ? -1.227 -23.279 -9.448 1.00 96.06 854 LEU A N 1
ATOM 6676 C CA . LEU A 1 854 ? -0.879 -22.304 -10.491 1.00 96.06 854 LEU A CA 1
ATOM 6677 C C . LEU A 1 854 ? -1.878 -21.139 -10.540 1.00 96.06 854 LEU A C 1
ATOM 6679 O O . LEU A 1 854 ? -1.472 -19.981 -10.606 1.00 96.06 854 LEU A O 1
ATOM 6683 N N . GLN A 1 855 ? -3.179 -21.427 -10.430 1.00 95.44 855 GLN A N 1
ATOM 6684 C CA . GLN A 1 855 ? -4.229 -20.406 -10.320 1.00 95.44 855 GLN A CA 1
ATOM 6685 C C . GLN A 1 855 ? -4.058 -19.528 -9.070 1.00 95.44 855 GLN A C 1
ATOM 6687 O O . GLN A 1 855 ? -4.308 -18.327 -9.130 1.00 95.44 855 GLN A O 1
ATOM 6692 N N . ALA A 1 856 ? -3.565 -20.097 -7.967 1.00 92.06 856 ALA A N 1
ATOM 6693 C CA . ALA A 1 856 ? -3.192 -19.379 -6.748 1.00 92.06 856 ALA A CA 1
ATOM 6694 C C . ALA A 1 856 ? -1.756 -18.799 -6.770 1.00 92.06 856 ALA A C 1
ATOM 6696 O O . ALA A 1 856 ? -1.174 -18.521 -5.720 1.00 92.06 856 ALA A O 1
ATOM 6697 N N . GLY A 1 857 ? -1.160 -18.614 -7.953 1.00 91.00 857 GLY A N 1
ATOM 6698 C CA . GLY A 1 857 ? 0.112 -17.904 -8.121 1.00 91.00 857 GLY A CA 1
ATOM 6699 C C . GLY A 1 857 ? 1.370 -18.692 -7.741 1.00 91.00 857 GLY A C 1
ATOM 6700 O O . GLY A 1 857 ? 2.426 -18.085 -7.541 1.00 91.00 857 GLY A O 1
ATOM 6701 N N . ALA A 1 858 ? 1.298 -20.024 -7.639 1.00 92.81 858 ALA A N 1
ATOM 6702 C CA . ALA A 1 858 ? 2.498 -20.852 -7.532 1.00 92.81 858 ALA A CA 1
ATOM 6703 C C . ALA A 1 858 ? 3.406 -20.645 -8.754 1.00 92.81 858 ALA A C 1
ATOM 6705 O O . ALA A 1 858 ? 2.936 -20.581 -9.888 1.00 92.81 858 ALA A O 1
ATOM 6706 N N . LYS A 1 859 ? 4.718 -20.561 -8.522 1.00 90.00 859 LYS A N 1
ATOM 6707 C CA . LYS A 1 859 ? 5.710 -20.403 -9.595 1.00 90.00 859 LYS A CA 1
ATOM 6708 C C . LYS A 1 859 ? 6.061 -21.762 -10.197 1.00 90.00 859 LYS A C 1
ATOM 6710 O O . LYS A 1 859 ? 6.447 -22.653 -9.437 1.00 90.00 859 LYS A O 1
ATOM 6715 N N . GLU A 1 860 ? 5.929 -21.863 -11.521 1.00 82.69 860 GLU A N 1
ATOM 6716 C CA . GLU A 1 860 ? 6.371 -22.991 -12.365 1.00 82.69 860 GLU A CA 1
ATOM 6717 C C . GLU A 1 860 ? 7.866 -23.324 -12.191 1.00 82.69 860 GLU A C 1
ATOM 6719 O O . GLU A 1 860 ? 8.680 -22.379 -12.050 1.00 82.69 860 GLU A O 1
#

InterPro domains:
  IPR002110 Ankyrin repeat [PF12796] (705-791)
  IPR002110 Ankyrin repeat [PF12796] (794-858)
  IPR002110 Ankyrin repeat [PS50088] (726-758)
  IPR002110 Ankyrin repeat [PS50088] (761-793)
  IPR002110 Ankyrin repeat [PS50088] (801-833)
  IPR002110 Ankyrin repeat [PS50088] (833-860)
  IPR002110 Ankyrin repeat [SM00248] (693-722)
  IPR002110 Ankyrin repeat [SM00248] (726-755)
  IPR002110 Ankyrin repeat [SM00248] (761-790)
  IPR002110 Ankyrin repeat [SM00248] (801-830)
  IPR002110 Ankyrin repeat [SM00248] (833-860)
  IPR003343 Bacterial Ig-like domain, group 2 [PF02368] (507-567)
  IPR003343 Bacterial Ig-like domain, group 2 [PF02368] (592-645)
  IPR003343 Bacterial Ig-like domain, group 2 [SM00635] (484-567)
  IPR003343 Bacterial Ig-like domain, group 2 [SM00635] (576-653)
  IPR008964 Invasin/intimin cell-adhesion fragments [SSF49373] (510-568)
  IPR008964 Invasin/intimin cell-adhesion fragments [SSF49373] (574-647)
  IPR036770 Ankyrin repeat-containing domain superfamily [G3DSA:1.25.40.20] (658-795)
  IPR036770 Ankyrin repeat-containing domain superfamily [G3DSA:1.25.40.20] (796-859)
  IPR036770 Ankyrin repeat-containing domain superfamily [SSF48403] (670-858)

Sequence (860 aa):
MKSLRTVVALITSFSLFLFSFLPFAEARWKEGDILPRDTYSSAQSLSGGQVLSIEGDKNLFFSNAPEMPTTPGILARADNVLSISGEVRILYSHFNMLIDYSSNKPVNVPAQIGLFFLNNTSRSVDIYHKGLAKGINKTVDGQMLYKEDLAPPRPGLELNLYYGTELGNKVVSDFFASSTRGQESLVTSVAAGEIGWISDNVGPHGWVIAMGDFVFRDSHTKEIIRRDSLAPGEAIGLRSFIAHNSYDLKKFFQEKNHAEAVLALGAGEHLHMRGLFVGGKSVDLGLEEGVSRRKTFAYDSYEDGPQSITIGAHYRAQRFEEHRDVHDPKVFKNELLRNGIDEFGYIKEGQQVATKAINNGSYGTDYEFTLELTGPTVIALQEAEPLHPDDNKPFVDMYNQFLTVMLDKETSKIRTLRFKDPNYHLYYSNFDRLEPLGKAKVAYVLDDVSTRSHTLTVMLPPNSYGPFNVLLLPLSENQQRPVSISSFNVVPDQVSLLLDGVGRGQQTSTKLSVEIMPKEAPAKVIWSSNRPDIVTVSSDGQLQAHAVGEAIITVTSEDGKHKSTAQVSVHSRVVPAESIYLNRERLQLTVDDETQQLIASILPEEAQEKVYWSSSDEKIATVDQNGYVRGHAIGQATITAATADRALQASALVFVNSPVRDIDFLKVLETGSYDEFLSMVERGANVNAKDSQGNSALFKSLMQKDLRKVKVLLAYGAYPNEKNSESMTPLMMAAQMNQKDMVRELLASQADLNIKNEKMGEWTALFSAVWAGHHEIAYLLLEAGADPNIRYYEAGKRKQDGWTPLNWAVSRNDVELTQALLAHGADTSLRTDGWTPLMNASWYGRMELATLLLQAGAKE

Radius of gyration: 41.22 Å; chains: 1; bounding box: 94×78×119 Å

Secondary structure (DSSP, 8-state):
--SSSSHHHHHHHHTTSSSSSS--------TTPEEPTHHHHTPEESSTT---EEE-SEEEEEE--SSS-SS-EEEEEES----SSSEEEEEEEEE---EE-SSSS-EE--EEEEEEEEEESSS-EEEEEEEEEEEESB-TT--BS-GGGBPPPPTT--S--B--HHHHHHHHHHHHHHHTT---EEEEEE-TT-EEEEEEEE-TT-EEEEEEEEEEEETTT--B--TTTSPTT-EEEEEEEEEETTS-HHHHHHHH-SGGGBPPPPTT--TTSEEEE-SEE-TTT--EE-SEEEEEEEEETTTS-SEEEEE---SSS---STTSTT--TTB-TT--EEEEEEEEEEEETTEEEEEEEEETT-TT-EEEEEEEEESSEEEEEEPPPP---SS-PPPGGGGEEEEEEEESGGGTEEEEEEEE-TTGGGTTT-GGGSPPS--EEEEEEE---S-EEEEEEE-PPTT--S-EEEEEEESSTT-PPP---SEEEEESSEEEEE--TTS-------B-EEEEESTTS---EEEEES-TTTEEE-TT-BEEE-SSSEEEEEEEETTS--EEEEEEEEE---B--SEEEES-SEEEEEBTPPPEEPPEEEESTTB-PPPEEEES-TTTEEE-TTSEEEE-SSEEEEEEEE-TTS-SEEEEEEEEE----HHHHHHHHHHS-HHHHHHHHHTT--TT-B-TT--BHHHHHHHTT-HHHHHHHHHTT--TT---TTS--HHHHHHHTT-HHHHHHHHHTT--TT--BTTTTSB-HHHHHHHHT-HHHHHHHHHTT--TT--B--TTS-GGG-B-HHHHHHHHT-HHHHHHHHHTT--TT--BTTB-HHHHHHHTT-HHHHHHHHHTT---

pLDDT: mean 84.8, std 14.1, range [28.3, 98.06]

Foldseek 3Di:
DPPPPVVVVVVVVVVVPPPPPDDPPFPFDDFFDWDDCVQFVPAAFPAFAAAWDDDQQEKEFFFCPVQQDQDWAWAAKDWFQFTQNQKYKYKYKHWQNHWDPPDPDIFGAKKKWWKKKFFQAQFKKWKWWLFKFKDKQADRQGDGPCPPQWAFDAVPDPDTAGQCQVVQQNQVLRRLVRNLVRDIDTPDMAGHRGMDIDIDIYYGRMMMIMITMMWMAGPPPRDTDHPVNGDVRTHIMMTIIMDGPPDDVRVSCVVHPDLQRNDDGDDPDDLQRGFIFGWDADPPQRDTEDQETEDEDEDEQAPNAKHKHWQFADDPQPPCDPPGPQHDSSHHPRNWRFNGKRQSHDDDPNDGDIDTHTNRGSANRKYKYWYQYAAKKWKKKWQAADSDPDDDDDDLVSQWHKWWKAKASNVRLIDIHTRHWPCSNCVNPPVVPTDHGTIMGTNDTGHDRHGDIMMMITGRTPSGHHTMITMIHRSGPNDHRQDDFPDKEKPPQEEEAEAADVQARDPPFDFIDIDTPPPPHDWQKDKAKPCVCQWGADSRRTIGGRGADKIKMKMATPVRPDIYIHIYGYHYDADAFDAKEWPAQEEEAEAPDFWDAIDIATPPNRHPFQKDKDKPDVCQWGADSRRTIHGHDADKIKMKIATPVRPYIYIHIYGYHHQDDLVNLVVCLQPNDPVVNVVNVVRPHDQQRADPQQQGSLNSCLVVLPVVSNLSSLVSPHDQAGATNQQDGSLLSCLLVLNVVSNVVSVVSVHDQQRFRPNQFGDGSLCSNLVNVNLVSNLVSLVSPRQQADFGDDVPDDRQQGDTSLLSCLLVLNLSSNLSSLVSPHDQPRHHNRDGSLRSCVVVVNVSSNVVSVVSVRDD

Organism: NCBI:txid553427